Protein 3QLI (pdb70)

Solvent-accessible surface area: 31806 Å² total; per-residue (Å²): 222,90,29,186,36,46,31,98,134,43,67,39,68,39,109,111,8,1,59,101,8,62,66,48,11,42,0,0,0,0,3,19,3,0,0,0,34,18,0,0,125,10,0,1,51,20,2,89,138,38,76,4,15,80,0,55,0,4,0,0,36,10,4,134,32,0,16,64,19,0,3,79,22,108,11,11,99,78,1,64,3,17,0,0,22,16,28,63,38,0,40,64,14,32,121,127,0,70,153,71,79,32,96,66,9,8,24,6,0,1,2,11,1,33,26,0,5,71,1,0,23,104,55,19,10,5,36,8,0,0,0,1,0,0,41,37,41,109,130,0,89,2,4,0,1,2,1,0,0,0,0,3,83,0,3,103,48,11,157,145,2,8,0,1,4,3,148,75,2,5,67,5,82,18,68,40,2,47,1,39,0,68,93,2,54,18,0,0,82,36,77,57,84,17,42,77,24,102,116,175,96,52,66,118,42,42,80,43,0,2,96,35,0,1,122,26,4,51,70,5,0,2,0,8,0,23,54,30,13,11,12,57,57,0,1,25,34,0,100,120,55,73,37,0,3,0,4,0,23,11,0,0,25,5,0,0,42,0,19,104,136,48,8,11,44,4,75,130,9,87,48,14,159,25,76,1,0,0,0,7,2,13,0,39,76,123,4,4,112,66,1,68,73,28,114,36,2,41,1,37,17,0,77,35,0,0,42,25,59,30,1,16,66,1,51,46,3,0,0,6,15,63,9,40,52,0,4,0,22,0,5,0,14,26,9,98,17,165,27,75,11,26,33,19,0,23,5,26,25,7,1,0,31,0,0,4,62,2,147,50,6,77,0,0,0,1,0,19,0,13,25,60,202,33,97,80,16,62,0,27,53,94,4,104,10,28,24,7,0,32,34,12,11,0,7,36,0,0,0,29,82,17,40,17,45,0,10,5,20,0,6,28,33,1,0,88,123,0,4,94,7,0,53,74,111,32,55,119,121,6,36,87,18,0,100,154,52,73,17,43,178,60,33,170,48,45,30,101,138,46,68,38,80,42,136,99,9,0,56,97,10,58,72,44,14,41,0,0,0,0,3,15,2,0,0,0,34,17,0,0,132,8,0,1,67,23,1,88,170,34,65,2,16,69,0,58,0,4,0,0,25,11,3,135,30,0,14,66,19,0,2,87,23,115,10,12,97,81,0,64,0,15,0,0,22,14,29,64,36,0,38,63,14,32,123,112,0,79,149,70,75,33,94,58,4,7,24,7,0,1,2,12,1,32,28,0,2,71,1,0,22,112,54,20,27,11,62,8,0,0,0,1,0,1,40,40,42,110,132,0,90,2,6,0,1,2,1,0,0,0,0,4,87,0,4,95,53,11,174,102,2,7,0,0,4,2,151,68,2,5,71,7,72,17,69,47,1,47,1,24,0,68,63,2,60,15,0,0,81,39,82,53,84,16,41,80,63,91,117,157,93,64,68,117,39,26,106,40,0,14,113,30,0,12,112,25,9,35,101,5,0,3,0,4,0,8,86,43,32,6,0,38,61,0,0,22,52,0,96,112,56,100,39,1,3,0,4,0,15,4,0,12,32,12,0,2,45,0,17,107,135,43,5,14,46,3,81,128,9,86,44,32,160,21,94,2,0,1,0,3,1,11,0,38,86,113,7,6,133,57,2,69,73,30,92,36,2,47,0,47,17,0,75,36,0,0,46,22,58,30,2,19,64,0,42,45,3,0,0,0,3,25,9,41,47,0,2,0,6,0,4,0,14,28,10,112,21,153,28,74,12,25,30,19,0,23,4,26,27,7,0,1,39,0,0,4,61,1,152,47,5,72,0,0,0,0,1,19,0,16,23,59,213,34,100,75,17,64,1,28,52,85,7,81,5,43,22,6,0,32,34,12,9,0,7,29,0,0,0,33,82,16,32,4,48,0,9,6,36,0,5,28,43,0,0,86,112,0,3,94,6,0,54,72,107,30,53,118,121,6,34,108,19,0,106,170,48,70,19,46

Sequence (880 aa):
MDIRALYDEKLTTPEEAVSSIASGSHLSMGMFAAEPPALLKALADRATRGDIGDLRVYYFETAKIAGDTILRYELNNRIKPYSMFVTAVERALIRRGIEDGGRKVVNYVPSNFHQAPRLLAEEIGIDTFMHTVSPMDCHGYFSLGVGNDYSSRIARSARRFIVEVNRYMPRVQGEAAAIHISEVDAIVENHVPLIEMPVRSAIPEYTSISHIIADLVPDGACLQMGVGALPNLVCGVLKDRNDLGIHTEVLNPGLVDLIRRGVVTNQRKTLDRGRSVFTFAMGQQEMYEYLNDHPAIFSRPVDYVNDPHIIAQNDNVVSINATLQIDLTGACNSEHMLGHQYSASGGQLDFVRGAYASKGGRSIIATPSTAAKGTVSRIIPRIDGPVTTPRIDTHYIVTEFGAVNLKGLSSTERALRIIELAHPDFRDELTQAAKKMHLIMDIRALYDEKLTTPEEAVSSIASGSHLSMGMFAAEPPALLKALADRATRGDIGDLRVYYFETAKIAGDTILRYELNNRIKPYSMFVTAVERALIRRGIEDGGRKVVNYVPSNFHQAPRLLAEEIGIDTFMHTVSPMDCHGYFSLGVGNDYSSRIARSARRFIVEVNRYMPRVQGEAAAIHISEVDAIVENHVPLIEMPVRSAIPEYTSISHIIADLVPDGACLQMGVGALPNLVCGVLKDRNDLGIHTEVLNPGLVDLIRRGVVTNQRKTLDRGRSVFTFAMGQQEMYEYLNDHPAIFSRPVDYVNDPHIIAQNDNVVSINATLQIDLTGACNSEHMLGHQYSASGGQLDFVRGAYASKGGRSIIATPSTAAKGTVSRIIPRIDGPVTTPRIDTHYIVTEFGAVNLKGLSSTERALRIIELAHPDFRDELTQAAKKMHLI

Nearest PDB structures (foldseek):
  3qli-assembly1_B  TM=9.980E-01  e=1.823E-86  Yersinia pestis
  4n8k-assembly2_B  TM=9.982E-01  e=6.948E-86  Yersinia pestis
  4n8h-assembly2_B  TM=9.985E-01  e=3.278E-84  Yersinia pestis
  4n8j-assembly4_D  TM=9.943E-01  e=1.318E-83  Yersinia pestis
  4n8i-assembly1_A  TM=9.835E-01  e=4.512E-82  Yersinia pestis

InterPro domains:
  IPR003702 Acetyl-CoA hydrolase/transferase, N-terminal [PF02550] (6-195)
  IPR026888 Acetyl-CoA hydrolase/transferase, C-terminal domain [PF13336] (283-434)
  IPR037171 NagB/RpiA transferase-like [SSF100950] (4-232)
  IPR037171 NagB/RpiA transferase-like [SSF100950] (209-438)
  IPR038460 Acetyl-CoA hydrolase/transferase, C-termi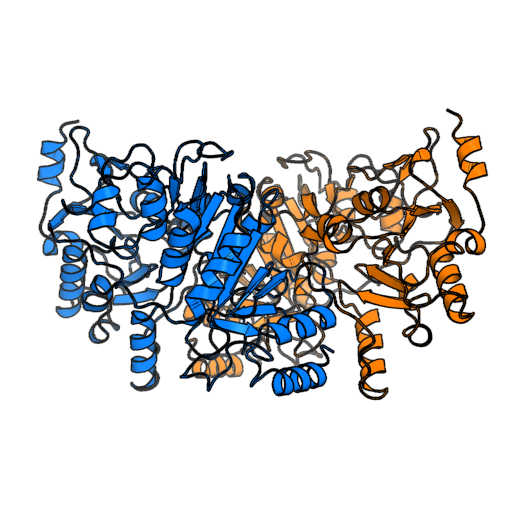nal domain superfamily [G3DSA:3.40.1080.20] (301-440)
  IPR046433 Acetyl-CoA hydrolase/transferase [PTHR21432] (9-435)

Foldseek 3Di:
DPQVVLQVVFEDALLVLCLPDAALFEEEEFAALFRDLRNQQNVQVCLVVVNHANYEYEYEHDYVSNLVGLVPLVSLRGYAYQYQFCDPSNVVSQVVQCVVVHHGRHNHDYAALLCVLCCDLPVNRHQEYETEWEDQDPVQKTFSAQAAASNLNCLQRHNAYEYEYENLRARAAADSRIDGSVSHRHYYYDYDHGDADDADDDDPFLQLQLVQLLVLAAALEEEEEDEYPNLLVNLVVLLPHAQYAYQYAEDEPSNVVCVVSRRHQQCQFPPLRRAHEYRGYHHDSVSSVVNHPDPRYYYYYSNQSLALVNLQRTANYEYEEEFQAAELLGFTARDPDALDHSLLNYSLLSSLSSQVNHHNGFYEYEDAQADDVRPGGRYYHDGRDDGNGDSQRHAWYAYSQHIDGSPPDQLLRSNVVSLSRHDPVCSVVSVVSCVVVVSD/DDLVVLQVVFEDFLQVLCLPDAAQAEEEEFAALFRFQRNQQNVQVCLVVVNHANYEYEYEHDDVSNLVGCVPLVSLRGYAYQYAFQDPSNVVSQVVCCVVVHHDRHNYDYDALLCVLCCDLPVVNHAEYETEWEDQDPVQKTFSAQADASRLRCLQSHNAYEYEYENLRAHAAADSRIDGSVSHNHYYYDYDHGDADDQDDDDPFLVLQLVQVVVLQDAQAEEEFADDDNSLVSLVVQLPGANHHYQYAEDEPSNVVCVVSRRHQQCQFPPLRRAHEYRGYHHHSVSSVVNHPDPRYYYYYSNQSLALVNLQRTANYEYEAEFQAAELLRFTARDPDAQDHSCLSDSLLSCLSNQVNHHNGFYEYEDAQADDVRPGGRYYHDGRDDGNGDSQRHAWYAYSQHIDGSPPPALLRSNVVSLSRHDPVCSVVSVVSCVVVVSD

Secondary structure (DSSP, 8-state):
--HHHHHHHHB--HHHHTTTPPTT-EEEE-SGGGS-HHHHHHHHHHHHTT---SEEEEESS--HHHHHTTT-GGGTTTEEEEESS--HHHHHHHHHHHHTTT----------GGGHHHIIIIII--SEEEEEEPPP-TTSEEE-TTB-BTHHHHHHHSSEEEEEE-TTS----BTT-EEEGGG-SEEEE---PPP-PPP-PPPTHHHHHHHHHHHT--TT-EEEE-SSHHHHHHHHHGGG--SBEEB-SEE-HHHHHHHHHT-B--TT-SSSTTSEEESEE---HHHHHHHTT-TTEEE-BHHHHT-HHHHTTSTTEEEEEE-SEEETTS-EE---STT---GGGSSHHHHHHHHHHSTT-EEEEE--SEETTTTEESEES--SSS-SB-TTT--EEEETTEEEE-TT--HHHHHHHHHTTS-HHHHHHHHHHHHHTT--/--HHHHHHHHB--HHHHHTTPPTT-EEEE-SGGGS-HHHHHHHHHHHHHT---SEEEEESS--HHHHTTTT-GGGTTTEEEEESS--HHHHHHHHHHHHTTT----------GGGHHHIIIIII--SEEEEEEPPP-TTSEEE-TTB-BTHHHHHHHSSEEEEEE-TTS----BTT-EEEGGG-SEEEE---PPP-PPP----THHHHHHHHHHTT--TT-EEEE-SSHHHHHHGGGGTT--SBEEB-SEE-HHHHHHHHTT-B--TT-SSSTTSEEESEE---HHHHHHHTT-TTEEE-BHHHHT-HHHHTTSTTEEEEEE-SEEETTS-EE--SSTT---GGGSSHHHHHHHHHHSTT-EEEEE--SEETTTTEESEESS-SSS-SB-TTT--EEEETTEEEE-TT--HHHHHHHHHTTS-HHHHHHHHHHHHHTT--

B-factor: mean 23.3, std 9.05, range [9.79, 76.66]

Structure (mmCIF, N/CA/C/O backbone):
data_3QLI
#
_entry.id   3QLI
#
_cell.length_a   118.586
_cell.length_b   108.307
_cell.length_c   84.970
_cell.angle_alpha   90.000
_cell.angle_beta   120.100
_cell.angle_gamma   90.000
#
_symmetry.space_group_name_H-M   'C 1 2 1'
#
loop_
_entity.id
_entity.type
_entity.pdbx_description
1 polymer 'Coenzyme A transferase'
2 non-polymer 'ACETATE ION'
3 water water
#
loop_
_atom_site.group_PDB
_atom_site.id
_atom_site.type_symbol
_atom_site.label_atom_id
_atom_site.label_alt_id
_atom_site.label_comp_id
_atom_site.label_asym_id
_atom_site.label_entity_id
_atom_site.label_seq_id
_atom_site.pdbx_PDB_ins_code
_atom_site.Cartn_x
_atom_site.Cartn_y
_atom_site.Cartn_z
_atom_site.occupancy
_atom_site.B_iso_or_equiv
_atom_site.auth_seq_id
_atom_site.auth_comp_id
_atom_site.auth_asym_id
_atom_site.auth_atom_id
_atom_site.pdbx_PDB_model_num
ATOM 1 N N . MET A 1 16 ? 27.944 -74.039 66.522 1.00 45.24 1 MET A N 1
ATOM 2 C CA . MET A 1 16 ? 28.430 -74.957 67.550 1.00 45.86 1 MET A CA 1
ATOM 3 C C . MET A 1 16 ? 27.411 -75.170 68.674 1.00 40.07 1 MET A C 1
ATOM 4 O O . MET A 1 16 ? 27.306 -76.266 69.230 1.00 39.38 1 MET A O 1
ATOM 9 N N . ASP A 1 17 ? 26.666 -74.123 69.018 1.00 39.46 2 ASP A N 1
ATOM 10 C CA . ASP A 1 17 ? 25.594 -74.271 70.000 1.00 37.77 2 ASP A CA 1
ATOM 11 C C . ASP A 1 17 ? 24.321 -74.700 69.270 1.00 34.86 2 ASP A C 1
ATOM 12 O O . ASP A 1 17 ? 23.523 -73.858 68.847 1.00 33.34 2 ASP A O 1
ATOM 17 N N . ILE A 1 18 ? 24.144 -76.010 69.120 1.00 30.20 3 ILE A N 1
ATOM 18 C CA . ILE A 1 18 ? 23.080 -76.551 68.274 1.00 28.94 3 ILE A CA 1
ATOM 19 C C . ILE A 1 18 ? 21.707 -76.468 68.922 1.00 28.55 3 ILE A C 1
ATOM 20 O O . ILE A 1 18 ? 20.701 -76.331 68.240 1.00 28.01 3 ILE A O 1
ATOM 25 N N . ARG A 1 19 ? 21.650 -76.566 70.240 1.00 29.42 4 ARG A N 1
ATOM 26 C CA . ARG A 1 19 ? 20.360 -76.441 70.899 1.00 34.39 4 ARG A CA 1
ATOM 27 C C . ARG A 1 19 ? 19.866 -74.998 70.841 1.00 32.01 4 ARG A C 1
ATOM 28 O O . ARG A 1 19 ? 18.671 -74.750 70.722 1.00 33.03 4 ARG A O 1
ATOM 36 N N . ALA A 1 20 ? 20.798 -74.052 70.877 1.00 33.33 5 ALA A N 1
ATOM 37 C CA . ALA A 1 20 ? 20.452 -72.651 70.703 1.00 35.80 5 ALA A CA 1
ATOM 38 C C . ALA A 1 20 ? 19.965 -72.410 69.277 1.00 34.66 5 ALA A C 1
ATOM 39 O O . ALA A 1 20 ? 19.008 -71.665 69.057 1.00 32.66 5 ALA A O 1
ATOM 41 N N . LEU A 1 21 ? 20.621 -73.040 68.308 1.00 29.37 6 LEU A N 1
ATOM 42 C CA . LEU A 1 21 ? 20.211 -72.884 66.917 1.00 30.14 6 LEU A CA 1
ATOM 43 C C . LEU A 1 21 ? 18.840 -73.517 66.713 1.00 25.34 6 LEU A C 1
ATOM 44 O O . LEU A 1 21 ? 17.994 -72.957 66.023 1.00 26.37 6 LEU A O 1
ATOM 49 N N . TYR A 1 22 ? 18.625 -74.682 67.320 1.00 21.59 7 TYR A N 1
ATOM 50 C CA . TYR A 1 22 ? 17.359 -75.393 67.173 1.00 24.80 7 TYR A CA 1
ATOM 51 C C . TYR A 1 22 ? 16.210 -74.535 67.691 1.00 28.44 7 TYR A C 1
ATOM 52 O O . TYR A 1 22 ? 15.149 -74.438 67.067 1.00 24.12 7 TYR A O 1
ATOM 61 N N . ASP A 1 23 ? 16.433 -73.908 68.841 1.00 29.15 8 ASP A N 1
ATOM 62 C CA . ASP A 1 23 ? 15.401 -73.105 69.474 1.00 33.02 8 ASP A CA 1
ATOM 63 C C . ASP A 1 23 ? 15.101 -71.852 68.659 1.00 28.61 8 ASP A C 1
ATOM 64 O O . ASP A 1 23 ? 13.951 -71.428 68.579 1.00 35.35 8 ASP A O 1
ATOM 69 N N . GLU A 1 24 ? 16.127 -71.267 68.051 1.00 27.66 9 GLU A N 1
ATOM 70 C CA . GLU A 1 24 ? 15.922 -70.113 67.178 1.00 29.41 9 GLU A CA 1
ATOM 71 C C . GLU A 1 24 ? 15.123 -70.481 65.923 1.00 29.47 9 GLU A C 1
ATOM 72 O O . GLU A 1 24 ? 14.263 -69.722 65.486 1.00 26.23 9 GLU A O 1
ATOM 78 N N . LYS A 1 25 ? 15.404 -71.653 65.355 1.00 24.41 10 LYS A N 1
ATOM 79 C CA . LYS A 1 25 ? 14.779 -72.079 64.097 1.00 21.76 10 LYS A CA 1
ATOM 80 C C . LYS A 1 25 ? 13.419 -72.751 64.255 1.00 21.55 10 LYS A C 1
ATOM 81 O O . LYS A 1 25 ? 12.634 -72.804 63.302 1.00 21.06 10 LYS A O 1
ATOM 87 N N . LEU A 1 26 ? 13.150 -73.285 65.443 1.00 17.82 11 LEU A N 1
ATOM 88 C CA . LEU A 1 26 ? 11.922 -74.014 65.694 1.00 19.49 11 LEU A CA 1
ATOM 89 C C . LEU A 1 26 ? 10.736 -73.054 65.653 1.00 21.85 11 LEU A C 1
ATOM 90 O O . LEU A 1 26 ? 10.780 -71.986 66.269 1.00 23.57 11 LEU A O 1
ATOM 95 N N . THR A 1 27 ? 9.680 -73.436 64.939 1.00 21.18 12 THR A N 1
ATOM 96 C CA . THR A 1 27 ? 8.504 -72.579 64.813 1.00 21.20 12 THR A CA 1
ATOM 97 C C . THR A 1 27 ? 7.230 -73.387 64.551 1.00 21.26 12 THR A C 1
ATOM 98 O O . THR A 1 27 ? 7.237 -74.618 64.640 1.00 20.90 12 THR A O 1
ATOM 102 N N . THR A 1 28 ? 6.124 -72.709 64.252 1.00 18.69 13 THR A N 1
ATOM 103 C CA . THR A 1 28 ? 4.901 -73.433 63.921 1.00 18.88 13 THR A CA 1
ATOM 104 C C . THR A 1 28 ? 4.833 -73.636 62.418 1.00 16.43 13 THR A C 1
ATOM 105 O O . THR A 1 28 ? 5.417 -72.862 61.662 1.00 18.48 13 THR A O 1
ATOM 109 N N . PRO A 1 29 ? 4.115 -74.671 61.980 1.00 19.42 14 PRO A N 1
ATOM 110 C CA . PRO A 1 29 ? 3.919 -74.855 60.537 1.00 19.04 14 PRO A CA 1
ATOM 111 C C . PRO A 1 29 ? 3.372 -73.594 59.864 1.00 19.33 14 PRO A C 1
ATOM 112 O O . PRO A 1 29 ? 3.864 -73.208 58.807 1.00 16.99 14 PRO A O 1
ATOM 116 N N . GLU A 1 30 ? 2.386 -72.942 60.473 1.00 18.57 15 GLU A N 1
ATOM 117 C CA . GLU A 1 30 ? 1.855 -71.710 59.888 1.00 19.09 15 GLU A CA 1
ATOM 118 C C . GLU A 1 30 ? 2.944 -70.644 59.689 1.00 18.94 15 GLU A C 1
ATOM 119 O O . GLU A 1 30 ? 3.045 -70.033 58.619 1.00 19.43 15 GLU A O 1
ATOM 125 N N . GLU A 1 31 ? 3.759 -70.414 60.711 1.00 16.88 16 GLU A N 1
ATOM 126 C CA . GLU A 1 31 ? 4.815 -69.413 60.592 1.00 19.60 16 GLU A CA 1
ATOM 127 C C . GLU A 1 31 ? 5.900 -69.864 59.613 1.00 20.18 16 GLU A C 1
ATOM 128 O O . GLU A 1 31 ? 6.421 -69.059 58.850 1.00 19.79 16 GLU A O 1
ATOM 134 N N . ALA A 1 32 ? 6.228 -71.152 59.628 1.00 19.86 17 ALA A N 1
ATOM 135 C CA . ALA A 1 32 ? 7.262 -71.672 58.728 1.00 19.76 17 ALA A CA 1
ATOM 136 C C . ALA A 1 32 ? 6.980 -71.397 57.250 1.00 18.14 17 ALA A C 1
ATOM 137 O O . ALA A 1 32 ? 7.895 -71.060 56.498 1.00 20.37 17 ALA A O 1
ATOM 139 N N . VAL A 1 33 ? 5.730 -71.568 56.821 1.00 17.18 18 VAL A N 1
ATOM 140 C CA . VAL A 1 33 ? 5.412 -71.441 55.395 1.00 15.63 18 VAL A CA 1
ATOM 141 C C . VAL A 1 33 ? 4.952 -70.025 55.031 1.00 20.23 18 VAL A C 1
ATOM 142 O O . VAL A 1 33 ? 4.605 -69.740 53.874 1.00 17.17 18 VAL A O 1
ATOM 146 N N . SER A 1 34 ? 4.986 -69.127 56.010 1.00 18.69 19 SER A N 1
ATOM 147 C CA . SER A 1 34 ? 4.390 -67.804 55.825 1.00 18.90 19 SER A CA 1
ATOM 148 C C . SER A 1 34 ? 5.205 -66.889 54.918 1.00 22.54 19 SER A C 1
ATOM 149 O O . SER A 1 34 ? 4.671 -65.927 54.363 1.00 23.49 19 SER A O 1
ATOM 152 N N . SER A 1 35 ? 6.496 -67.169 54.761 1.00 18.34 20 SER A N 1
ATOM 153 C CA . SER A 1 35 ? 7.339 -66.256 53.989 1.00 18.01 20 SER A CA 1
ATOM 154 C C . SER A 1 35 ? 7.649 -66.741 52.584 1.00 18.59 20 SER A C 1
ATOM 155 O O . SER A 1 35 ? 8.385 -66.082 51.862 1.00 19.11 20 SER A O 1
ATOM 158 N N . ILE A 1 36 ? 7.081 -67.880 52.195 1.00 16.32 21 ILE A N 1
ATOM 159 C CA . ILE A 1 36 ? 7.214 -68.381 50.837 1.00 17.03 21 ILE A CA 1
ATOM 160 C C . ILE A 1 36 ? 6.585 -67.364 49.886 1.00 20.20 21 ILE A C 1
ATOM 161 O O . ILE A 1 36 ? 5.434 -66.972 50.072 1.00 19.43 21 ILE A O 1
ATOM 166 N N . ALA A 1 37 ? 7.342 -66.923 48.885 1.00 14.97 22 ALA A N 1
ATOM 167 C CA . ALA A 1 37 ? 6.836 -65.921 47.938 1.00 17.70 22 ALA A CA 1
ATOM 168 C C . ALA A 1 37 ? 5.830 -66.497 46.946 1.00 20.39 22 ALA A C 1
ATOM 169 O O . ALA A 1 37 ? 5.920 -67.672 46.562 1.00 17.13 22 ALA A O 1
ATOM 171 N N . SER A 1 38 ? 4.864 -65.675 46.533 1.00 14.06 23 SER A N 1
ATOM 172 C CA . SER A 1 38 ? 4.026 -66.036 45.413 1.00 13.89 23 SER A CA 1
ATOM 173 C C . SER A 1 38 ? 4.915 -66.041 44.177 1.00 15.52 23 SER A C 1
ATOM 174 O O . SER A 1 38 ? 5.984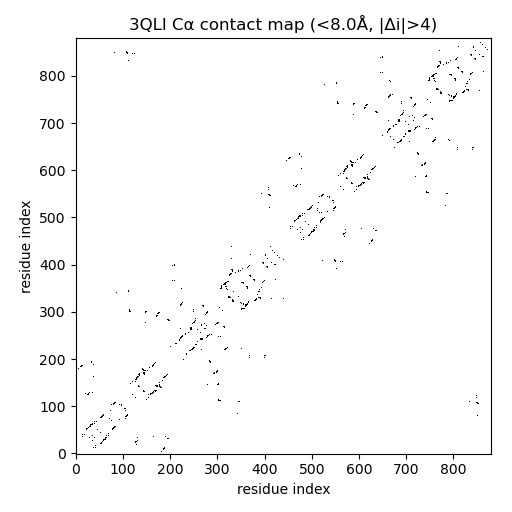 -65.433 44.176 1.00 16.55 23 SER A O 1
ATOM 177 N N . GLY A 1 39 ? 4.488 -66.714 43.120 1.00 14.25 24 GLY A N 1
ATOM 178 C CA . GLY A 1 39 ? 5.286 -66.752 41.904 1.00 16.30 24 GLY A CA 1
ATOM 179 C C . GLY A 1 39 ? 6.657 -67.397 42.087 1.00 20.94 24 GLY A C 1
ATOM 180 O O . GLY A 1 39 ? 7.580 -67.112 41.318 1.00 21.39 24 GLY A O 1
ATOM 181 N N . SER A 1 40 ? 6.802 -68.245 43.105 1.00 15.60 25 SER A N 1
ATOM 182 C CA . SER A 1 40 ? 8.079 -68.927 43.347 1.00 16.78 25 SER A CA 1
ATOM 183 C C . SER A 1 40 ? 7.979 -70.432 43.069 1.00 16.97 25 SER A C 1
ATOM 184 O O . SER A 1 40 ? 6.910 -70.933 42.698 1.00 16.35 25 SER A O 1
ATOM 187 N N . HIS A 1 41 ? 9.100 -71.135 43.231 1.00 12.55 26 HIS A N 1
ATOM 188 C CA . HIS A 1 41 ? 9.166 -72.572 42.950 1.00 14.43 26 HIS A CA 1
ATOM 189 C C . HIS A 1 41 ? 9.410 -73.335 44.252 1.00 14.16 26 HIS A C 1
ATOM 190 O O . HIS A 1 41 ? 10.395 -73.082 44.955 1.00 14.95 26 HIS A O 1
ATOM 197 N N . LEU A 1 42 ? 8.521 -74.269 44.564 1.00 12.29 27 LEU A N 1
ATOM 198 C CA . LEU A 1 42 ? 8.690 -75.113 45.735 1.00 12.98 27 LEU A CA 1
ATOM 199 C C . LEU A 1 42 ? 8.842 -76.567 45.318 1.00 12.96 27 LEU A C 1
ATOM 200 O O . LEU A 1 42 ? 8.246 -77.005 44.337 1.00 13.77 27 LEU A O 1
ATOM 205 N N . SER A 1 43 ? 9.641 -77.322 46.068 1.00 14.86 28 SER A N 1
ATOM 206 C CA . SER A 1 43 ? 9.706 -78.765 45.864 1.00 11.28 28 SER A CA 1
ATOM 207 C C . SER A 1 43 ? 9.670 -79.431 47.234 1.00 13.43 28 SER A C 1
ATOM 208 O O . SER A 1 43 ? 9.785 -78.762 48.263 1.00 12.15 28 SER A O 1
ATOM 211 N N . MET A 1 44 ? 9.487 -80.740 47.247 1.00 13.96 29 MET A N 1
ATOM 212 C CA . MET A 1 44 ? 9.378 -81.475 48.494 1.00 13.76 29 MET A CA 1
ATOM 213 C C . MET A 1 44 ? 9.911 -82.882 48.275 1.00 14.02 29 MET A C 1
ATOM 214 O O . MET A 1 44 ? 10.155 -83.286 47.143 1.00 13.86 29 MET A O 1
ATOM 219 N N . GLY A 1 45 ? 10.080 -83.618 49.369 1.00 12.86 30 GLY A N 1
ATOM 220 C CA . GLY A 1 45 ? 10.546 -84.983 49.297 1.00 12.24 30 GLY A CA 1
ATOM 221 C C . GLY A 1 45 ? 9.542 -85.897 48.628 1.00 14.52 30 GLY A C 1
ATOM 222 O O . GLY A 1 45 ? 8.395 -85.517 48.371 1.00 14.86 30 GLY A O 1
ATOM 223 N N . MET A 1 46 ? 9.959 -87.129 48.359 1.00 12.10 31 MET A N 1
ATOM 224 C CA . MET A 1 46 ? 9.101 -88.112 47.699 1.00 13.55 31 MET A CA 1
ATOM 225 C C . MET A 1 46 ? 8.312 -89.011 48.649 1.00 16.86 31 MET A C 1
ATOM 226 O O . MET A 1 46 ? 8.850 -89.490 49.643 1.00 15.42 31 MET A O 1
ATOM 231 N N . PHE A 1 47 ? 7.036 -89.234 48.343 1.00 15.49 32 PHE A N 1
ATOM 232 C CA . PHE A 1 47 ? 6.215 -90.153 49.134 1.00 17.83 32 PHE A CA 1
ATOM 233 C C . PHE A 1 47 ? 6.111 -89.828 50.623 1.00 15.15 32 PHE A C 1
ATOM 234 O O . PHE A 1 47 ? 5.610 -88.780 51.016 1.00 14.02 32 PHE A O 1
ATOM 242 N N . ALA A 1 48 ? 6.593 -90.763 51.436 1.00 17.53 33 ALA A N 1
ATOM 243 C CA . ALA A 1 48 ? 6.556 -90.660 52.890 1.00 14.04 33 ALA A CA 1
ATOM 244 C C . ALA A 1 48 ? 7.323 -89.423 53.334 1.00 16.29 33 ALA A C 1
ATOM 245 O O . ALA A 1 48 ? 7.101 -88.901 54.424 1.00 16.03 33 ALA A O 1
ATOM 247 N N . ALA A 1 49 ? 8.245 -88.984 52.486 1.00 15.20 34 ALA A N 1
ATOM 248 C CA . ALA A 1 49 ? 9.046 -87.786 52.717 1.00 15.18 34 ALA A CA 1
ATOM 249 C C . ALA A 1 49 ? 8.212 -86.493 52.741 1.00 13.55 34 ALA A C 1
ATOM 250 O O . ALA A 1 49 ? 8.615 -85.512 53.361 1.00 15.57 34 ALA A O 1
ATOM 252 N N . GLU A 1 50 ? 7.070 -86.477 52.052 1.00 14.07 35 GLU A N 1
ATOM 253 C CA . GLU A 1 50 ? 6.236 -85.274 52.020 1.00 13.95 35 GLU A CA 1
ATOM 254 C C . GLU A 1 50 ? 5.874 -84.929 53.462 1.00 15.24 35 GLU A C 1
ATOM 255 O O . GLU A 1 50 ? 5.496 -85.806 54.235 1.00 17.36 35 GLU A O 1
ATOM 261 N N . PRO A 1 51 ? 5.992 -83.654 53.828 1.00 15.04 36 PRO A N 1
ATOM 262 C CA . PRO A 1 51 ? 5.765 -83.251 55.225 1.00 15.46 36 PRO A CA 1
ATOM 263 C C . PRO A 1 51 ? 4.321 -82.795 55.519 1.00 16.83 36 PRO A C 1
ATOM 264 O O . PRO A 1 51 ? 3.927 -81.716 55.093 1.00 14.59 36 PRO A O 1
ATOM 268 N N . PRO A 1 52 ? 3.543 -83.617 56.245 1.00 15.47 37 PRO A N 1
ATOM 269 C CA . PRO A 1 52 ? 2.104 -83.348 56.392 1.00 17.55 37 PRO A CA 1
ATOM 270 C C . PRO A 1 52 ? 1.753 -82.048 57.099 1.00 16.36 37 PRO A C 1
ATOM 271 O O . PRO A 1 52 ? 0.793 -81.407 56.688 1.00 17.13 37 PRO A O 1
ATOM 275 N N . ALA A 1 53 ? 2.489 -81.658 58.128 1.00 15.00 38 ALA A N 1
ATOM 276 C CA . ALA A 1 53 ? 2.124 -80.437 58.844 1.00 17.80 38 ALA A CA 1
ATOM 277 C C . ALA A 1 53 ? 2.441 -79.189 58.018 1.00 17.95 38 ALA A C 1
ATOM 278 O O . ALA A 1 53 ? 1.658 -78.227 57.980 1.00 16.00 38 ALA A O 1
ATOM 280 N N . LEU A 1 54 ? 3.587 -79.213 57.345 1.00 15.85 39 LEU A N 1
ATOM 281 C CA . LEU A 1 54 ? 3.993 -78.103 56.481 1.00 15.63 39 LEU A CA 1
ATOM 282 C C . LEU A 1 54 ? 3.051 -77.999 55.289 1.00 13.80 39 LEU A C 1
ATOM 283 O O . LEU A 1 54 ? 2.657 -76.903 54.903 1.00 16.77 39 LEU A O 1
ATOM 288 N N . LEU A 1 55 ? 2.686 -79.131 54.706 1.00 13.98 40 LEU A N 1
ATOM 289 C CA . LEU A 1 55 ? 1.798 -79.109 53.545 1.00 15.38 40 LEU A CA 1
ATOM 290 C C . LEU A 1 55 ? 0.371 -78.687 53.918 1.00 19.17 40 LEU A C 1
ATOM 291 O O . LEU A 1 55 ? -0.301 -77.999 53.145 1.00 16.20 40 LEU A O 1
ATOM 296 N N . LYS A 1 56 ? -0.089 -79.090 55.099 1.00 19.09 41 LYS A N 1
ATOM 297 C CA . LYS A 1 56 ? -1.394 -78.609 55.555 1.00 19.02 41 LYS A CA 1
ATOM 298 C C . LYS A 1 56 ? -1.365 -77.093 55.731 1.00 18.62 41 LYS A C 1
ATOM 299 O O . LYS A 1 56 ? -2.293 -76.387 55.307 1.00 20.35 41 LYS A O 1
ATOM 305 N N . ALA A 1 57 ? -0.301 -76.584 56.349 1.00 14.71 42 ALA A N 1
ATOM 306 C CA . ALA A 1 57 ? -0.189 -75.147 56.592 1.00 17.69 42 ALA A CA 1
ATOM 307 C C . ALA A 1 57 ? -0.093 -74.348 55.276 1.00 19.29 42 ALA A C 1
ATOM 308 O O . ALA A 1 57 ? -0.656 -73.258 55.139 1.00 15.87 42 ALA A O 1
ATOM 310 N N . LEU A 1 58 ? 0.620 -74.894 54.301 1.00 16.96 43 LEU A N 1
ATOM 311 C CA . LEU A 1 58 ? 0.708 -74.239 53.006 1.00 15.39 43 LEU A CA 1
ATOM 312 C C . LEU A 1 58 ? -0.659 -74.227 52.314 1.00 17.64 43 LEU A C 1
ATOM 313 O O . LEU A 1 58 ? -1.065 -73.210 51.756 1.00 17.43 43 LEU A O 1
ATOM 318 N N . ALA A 1 59 ? -1.365 -75.356 52.342 1.00 17.11 44 ALA A N 1
ATOM 319 C CA . ALA A 1 59 ? -2.695 -75.438 51.735 1.00 17.15 44 ALA A CA 1
ATOM 320 C C . ALA A 1 59 ? -3.647 -74.433 52.393 1.00 19.45 44 ALA A C 1
ATOM 321 O O . ALA A 1 59 ? -4.423 -73.748 51.714 1.00 19.36 44 ALA A O 1
ATOM 323 N N . ASP A 1 60 ? -3.599 -74.357 53.718 1.00 20.87 45 ASP A N 1
ATOM 324 C CA . ASP A 1 60 ? -4.404 -73.378 54.445 1.00 21.71 45 ASP A CA 1
ATOM 325 C C . ASP A 1 60 ? -4.097 -71.950 53.988 1.00 22.73 45 ASP A C 1
ATOM 326 O O . ASP A 1 60 ? -4.999 -71.100 53.873 1.00 21.19 45 ASP A O 1
ATOM 331 N N . ARG A 1 61 ? -2.825 -71.684 53.702 1.00 19.41 46 ARG A N 1
ATOM 332 C CA . ARG A 1 61 ? -2.420 -70.369 53.239 1.00 20.68 46 ARG A CA 1
ATOM 333 C C . ARG A 1 61 ? -3.083 -70.028 51.895 1.00 22.31 46 ARG A C 1
ATOM 334 O O . ARG A 1 61 ? -3.527 -68.896 51.671 1.00 23.19 46 ARG A O 1
ATOM 342 N N . ALA A 1 62 ? -3.156 -71.016 51.010 1.00 18.53 47 ALA A N 1
ATOM 343 C CA . ALA A 1 62 ? -3.845 -70.863 49.739 1.00 18.30 47 ALA A CA 1
ATOM 344 C C . ALA A 1 62 ? -5.346 -70.688 49.971 1.00 21.53 47 ALA A C 1
ATOM 345 O O . ALA A 1 62 ? -5.993 -69.849 49.344 1.00 22.48 47 ALA A O 1
ATOM 347 N N . THR A 1 63 ? -5.903 -71.483 50.874 1.00 19.71 48 THR A N 1
ATOM 348 C CA . THR A 1 63 ? -7.331 -71.385 51.181 1.00 22.72 48 THR A CA 1
ATOM 349 C C . THR A 1 63 ? -7.728 -69.974 51.618 1.00 22.43 48 THR A C 1
ATOM 350 O O . THR A 1 63 ? -8.783 -69.461 51.228 1.00 23.88 48 THR A O 1
ATOM 354 N N . ARG A 1 64 ? -6.868 -69.345 52.411 1.00 23.58 49 ARG A N 1
ATOM 355 C CA . ARG A 1 64 ? -7.100 -67.991 52.900 1.00 22.44 49 ARG A CA 1
ATOM 356 C C . ARG A 1 64 ? -6.793 -66.926 51.854 1.00 25.22 49 ARG A C 1
ATOM 357 O O . ARG A 1 64 ? -6.964 -65.741 52.113 1.00 21.99 49 ARG A O 1
ATOM 365 N N . GLY A 1 65 ? -6.306 -67.347 50.688 1.00 21.56 50 GLY A N 1
ATOM 366 C CA . GLY A 1 65 ? -5.987 -66.430 49.608 1.00 19.42 50 GLY A CA 1
ATOM 367 C C . GLY A 1 65 ? -4.722 -65.621 49.844 1.00 24.34 50 GLY A C 1
ATOM 368 O O . GLY A 1 65 ? -4.582 -64.522 49.318 1.00 22.54 50 GLY A O 1
ATOM 369 N N . ASP A 1 66 ? -3.792 -66.178 50.616 1.00 20.29 51 ASP A N 1
ATOM 370 C CA . ASP A 1 66 ? -2.603 -65.455 51.066 1.00 19.56 51 ASP A CA 1
ATOM 371 C C . ASP A 1 66 ? -1.346 -65.846 50.271 1.00 21.17 51 ASP A C 1
ATOM 372 O O . ASP A 1 66 ? -0.239 -65.403 50.583 1.00 20.76 51 ASP A O 1
ATOM 377 N N . ILE A 1 67 ? -1.518 -66.686 49.255 1.00 20.31 52 ILE A N 1
ATOM 378 C CA . ILE A 1 67 ? -0.422 -67.016 48.345 1.00 20.33 52 ILE A CA 1
ATOM 379 C C . ILE A 1 67 ? -0.992 -67.403 46.998 1.00 22.27 52 ILE A C 1
ATOM 380 O O . ILE A 1 67 ? -2.127 -67.872 46.911 1.00 22.43 52 ILE A O 1
ATOM 385 N N . GLY A 1 68 ? -0.205 -67.192 45.947 1.00 20.06 53 GLY A N 1
ATOM 386 C CA . GLY A 1 68 ? -0.632 -67.538 44.610 1.00 19.95 53 GLY A CA 1
ATOM 387 C C . GLY A 1 68 ? 0.528 -67.814 43.682 1.00 18.45 53 GLY A C 1
ATOM 388 O O . GLY A 1 68 ? 1.687 -67.577 44.031 1.00 17.00 53 GLY A O 1
ATOM 389 N N . ASP A 1 69 ? 0.194 -68.309 42.494 1.00 15.68 54 ASP A N 1
ATOM 390 C CA . ASP A 1 69 ? 1.161 -68.637 41.460 1.00 17.51 54 ASP A CA 1
ATOM 391 C C . ASP A 1 69 ? 2.342 -69.412 42.018 1.00 16.06 54 ASP A C 1
ATOM 392 O O . ASP A 1 69 ? 3.488 -69.155 41.659 1.00 17.78 54 ASP A O 1
ATOM 397 N N . LEU A 1 70 ? 2.058 -70.364 42.897 1.00 17.81 55 LEU A N 1
ATOM 398 C CA . LEU A 1 70 ? 3.116 -71.190 43.474 1.00 14.74 55 LEU A CA 1
ATOM 399 C C . LEU A 1 70 ? 3.233 -72.493 42.697 1.00 17.57 55 LEU A C 1
ATOM 400 O O . LEU A 1 70 ? 2.310 -73.308 42.679 1.00 15.36 55 LEU A O 1
ATOM 405 N N . ARG A 1 71 ? 4.368 -72.684 42.044 1.00 14.09 56 ARG A N 1
ATOM 406 C CA . ARG A 1 71 ? 4.585 -73.912 41.295 1.00 15.47 56 ARG A CA 1
ATOM 407 C C . ARG A 1 71 ? 5.214 -74.921 42.238 1.00 16.18 56 ARG A C 1
ATOM 408 O O . ARG A 1 71 ? 6.171 -74.597 42.940 1.00 16.65 56 ARG A O 1
ATOM 416 N N . VAL A 1 72 ? 4.681 -76.140 42.265 1.00 13.83 57 VAL A N 1
ATOM 417 C CA . VAL A 1 72 ? 5.285 -77.194 43.068 1.00 13.10 57 VAL A CA 1
ATOM 418 C C . VAL A 1 72 ? 5.786 -78.287 42.142 1.00 14.55 57 VAL A C 1
ATOM 419 O O . VAL A 1 72 ? 4.994 -78.928 41.421 1.00 14.52 57 VAL A O 1
ATOM 423 N N . TYR A 1 73 ? 7.108 -78.479 42.152 1.00 13.97 58 TYR A N 1
ATOM 424 C CA . TYR A 1 73 ? 7.783 -79.472 41.325 1.00 12.95 58 TYR A CA 1
ATOM 425 C C . TYR A 1 73 ? 8.109 -80.693 42.199 1.00 17.16 58 TYR A C 1
ATOM 426 O O . TYR A 1 73 ? 8.764 -80.560 43.231 1.00 14.58 58 TYR A O 1
ATOM 435 N N . TYR A 1 74 ? 7.679 -81.886 41.792 1.00 13.91 59 TYR A N 1
ATOM 436 C CA . TYR A 1 74 ? 7.785 -83.031 42.695 1.00 14.27 59 TYR A CA 1
ATOM 437 C C . TYR A 1 74 ? 7.604 -84.367 41.976 1.00 16.41 59 TYR A C 1
ATOM 438 O O . TYR A 1 74 ? 7.080 -84.401 40.858 1.00 15.59 59 TYR A O 1
ATOM 447 N N . PHE A 1 75 ? 7.991 -85.445 42.660 1.00 16.76 60 PHE A N 1
ATOM 448 C CA . PHE A 1 75 ? 7.894 -86.823 42.177 1.00 17.68 60 PHE A CA 1
ATOM 449 C C . PHE A 1 75 ? 7.246 -87.712 43.244 1.00 18.30 60 PHE A C 1
ATOM 450 O O . PHE A 1 75 ? 7.305 -87.400 44.431 1.00 20.10 60 PHE A O 1
ATOM 458 N N . GLU A 1 76 ? 6.657 -88.831 42.825 1.00 17.28 61 GLU A N 1
ATOM 459 C CA . GLU A 1 76 ? 6.074 -89.799 43.764 1.00 18.94 61 GLU A CA 1
ATOM 460 C C . GLU A 1 76 ? 5.068 -89.289 44.803 1.00 18.55 61 GLU A C 1
ATOM 461 O O . GLU A 1 76 ? 5.330 -89.334 46.002 1.00 15.52 61 GLU A O 1
ATOM 467 N N . THR A 1 77 ? 3.932 -88.790 44.330 1.00 19.05 62 THR A N 1
ATOM 468 C CA . THR A 1 77 ? 2.886 -88.249 45.195 1.00 18.76 62 THR A CA 1
ATOM 469 C C . THR A 1 77 ? 2.276 -89.251 46.180 1.00 17.35 62 THR A C 1
ATOM 470 O O . THR A 1 77 ? 2.142 -90.436 45.888 1.00 17.86 62 THR A O 1
ATOM 474 N N . ALA A 1 78 ? 1.910 -88.742 47.353 1.00 17.55 63 ALA A N 1
ATOM 475 C CA . ALA A 1 78 ? 1.298 -89.529 48.417 1.00 18.64 63 ALA A CA 1
ATOM 476 C C . ALA A 1 78 ? 0.016 -88.834 48.871 1.00 17.31 63 ALA A C 1
ATOM 477 O O . ALA A 1 78 ? -0.166 -87.644 48.622 1.00 17.79 63 ALA A O 1
ATOM 479 N N . LYS A 1 79 ? -0.813 -89.554 49.611 1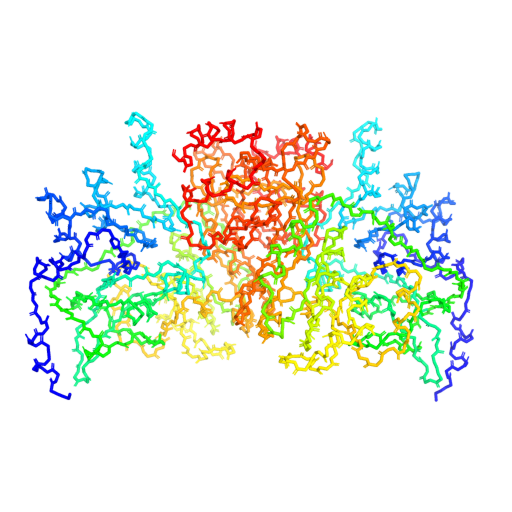.00 19.02 64 LYS A N 1
ATOM 480 C CA . LYS A 1 79 ? -2.096 -89.035 50.053 1.00 21.07 64 LYS A CA 1
ATOM 481 C C . LYS A 1 79 ? -1.905 -87.743 50.828 1.00 20.87 64 LYS A C 1
ATOM 482 O O . LYS A 1 79 ? -2.773 -86.872 50.803 1.00 23.08 64 LYS A O 1
ATOM 488 N N . ILE A 1 80 ? -0.777 -87.606 51.511 1.00 18.26 65 ILE A N 1
ATOM 489 C CA . ILE A 1 80 ? -0.548 -86.392 52.270 1.00 20.42 65 ILE A CA 1
ATOM 490 C C . ILE A 1 80 ? -0.591 -85.191 51.327 1.00 18.46 65 ILE A C 1
ATOM 491 O O . ILE A 1 80 ? -1.240 -84.193 51.627 1.00 20.81 65 ILE A O 1
ATOM 496 N N . ALA A 1 81 ? 0.084 -85.291 50.185 1.00 16.37 66 ALA A N 1
ATOM 497 C CA . ALA A 1 81 ? 0.070 -84.213 49.197 1.00 17.72 66 ALA A CA 1
ATOM 498 C C . ALA A 1 81 ? -1.292 -84.013 48.522 1.00 16.98 66 ALA A C 1
ATOM 499 O O . ALA A 1 81 ? -1.747 -82.887 48.337 1.00 18.38 66 ALA A O 1
ATOM 501 N N . GLY A 1 82 ? -1.938 -85.118 48.160 1.00 17.00 67 GLY A N 1
ATOM 502 C CA . GLY A 1 82 ? -3.224 -85.066 47.487 1.00 19.24 67 GLY A CA 1
ATOM 503 C C . GLY A 1 82 ? -4.306 -84.442 48.339 1.00 21.77 67 GLY A C 1
ATOM 504 O O . GLY A 1 82 ? -5.134 -83.673 47.860 1.00 21.74 67 GLY A O 1
ATOM 505 N N . ASP A 1 83 ? -4.294 -84.805 49.613 1.00 19.88 68 ASP A N 1
ATOM 506 C CA . ASP A 1 83 ? -5.244 -84.305 50.599 1.00 23.14 68 ASP A CA 1
ATOM 507 C C . ASP A 1 83 ? -5.131 -82.810 50.898 1.00 22.63 68 ASP A C 1
ATOM 508 O O . ASP A 1 83 ? -6.127 -82.164 51.212 1.00 22.32 68 ASP A O 1
ATOM 513 N N . THR A 1 84 ? -3.917 -82.271 50.837 1.00 18.44 69 THR A N 1
ATOM 514 C CA . THR A 1 84 ? -3.704 -80.866 51.174 1.00 16.46 69 THR A CA 1
ATOM 515 C C . THR A 1 84 ? -3.450 -79.885 50.021 1.00 19.39 69 THR A C 1
ATOM 516 O O . THR A 1 84 ? -4.387 -79.313 49.470 1.00 17.91 69 THR A O 1
ATOM 520 N N . ILE A 1 85 ? -2.184 -79.697 49.665 1.00 17.80 70 ILE A N 1
ATOM 521 C CA . ILE A 1 85 ? -1.791 -78.747 48.619 1.00 16.66 70 ILE A CA 1
ATOM 522 C C . ILE A 1 85 ? -2.332 -79.042 47.223 1.00 17.24 70 ILE A C 1
ATOM 523 O O . ILE A 1 85 ? -2.624 -78.126 46.458 1.00 17.51 70 ILE A O 1
ATOM 528 N N . LEU A 1 86 ? -2.440 -80.320 46.889 1.00 13.77 71 LEU A N 1
ATOM 529 C CA . LEU A 1 86 ? -2.908 -80.736 45.572 1.00 16.32 71 LEU A CA 1
ATOM 530 C C . LEU A 1 86 ? -4.433 -80.775 45.413 1.00 18.62 71 LEU A C 1
ATOM 531 O O . LEU A 1 86 ? -4.928 -81.143 44.351 1.00 17.12 71 LEU A O 1
ATOM 536 N N . ARG A 1 87 ? -5.177 -80.427 46.461 1.00 16.15 72 ARG A N 1
ATOM 537 C CA . ARG A 1 87 ? -6.638 -80.462 46.369 1.00 20.22 72 ARG A CA 1
ATOM 538 C C . ARG A 1 87 ? -7.096 -79.623 45.185 1.00 22.16 72 ARG A C 1
ATOM 539 O O . ARG A 1 87 ? -6.632 -78.503 45.000 1.00 17.44 72 ARG A O 1
ATOM 547 N N . TYR A 1 88 ? -8.009 -80.175 44.392 1.00 20.07 73 TYR A N 1
ATOM 548 C CA . TYR A 1 88 ? -8.478 -79.534 43.162 1.00 21.62 73 TYR A CA 1
ATOM 549 C C . TYR A 1 88 ? -8.852 -78.071 43.381 1.00 21.16 73 TYR A C 1
ATOM 550 O O . TYR A 1 88 ? -8.536 -77.206 42.561 1.00 20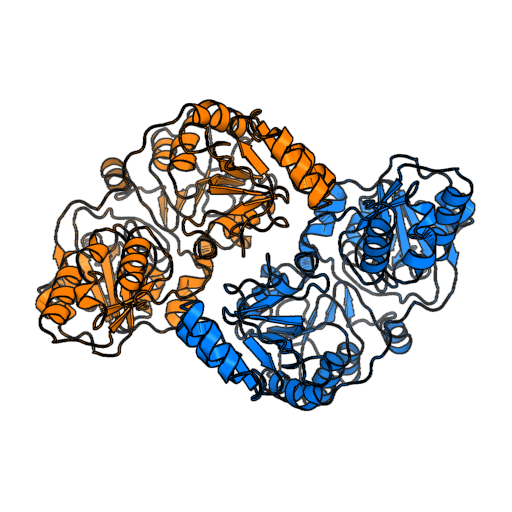.13 73 TYR A O 1
ATOM 559 N N . GLU A 1 89 ? -9.494 -77.790 44.509 1.00 21.98 74 GLU A N 1
ATOM 560 C CA . GLU A 1 89 ? -10.020 -76.446 44.761 1.00 19.97 74 GLU A CA 1
ATOM 561 C C . GLU A 1 89 ? -8.921 -75.409 44.909 1.00 25.04 74 GLU A C 1
ATOM 562 O O . GLU A 1 89 ? -9.177 -74.209 44.818 1.00 20.30 74 GLU A O 1
ATOM 568 N N . LEU A 1 90 ? -7.693 -75.861 45.143 1.00 20.77 75 LEU A N 1
ATOM 569 C CA . LEU A 1 90 ? -6.565 -74.948 45.311 1.00 20.55 75 LEU A CA 1
ATOM 570 C C . LEU A 1 90 ? -5.718 -74.838 44.047 1.00 21.09 75 LEU A C 1
ATOM 571 O O . LEU A 1 90 ? -4.705 -74.140 44.027 1.00 20.49 75 LEU A O 1
ATOM 576 N N . ASN A 1 91 ? -6.138 -75.534 42.997 1.00 19.07 76 ASN A N 1
ATOM 577 C CA . ASN A 1 91 ? -5.410 -75.551 41.733 1.00 22.87 76 ASN A CA 1
ATOM 578 C C . ASN A 1 91 ? -5.122 -74.182 41.118 1.00 24.51 76 ASN A C 1
ATOM 579 O O . ASN A 1 91 ? -4.190 -74.038 40.330 1.00 28.19 76 ASN A O 1
ATOM 584 N N . ASN A 1 92 ? -5.921 -73.183 41.471 1.00 26.49 77 ASN A N 1
ATOM 585 C CA . ASN A 1 92 ? -5.740 -71.839 40.929 1.00 24.97 77 ASN A CA 1
ATOM 586 C C . ASN A 1 92 ? -4.664 -71.036 41.653 1.00 26.34 77 ASN A C 1
ATOM 587 O O . ASN A 1 92 ? -4.313 -69.935 41.234 1.00 26.65 77 ASN A O 1
ATOM 592 N N . ARG A 1 93 ? -4.144 -71.593 42.740 1.00 21.46 78 ARG A N 1
ATOM 593 C CA . ARG A 1 93 ? -3.134 -70.913 43.543 1.00 17.74 78 ARG A CA 1
ATOM 594 C C . ARG A 1 93 ? -1.863 -71.728 43.713 1.00 18.11 78 ARG A C 1
ATOM 595 O O . ARG A 1 93 ? -0.769 -71.177 43.724 1.00 17.43 78 ARG A O 1
ATOM 603 N N . ILE A 1 94 ? -2.016 -73.038 43.886 1.00 15.88 79 ILE A N 1
ATOM 604 C CA . ILE A 1 94 ? -0.865 -73.935 43.976 1.00 17.85 79 ILE A CA 1
ATOM 605 C C . ILE A 1 94 ? -0.879 -74.802 42.733 1.00 18.31 79 ILE A C 1
ATOM 606 O O . ILE A 1 94 ? -1.773 -75.616 42.563 1.00 18.97 79 ILE A O 1
ATOM 611 N N . LYS A 1 95 ? 0.105 -74.613 41.858 1.00 13.67 80 LYS A N 1
ATOM 612 C CA . LYS A 1 95 ? 0.099 -75.265 40.552 1.00 16.16 80 LYS A CA 1
ATOM 613 C C . LYS A 1 95 ? 0.949 -76.539 40.562 1.00 18.60 80 LYS A C 1
ATOM 614 O O . LYS A 1 95 ? 2.152 -76.477 40.805 1.00 18.98 80 LYS A O 1
ATOM 620 N N . PRO A 1 96 ? 0.326 -77.698 40.303 1.00 19.23 81 PRO A N 1
ATOM 621 C CA . PRO A 1 96 ? 1.104 -78.941 40.270 1.00 17.87 81 PRO A CA 1
ATOM 622 C C . PRO A 1 96 ? 1.939 -79.012 39.008 1.00 17.95 81 PRO A C 1
ATOM 623 O O . PRO A 1 96 ? 1.397 -79.071 37.900 1.00 17.44 81 PRO A O 1
ATOM 627 N N . TYR A 1 97 ? 3.256 -78.965 39.184 1.00 16.68 82 TYR A N 1
ATOM 628 C CA . TYR A 1 97 ? 4.198 -79.195 38.096 1.00 14.57 82 TYR A CA 1
ATOM 629 C C . TYR A 1 97 ? 4.756 -80.577 38.362 1.00 16.43 82 TYR A C 1
ATOM 630 O O . TYR A 1 97 ? 5.891 -80.745 38.789 1.00 15.70 82 TYR A O 1
ATOM 639 N N . SER A 1 98 ? 3.897 -81.563 38.140 1.00 16.02 83 SER A N 1
ATOM 640 C CA . SER A 1 98 ? 4.164 -82.938 38.521 1.00 15.90 83 SER A CA 1
ATOM 641 C C . SER A 1 98 ? 5.186 -83.520 37.573 1.00 15.99 83 SER A C 1
ATOM 642 O O . SER A 1 98 ? 5.094 -83.345 36.358 1.00 14.42 83 SER A O 1
ATOM 645 N N . MET A 1 99 ? 6.153 -84.232 38.128 1.00 18.00 84 MET A N 1
ATOM 646 C CA . MET A 1 99 ? 7.189 -84.845 37.311 1.00 16.89 84 MET A CA 1
ATOM 647 C C . MET A 1 99 ? 6.996 -86.356 37.156 1.00 17.27 84 MET A C 1
ATOM 648 O O . MET A 1 99 ? 7.671 -86.990 36.348 1.00 16.85 84 MET A O 1
ATOM 653 N N . PHE A 1 100 ? 6.070 -86.911 37.942 1.00 18.93 85 PHE A N 1
ATOM 654 C CA . PHE A 1 100 ? 5.502 -88.248 37.733 1.00 17.96 85 PHE A CA 1
ATOM 655 C C . PHE A 1 100 ? 3.999 -88.037 37.735 1.00 20.65 85 PHE A C 1
ATOM 656 O O . PHE A 1 100 ? 3.494 -87.237 38.526 1.00 22.55 85 PHE A O 1
ATOM 664 N N . VAL A 1 101 ? 3.270 -88.749 36.883 1.00 18.50 86 VAL A N 1
ATOM 665 C CA . VAL A 1 101 ? 1.809 -88.700 36.944 1.00 20.50 86 VAL A CA 1
ATOM 666 C C . VAL A 1 101 ? 1.295 -89.978 37.620 1.00 19.63 86 VAL A C 1
ATOM 667 O O . VAL A 1 101 ? 1.370 -91.062 37.043 1.00 19.15 86 VAL A O 1
ATOM 671 N N . THR A 1 102 ? 0.827 -89.850 38.861 1.00 16.80 87 THR A N 1
ATOM 672 C CA . THR A 1 102 ? 0.337 -90.994 39.624 1.00 22.24 87 THR A CA 1
ATOM 673 C C . THR A 1 102 ? -1.186 -90.960 39.762 1.00 22.85 87 THR A C 1
ATOM 674 O O . THR A 1 102 ? -1.852 -90.117 39.170 1.00 21.22 87 THR A O 1
ATOM 678 N N . ALA A 1 103 ? -1.730 -91.877 40.556 1.00 20.01 88 ALA A N 1
ATOM 679 C CA . ALA A 1 103 ? -3.176 -91.938 40.778 1.00 22.94 88 ALA A CA 1
ATOM 680 C C . ALA A 1 103 ? -3.749 -90.571 41.163 1.00 20.86 88 ALA A C 1
ATOM 681 O O . ALA A 1 103 ? -4.811 -90.166 40.671 1.00 20.56 88 ALA A O 1
ATOM 683 N N . VAL A 1 104 ? -3.049 -89.854 42.035 1.00 20.23 89 VAL A N 1
ATOM 684 C CA . VAL A 1 104 ? -3.514 -88.531 42.468 1.00 19.14 89 VAL A CA 1
ATOM 685 C C . VAL A 1 104 ? -3.669 -87.551 41.293 1.00 19.05 89 VAL A C 1
ATOM 686 O O . VAL A 1 104 ? -4.683 -86.861 41.182 1.00 18.19 89 VAL A O 1
ATOM 690 N N . GLU A 1 105 ? -2.667 -87.487 40.421 1.00 16.81 90 GLU A N 1
ATOM 691 C CA . GLU A 1 105 ? -2.719 -86.591 39.267 1.00 17.14 90 GLU A CA 1
ATOM 692 C C . GLU A 1 105 ? -3.712 -87.076 38.203 1.00 20.51 90 GLU A C 1
ATOM 693 O O . GLU A 1 105 ? -4.360 -86.273 37.539 1.00 19.18 90 GLU A O 1
ATOM 699 N N . ARG A 1 106 ? -3.799 -88.388 38.013 1.00 18.85 91 ARG A N 1
ATOM 700 C CA . ARG A 1 106 ? -4.808 -88.926 37.104 1.00 22.07 91 ARG A CA 1
ATOM 701 C C . ARG A 1 106 ? -6.210 -88.446 37.500 1.00 20.16 91 ARG A C 1
ATOM 702 O O . ARG A 1 106 ? -6.983 -88.005 36.645 1.00 23.73 91 ARG A O 1
ATOM 710 N N . ALA A 1 107 ? -6.531 -88.515 38.790 1.00 18.31 92 ALA A N 1
ATOM 711 C CA . ALA A 1 107 ? -7.824 -88.021 39.283 1.00 21.55 92 ALA A CA 1
ATOM 712 C C . ALA A 1 107 ? -8.027 -86.522 39.002 1.00 24.08 92 ALA A C 1
ATOM 713 O O . ALA A 1 107 ? -9.093 -86.090 38.560 1.00 24.77 92 ALA A O 1
ATOM 715 N N . LEU A 1 108 ? -7.000 -85.722 39.257 1.00 20.94 93 LEU A N 1
ATOM 716 C CA . LEU A 1 108 ? -7.076 -84.295 38.969 1.00 19.99 93 LEU A CA 1
ATOM 717 C C . LEU A 1 108 ? -7.263 -84.042 37.479 1.00 23.84 93 LEU A C 1
ATOM 718 O O . LEU A 1 108 ? -8.076 -83.197 37.084 1.00 25.34 93 LEU A O 1
ATOM 723 N N . ILE A 1 109 ? -6.492 -84.745 36.650 1.00 22.14 94 ILE A N 1
ATOM 724 C CA . ILE A 1 109 ? -6.513 -84.478 35.209 1.00 24.55 94 ILE A CA 1
ATOM 725 C C . ILE A 1 109 ? -7.896 -84.756 34.644 1.00 27.97 94 ILE A C 1
ATOM 726 O O . ILE A 1 109 ? -8.443 -83.966 33.865 1.00 26.07 94 ILE A O 1
ATOM 731 N N . ARG A 1 110 ? -8.458 -85.888 35.052 1.00 26.34 95 ARG A N 1
ATOM 732 C CA . ARG A 1 110 ? -9.762 -86.309 34.560 1.00 30.87 95 ARG A CA 1
ATOM 733 C C . ARG A 1 110 ? -10.852 -85.354 35.031 1.00 33.29 95 ARG A C 1
ATOM 734 O O . ARG A 1 110 ? -11.731 -84.973 34.254 1.00 33.67 95 ARG A O 1
ATOM 742 N N . ARG A 1 111 ? -10.773 -84.939 36.289 1.00 28.08 96 ARG A N 1
ATOM 743 C CA . ARG A 1 111 ? -11.746 -84.007 36.832 1.00 29.10 96 ARG A CA 1
ATOM 744 C C . ARG A 1 111 ? -11.673 -82.687 36.071 1.00 31.61 96 ARG A C 1
ATOM 745 O O . ARG A 1 111 ? -12.697 -82.073 35.776 1.00 32.18 96 ARG A O 1
ATOM 753 N N . GLY A 1 112 ? -10.456 -82.258 35.752 1.00 26.88 97 GLY A N 1
ATOM 754 C CA . GLY A 1 112 ? -10.255 -81.017 35.029 1.00 27.47 97 GLY A CA 1
ATOM 755 C C . GLY A 1 112 ? -10.865 -81.031 33.642 1.00 35.29 97 GLY A C 1
ATOM 756 O O . GLY A 1 112 ? -11.471 -80.049 33.215 1.00 34.19 97 GLY A O 1
ATOM 757 N N . ILE A 1 113 ? -10.712 -82.145 32.934 1.00 30.58 98 ILE A N 1
ATOM 758 C CA . ILE A 1 113 ? -11.275 -82.267 31.595 1.00 35.89 98 ILE A CA 1
ATOM 759 C C . ILE A 1 113 ? -12.794 -82.179 31.682 1.00 40.21 98 ILE A C 1
ATOM 760 O O . ILE A 1 113 ? -13.442 -81.549 30.850 1.00 43.59 98 ILE A O 1
ATOM 765 N N . GLU A 1 114 ? -13.349 -82.817 32.706 1.00 39.40 99 GLU A N 1
ATOM 766 C CA . GLU A 1 114 ? -14.786 -82.810 32.937 1.00 41.47 99 GLU A CA 1
ATOM 767 C C . GLU A 1 114 ? -15.261 -81.390 33.216 1.00 44.30 99 GLU A C 1
ATOM 768 O O . GLU A 1 114 ? -16.332 -80.982 32.770 1.00 45.41 99 GLU A O 1
ATOM 774 N N . ASP A 1 115 ? -14.452 -80.647 33.963 1.00 39.90 100 ASP A N 1
ATOM 775 C CA . ASP A 1 115 ? -14.770 -79.270 34.321 1.00 38.28 100 ASP A CA 1
ATOM 776 C C . ASP A 1 115 ? -14.355 -78.295 33.220 1.00 38.93 100 ASP A C 1
ATOM 777 O O . ASP A 1 115 ? -13.400 -77.537 33.373 1.00 36.81 100 ASP A O 1
ATOM 782 N N . GLY A 1 116 ? -15.093 -78.315 32.115 1.00 40.19 101 GLY A N 1
ATOM 783 C CA . GLY A 1 116 ? -14.827 -77.443 30.984 1.00 39.27 101 GLY A CA 1
ATOM 784 C C . GLY A 1 116 ? -13.501 -77.651 30.273 1.00 40.08 101 GLY A C 1
ATOM 785 O O . GLY A 1 116 ? -12.948 -76.712 29.704 1.00 36.03 101 GLY A O 1
ATOM 786 N N . GLY A 1 117 ? -12.997 -78.881 30.297 1.00 38.85 102 GLY A N 1
ATOM 787 C CA . GLY A 1 117 ? -11.746 -79.221 29.639 1.00 39.00 102 GLY A CA 1
ATOM 788 C C . GLY A 1 117 ? -10.528 -78.452 30.118 1.00 38.34 102 GLY A C 1
ATOM 789 O O . GLY A 1 117 ? -9.636 -78.131 29.335 1.00 39.43 102 GLY A O 1
ATOM 790 N N . ARG A 1 118 ? -10.499 -78.157 31.411 1.00 34.81 103 ARG A N 1
ATOM 791 C CA . ARG A 1 118 ? -9.398 -77.430 32.035 1.00 37.08 103 ARG A CA 1
ATOM 792 C C . ARG A 1 118 ? -8.114 -78.244 32.220 1.00 33.34 103 ARG A C 1
ATOM 793 O O . ARG A 1 118 ? -8.165 -79.430 32.538 1.00 29.93 103 ARG A O 1
ATOM 801 N N . LYS A 1 119 ? -6.969 -77.588 32.044 1.00 32.31 104 LYS A N 1
ATOM 802 C CA . LYS A 1 119 ? -5.670 -78.198 32.288 1.00 31.69 104 LYS A CA 1
ATOM 803 C C . LYS A 1 119 ? -5.347 -77.826 33.725 1.00 26.15 104 LYS A C 1
ATOM 804 O O . LYS A 1 119 ? -5.303 -76.646 34.066 1.00 26.98 104 LYS A O 1
ATOM 810 N N . VAL A 1 120 ? -5.144 -78.825 34.575 1.00 21.95 105 VAL A N 1
ATOM 811 C CA . VAL A 1 120 ? -4.960 -78.563 36.000 1.00 22.73 105 VAL A CA 1
ATOM 812 C C . VAL A 1 120 ? -3.681 -79.203 36.551 1.00 22.09 105 VAL A C 1
ATOM 813 O O . VAL A 1 120 ? -3.263 -78.902 37.668 1.00 23.11 105 VAL A O 1
ATOM 817 N N . VAL A 1 121 ? -3.074 -80.079 35.759 1.00 18.83 106 VAL A N 1
ATOM 818 C CA . VAL A 1 121 ? -1.761 -80.629 36.064 1.00 21.41 106 VAL A CA 1
ATOM 819 C C . VAL A 1 121 ? -0.814 -80.261 34.933 1.00 20.69 106 VAL A C 1
ATOM 820 O O . VAL A 1 121 ? -1.142 -80.421 33.759 1.00 24.72 106 VAL A O 1
ATOM 824 N N . ASN A 1 122 ? 0.355 -79.739 35.283 1.00 17.34 107 ASN A N 1
ATOM 825 C CA . ASN A 1 122 ? 1.324 -79.369 34.268 1.00 18.34 107 ASN A CA 1
ATOM 826 C C . ASN A 1 122 ? 2.537 -80.278 34.310 1.00 19.65 107 ASN A C 1
ATOM 827 O O . ASN A 1 122 ? 3.535 -79.980 34.965 1.00 18.52 107 ASN A O 1
ATOM 832 N N . TYR A 1 123 ? 2.434 -81.401 33.618 1.00 17.56 108 TYR A N 1
ATOM 833 C CA . TYR A 1 123 ? 3.527 -82.360 33.552 1.00 18.08 108 TYR A CA 1
ATOM 834 C C . TYR A 1 123 ? 4.817 -81.714 33.050 1.00 16.22 108 TYR A C 1
ATOM 835 O O . TYR A 1 123 ? 4.815 -81.014 32.041 1.00 17.50 108 TYR A O 1
ATOM 844 N N . VAL A 1 124 ? 5.915 -81.968 33.762 1.00 16.25 109 VAL A N 1
ATOM 845 C CA . VAL A 1 124 ? 7.241 -81.497 33.366 1.00 13.55 109 VAL A CA 1
ATOM 846 C C . VAL A 1 124 ? 8.042 -82.714 32.921 1.00 18.24 109 VAL A C 1
ATOM 847 O O . VAL A 1 124 ? 8.437 -83.535 33.749 1.00 16.81 109 VAL A O 1
ATOM 851 N N . PRO A 1 125 ? 8.260 -82.861 31.606 1.00 17.53 110 PRO A N 1
ATOM 852 C CA . PRO A 1 125 ? 8.962 -84.076 31.171 1.00 17.13 110 PRO A CA 1
ATOM 853 C C . PRO A 1 125 ? 10.409 -84.079 31.661 1.00 18.33 110 PRO A C 1
ATOM 854 O O . PRO A 1 125 ? 11.080 -83.042 31.617 1.00 17.64 110 PRO A O 1
ATOM 858 N N . SER A 1 126 ? 10.889 -85.230 32.123 1.00 18.95 111 SER A N 1
ATOM 859 C CA . SER A 1 126 ? 12.265 -85.321 32.581 1.00 16.71 111 SER A CA 1
ATOM 860 C C . SER A 1 126 ? 12.670 -86.770 32.726 1.00 19.00 111 SER A C 1
ATOM 861 O O . SER A 1 126 ? 11.823 -87.662 32.651 1.00 19.96 111 SER A O 1
ATOM 864 N N . ASN A 1 127 ? 13.966 -86.992 32.937 1.00 15.49 112 ASN A N 1
ATOM 865 C CA . ASN A 1 127 ? 14.452 -88.249 33.494 1.00 14.96 112 ASN A CA 1
ATOM 866 C C . ASN A 1 127 ? 14.638 -88.133 35.011 1.00 14.48 112 ASN A C 1
ATOM 867 O O . ASN A 1 127 ? 15.293 -87.204 35.503 1.00 12.82 112 ASN A O 1
ATOM 872 N N . PHE A 1 128 ? 14.075 -89.079 35.750 1.00 13.00 113 PHE A N 1
ATOM 873 C CA . PHE A 1 128 ? 14.225 -89.067 37.202 1.00 13.82 113 PHE A CA 1
ATOM 874 C C . PHE A 1 128 ? 15.717 -89.007 37.563 1.00 13.97 113 PHE A C 1
ATOM 875 O O . PHE A 1 128 ? 16.098 -88.325 38.508 1.00 14.73 113 PHE A O 1
ATOM 883 N N . HIS A 1 129 ? 16.566 -89.691 36.794 1.00 13.71 114 HIS A N 1
ATOM 884 C CA . HIS A 1 129 ? 18.001 -89.723 37.107 1.00 15.50 114 HIS A CA 1
ATOM 885 C C . HIS A 1 129 ? 18.677 -88.361 37.001 1.00 16.96 114 HIS A C 1
ATOM 886 O O . HIS A 1 129 ? 19.770 -88.165 37.549 1.00 18.75 114 HIS A O 1
ATOM 893 N N . GLN A 1 130 ? 18.031 -87.429 36.303 1.00 15.29 115 GLN A N 1
ATOM 894 C CA . GLN A 1 130 ? 18.570 -86.068 36.135 1.00 15.23 115 GLN A CA 1
ATOM 895 C C . GLN A 1 130 ? 17.871 -85.046 37.033 1.00 16.03 115 GLN A C 1
ATOM 896 O O . GLN A 1 130 ? 18.141 -83.850 36.943 1.00 13.51 115 GLN A O 1
ATOM 902 N N . ALA A 1 131 ? 16.994 -85.521 37.911 1.00 14.26 116 ALA A N 1
ATOM 903 C CA . ALA A 1 131 ? 16.203 -84.626 38.767 1.00 12.68 116 ALA A CA 1
ATOM 904 C C . ALA A 1 131 ? 17.024 -83.666 39.626 1.00 13.76 116 ALA A C 1
ATOM 905 O O . ALA A 1 131 ? 16.649 -82.506 39.767 1.00 14.59 116 ALA A O 1
ATOM 907 N N . PRO A 1 132 ? 18.141 -84.136 40.208 1.00 11.14 117 PRO A N 1
ATOM 908 C CA . PRO A 1 132 ? 18.886 -83.204 41.061 1.00 13.11 117 PRO A CA 1
ATOM 909 C C . PRO A 1 132 ? 19.347 -81.989 40.265 1.00 16.11 117 PRO A C 1
ATOM 910 O O . PRO A 1 132 ? 19.136 -80.846 40.681 1.00 14.49 117 PRO A O 1
ATOM 914 N N . ARG A 1 133 ? 19.929 -82.230 39.097 1.00 13.91 118 ARG A N 1
ATOM 915 C CA . ARG A 1 133 ? 20.425 -81.128 38.288 1.00 14.79 118 ARG A CA 1
ATOM 916 C C . ARG A 1 133 ? 19.295 -80.307 37.687 1.00 15.48 118 ARG A C 1
ATOM 917 O O . ARG A 1 133 ? 19.373 -79.084 37.603 1.00 19.68 118 ARG A O 1
ATOM 925 N N . LEU A 1 134 ? 18.238 -80.971 37.254 1.00 12.78 119 LEU A N 1
ATOM 926 C CA . LEU A 1 134 ? 17.154 -80.245 36.606 1.00 16.27 119 LEU A CA 1
ATOM 927 C C . LEU A 1 134 ? 16.444 -79.331 37.599 1.00 16.07 119 LEU A C 1
ATOM 928 O O . LEU A 1 134 ? 16.183 -78.163 37.296 1.00 14.19 119 LEU A O 1
ATOM 933 N N . LEU A 1 135 ? 16.139 -79.846 38.788 1.00 12.97 120 LEU A N 1
ATOM 934 C CA . LEU A 1 135 ? 15.469 -79.013 39.784 1.00 16.46 120 LEU A CA 1
ATOM 935 C C . LEU A 1 135 ? 16.353 -77.850 40.249 1.00 13.98 120 LEU A C 1
ATOM 936 O O . LEU A 1 135 ? 15.900 -76.709 40.389 1.00 15.38 120 LEU A O 1
ATOM 941 N N . ALA A 1 136 ? 17.624 -78.143 40.478 1.00 13.74 121 ALA A N 1
ATOM 942 C CA . ALA A 1 136 ? 18.521 -77.162 41.072 1.00 15.38 121 ALA A CA 1
ATOM 943 C C . ALA A 1 136 ? 18.931 -76.109 40.056 1.00 17.73 121 ALA A C 1
ATOM 944 O O . ALA A 1 136 ? 19.160 -74.946 40.407 1.00 19.02 121 ALA A O 1
ATOM 946 N N . GLU A 1 137 ? 19.024 -76.514 38.794 1.00 15.94 122 GLU A N 1
ATOM 947 C CA . GLU A 1 137 ? 19.685 -75.674 37.797 1.00 19.63 122 GLU A CA 1
ATOM 948 C C . GLU A 1 137 ? 18.747 -75.119 36.724 1.00 21.97 122 GLU A C 1
ATOM 949 O O . GLU A 1 137 ? 18.586 -73.919 36.632 1.00 22.38 122 GLU A O 1
ATOM 955 N N . GLU A 1 138 ? 18.124 -75.972 35.916 1.00 18.91 123 GLU A N 1
ATOM 956 C CA . GLU A 1 138 ? 17.240 -75.440 34.881 1.00 19.81 123 GLU A CA 1
ATOM 957 C C . GLU A 1 138 ? 15.996 -74.805 35.475 1.00 21.13 123 GLU A C 1
ATOM 958 O O . GLU A 1 138 ? 15.569 -73.737 35.046 1.00 21.64 123 GLU A O 1
ATOM 964 N N . ILE A 1 139 ? 15.417 -75.462 36.470 1.00 14.22 124 ILE A N 1
ATOM 965 C CA . ILE A 1 139 ? 14.172 -74.978 37.056 1.00 14.42 124 ILE A CA 1
ATOM 966 C C . ILE A 1 139 ? 14.433 -73.986 38.177 1.00 16.61 124 ILE A C 1
ATOM 967 O O . ILE A 1 139 ? 13.942 -72.849 38.146 1.00 15.55 124 ILE A O 1
ATOM 972 N N . GLY A 1 140 ? 15.201 -74.417 39.171 1.00 14.35 125 GLY A N 1
ATOM 973 C CA . GLY A 1 140 ? 15.536 -73.558 40.290 1.00 14.79 125 GLY A CA 1
ATOM 974 C C . GLY A 1 140 ? 14.471 -73.688 41.361 1.00 14.96 125 GLY A C 1
ATOM 975 O O . GLY A 1 140 ? 13.284 -73.561 41.083 1.00 14.60 125 GLY A O 1
ATOM 976 N N . ILE A 1 141 ? 14.895 -73.954 42.591 1.00 16.18 126 ILE A N 1
ATOM 977 C CA . ILE A 1 141 ? 13.950 -74.156 43.684 1.00 14.65 126 ILE A CA 1
ATOM 978 C C . ILE A 1 141 ? 14.164 -73.107 44.765 1.00 15.32 126 ILE A C 1
ATOM 979 O O . ILE A 1 141 ? 15.264 -72.949 45.292 1.00 13.07 126 ILE A O 1
ATOM 984 N N . ASP A 1 142 ? 13.112 -72.366 45.079 1.00 12.78 127 ASP A N 1
ATOM 985 C CA . ASP A 1 142 ? 13.212 -71.330 46.103 1.00 13.44 127 ASP A CA 1
ATOM 986 C C . ASP A 1 142 ? 13.032 -71.894 47.517 1.00 13.81 127 ASP A C 1
ATOM 987 O O . ASP A 1 142 ? 13.722 -71.486 48.452 1.00 14.28 127 ASP A O 1
ATOM 992 N N . THR A 1 143 ? 12.112 -72.838 47.662 1.00 12.91 128 THR A N 1
ATOM 993 C CA . THR A 1 143 ? 11.847 -73.462 48.962 1.00 12.60 128 THR A CA 1
ATOM 994 C C . THR A 1 143 ? 11.756 -74.965 48.802 1.00 11.59 128 THR A C 1
ATOM 995 O O . THR A 1 143 ? 11.078 -75.461 47.892 1.00 12.94 128 THR A O 1
ATOM 999 N N . PHE A 1 144 ? 12.458 -75.685 49.676 1.00 11.52 129 PHE A N 1
ATOM 1000 C CA . PHE A 1 144 ? 12.365 -77.136 49.728 1.00 11.95 129 PHE A CA 1
ATOM 1001 C C . PHE A 1 144 ? 11.900 -77.575 51.122 1.00 13.30 129 PHE A C 1
ATOM 1002 O O . PHE A 1 144 ? 12.387 -77.050 52.127 1.00 13.73 129 PHE A O 1
ATOM 1010 N N . MET A 1 145 ? 10.942 -78.506 51.172 1.00 10.13 130 MET A N 1
ATOM 1011 C CA . MET A 1 145 ? 10.408 -79.011 52.443 1.00 13.20 130 MET A CA 1
ATOM 1012 C C . MET A 1 145 ? 10.492 -80.538 52.463 1.00 13.09 130 MET A C 1
ATOM 1013 O O . MET A 1 145 ? 10.149 -81.194 51.478 1.00 12.07 130 MET A O 1
ATOM 1018 N N . HIS A 1 146 ? 10.934 -81.103 53.584 1.00 10.80 131 HIS A N 1
ATOM 1019 C CA . HIS A 1 146 ? 11.170 -82.552 53.681 1.00 12.78 131 HIS A CA 1
ATOM 1020 C C . HIS A 1 146 ? 11.034 -82.953 55.161 1.00 12.11 131 HIS A C 1
ATOM 1021 O O . HIS A 1 146 ? 11.497 -82.224 56.050 1.00 12.58 131 HIS A O 1
ATOM 1028 N N . THR A 1 147 ? 10.388 -84.086 55.421 1.00 12.13 132 THR A N 1
ATOM 1029 C CA . THR A 1 147 ? 10.353 -84.682 56.770 1.00 13.39 132 THR A CA 1
ATOM 1030 C C . THR A 1 147 ? 11.719 -85.302 57.102 1.00 13.99 132 THR A C 1
ATOM 1031 O O . THR A 1 147 ? 12.342 -85.942 56.244 1.00 14.91 132 THR A O 1
ATOM 1035 N N . VAL A 1 148 ? 12.197 -85.089 58.325 1.00 11.73 133 VAL A N 1
ATOM 1036 C CA . VAL A 1 148 ? 13.522 -85.576 58.715 1.00 11.14 133 VAL A CA 1
ATOM 1037 C C . VAL A 1 148 ? 13.443 -86.258 60.061 1.00 14.06 133 VAL A C 1
ATOM 1038 O O . VAL A 1 148 ? 12.488 -86.069 60.801 1.00 14.70 133 VAL A O 1
ATOM 1042 N N . SER A 1 149 ? 14.449 -87.068 60.370 1.00 14.20 134 SER A N 1
ATOM 1043 C CA . SER A 1 149 ? 14.538 -87.674 61.684 1.00 13.19 134 SER A CA 1
ATOM 1044 C C . SER A 1 149 ? 14.966 -86.590 62.662 1.00 16.41 134 SER A C 1
ATOM 1045 O O . SER A 1 149 ? 15.403 -85.511 62.249 1.00 16.47 134 SER A O 1
ATOM 1048 N N . PRO A 1 150 ? 14.829 -86.861 63.967 1.00 17.39 135 PRO A N 1
ATOM 1049 C CA . PRO A 1 150 ? 15.224 -85.878 64.980 1.00 17.89 135 PRO A CA 1
ATOM 1050 C C . PRO A 1 150 ? 16.710 -85.533 64.890 1.00 18.62 135 PRO A C 1
ATOM 1051 O O . PRO A 1 150 ? 17.520 -86.376 64.498 1.00 18.61 135 PRO A O 1
ATOM 1055 N N . MET A 1 151 ? 17.056 -84.305 65.253 1.00 16.96 136 MET A N 1
ATOM 1056 C CA . MET A 1 151 ? 18.441 -83.863 65.260 1.00 18.86 136 MET A CA 1
ATOM 1057 C C . MET A 1 151 ? 19.249 -84.725 66.228 1.00 21.31 136 MET A C 1
ATOM 1058 O O . MET A 1 151 ? 18.788 -85.003 67.329 1.00 21.85 136 MET A O 1
ATOM 1063 N N . ASP A 1 152 ? 20.443 -85.152 65.822 1.00 17.21 137 ASP A N 1
ATOM 1064 C CA . ASP A 1 152 ? 21.293 -85.943 66.709 1.00 22.12 137 ASP A CA 1
ATOM 1065 C C . ASP A 1 152 ? 22.206 -85.034 67.526 1.00 20.39 137 ASP A C 1
ATOM 1066 O O . ASP A 1 152 ? 22.162 -83.819 67.386 1.00 20.48 137 ASP A O 1
ATOM 1071 N N . CYS A 1 153 ? 23.038 -85.616 68.387 1.00 23.41 138 CYS A N 1
ATOM 1072 C CA . CYS A 1 153 ? 23.855 -84.794 69.284 1.00 23.63 138 CYS A CA 1
ATOM 1073 C C . CYS A 1 153 ? 24.959 -84.019 68.565 1.00 22.15 138 CYS A C 1
ATOM 1074 O O . CYS A 1 153 ? 25.651 -83.202 69.179 1.00 24.03 138 CYS A O 1
ATOM 1077 N N . HIS A 1 154 ? 25.133 -84.267 67.272 1.00 20.35 139 HIS A N 1
ATOM 1078 C CA . HIS A 1 154 ? 26.125 -83.521 66.488 1.00 18.09 139 HIS A CA 1
ATOM 1079 C C . HIS A 1 154 ? 25.475 -82.431 65.636 1.00 20.95 139 HIS A C 1
ATOM 1080 O O . HIS A 1 154 ? 26.160 -81.745 64.895 1.00 18.41 139 HIS A O 1
ATOM 1087 N N . GLY A 1 155 ? 24.155 -82.283 65.738 1.00 17.95 140 GLY A N 1
ATOM 1088 C CA . GLY A 1 155 ? 23.448 -81.254 64.983 1.00 17.01 140 GLY A CA 1
ATOM 1089 C C . GLY A 1 155 ? 22.895 -81.676 63.628 1.00 17.12 140 GLY A C 1
ATOM 1090 O O . GLY A 1 155 ? 22.447 -80.831 62.856 1.00 17.68 140 GLY A O 1
ATOM 1091 N N . TYR A 1 156 ? 22.904 -82.975 63.338 1.00 15.88 141 TYR A N 1
ATOM 1092 C CA . TYR A 1 156 ? 22.440 -83.473 62.039 1.00 16.21 141 TYR A CA 1
ATOM 1093 C C . TYR A 1 156 ? 21.045 -84.067 62.087 1.00 16.74 141 TYR A C 1
ATOM 1094 O O . TYR A 1 156 ? 20.694 -84.780 63.031 1.00 16.57 141 TYR A O 1
ATOM 1103 N N . PHE A 1 157 ? 20.269 -83.772 61.047 1.00 14.21 142 PHE A N 1
ATOM 1104 C CA . PHE A 1 157 ? 19.006 -84.451 60.775 1.00 16.54 142 PHE A CA 1
ATOM 1105 C C . PHE A 1 157 ? 19.247 -85.432 59.639 1.00 20.16 142 PHE A C 1
ATOM 1106 O O . PHE A 1 157 ? 20.128 -85.215 58.811 1.00 22.97 142 PHE A O 1
ATOM 1114 N N . SER A 1 158 ? 18.451 -86.488 59.559 1.00 15.32 143 SER A N 1
ATOM 1115 C CA . SER A 1 158 ? 18.545 -87.381 58.414 1.00 15.13 143 SER A CA 1
ATOM 1116 C C . SER A 1 158 ? 17.329 -87.251 57.502 1.00 13.84 143 SER A C 1
ATOM 1117 O O . SER A 1 158 ? 16.197 -87.152 57.979 1.00 14.07 143 SER A O 1
ATOM 1120 N N . LEU A 1 159 ? 17.564 -87.295 56.188 1.00 13.17 144 LEU A N 1
ATOM 1121 C CA . LEU A 1 159 ? 16.479 -87.413 55.209 1.00 13.84 144 LEU A CA 1
ATOM 1122 C C . LEU A 1 159 ? 15.751 -88.776 55.256 1.00 14.40 144 LEU A C 1
ATOM 1123 O O . LEU A 1 159 ? 14.711 -88.965 54.608 1.00 15.79 144 LEU A O 1
ATOM 1128 N N . GLY A 1 160 ? 16.296 -89.732 55.997 1.00 14.61 145 GLY A N 1
ATOM 1129 C CA . GLY A 1 160 ? 15.572 -90.969 56.247 1.00 13.83 145 GLY A CA 1
ATOM 1130 C C . GLY A 1 160 ? 15.226 -91.770 55.003 1.00 14.26 145 GLY A C 1
ATOM 1131 O O . GLY A 1 160 ? 16.118 -92.281 54.322 1.00 14.97 145 GLY A O 1
ATOM 1132 N N . VAL A 1 161 ? 13.933 -91.904 54.732 1.00 11.86 146 VAL A N 1
ATOM 1133 C CA . VAL A 1 161 ? 13.431 -92.671 53.594 1.00 13.32 146 VAL A CA 1
ATOM 1134 C C . VAL A 1 161 ? 13.821 -92.087 52.242 1.00 14.78 146 VAL A C 1
ATOM 1135 O O . VAL A 1 161 ? 13.839 -92.790 51.235 1.00 14.79 146 VAL A O 1
ATOM 1139 N N . GLY A 1 162 ? 14.095 -90.791 52.214 1.00 14.17 147 GLY A N 1
ATOM 1140 C CA . GLY A 1 162 ? 14.437 -90.147 50.965 1.00 14.88 147 GLY A CA 1
ATOM 1141 C C . GLY A 1 162 ? 15.830 -89.584 50.774 1.00 13.71 147 GLY A C 1
ATOM 1142 O O . GLY A 1 162 ? 16.384 -88.924 51.647 1.00 13.66 147 GLY A O 1
ATOM 1143 N N . ASN A 1 163 ? 16.397 -89.874 49.610 1.00 11.22 148 ASN A N 1
ATOM 1144 C CA . ASN A 1 163 ? 17.676 -89.335 49.189 1.00 12.76 148 ASN A CA 1
ATOM 1145 C C . ASN A 1 163 ? 17.317 -88.736 47.842 1.00 13.85 148 ASN A C 1
ATOM 1146 O O . ASN A 1 163 ? 17.082 -87.534 47.734 1.00 12.02 148 ASN A O 1
ATOM 1151 N N . ASP A 1 164 ? 17.277 -89.574 46.811 1.00 11.55 149 ASP A N 1
ATOM 1152 C CA . ASP A 1 164 ? 16.814 -89.137 45.501 1.00 11.29 149 ASP A CA 1
ATOM 1153 C C . ASP A 1 164 ? 17.448 -87.814 45.099 1.00 12.95 149 ASP A C 1
ATOM 1154 O O . ASP A 1 164 ? 18.667 -87.664 45.103 1.00 12.66 149 ASP A O 1
ATOM 1159 N N . TYR A 1 165 ? 16.588 -86.868 44.733 1.00 10.13 150 TYR A N 1
ATOM 1160 C CA . TYR A 1 165 ? 17.003 -85.519 44.379 1.00 10.34 150 TYR A CA 1
ATOM 1161 C C . TYR A 1 165 ? 16.944 -84.635 45.622 1.00 13.27 150 TYR A C 1
ATOM 1162 O O . TYR A 1 165 ? 17.408 -83.498 45.611 1.00 11.76 150 TYR A O 1
ATOM 1171 N N . SER A 1 166 ? 16.372 -85.175 46.694 1.00 11.22 151 SER A N 1
ATOM 1172 C CA . SER A 1 166 ? 16.201 -84.433 47.939 1.00 12.25 151 SER A CA 1
ATOM 1173 C C . SER A 1 166 ? 17.513 -83.995 48.580 1.00 13.54 151 SER A C 1
ATOM 1174 O O . SER A 1 166 ? 17.621 -82.879 49.078 1.00 12.49 151 SER A O 1
ATOM 1177 N N . SER A 1 167 ? 18.509 -84.870 48.570 1.00 12.51 152 SER A N 1
ATOM 1178 C CA . SER A 1 167 ? 19.802 -84.526 49.172 1.00 12.58 152 SER A CA 1
ATOM 1179 C C . SER A 1 167 ? 20.509 -83.367 48.462 1.00 14.52 152 SER A C 1
ATOM 1180 O O . SER A 1 167 ? 21.268 -82.615 49.082 1.00 14.49 152 SER A O 1
ATOM 1183 N N . ARG A 1 168 ? 20.270 -83.222 47.164 1.00 11.57 153 ARG A N 1
ATOM 1184 C CA . ARG A 1 168 ? 20.786 -82.063 46.429 1.00 13.40 153 ARG A CA 1
ATOM 1185 C C . ARG A 1 168 ? 19.950 -80.797 46.669 1.00 13.84 153 ARG A C 1
ATOM 1186 O O . ARG A 1 168 ? 20.488 -79.714 46.938 1.00 12.92 153 ARG A O 1
ATOM 1194 N N . ILE A 1 169 ? 18.634 -80.928 46.560 1.00 12.87 154 ILE A N 1
ATOM 1195 C CA . ILE A 1 169 ? 17.782 -79.743 46.580 1.00 13.04 154 ILE A CA 1
ATOM 1196 C C . ILE A 1 169 ? 17.697 -79.155 47.987 1.00 14.36 154 ILE A C 1
ATOM 1197 O O . ILE A 1 169 ? 17.491 -77.953 48.134 1.00 15.21 154 ILE A O 1
ATOM 1202 N N . ALA A 1 170 ? 17.866 -79.994 49.012 1.00 13.07 155 ALA A N 1
ATOM 1203 C CA . ALA A 1 170 ? 17.911 -79.505 50.400 1.00 14.57 155 ALA A CA 1
ATOM 1204 C C . ALA A 1 170 ? 19.033 -78.492 50.562 1.00 16.15 155 ALA A C 1
ATOM 1205 O O . ALA A 1 170 ? 18.935 -77.546 51.354 1.00 16.71 155 ALA A O 1
ATOM 1207 N N . ARG A 1 171 ? 20.096 -78.696 49.794 1.00 13.38 156 ARG A N 1
ATOM 1208 C CA . ARG A 1 171 ? 21.266 -77.830 49.829 1.00 14.42 156 ARG A CA 1
ATOM 1209 C C . ARG A 1 171 ? 21.190 -76.718 48.785 1.00 17.44 156 ARG A C 1
ATOM 1210 O O . ARG A 1 171 ? 21.597 -75.588 49.052 1.00 20.85 156 ARG A O 1
ATOM 1218 N N . SER A 1 172 ? 20.645 -77.013 47.611 1.00 16.02 157 SER A N 1
ATOM 1219 C CA . SER A 1 172 ? 20.577 -75.991 46.563 1.00 16.30 157 SER A CA 1
ATOM 1220 C C . SER A 1 172 ? 19.385 -75.030 46.692 1.00 17.77 157 SER A C 1
ATOM 1221 O O . SER A 1 172 ? 19.467 -73.906 46.234 1.00 18.04 157 SER A O 1
ATOM 1224 N N . ALA A 1 173 ? 18.285 -75.460 47.302 1.00 15.18 158 ALA A N 1
ATOM 1225 C CA . ALA A 1 173 ? 17.132 -74.557 47.450 1.00 16.36 158 ALA A CA 1
ATOM 1226 C C . ALA A 1 173 ? 17.542 -73.334 48.254 1.00 17.35 158 ALA A C 1
ATOM 1227 O O . ALA A 1 173 ? 18.407 -73.411 49.132 1.00 14.72 158 ALA A O 1
ATOM 1229 N N . ARG A 1 174 ? 16.930 -72.193 47.965 1.00 13.16 159 ARG A N 1
ATOM 1230 C CA . ARG A 1 174 ? 17.310 -70.977 48.666 1.00 13.33 159 ARG A CA 1
ATOM 1231 C C . ARG A 1 174 ? 16.876 -70.968 50.136 1.00 16.00 159 ARG A C 1
ATOM 1232 O O . ARG A 1 174 ? 17.495 -70.293 50.971 1.00 15.26 159 ARG A O 1
ATOM 1240 N N . ARG A 1 175 ? 15.827 -71.734 50.445 1.00 14.83 160 ARG A N 1
ATOM 1241 C CA . ARG A 1 175 ? 15.426 -72.025 51.831 1.00 17.25 160 ARG A CA 1
ATOM 1242 C C . ARG A 1 175 ? 15.078 -73.520 51.987 1.00 16.12 160 ARG A C 1
ATOM 1243 O O . ARG A 1 175 ? 14.461 -74.125 51.109 1.00 14.43 160 ARG A O 1
ATOM 1251 N N . PHE A 1 176 ? 15.474 -74.097 53.116 1.00 13.90 161 PHE A N 1
ATOM 1252 C CA . PHE A 1 176 ? 15.194 -75.495 53.417 1.00 14.73 161 PHE A CA 1
ATOM 1253 C C . PHE A 1 176 ? 14.446 -75.567 54.743 1.00 14.43 161 PHE A C 1
ATOM 1254 O O . PHE A 1 176 ? 14.958 -75.119 55.774 1.00 15.62 161 PHE A O 1
ATOM 1262 N N . ILE A 1 177 ? 13.232 -76.106 54.707 1.00 12.02 162 ILE A N 1
ATOM 1263 C CA . ILE A 1 177 ? 12.376 -76.186 55.890 1.00 12.78 162 ILE A CA 1
ATOM 1264 C C . ILE A 1 177 ? 12.158 -77.651 56.226 1.00 14.41 162 ILE A C 1
ATOM 1265 O O . ILE A 1 177 ? 11.712 -78.418 55.367 1.00 15.14 162 ILE A O 1
ATOM 1270 N N . VAL A 1 178 ? 12.466 -78.056 57.460 1.00 13.75 163 VAL A N 1
ATOM 1271 C CA . VAL A 1 178 ? 12.294 -79.465 57.823 1.00 12.88 163 VAL A CA 1
ATOM 1272 C C . VAL A 1 178 ? 11.130 -79.693 58.781 1.00 15.44 163 VAL A C 1
ATOM 1273 O O . VAL A 1 178 ? 10.777 -78.829 59.585 1.00 15.70 163 VAL A O 1
ATOM 1277 N N . GLU A 1 179 ? 10.542 -80.875 58.674 1.00 13.87 164 GLU A N 1
ATOM 1278 C CA . GLU A 1 179 ? 9.530 -81.326 59.607 1.00 14.57 164 GLU A CA 1
ATOM 1279 C C . GLU A 1 179 ? 10.093 -82.546 60.326 1.00 15.75 164 GLU A C 1
ATOM 1280 O O . GLU A 1 179 ? 10.213 -83.631 59.746 1.00 13.95 164 GLU A O 1
ATOM 1286 N N . VAL A 1 180 ? 10.474 -82.340 61.582 1.00 14.31 165 VAL A N 1
ATOM 1287 C CA . VAL A 1 180 ? 11.041 -83.381 62.418 1.00 14.78 165 VAL A CA 1
ATOM 1288 C C . VAL A 1 180 ? 9.947 -84.372 62.809 1.00 19.72 165 VAL A C 1
ATOM 1289 O O . VAL A 1 180 ? 8.846 -83.983 63.222 1.00 18.76 165 VAL A O 1
ATOM 1293 N N . ASN A 1 181 ? 10.250 -85.653 62.667 1.00 15.05 166 ASN A N 1
ATOM 1294 C CA . ASN A 1 181 ? 9.288 -86.707 62.969 1.00 16.55 166 ASN A CA 1
ATOM 1295 C C . ASN A 1 181 ? 10.035 -87.894 63.539 1.00 20.45 166 ASN A C 1
ATOM 1296 O O . ASN A 1 181 ? 10.867 -88.483 62.853 1.00 16.84 166 ASN A O 1
ATOM 1301 N N . ARG A 1 182 ? 9.754 -88.257 64.789 1.00 21.98 167 ARG A N 1
ATOM 1302 C CA . ARG A 1 182 ? 10.498 -89.352 65.415 1.00 20.42 167 ARG A CA 1
ATOM 1303 C C . ARG A 1 182 ? 10.210 -90.680 64.721 1.00 22.80 167 ARG A C 1
ATOM 1304 O O . ARG A 1 182 ? 10.947 -91.654 64.894 1.00 21.34 167 ARG A O 1
ATOM 1312 N N . TYR A 1 183 ? 9.148 -90.721 63.919 1.00 20.72 168 TYR A N 1
ATOM 1313 C CA . TYR A 1 183 ? 8.858 -91.927 63.135 1.00 17.36 168 TYR A CA 1
ATOM 1314 C C . TYR A 1 183 ? 9.726 -92.046 61.879 1.00 16.45 168 TYR A C 1
ATOM 1315 O O . TYR A 1 183 ? 9.748 -93.095 61.236 1.00 14.28 168 TYR A O 1
ATOM 1324 N N . MET A 1 184 ? 10.438 -90.980 61.525 1.00 16.89 169 MET A N 1
ATOM 1325 C CA . MET A 1 184 ? 11.332 -91.034 60.363 1.00 16.29 169 MET A CA 1
ATOM 1326 C C . MET A 1 184 ? 12.657 -91.673 60.778 1.00 15.02 169 MET A C 1
ATOM 1327 O O . MET A 1 184 ? 13.334 -91.171 61.663 1.00 15.55 169 MET A O 1
ATOM 1332 N N . PRO A 1 185 ? 13.027 -92.795 60.151 1.00 16.00 170 PRO A N 1
ATOM 1333 C CA . PRO A 1 185 ? 14.287 -93.439 60.546 1.00 17.89 170 PRO A CA 1
ATOM 1334 C C . PRO A 1 185 ? 15.525 -92.584 60.252 1.00 18.97 170 PRO A C 1
ATOM 1335 O O . PRO A 1 185 ? 15.546 -91.813 59.284 1.00 15.55 170 PRO A O 1
ATOM 1339 N N . ARG A 1 186 ? 16.540 -92.731 61.099 1.00 17.29 171 ARG A N 1
ATOM 1340 C CA . ARG A 1 186 ? 17.836 -92.107 60.888 1.00 19.46 171 ARG A CA 1
ATOM 1341 C C . ARG A 1 186 ? 18.641 -93.006 59.966 1.00 17.47 171 ARG A C 1
ATOM 1342 O O . ARG A 1 186 ? 19.204 -94.018 60.394 1.00 20.38 171 ARG A O 1
ATOM 1350 N N . VAL A 1 187 ? 18.681 -92.640 58.693 1.00 17.16 172 VAL A N 1
ATOM 1351 C CA . VAL A 1 187 ? 19.298 -93.480 57.673 1.00 17.39 172 VAL A CA 1
ATOM 1352 C C . VAL A 1 187 ? 20.670 -92.958 57.282 1.00 17.08 172 VAL A C 1
ATOM 1353 O O . VAL A 1 187 ? 20.840 -91.758 57.105 1.00 17.94 172 VAL A O 1
ATOM 1357 N N . GLN A 1 188 ? 21.649 -93.854 57.166 1.00 15.19 173 GLN A N 1
ATOM 1358 C CA . GLN A 1 188 ? 22.981 -93.463 56.713 1.00 18.56 173 GLN A CA 1
ATOM 1359 C C . GLN A 1 188 ? 23.011 -93.419 55.193 1.00 15.69 173 GLN A C 1
ATOM 1360 O O . GLN A 1 188 ? 22.382 -94.246 54.518 1.00 14.74 173 GLN A O 1
ATOM 1366 N N . GLY A 1 189 ? 23.751 -92.468 54.648 1.00 16.49 174 GLY A N 1
ATOM 1367 C CA . GLY A 1 189 ? 23.855 -92.379 53.205 1.00 17.42 174 GLY A CA 1
ATOM 1368 C C . GLY A 1 189 ? 24.660 -91.194 52.737 1.00 18.41 174 GLY A C 1
ATOM 1369 O O . GLY A 1 189 ? 25.080 -90.355 53.536 1.00 15.55 174 GLY A O 1
ATOM 1370 N N . GLU A 1 190 ? 24.868 -91.122 51.429 1.00 14.94 175 GLU A N 1
ATOM 1371 C CA . GLU A 1 190 ? 25.623 -90.021 50.857 1.00 16.91 175 GLU A CA 1
ATOM 1372 C C . GLU A 1 190 ? 24.761 -88.777 50.871 1.00 18.64 175 GLU A C 1
ATOM 1373 O O . GLU A 1 190 ? 23.711 -88.744 50.210 1.00 14.62 175 GLU A O 1
ATOM 1379 N N . ALA A 1 191 ? 25.205 -87.775 51.636 1.00 16.29 176 ALA A N 1
ATOM 1380 C CA . ALA A 1 191 ? 24.486 -86.513 51.788 1.00 16.04 176 ALA A CA 1
ATOM 1381 C C . ALA A 1 191 ? 23.104 -86.724 52.410 1.00 15.68 176 ALA A C 1
ATOM 1382 O O . ALA A 1 191 ? 22.212 -85.870 52.285 1.00 16.39 176 ALA A O 1
ATOM 1384 N N . ALA A 1 192 ? 22.924 -87.852 53.089 1.00 12.97 177 ALA A N 1
ATOM 1385 C CA . ALA A 1 192 ? 21.640 -88.143 53.736 1.00 14.27 177 ALA A CA 1
ATOM 1386 C C . ALA A 1 192 ? 21.474 -87.332 55.014 1.00 15.53 177 ALA A C 1
ATOM 1387 O O . ALA A 1 192 ? 20.359 -87.058 55.434 1.00 15.29 177 ALA A O 1
ATOM 1389 N N . ALA A 1 193 ? 22.592 -86.967 55.630 1.00 16.35 178 ALA A N 1
ATOM 1390 C CA . ALA A 1 193 ? 22.574 -86.186 56.863 1.00 17.96 178 ALA A CA 1
ATOM 1391 C C . ALA A 1 193 ? 22.758 -84.696 56.574 1.00 19.17 178 ALA A C 1
ATOM 1392 O O . ALA A 1 193 ? 23.647 -84.309 55.814 1.00 19.43 178 ALA A O 1
ATOM 1394 N N . ILE A 1 194 ? 21.919 -83.855 57.165 1.00 17.15 179 ILE A N 1
ATOM 1395 C CA . ILE A 1 194 ? 22.041 -82.415 56.941 1.00 17.59 179 ILE A CA 1
ATOM 1396 C C . ILE A 1 194 ? 22.222 -81.699 58.262 1.00 17.11 179 ILE A C 1
ATOM 1397 O O . ILE A 1 194 ? 21.419 -81.887 59.176 1.00 16.87 179 ILE A O 1
ATOM 1402 N N . HIS A 1 195 ? 23.247 -80.864 58.360 1.00 14.21 180 HIS A N 1
ATOM 1403 C CA . HIS A 1 195 ? 23.520 -80.153 59.599 1.00 16.65 180 HIS A CA 1
ATOM 1404 C C . HIS A 1 195 ? 22.524 -79.015 59.844 1.00 17.93 180 HIS A C 1
ATOM 1405 O O . HIS A 1 195 ? 22.056 -78.379 58.906 1.00 16.97 180 HIS A O 1
ATOM 1412 N N . ILE A 1 196 ? 22.222 -78.743 61.113 1.00 16.70 181 ILE A N 1
ATOM 1413 C CA . ILE A 1 196 ? 21.269 -77.683 61.452 1.00 16.78 181 ILE A CA 1
ATOM 1414 C C . ILE A 1 196 ? 21.679 -76.318 60.869 1.00 20.23 181 ILE A C 1
ATOM 1415 O O . ILE A 1 196 ? 20.826 -75.477 60.565 1.00 19.34 181 ILE A O 1
ATOM 1420 N N . SER A 1 197 ? 22.978 -76.106 60.678 1.00 17.86 182 SER A N 1
ATOM 1421 C CA . SER A 1 197 ? 23.446 -74.851 60.110 1.00 22.37 182 SER A CA 1
ATOM 1422 C C . SER A 1 197 ? 22.976 -74.668 58.666 1.00 22.65 182 SER A C 1
ATOM 1423 O O . SER A 1 197 ? 23.053 -73.569 58.124 1.00 27.32 182 SER A O 1
ATOM 1426 N N . GLU A 1 198 ? 22.479 -75.741 58.057 1.00 17.43 183 GLU A N 1
ATOM 1427 C CA . GLU A 1 198 ? 22.005 -75.730 56.676 1.00 22.17 183 GLU A CA 1
ATOM 1428 C C . GLU A 1 198 ? 20.482 -75.712 56.584 1.00 20.18 183 GLU A C 1
ATOM 1429 O O . GLU A 1 198 ? 19.928 -75.788 55.497 1.00 19.05 183 GLU A O 1
ATOM 1435 N N . VAL A 1 199 ? 19.822 -75.635 57.734 1.00 17.07 184 VAL A N 1
ATOM 1436 C CA . VAL A 1 199 ? 18.375 -75.695 57.823 1.00 15.50 184 VAL A CA 1
ATOM 1437 C C . VAL A 1 199 ? 17.865 -74.292 58.166 1.00 19.35 184 VAL A C 1
ATOM 1438 O O . VAL A 1 199 ? 18.429 -73.610 59.021 1.00 18.05 184 VAL A O 1
ATOM 1442 N N . ASP A 1 200 ? 16.819 -73.838 57.485 1.00 16.31 185 ASP A N 1
ATOM 1443 C CA . ASP A 1 200 ? 16.365 -72.474 57.707 1.00 16.80 185 ASP A CA 1
ATOM 1444 C C . ASP A 1 200 ? 15.265 -72.393 58.745 1.00 17.64 185 ASP A C 1
ATOM 1445 O O . ASP A 1 200 ? 15.152 -71.396 59.468 1.00 20.40 185 ASP A O 1
ATOM 1450 N N . ALA A 1 201 ? 14.451 -73.435 58.823 1.00 14.91 186 ALA A N 1
ATOM 1451 C CA . ALA A 1 201 ? 13.375 -73.462 59.806 1.00 19.23 186 ALA A CA 1
ATOM 1452 C C . ALA A 1 201 ? 12.968 -74.886 60.114 1.00 17.44 186 ALA A C 1
ATOM 1453 O O . ALA A 1 201 ? 13.106 -75.780 59.268 1.00 16.26 186 ALA A O 1
ATOM 1455 N N . ILE A 1 202 ? 12.450 -75.083 61.324 1.00 16.17 187 ILE A N 1
ATOM 1456 C CA . ILE A 1 202 ? 12.099 -76.404 61.832 1.00 17.13 187 ILE A CA 1
ATOM 1457 C C . ILE A 1 202 ? 10.696 -76.424 62.430 1.00 18.67 187 ILE A C 1
ATOM 1458 O O . ILE A 1 202 ? 10.335 -75.533 63.206 1.00 21.46 187 ILE A O 1
ATOM 1463 N N . VAL A 1 203 ? 9.905 -77.427 62.066 1.00 16.72 188 VAL A N 1
ATOM 1464 C CA . VAL A 1 203 ? 8.675 -77.718 62.803 1.00 18.95 188 VAL A CA 1
ATOM 1465 C C . VAL A 1 203 ? 8.752 -79.167 63.250 1.00 20.31 188 VAL A C 1
ATOM 1466 O O . VAL A 1 203 ? 9.574 -79.931 62.732 1.00 17.91 188 VAL A O 1
ATOM 1470 N N . GLU A 1 204 ? 7.913 -79.539 64.216 1.00 20.65 189 GLU A N 1
ATOM 1471 C CA . GLU A 1 204 ? 7.903 -80.901 64.757 1.00 15.92 189 GLU A CA 1
ATOM 1472 C C . GLU A 1 204 ? 6.505 -81.476 64.647 1.00 22.66 189 GLU A C 1
ATOM 1473 O O . GLU A 1 204 ? 5.522 -80.836 65.045 1.00 19.37 189 GLU A O 1
ATOM 1479 N N . ASN A 1 205 ? 6.421 -82.682 64.103 1.00 18.64 190 ASN A N 1
ATOM 1480 C CA . ASN A 1 205 ? 5.151 -83.369 63.911 1.00 18.89 190 ASN A CA 1
ATOM 1481 C C . ASN A 1 205 ? 5.386 -84.868 63.899 1.00 21.62 190 ASN A C 1
ATOM 1482 O O . ASN A 1 205 ? 5.772 -85.436 62.868 1.00 20.71 190 ASN A O 1
ATOM 1487 N N . HIS A 1 206 ? 5.149 -85.507 65.042 1.00 20.74 191 HIS A N 1
ATOM 1488 C CA . HIS A 1 206 ? 5.407 -86.944 65.198 1.00 21.37 191 HIS A CA 1
ATOM 1489 C C . HIS A 1 206 ? 4.181 -87.767 64.868 1.00 23.82 191 HIS A C 1
ATOM 1490 O O . HIS A 1 206 ? 3.243 -87.834 65.663 1.00 23.84 191 HIS A O 1
ATOM 1497 N N . VAL A 1 207 ? 4.188 -88.389 63.689 1.00 21.32 192 VAL A N 1
ATOM 1498 C CA . VAL A 1 207 ? 3.077 -89.213 63.231 1.00 22.92 192 VAL A CA 1
ATOM 1499 C C . VAL A 1 207 ? 3.646 -90.339 62.389 1.00 22.13 192 VAL A C 1
ATOM 1500 O O . VAL A 1 207 ? 4.691 -90.182 61.765 1.00 19.26 192 VAL A O 1
ATOM 1504 N N . PRO A 1 208 ? 2.979 -91.491 62.382 1.00 23.82 193 PRO A N 1
ATOM 1505 C CA . PRO A 1 208 ? 3.558 -92.592 61.608 1.00 21.30 193 PRO A CA 1
ATOM 1506 C C . PRO A 1 208 ? 3.707 -92.213 60.135 1.00 21.77 193 PRO A C 1
ATOM 1507 O O . PRO A 1 208 ? 2.920 -91.425 59.610 1.00 19.95 193 PRO A O 1
ATOM 1511 N N . LEU A 1 209 ? 4.713 -92.769 59.472 1.00 20.83 194 LEU A N 1
ATOM 1512 C CA . LEU A 1 209 ? 4.906 -92.493 58.052 1.00 20.44 194 LEU A CA 1
ATOM 1513 C C . LEU A 1 209 ? 3.795 -93.135 57.227 1.00 21.58 194 LEU A C 1
ATOM 1514 O O . LEU A 1 209 ? 3.271 -94.178 57.599 1.00 21.73 194 LEU A O 1
ATOM 1519 N N . ILE A 1 210 ? 3.441 -92.528 56.100 1.00 19.57 195 ILE A N 1
ATOM 1520 C CA . ILE A 1 210 ? 2.444 -93.132 55.223 1.00 22.96 195 ILE A CA 1
ATOM 1521 C C . ILE A 1 210 ? 2.975 -94.432 54.632 1.00 24.62 195 ILE A C 1
ATOM 1522 O O . ILE A 1 210 ? 4.168 -94.565 54.332 1.00 20.19 195 ILE A O 1
ATOM 1527 N N . GLU A 1 211 ? 2.079 -95.393 54.463 1.00 23.18 196 GLU A N 1
ATOM 1528 C CA . GLU A 1 211 ? 2.488 -96.720 54.045 1.00 24.32 196 GLU A CA 1
ATOM 1529 C C . GLU A 1 211 ? 2.069 -96.985 52.624 1.00 24.95 196 GLU A C 1
ATOM 1530 O O . GLU A 1 211 ? 1.054 -96.477 52.157 1.00 25.76 196 GLU A O 1
ATOM 1536 N N . MET A 1 212 ? 2.869 -97.777 51.931 1.00 22.43 197 MET A N 1
ATOM 1537 C CA . MET A 1 212 ? 2.435 -98.347 50.683 1.00 27.05 197 MET A CA 1
ATOM 1538 C C . MET A 1 212 ? 1.453 -99.441 51.076 1.00 30.26 197 MET A C 1
ATOM 1539 O O . MET A 1 212 ? 1.782 -100.298 51.899 1.00 35.91 197 MET A O 1
ATOM 1544 N N . PRO A 1 213 ? 0.233 -99.404 50.522 1.00 31.27 198 PRO A N 1
ATOM 1545 C CA . PRO A 1 213 ? -0.749 -100.450 50.834 1.00 35.70 198 PRO A CA 1
ATOM 1546 C C . PRO A 1 213 ? -0.249 -101.823 50.397 1.00 38.32 198 PRO A C 1
ATOM 1547 O O . PRO A 1 213 ? 0.335 -101.942 49.320 1.00 34.40 198 PRO A O 1
ATOM 1551 N N . VAL A 1 214 ? -0.455 -102.832 51.240 1.00 36.27 199 VAL A N 1
ATOM 1552 C CA . VAL A 1 214 ? -0.143 -104.210 50.895 1.00 39.12 199 VAL A CA 1
ATOM 1553 C C . VAL A 1 214 ? -1.266 -104.747 50.011 1.00 46.51 199 VAL A C 1
ATOM 1554 O O . VAL A 1 214 ? -2.433 -104.743 50.412 1.00 48.76 199 VAL A O 1
ATOM 1558 N N . ARG A 1 215 ? -0.920 -105.189 48.805 1.00 46.35 200 ARG A N 1
ATOM 1559 C CA . ARG A 1 215 ? -1.922 -105.698 47.870 1.00 51.23 200 ARG A CA 1
ATOM 1560 C C . ARG A 1 215 ? -1.870 -107.220 47.754 1.00 45.26 200 ARG A C 1
ATOM 1561 O O . ARG A 1 215 ? -0.802 -107.826 47.864 1.00 41.24 200 ARG A O 1
ATOM 1569 N N . SER A 1 216 ? -3.033 -107.828 47.546 1.00 43.72 201 SER A N 1
ATOM 1570 C CA . SER A 1 216 ? -3.128 -109.276 47.419 1.00 47.89 201 SER A CA 1
ATOM 1571 C C . SER A 1 216 ? -2.468 -109.732 46.123 1.00 39.54 201 SER A C 1
ATOM 1572 O O . SER A 1 216 ? -2.509 -109.024 45.116 1.00 40.04 201 SER A O 1
ATOM 1575 N N . ALA A 1 217 ? -1.848 -110.907 46.153 1.00 37.17 202 ALA A N 1
ATOM 1576 C CA . ALA A 1 217 ? -1.236 -111.463 44.952 1.00 35.39 202 ALA A CA 1
ATOM 1577 C C . ALA A 1 217 ? -2.297 -112.069 44.042 1.00 36.38 202 ALA A C 1
ATOM 1578 O O . ALA A 1 217 ? -3.327 -112.549 44.513 1.00 38.44 202 ALA A O 1
ATOM 1580 N N . ILE A 1 218 ? -2.055 -112.032 42.736 1.00 33.12 203 ILE A N 1
ATOM 1581 C CA . ILE A 1 218 ? -2.914 -112.748 41.803 1.00 28.80 203 ILE A CA 1
ATOM 1582 C C . ILE A 1 218 ? -2.299 -114.108 41.500 1.00 27.65 203 ILE A C 1
ATOM 1583 O O . ILE A 1 218 ? -1.110 -114.332 41.748 1.00 28.65 203 ILE A O 1
ATOM 1588 N N . PRO A 1 219 ? -3.107 -115.039 40.986 1.00 28.98 204 PRO A N 1
ATOM 1589 C CA . PRO A 1 219 ? -2.549 -116.372 40.747 1.00 27.59 204 PRO A CA 1
ATOM 1590 C C . PRO A 1 219 ? -1.314 -116.347 39.830 1.00 21.95 204 PRO A C 1
ATOM 1591 O O . PRO A 1 219 ? -0.354 -117.077 40.089 1.00 24.49 204 PRO A O 1
ATOM 1595 N N . GLU A 1 220 ? -1.342 -115.535 38.776 1.00 22.28 205 GLU A N 1
ATOM 1596 C CA . GLU A 1 220 ? -0.250 -115.525 37.789 1.00 21.96 205 GLU A CA 1
ATOM 1597 C C . GLU A 1 220 ? 1.117 -115.259 38.405 1.00 21.40 205 GLU A C 1
ATOM 1598 O O . GLU A 1 220 ? 2.136 -115.636 37.835 1.00 21.38 205 GLU A O 1
ATOM 1604 N N . TYR A 1 221 ? 1.137 -114.607 39.562 1.00 22.08 206 TYR A N 1
ATOM 1605 C CA . TYR A 1 221 ? 2.393 -114.227 40.205 1.00 21.37 206 TYR A CA 1
ATOM 1606 C C . TYR A 1 221 ? 3.170 -115.432 40.695 1.00 20.58 206 TYR A C 1
ATOM 1607 O O . TYR A 1 221 ? 4.381 -115.361 40.864 1.00 20.50 206 TYR A O 1
ATOM 1616 N N . THR A 1 222 ? 2.478 -116.533 40.961 1.00 22.11 207 THR A N 1
ATOM 1617 C CA . THR A 1 222 ? 3.179 -117.724 41.416 1.00 22.98 207 THR A CA 1
ATOM 1618 C C . THR A 1 222 ? 4.130 -118.194 40.330 1.00 19.62 207 THR A C 1
ATOM 1619 O O . THR A 1 222 ? 5.320 -118.367 40.578 1.00 19.42 207 THR A O 1
ATOM 1623 N N . SER A 1 223 ? 3.610 -118.386 39.122 1.00 18.69 208 SER A N 1
ATOM 1624 C CA . SER A 1 223 ? 4.453 -118.849 38.022 1.00 16.99 208 SER A CA 1
ATOM 1625 C C . SER A 1 223 ? 5.496 -117.795 37.672 1.00 17.06 208 SER A C 1
ATOM 1626 O O . SER A 1 223 ? 6.657 -118.103 37.441 1.00 16.54 208 SER A O 1
ATOM 1629 N N . ILE A 1 224 ? 5.061 -116.543 37.605 1.00 17.92 209 ILE A N 1
ATOM 1630 C CA . ILE A 1 224 ? 5.982 -115.460 37.290 1.00 15.87 209 ILE A CA 1
ATOM 1631 C C . ILE A 1 224 ? 7.137 -115.368 38.294 1.00 16.89 209 ILE A C 1
ATOM 1632 O O . ILE A 1 224 ? 8.288 -115.223 37.902 1.00 16.15 209 ILE A O 1
ATOM 1637 N N . SER A 1 225 ? 6.846 -115.451 39.590 1.00 16.80 210 SER A N 1
ATOM 1638 C CA . SER A 1 225 ? 7.918 -115.318 40.571 1.00 17.19 210 SER A CA 1
ATOM 1639 C C . SER A 1 225 ? 8.939 -116.445 40.438 1.00 16.78 210 SER A C 1
ATOM 1640 O O . SER A 1 225 ? 10.121 -116.242 40.692 1.00 17.26 210 SER A O 1
ATOM 1643 N N . HIS A 1 226 ? 8.498 -117.636 40.034 1.00 19.40 211 HIS A N 1
ATOM 1644 C CA . HIS A 1 226 ? 9.444 -118.737 39.839 1.00 17.97 211 HIS A CA 1
ATOM 1645 C C . HIS A 1 226 ? 10.276 -118.623 38.566 1.00 16.97 211 HIS A C 1
ATOM 1646 O O . HIS A 1 226 ? 11.459 -118.961 38.566 1.00 18.71 211 HIS A O 1
ATOM 1653 N N . ILE A 1 227 ? 9.678 -118.131 37.488 1.00 14.64 212 ILE A N 1
ATOM 1654 C CA . ILE A 1 227 ? 10.448 -117.950 36.260 1.00 15.25 212 ILE A CA 1
ATOM 1655 C C . ILE A 1 227 ? 11.520 -116.876 36.500 1.00 16.49 212 ILE A C 1
ATOM 1656 O O . ILE A 1 227 ? 12.679 -117.018 36.116 1.00 18.03 212 ILE A O 1
ATOM 1661 N N . ILE A 1 228 ? 11.120 -115.796 37.144 1.00 16.37 213 ILE A N 1
ATOM 1662 C CA . ILE A 1 228 ? 12.064 -114.725 37.465 1.00 18.31 213 ILE A CA 1
ATOM 1663 C C . ILE A 1 228 ? 13.163 -115.246 38.373 1.00 17.53 213 ILE A C 1
ATOM 1664 O O . ILE A 1 228 ? 14.350 -115.042 38.110 1.00 17.79 213 ILE A O 1
ATOM 1669 N N . ALA A 1 229 ? 12.777 -115.945 39.438 1.00 19.20 214 ALA A N 1
ATOM 1670 C CA . ALA A 1 229 ? 13.776 -116.451 40.379 1.00 20.23 214 ALA A CA 1
ATOM 1671 C C . ALA A 1 229 ? 14.787 -117.375 39.695 1.00 20.07 214 ALA A C 1
ATOM 1672 O O . ALA A 1 229 ? 15.956 -117.402 40.067 1.00 19.16 214 ALA A O 1
ATOM 1674 N N . ASP A 1 230 ? 14.341 -118.136 38.703 1.00 18.26 215 ASP A N 1
ATOM 1675 C CA . ASP A 1 230 ? 15.255 -119.011 37.976 1.00 19.62 215 ASP A CA 1
ATOM 1676 C C . ASP A 1 230 ? 16.332 -118.218 37.231 1.00 22.00 215 ASP A C 1
ATOM 1677 O O . ASP A 1 230 ? 17.396 -118.749 36.918 1.00 18.55 215 ASP A O 1
ATOM 1682 N N . LEU A 1 231 ? 16.046 -116.949 36.946 1.00 22.18 216 LEU A N 1
ATOM 1683 C CA . LEU A 1 231 ? 16.971 -116.085 36.214 1.00 21.96 216 LEU A CA 1
ATOM 1684 C C . LEU A 1 231 ? 17.895 -115.295 37.144 1.00 22.53 216 LEU A C 1
ATOM 1685 O O . LEU A 1 231 ? 18.720 -114.508 36.682 1.00 23.15 216 LEU A O 1
ATOM 1690 N N . VAL A 1 232 ? 17.742 -115.497 38.450 1.00 20.71 217 VAL A N 1
ATOM 1691 C CA . VAL A 1 232 ? 18.608 -114.864 39.442 1.00 19.31 217 VAL A CA 1
ATOM 1692 C C . VAL A 1 232 ? 19.645 -115.853 39.970 1.00 25.23 217 VAL A C 1
ATOM 1693 O O . VAL A 1 232 ? 19.294 -116.832 40.635 1.00 24.45 217 VAL A O 1
ATOM 1697 N N . PRO A 1 233 ? 20.931 -115.605 39.683 1.00 26.86 218 PRO A N 1
ATOM 1698 C CA . PRO A 1 233 ? 21.993 -116.485 40.202 1.00 30.66 218 PRO A CA 1
ATOM 1699 C C . PRO A 1 233 ? 22.415 -116.111 41.623 1.00 31.78 218 PRO A C 1
ATOM 1700 O O . PRO A 1 233 ? 22.139 -114.990 42.039 1.00 27.34 218 PRO A O 1
ATOM 1704 N N . ASP A 1 234 ? 23.063 -117.012 42.367 1.00 30.05 219 ASP A N 1
ATOM 1705 C CA . ASP A 1 234 ? 23.713 -116.564 43.600 1.00 32.80 219 ASP A CA 1
ATOM 1706 C C . ASP A 1 234 ? 24.634 -115.385 43.230 1.00 24.41 219 ASP A C 1
ATOM 1707 O O . ASP A 1 234 ? 25.171 -115.325 42.124 1.00 24.44 219 ASP A O 1
ATOM 1712 N N . GLY A 1 235 ? 24.800 -114.444 44.151 1.00 21.88 220 GLY A N 1
ATOM 1713 C CA . GLY A 1 235 ? 25.680 -113.319 43.918 1.00 21.09 220 GLY A CA 1
ATOM 1714 C C . GLY A 1 235 ? 25.032 -112.235 43.071 1.00 19.27 220 GLY A C 1
ATOM 1715 O O . GLY A 1 235 ? 25.661 -111.220 42.793 1.00 17.28 220 GLY A O 1
ATOM 1716 N N . ALA A 1 236 ? 23.782 -112.445 42.656 1.00 17.62 221 ALA A N 1
ATOM 1717 C CA . ALA A 1 236 ? 23.057 -111.422 41.885 1.00 16.57 221 ALA A CA 1
ATOM 1718 C C . ALA A 1 236 ? 22.942 -110.102 42.655 1.00 15.87 221 ALA A C 1
ATOM 1719 O O . ALA A 1 236 ? 22.806 -110.088 43.876 1.00 15.63 221 ALA A O 1
ATOM 1721 N N . CYS A 1 237 ? 22.994 -108.989 41.931 1.00 14.32 222 CYS A N 1
ATOM 1722 C CA . CYS A 1 237 ? 22.851 -107.680 42.544 1.00 14.27 222 CYS A CA 1
ATOM 1723 C C . CYS A 1 237 ? 21.499 -107.107 42.110 1.00 14.42 222 CYS A C 1
ATOM 1724 O O . CYS A 1 237 ? 21.327 -106.702 40.960 1.00 13.38 222 CYS A O 1
ATOM 1727 N N . LEU A 1 238 ? 20.559 -107.058 43.047 1.00 13.19 223 LEU A N 1
ATOM 1728 C CA . LEU A 1 238 ? 19.145 -106.849 42.742 1.00 12.76 223 LEU A CA 1
ATOM 1729 C C . LEU A 1 238 ? 18.696 -105.392 42.683 1.00 11.66 223 LEU A C 1
ATOM 1730 O O . LEU A 1 238 ? 19.088 -104.566 43.515 1.00 12.79 223 LEU A O 1
ATOM 1735 N N . GLN A 1 239 ? 17.860 -105.099 41.693 1.00 12.65 224 GLN A N 1
ATOM 1736 C CA . GLN A 1 239 ? 16.975 -103.929 41.746 1.00 11.77 224 GLN A CA 1
ATOM 1737 C C . GLN A 1 239 ? 15.559 -104.441 41.538 1.00 15.20 224 GLN A C 1
ATOM 1738 O O . GLN A 1 239 ? 15.337 -105.292 40.676 1.00 14.40 224 GLN A O 1
ATOM 1744 N N . MET A 1 240 ? 14.605 -103.960 42.335 1.00 14.01 225 MET A N 1
ATOM 1745 C CA . MET A 1 240 ? 13.210 -104.235 42.011 1.00 17.78 225 MET A CA 1
ATOM 1746 C C . MET A 1 240 ? 12.251 -103.162 42.507 1.00 20.98 225 MET A C 1
ATOM 1747 O O . MET A 1 240 ? 12.615 -102.340 43.336 1.00 20.00 225 MET A O 1
ATOM 1752 N N . GLY A 1 241 ? 11.028 -103.188 41.983 1.00 27.06 226 GLY A N 1
ATOM 1753 C CA . GLY A 1 241 ? 9.995 -102.241 42.371 1.00 25.82 226 GLY A CA 1
ATOM 1754 C C . GLY A 1 241 ? 9.230 -102.687 43.607 1.00 31.28 226 GLY A C 1
ATOM 1755 O O . GLY A 1 241 ? 9.696 -103.526 44.385 1.00 31.79 226 GLY A O 1
ATOM 1756 N N . VAL A 1 242 ? 8.040 -102.125 43.784 1.00 28.38 227 VAL A N 1
ATOM 1757 C CA . VAL A 1 242 ? 7.192 -102.443 44.926 1.00 31.58 227 VAL A CA 1
ATOM 1758 C C . VAL A 1 242 ? 5.990 -103.265 44.452 1.00 32.21 227 VAL A C 1
ATOM 1759 O O . VAL A 1 242 ? 5.672 -103.274 43.264 1.00 27.24 227 VAL A O 1
ATOM 1763 N N . GLY A 1 243 ? 5.344 -103.971 45.378 1.00 34.99 228 GLY A N 1
ATOM 1764 C CA . GLY A 1 243 ? 4.142 -104.725 45.057 1.00 32.70 228 GLY A CA 1
ATOM 1765 C C . GLY A 1 243 ? 4.174 -106.177 45.494 1.00 31.18 228 GLY A C 1
ATOM 1766 O O . GLY A 1 243 ? 5.166 -106.654 46.056 1.00 29.49 228 GLY A O 1
ATOM 1767 N N . ALA A 1 244 ? 3.079 -106.887 45.233 1.00 28.91 229 ALA A N 1
ATOM 1768 C CA . ALA A 1 244 ? 2.973 -108.298 45.610 1.00 29.97 229 ALA A CA 1
ATOM 1769 C C . ALA A 1 244 ? 3.975 -109.157 44.844 1.00 27.08 229 ALA A C 1
ATOM 1770 O O . ALA A 1 244 ? 4.550 -110.093 45.405 1.00 29.23 229 ALA A O 1
ATOM 1772 N N . LEU A 1 245 ? 4.191 -108.843 43.568 1.00 24.14 230 LEU A N 1
ATOM 1773 C CA . LEU A 1 245 ? 5.085 -109.665 42.743 1.00 25.44 230 LEU A CA 1
ATOM 1774 C C . LEU A 1 245 ? 6.529 -109.652 43.266 1.00 25.36 230 LEU A C 1
ATOM 1775 O O . LEU A 1 245 ? 7.083 -110.698 43.600 1.00 23.76 230 LEU A O 1
ATOM 1780 N N . PRO A 1 246 ? 7.144 -108.463 43.356 1.00 29.82 231 PRO A N 1
ATOM 1781 C CA . PRO A 1 246 ? 8.476 -108.404 43.978 1.00 25.70 231 PRO A CA 1
ATOM 1782 C C . PRO A 1 246 ? 8.536 -109.065 45.363 1.00 26.67 231 PRO A C 1
ATOM 1783 O O . PRO A 1 246 ? 9.503 -109.763 45.657 1.00 25.63 231 PRO A O 1
ATOM 1787 N N . ASN A 1 247 ? 7.528 -108.858 46.205 1.00 25.25 232 ASN A N 1
ATOM 1788 C CA . ASN A 1 247 ? 7.501 -109.549 47.490 1.00 27.42 232 ASN A CA 1
ATOM 1789 C C . ASN A 1 247 ? 7.568 -111.068 47.315 1.00 27.70 232 ASN A C 1
ATOM 1790 O O . ASN A 1 247 ? 8.250 -111.764 48.071 1.00 25.17 232 ASN A O 1
ATOM 1795 N N . LEU A 1 248 ? 6.859 -111.576 46.313 1.00 25.13 233 LEU A N 1
ATOM 1796 C CA . LEU A 1 248 ? 6.825 -113.015 46.053 1.00 24.30 233 LEU A CA 1
ATOM 1797 C C . LEU A 1 248 ? 8.153 -113.499 45.503 1.00 24.11 233 LEU A C 1
ATOM 1798 O O . LEU A 1 248 ? 8.620 -114.591 45.838 1.00 23.27 233 LEU A O 1
ATOM 1803 N N . VAL A 1 249 ? 8.750 -112.699 44.623 1.00 22.60 234 VAL A N 1
ATOM 1804 C CA . VAL A 1 249 ? 10.065 -113.032 44.095 1.00 19.52 234 VAL A CA 1
ATOM 1805 C C . VAL A 1 249 ? 11.062 -113.140 45.247 1.00 22.14 234 VAL A C 1
ATOM 1806 O O . VAL A 1 249 ? 11.769 -114.138 45.383 1.00 22.93 234 VAL A O 1
ATOM 1810 N N . CYS A 1 250 ? 11.103 -112.112 46.092 1.00 22.14 235 CYS A N 1
ATOM 1811 C CA . CYS A 1 250 ? 11.971 -112.142 47.267 1.00 22.31 235 CYS A CA 1
ATOM 1812 C C . CYS A 1 250 ? 11.707 -113.359 48.144 1.00 22.66 235 CYS A C 1
ATOM 1813 O O . CYS A 1 250 ? 12.635 -113.924 48.726 1.00 24.71 235 CYS A O 1
ATOM 1816 N N . GLY A 1 251 ? 10.440 -113.748 48.249 1.00 23.27 236 GLY A N 1
ATOM 1817 C CA . GLY A 1 251 ? 10.084 -114.977 48.940 1.00 28.35 236 GLY A CA 1
ATOM 1818 C C . GLY A 1 251 ? 10.782 -116.187 48.339 1.00 26.35 236 GLY A C 1
ATOM 1819 O O . GLY A 1 251 ? 11.314 -117.033 49.062 1.00 26.50 236 GLY A O 1
ATOM 1820 N N . VAL A 1 252 ? 10.775 -116.289 47.012 1.00 24.41 237 VAL A N 1
ATOM 1821 C CA . VAL A 1 252 ? 11.436 -117.418 46.364 1.00 24.24 237 VAL A CA 1
ATOM 1822 C C . VAL A 1 252 ? 12.942 -117.340 46.573 1.00 23.56 237 VAL A C 1
ATOM 1823 O O . VAL A 1 252 ? 13.614 -118.359 46.689 1.00 26.52 237 VAL A O 1
ATOM 1827 N N . LEU A 1 253 ? 13.471 -116.123 46.648 1.00 24.49 238 LEU A N 1
ATOM 1828 C CA . LEU A 1 253 ? 14.919 -115.943 46.758 1.00 23.21 238 LEU A CA 1
ATOM 1829 C C . LEU A 1 253 ? 15.477 -116.172 48.161 1.00 22.97 238 LEU A C 1
ATOM 1830 O O . LEU A 1 253 ? 16.681 -116.024 48.375 1.00 20.14 238 LEU A O 1
ATOM 1835 N N . LYS A 1 254 ? 14.620 -116.537 49.111 1.00 20.42 239 LYS A N 1
ATOM 1836 C CA . LYS A 1 254 ? 15.089 -116.728 50.478 1.00 27.21 239 LYS A CA 1
ATOM 1837 C C . LYS A 1 254 ? 16.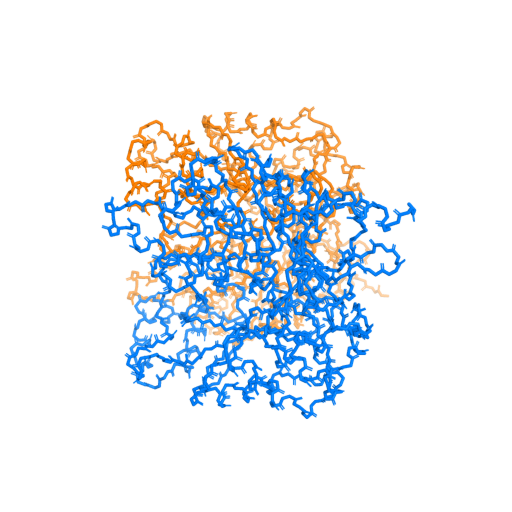156 -117.826 50.590 1.00 29.22 239 LYS A C 1
ATOM 1838 O O . LYS A 1 254 ? 16.871 -117.907 51.591 1.00 28.72 239 LYS A O 1
ATOM 1844 N N . ASP A 1 255 ? 16.277 -118.649 49.551 1.00 28.95 240 ASP A N 1
ATOM 1845 C CA . ASP A 1 255 ? 17.237 -119.752 49.549 1.00 32.14 240 ASP A CA 1
ATOM 1846 C C . ASP A 1 255 ? 18.601 -119.369 48.966 1.00 35.66 240 ASP A C 1
ATOM 1847 O O . ASP A 1 255 ? 19.536 -120.173 48.995 1.00 36.64 240 ASP A O 1
ATOM 1852 N N . ARG A 1 256 ? 18.721 -118.148 48.448 1.00 26.07 241 ARG A N 1
ATOM 1853 C CA . ARG A 1 256 ? 19.963 -117.709 47.820 1.00 29.92 241 ARG A CA 1
ATOM 1854 C C . ARG A 1 256 ? 20.995 -117.255 48.852 1.00 25.51 241 ARG A C 1
ATOM 1855 O O . ARG A 1 256 ? 20.681 -117.062 50.024 1.00 27.36 241 ARG A O 1
ATOM 1863 N N . ASN A 1 257 ? 22.234 -117.085 48.407 1.00 22.99 242 ASN A N 1
ATOM 1864 C CA . ASN A 1 257 ? 23.259 -116.532 49.274 1.00 26.46 242 ASN A CA 1
ATOM 1865 C C . ASN A 1 257 ? 24.087 -115.447 48.581 1.00 22.70 242 ASN A C 1
ATOM 1866 O O . ASN A 1 257 ? 24.207 -115.422 47.358 1.00 23.55 242 ASN A O 1
ATOM 1871 N N . ASP A 1 258 ? 24.645 -114.556 49.391 1.00 20.35 243 ASP A N 1
ATOM 1872 C CA . ASP A 1 258 ? 25.522 -113.491 48.922 1.00 22.69 243 ASP A CA 1
ATOM 1873 C C . ASP A 1 258 ? 24.912 -112.593 47.848 1.00 16.32 243 ASP A C 1
ATOM 1874 O O . ASP A 1 258 ? 25.618 -112.076 46.986 1.00 17.43 243 ASP A O 1
ATOM 1879 N N . LEU A 1 259 ? 23.602 -112.397 47.905 1.00 17.16 244 LEU A N 1
ATOM 1880 C CA . LEU A 1 259 ? 22.987 -111.405 47.021 1.00 15.71 244 LEU A CA 1
ATOM 1881 C C . LEU A 1 259 ? 23.413 -109.995 47.422 1.00 19.83 244 LEU A C 1
ATOM 1882 O O . LEU A 1 259 ? 23.821 -109.743 48.569 1.00 15.35 244 LEU A O 1
ATOM 1887 N N . GLY A 1 260 ? 23.328 -109.076 46.463 1.00 15.33 245 GLY A N 1
ATOM 1888 C CA . GLY A 1 260 ? 23.571 -107.673 46.737 1.00 14.53 245 GLY A CA 1
ATOM 1889 C C . GLY A 1 260 ? 22.335 -106.866 46.389 1.00 13.68 245 GLY A C 1
ATOM 1890 O O . GLY A 1 260 ? 21.420 -107.372 45.721 1.00 12.17 245 GLY A O 1
ATOM 1891 N N . ILE A 1 261 ? 22.303 -105.612 46.836 1.00 13.66 246 ILE A N 1
ATOM 1892 C CA . ILE A 1 261 ? 21.208 -104.713 46.490 1.00 13.43 246 ILE A CA 1
ATOM 1893 C C . ILE A 1 261 ? 21.750 -103.393 45.957 1.00 12.87 246 ILE A C 1
ATOM 1894 O O . ILE A 1 261 ? 22.586 -102.754 46.594 1.00 13.81 246 ILE A O 1
ATOM 1899 N N . HIS A 1 262 ? 21.290 -103.015 44.770 1.00 12.50 247 HIS A N 1
ATOM 1900 C CA . HIS A 1 262 ? 21.480 -101.664 44.243 1.00 11.79 247 HIS A CA 1
ATOM 1901 C C . HIS A 1 262 ? 20.213 -101.350 43.473 1.00 11.56 247 HIS A C 1
ATOM 1902 O O . HIS A 1 262 ? 20.052 -101.745 42.303 1.00 11.56 247 HIS A O 1
ATOM 1909 N N . THR A 1 263 ? 19.302 -100.656 44.143 1.00 13.32 248 THR A N 1
ATOM 1910 C CA . THR A 1 263 ? 17.939 -100.545 43.672 1.00 11.60 248 THR A CA 1
ATOM 1911 C C . THR A 1 263 ? 17.539 -99.077 43.698 1.00 13.77 248 THR A C 1
ATOM 1912 O O . THR A 1 263 ? 18.131 -98.284 44.434 1.00 12.29 248 THR A O 1
ATOM 1916 N N . GLU A 1 264 ? 16.564 -98.699 42.877 1.00 12.10 249 GLU A N 1
ATOM 1917 C CA . GLU A 1 264 ? 16.039 -97.338 42.968 1.00 12.55 249 GLU A CA 1
ATOM 1918 C C . GLU A 1 264 ? 15.185 -97.220 44.223 1.00 12.25 249 GLU A C 1
ATOM 1919 O O . GLU A 1 264 ? 15.500 -96.445 45.124 1.00 14.01 249 GLU A O 1
ATOM 1925 N N . VAL A 1 265 ? 14.107 -97.995 44.286 1.00 10.30 250 VAL A N 1
ATOM 1926 C CA . VAL A 1 265 ? 13.271 -98.014 45.483 1.00 16.28 250 VAL A CA 1
ATOM 1927 C C . VAL A 1 265 ? 13.582 -99.229 46.370 1.00 13.76 250 VAL A C 1
ATOM 1928 O O . VAL A 1 265 ? 13.681 -100.370 45.890 1.00 15.86 250 VAL A O 1
ATOM 1932 N N . LEU A 1 266 ? 13.735 -98.976 47.665 1.00 13.90 251 LEU A N 1
ATOM 1933 C CA . LEU A 1 266 ? 13.888 -100.059 48.639 1.00 14.97 251 LEU A CA 1
ATOM 1934 C C . LEU A 1 266 ? 12.499 -100.444 49.148 1.00 17.84 251 LEU A C 1
ATOM 1935 O O . LEU A 1 266 ? 11.741 -99.581 49.610 1.00 14.76 251 LEU A O 1
ATOM 1940 N N . ASN A 1 267 ? 12.168 -101.729 49.028 1.00 15.58 252 ASN A N 1
ATOM 1941 C CA . ASN A 1 267 ? 10.832 -102.240 49.352 1.00 17.74 252 ASN A CA 1
ATOM 1942 C C . ASN A 1 267 ? 10.887 -103.302 50.454 1.00 17.76 252 ASN A C 1
ATOM 1943 O O . ASN A 1 267 ? 11.964 -103.808 50.786 1.00 16.65 252 ASN A O 1
ATOM 1948 N N . PRO A 1 268 ? 9.730 -103.638 51.035 1.00 17.82 253 PRO A N 1
ATOM 1949 C CA . PRO A 1 268 ? 9.719 -104.625 52.125 1.00 17.14 253 PRO A CA 1
ATOM 1950 C C . PRO A 1 268 ? 10.309 -105.995 51.747 1.00 19.71 253 PRO A C 1
ATOM 1951 O O . PRO A 1 268 ? 10.937 -106.638 52.589 1.00 20.68 253 PRO A O 1
ATOM 1955 N N . GLY A 1 269 ? 10.119 -106.431 50.510 1.00 19.00 254 GLY A N 1
ATOM 1956 C CA . GLY A 1 269 ? 10.687 -107.697 50.068 1.00 18.84 254 GLY A CA 1
ATOM 1957 C C . GLY A 1 269 ? 12.204 -107.720 50.132 1.00 20.03 254 GLY A C 1
ATOM 1958 O O . GLY A 1 269 ? 12.802 -108.682 50.624 1.00 19.65 254 GLY A O 1
ATOM 1959 N N . LEU A 1 270 ? 12.839 -106.659 49.630 1.00 16.92 255 LEU A N 1
ATOM 1960 C CA . LEU A 1 270 ? 14.290 -106.580 49.655 1.00 17.27 255 LEU A CA 1
ATOM 1961 C C . LEU A 1 270 ? 14.796 -106.516 51.086 1.00 16.81 255 LEU A C 1
ATOM 1962 O O . LEU A 1 270 ? 15.824 -107.104 51.421 1.00 17.83 255 LEU A O 1
ATOM 1967 N N . VAL A 1 271 ? 14.077 -105.796 51.936 1.00 17.18 256 VAL A N 1
ATOM 1968 C CA . VAL A 1 271 ? 14.520 -105.637 53.309 1.00 15.99 256 VAL A CA 1
ATOM 1969 C C . VAL A 1 271 ? 14.410 -106.977 54.027 1.00 18.38 256 VAL A C 1
ATOM 1970 O O . VAL A 1 271 ? 15.217 -107.294 54.909 1.00 20.81 256 VAL A O 1
ATOM 1974 N N . ASP A 1 272 ? 13.427 -107.783 53.632 1.00 16.99 257 ASP A N 1
ATOM 1975 C CA . ASP A 1 272 ? 13.297 -109.130 54.216 1.00 21.43 257 ASP A CA 1
ATOM 1976 C C . ASP A 1 272 ? 14.547 -109.973 53.924 1.00 22.12 257 ASP A C 1
ATOM 1977 O O . ASP A 1 272 ? 15.055 -110.691 54.800 1.00 20.41 257 ASP A O 1
ATOM 1982 N N . LEU A 1 273 ? 15.061 -109.871 52.696 1.00 19.18 258 LEU A N 1
ATOM 1983 C CA . LEU A 1 273 ? 16.261 -110.611 52.325 1.00 17.51 258 LEU A CA 1
ATOM 1984 C C . LEU A 1 273 ? 17.483 -110.122 53.105 1.00 19.72 258 LEU A C 1
ATOM 1985 O O . LEU A 1 273 ? 18.368 -110.911 53.445 1.00 19.07 258 LEU A O 1
ATOM 1990 N N . ILE A 1 274 ? 17.532 -108.826 53.399 1.00 18.52 259 ILE A N 1
ATOM 1991 C CA . ILE A 1 274 ? 18.594 -108.306 54.262 1.00 17.31 259 ILE A CA 1
ATOM 1992 C C . ILE A 1 274 ? 18.478 -108.934 55.653 1.00 20.79 259 ILE A C 1
ATOM 1993 O O . ILE A 1 274 ? 19.441 -109.488 56.186 1.00 20.78 259 ILE A O 1
ATOM 1998 N N . ARG A 1 275 ? 17.281 -108.860 56.223 1.00 19.59 260 ARG A N 1
ATOM 1999 C CA . ARG A 1 275 ? 17.008 -109.427 57.547 1.00 24.36 260 ARG A CA 1
ATOM 2000 C C . ARG A 1 275 ? 17.358 -110.921 57.637 1.00 27.82 260 ARG A C 1
ATOM 2001 O O . ARG A 1 275 ? 17.865 -111.397 58.661 1.00 27.48 260 ARG A O 1
ATOM 2009 N N . ARG A 1 276 ? 17.100 -111.661 56.562 1.00 23.22 261 ARG A N 1
ATOM 2010 C CA . ARG A 1 276 ? 17.392 -113.091 56.538 1.00 23.20 261 ARG A CA 1
ATOM 2011 C C . ARG A 1 276 ? 18.870 -113.434 56.361 1.00 26.51 261 ARG A C 1
ATOM 2012 O O . ARG A 1 276 ? 19.244 -114.590 56.507 1.00 25.61 261 ARG A O 1
ATOM 2020 N N . GLY A 1 277 ? 19.701 -112.448 56.027 1.00 22.93 262 GLY A N 1
ATOM 2021 C CA . GLY A 1 277 ? 21.116 -112.695 55.773 1.00 20.41 262 GLY A CA 1
ATOM 2022 C C . GLY A 1 277 ? 21.389 -113.179 54.356 1.00 23.88 262 GLY A C 1
ATOM 2023 O O . GLY A 1 277 ? 22.518 -113.558 54.013 1.00 20.42 262 GLY A O 1
ATOM 2024 N N . VAL A 1 278 ? 20.344 -113.168 53.532 1.00 19.24 263 VAL A N 1
ATOM 2025 C CA . VAL A 1 278 ? 20.445 -113.543 52.127 1.00 18.88 263 VAL A CA 1
ATOM 2026 C C . VAL A 1 278 ? 21.252 -112.513 51.348 1.00 18.77 263 VAL A C 1
ATOM 2027 O O . VAL A 1 278 ? 22.102 -112.852 50.518 1.00 19.75 263 VAL A O 1
ATOM 2031 N N . VAL A 1 279 ? 20.961 -111.245 51.607 1.00 17.38 264 VAL A N 1
ATOM 2032 C CA . VAL A 1 279 ? 21.694 -110.144 50.993 1.00 16.40 264 VAL A CA 1
ATOM 2033 C C . VAL A 1 279 ? 22.909 -109.840 51.863 1.00 18.37 264 VAL A C 1
ATOM 2034 O O . VAL A 1 279 ? 22.762 -109.480 53.033 1.00 22.03 264 VAL A O 1
ATOM 2038 N N . THR A 1 280 ? 24.102 -109.991 51.298 1.00 16.33 265 THR A N 1
ATOM 2039 C CA . THR A 1 280 ? 25.327 -109.665 52.016 1.00 19.99 265 THR A CA 1
ATOM 2040 C C . THR A 1 280 ? 26.118 -108.546 51.327 1.00 19.65 265 THR A C 1
ATOM 2041 O O . THR A 1 280 ? 26.968 -107.913 51.949 1.00 18.04 265 THR A O 1
ATOM 2045 N N . ASN A 1 281 ? 25.860 -108.331 50.039 1.00 16.77 266 ASN A N 1
ATOM 2046 C CA . ASN A 1 281 ? 26.568 -107.307 49.271 1.00 14.59 266 ASN A CA 1
ATOM 2047 C C . ASN A 1 281 ? 28.075 -107.532 49.127 1.00 18.43 266 ASN A C 1
ATOM 2048 O O . ASN A 1 281 ? 28.814 -106.630 48.716 1.00 18.35 266 ASN A O 1
ATOM 2053 N N . GLN A 1 282 ? 28.529 -108.737 49.450 1.00 18.40 267 GLN A N 1
ATOM 2054 C CA . GLN A 1 282 ? 29.946 -109.056 49.378 1.00 17.74 267 GLN A CA 1
ATOM 2055 C C . GLN A 1 282 ? 30.456 -109.290 47.954 1.00 23.14 267 GLN A C 1
ATOM 2056 O O . GLN A 1 282 ? 31.663 -109.280 47.736 1.00 25.33 267 GLN A O 1
ATOM 2062 N N . ARG A 1 283 ? 29.553 -109.487 46.990 1.00 18.81 268 ARG A N 1
ATOM 2063 C CA . ARG A 1 283 ? 29.978 -109.699 45.600 1.00 18.04 268 ARG A CA 1
ATOM 2064 C C . ARG A 1 283 ? 29.900 -108.435 44.740 1.00 20.94 268 ARG A C 1
ATOM 2065 O O . ARG A 1 283 ? 30.281 -108.453 43.569 1.00 21.63 268 ARG A O 1
ATOM 2073 N N . LYS A 1 284 ? 29.406 -107.342 45.311 1.00 16.61 269 LYS A N 1
ATOM 2074 C CA . LYS A 1 284 ? 29.367 -106.074 44.584 1.00 16.33 269 LYS A CA 1
ATOM 2075 C C . LYS A 1 284 ? 30.754 -105.489 44.365 1.00 21.26 269 LYS A C 1
ATOM 2076 O O . LYS A 1 284 ? 31.684 -105.707 45.153 1.00 20.54 269 LYS A O 1
ATOM 2082 N N . THR A 1 285 ? 30.879 -104.730 43.284 1.00 18.12 270 THR A N 1
ATOM 2083 C CA . THR A 1 285 ? 32.088 -103.972 43.008 1.00 19.53 270 THR A CA 1
ATOM 2084 C C . THR A 1 285 ? 32.023 -102.599 43.690 1.00 19.75 270 THR A C 1
ATOM 2085 O O . THR A 1 285 ? 33.002 -102.134 44.273 1.00 21.10 270 THR A O 1
ATOM 2089 N N . LEU A 1 286 ? 30.868 -101.950 43.620 1.00 17.52 271 LEU A N 1
ATOM 2090 C CA . LEU A 1 286 ? 30.702 -100.664 44.285 1.00 15.89 271 LEU A CA 1
ATOM 2091 C C . LEU A 1 286 ? 29.910 -100.856 45.565 1.00 17.80 271 LEU A C 1
ATOM 2092 O O . LEU A 1 286 ? 29.071 -101.757 45.649 1.00 16.15 271 LEU A O 1
ATOM 2097 N N . ASP A 1 287 ? 30.152 -99.998 46.553 1.00 18.19 272 ASP A N 1
ATOM 2098 C CA . ASP A 1 287 ? 29.389 -100.046 47.796 1.00 19.05 272 ASP A CA 1
ATOM 2099 C C . ASP A 1 287 ? 29.405 -101.440 48.406 1.00 17.52 272 ASP A C 1
ATOM 2100 O O . ASP A 1 287 ? 28.394 -101.935 48.913 1.00 17.56 272 ASP A O 1
ATOM 2105 N N . ARG A 1 288 ? 30.554 -102.096 48.343 1.00 19.44 273 ARG A N 1
ATOM 2106 C CA . ARG A 1 288 ? 30.606 -103.458 48.843 1.00 15.41 273 ARG A CA 1
ATOM 2107 C C . ARG A 1 288 ? 30.200 -103.486 50.309 1.00 19.26 273 ARG A C 1
ATOM 2108 O O . ARG A 1 288 ? 30.609 -102.632 51.109 1.00 20.16 273 ARG A O 1
ATOM 2116 N N . GLY A 1 289 ? 29.365 -104.451 50.662 1.00 15.56 274 GLY A N 1
ATOM 2117 C CA . GLY A 1 289 ? 28.935 -104.598 52.040 1.00 18.79 274 GLY A CA 1
ATOM 2118 C C . GLY A 1 289 ? 27.686 -103.808 52.413 1.00 20.94 274 GLY A C 1
ATOM 2119 O O . GLY A 1 289 ? 27.177 -103.947 53.521 1.00 20.52 274 GLY A O 1
ATOM 2120 N N . ARG A 1 290 ? 27.181 -102.975 51.509 1.00 16.77 275 ARG A N 1
ATOM 2121 C CA . ARG A 1 290 ? 26.022 -102.148 51.863 1.00 17.27 275 ARG A CA 1
ATOM 2122 C C . ARG A 1 290 ? 24.943 -102.164 50.784 1.00 17.07 275 ARG A C 1
ATOM 2123 O O . ARG A 1 290 ? 25.247 -102.195 49.594 1.00 15.79 275 ARG A O 1
ATOM 2131 N N . SER A 1 291 ? 23.683 -102.184 51.215 1.00 13.69 276 SER A N 1
ATOM 2132 C CA . SER A 1 291 ? 22.556 -102.161 50.293 1.00 15.12 276 SER A CA 1
ATOM 2133 C C . SER A 1 291 ? 22.278 -100.709 49.915 1.00 14.67 276 SER A C 1
ATOM 2134 O O . SER A 1 291 ? 22.042 -99.868 50.786 1.00 14.96 276 SER A O 1
ATOM 2137 N N . VAL A 1 292 ? 22.327 -100.419 48.619 1.00 13.46 277 VAL A N 1
ATOM 2138 C CA . VAL A 1 292 ? 22.163 -99.045 48.121 1.00 13.06 277 VAL A CA 1
ATOM 2139 C C . VAL A 1 292 ? 20.773 -98.843 47.533 1.00 11.87 277 VAL A C 1
ATOM 2140 O O . VAL A 1 292 ? 20.265 -99.723 46.813 1.00 11.38 277 VAL A O 1
ATOM 2144 N N . PHE A 1 293 ? 20.156 -97.696 47.854 1.00 11.57 278 PHE A N 1
ATOM 2145 C CA . PHE A 1 293 ? 18.837 -97.330 47.335 1.00 13.22 278 PHE A CA 1
ATOM 2146 C C . PHE A 1 293 ? 18.745 -95.803 47.272 1.00 11.26 278 PHE A C 1
ATOM 2147 O O . PHE A 1 293 ? 19.554 -95.110 47.889 1.00 12.79 278 PHE A O 1
ATOM 2155 N N . THR A 1 294 ? 17.778 -95.274 46.527 1.00 10.80 279 THR A N 1
ATOM 2156 C CA . THR A 1 294 ? 17.635 -93.818 46.453 1.00 10.84 279 THR A CA 1
ATOM 2157 C C . THR A 1 294 ? 16.386 -93.271 47.163 1.00 13.97 279 THR A C 1
ATOM 2158 O O . THR A 1 294 ? 16.400 -92.142 47.642 1.00 14.14 279 THR A O 1
ATOM 2162 N N . PHE A 1 295 ? 15.323 -94.065 47.242 1.00 12.10 280 PHE A N 1
ATOM 2163 C CA . PHE A 1 295 ? 14.232 -93.768 48.177 1.00 12.22 280 PHE A CA 1
ATOM 2164 C C . PHE A 1 295 ? 13.520 -95.069 48.583 1.00 13.23 280 PHE A C 1
ATOM 2165 O O . PHE A 1 295 ? 13.654 -96.103 47.908 1.00 12.49 280 PHE A O 1
ATOM 2173 N N . ALA A 1 296 ? 12.801 -95.026 49.704 1.00 13.21 281 ALA A N 1
ATOM 2174 C CA . ALA A 1 296 ? 12.187 -96.231 50.263 1.00 13.33 281 ALA A CA 1
ATOM 2175 C C . ALA A 1 296 ? 10.684 -96.065 50.428 1.00 14.78 281 ALA A C 1
ATOM 2176 O O . ALA A 1 296 ? 10.216 -95.002 50.818 1.00 15.29 281 ALA A O 1
ATOM 2178 N N . MET A 1 297 ? 9.940 -97.136 50.158 1.00 13.59 282 MET A N 1
ATOM 2179 C CA . MET A 1 297 ? 8.489 -97.159 50.366 1.00 16.96 282 MET A CA 1
ATOM 2180 C C . MET A 1 297 ? 8.146 -98.502 50.970 1.00 16.52 282 MET A C 1
ATOM 2181 O O . MET A 1 297 ? 8.736 -99.496 50.601 1.00 17.13 282 MET A O 1
ATOM 2186 N N . GLY A 1 298 ? 7.206 -98.541 51.905 1.00 17.86 283 GLY A N 1
ATOM 2187 C CA . GLY A 1 298 ? 6.856 -99.811 52.523 1.00 19.31 283 GLY A CA 1
ATOM 2188 C C . GLY A 1 298 ? 5.872 -99.623 53.659 1.00 23.00 283 GLY A C 1
ATOM 2189 O O . GLY A 1 298 ? 4.995 -98.757 53.580 1.00 21.82 283 GLY A O 1
ATOM 2190 N N . GLN A 1 299 ? 6.021 -100.427 54.711 1.00 21.43 284 GLN A N 1
ATOM 2191 C CA . GLN A 1 299 ? 5.163 -100.322 55.889 1.00 24.77 284 GLN A CA 1
ATOM 2192 C C . GLN A 1 299 ? 5.984 -100.060 57.151 1.00 23.88 284 GLN A C 1
ATOM 2193 O O . GLN A 1 299 ? 7.216 -100.070 57.111 1.00 22.18 284 GLN A O 1
ATOM 2199 N N . GLN A 1 300 ? 5.304 -99.787 58.264 1.00 22.65 285 GLN A N 1
ATOM 2200 C CA . GLN A 1 300 ? 5.994 -99.349 59.473 1.00 23.31 285 GLN A CA 1
ATOM 2201 C C . GLN A 1 300 ? 7.137 -100.271 59.867 1.00 22.80 285 GLN A C 1
ATOM 2202 O O . GLN A 1 300 ? 8.196 -99.812 60.301 1.00 21.89 285 GLN A O 1
ATOM 2208 N N . GLU A 1 301 ? 6.911 -101.574 59.740 1.00 21.68 286 GLU A N 1
ATOM 2209 C CA . GLU A 1 301 ? 7.930 -102.540 60.124 1.00 23.84 286 GLU A CA 1
ATOM 2210 C C . GLU A 1 301 ? 9.215 -102.327 59.328 1.00 23.54 286 GLU A C 1
ATOM 2211 O O . GLU A 1 301 ? 10.312 -102.424 59.872 1.00 25.33 286 GLU A O 1
ATOM 2217 N N . MET A 1 302 ? 9.083 -102.048 58.036 1.00 22.95 287 MET A N 1
ATOM 2218 C CA . MET A 1 302 ? 10.264 -101.812 57.215 1.00 20.96 287 MET A CA 1
ATOM 2219 C C . MET A 1 302 ? 10.918 -100.478 57.574 1.00 19.64 287 MET A C 1
ATOM 2220 O O . MET A 1 302 ? 12.142 -100.382 57.658 1.00 18.16 287 MET A O 1
ATOM 2225 N N . TYR A 1 303 ? 10.107 -99.440 57.769 1.00 18.32 288 TYR A N 1
ATOM 2226 C CA . TYR A 1 303 ? 10.659 -98.134 58.126 1.00 20.61 288 TYR A CA 1
ATOM 2227 C C . TYR A 1 303 ? 11.476 -98.186 59.430 1.00 22.64 288 TYR A C 1
ATOM 2228 O O . TYR A 1 303 ? 12.567 -97.599 59.520 1.00 21.75 288 TYR A O 1
ATOM 2237 N N . GLU A 1 304 ? 10.941 -98.864 60.445 1.00 21.95 289 GLU A N 1
ATOM 2238 C CA . GLU A 1 304 ? 11.629 -98.985 61.730 1.00 23.76 289 GLU A CA 1
ATOM 2239 C C . GLU A 1 304 ? 12.965 -99.696 61.569 1.00 20.93 289 GLU A C 1
ATOM 2240 O O . GLU A 1 304 ? 13.968 -99.327 62.193 1.00 22.08 289 GLU A O 1
ATOM 2246 N N . TYR A 1 305 ? 12.970 -100.714 60.720 1.00 20.67 290 TYR A N 1
ATOM 2247 C CA . TYR A 1 305 ? 14.167 -101.508 60.480 1.00 21.06 290 TYR A CA 1
ATOM 2248 C C . TYR A 1 305 ? 15.328 -100.700 59.875 1.00 20.94 290 TYR A C 1
ATOM 2249 O O . TYR A 1 305 ? 16.493 -101.016 60.107 1.00 19.40 290 TYR A O 1
ATOM 2258 N N . LEU A 1 306 ? 15.019 -99.654 59.115 1.00 17.28 291 LEU A N 1
ATOM 2259 C CA . LEU A 1 306 ? 16.070 -98.865 58.465 1.00 17.48 291 LEU A CA 1
ATOM 2260 C C . LEU A 1 306 ? 16.835 -98.022 59.455 1.00 17.61 291 LEU A C 1
ATOM 2261 O O . LEU A 1 306 ? 17.944 -97.590 59.175 1.00 16.95 291 LEU A O 1
ATOM 2266 N N . ASN A 1 307 ? 16.239 -97.779 60.614 1.00 18.41 292 ASN A N 1
ATOM 2267 C CA . ASN A 1 307 ? 16.830 -96.862 61.576 1.00 21.45 292 ASN A CA 1
ATOM 2268 C C . ASN A 1 307 ? 18.229 -97.292 62.019 1.00 23.97 292 ASN A C 1
ATOM 2269 O O . ASN A 1 307 ? 18.395 -98.347 62.614 1.00 22.84 292 ASN A O 1
ATOM 2274 N N . ASP A 1 308 ? 19.234 -96.478 61.707 1.00 20.80 293 ASP A N 1
ATOM 2275 C CA . ASP A 1 308 ? 20.597 -96.711 62.186 1.00 24.99 293 ASP A CA 1
ATOM 2276 C C . ASP A 1 308 ? 21.182 -98.033 61.728 1.00 26.60 293 ASP A C 1
ATOM 2277 O O . ASP A 1 308 ? 22.004 -98.620 62.429 1.00 20.81 293 ASP A O 1
ATOM 2282 N N . HIS A 1 309 ? 20.747 -98.510 60.567 1.00 22.46 294 HIS A N 1
ATOM 2283 C CA . HIS A 1 309 ? 21.254 -99.762 60.028 1.00 20.28 294 HIS A CA 1
ATOM 2284 C C . HIS A 1 309 ? 22.574 -99.505 59.333 1.00 20.72 294 HIS A C 1
ATOM 2285 O O . HIS A 1 309 ? 22.615 -98.721 58.380 1.00 20.80 294 HIS A O 1
ATOM 2292 N N . PRO A 1 310 ? 23.657 -100.172 59.780 1.00 18.47 295 PRO A N 1
ATOM 2293 C CA . PRO A 1 310 ? 24.998 -99.885 59.251 1.00 21.48 295 PRO A CA 1
ATOM 2294 C C . PRO A 1 310 ? 25.270 -100.524 57.895 1.00 20.68 295 PRO A C 1
ATOM 2295 O O . PRO A 1 310 ? 26.319 -100.252 57.297 1.00 20.24 295 PRO A O 1
ATOM 2299 N N . ALA A 1 311 ? 24.357 -101.370 57.425 1.00 16.91 296 ALA A N 1
ATOM 2300 C CA . ALA A 1 311 ? 24.538 -102.037 56.136 1.00 17.97 296 ALA A CA 1
ATOM 2301 C C . ALA A 1 311 ? 23.533 -101.589 55.080 1.00 18.01 296 ALA A C 1
ATOM 2302 O O . ALA A 1 311 ? 23.389 -102.232 54.043 1.00 18.10 296 ALA A O 1
ATOM 2304 N N . ILE A 1 312 ? 22.830 -100.493 55.349 1.00 16.90 297 ILE A N 1
ATOM 2305 C CA . ILE A 1 312 ? 21.932 -99.905 54.359 1.00 17.75 297 ILE A CA 1
ATOM 2306 C C . ILE A 1 312 ? 22.424 -98.481 54.137 1.00 22.40 297 ILE A C 1
ATOM 2307 O O . ILE A 1 312 ? 22.714 -97.760 55.098 1.00 23.21 297 ILE A O 1
ATOM 2312 N N . PHE A 1 313 ? 22.558 -98.079 52.876 1.00 16.40 298 PHE A N 1
ATOM 2313 C CA . PHE A 1 313 ? 23.205 -96.801 52.582 1.00 14.39 298 PHE A CA 1
ATOM 2314 C C . PHE A 1 313 ? 22.509 -96.107 51.425 1.00 16.33 298 PHE A C 1
ATOM 2315 O O . PHE A 1 313 ? 22.661 -96.524 50.285 1.00 14.35 298 PHE A O 1
ATOM 2323 N N . SER A 1 314 ? 21.745 -95.051 51.704 1.00 15.37 299 SER A N 1
ATOM 2324 C CA . SER A 1 314 ? 21.073 -94.348 50.619 1.00 14.82 299 SER A CA 1
ATOM 2325 C C . SER A 1 314 ? 22.066 -93.502 49.824 1.00 13.05 299 SER A C 1
ATOM 2326 O O . SER A 1 314 ? 23.046 -92.971 50.366 1.00 13.10 299 SER A O 1
ATOM 2329 N N . ARG A 1 315 ? 21.813 -93.389 48.526 1.00 13.89 300 ARG A N 1
ATOM 2330 C CA . ARG A 1 315 ? 22.614 -92.511 47.680 1.00 14.26 300 ARG A CA 1
ATOM 2331 C C . ARG A 1 315 ? 21.717 -91.739 46.714 1.00 13.16 300 ARG A C 1
ATOM 2332 O O . ARG A 1 315 ? 20.586 -92.151 46.442 1.00 11.15 300 ARG A O 1
ATOM 2340 N N . PRO A 1 316 ? 22.200 -90.595 46.214 1.00 13.16 301 PRO A N 1
ATOM 2341 C CA . PRO A 1 316 ? 21.361 -89.750 45.351 1.00 13.12 301 PRO A CA 1
ATOM 2342 C C . PRO A 1 316 ? 21.029 -90.407 44.023 1.00 14.95 301 PRO A C 1
ATOM 2343 O O . PRO A 1 316 ? 21.770 -91.276 43.564 1.00 12.26 301 PRO A O 1
ATOM 2347 N N . VAL A 1 317 ? 19.939 -89.968 43.400 1.00 10.41 302 VAL A N 1
ATOM 2348 C CA . VAL A 1 317 ? 19.417 -90.673 42.230 1.00 11.17 302 VAL A CA 1
ATOM 2349 C C . VAL A 1 317 ? 20.343 -90.566 41.019 1.00 12.88 302 VAL A C 1
ATOM 2350 O O . VAL A 1 317 ? 20.379 -91.466 40.185 1.00 13.95 302 VAL A O 1
ATOM 2354 N N . ASP A 1 318 ? 21.129 -89.494 40.938 1.00 11.11 303 ASP A N 1
ATOM 2355 C CA . ASP A 1 318 ? 22.034 -89.354 39.799 1.00 15.05 303 ASP A CA 1
ATOM 2356 C C . ASP A 1 318 ? 23.221 -90.318 39.898 1.00 14.56 303 ASP A C 1
ATOM 2357 O O . ASP A 1 318 ? 23.953 -90.507 38.930 1.00 16.07 303 ASP A O 1
ATOM 2362 N N . TYR A 1 319 ? 23.398 -90.936 41.064 1.00 12.05 304 TYR A N 1
ATOM 2363 C CA . TYR A 1 319 ? 24.345 -92.057 41.204 1.00 13.12 304 TYR A CA 1
ATOM 2364 C C . TYR A 1 319 ? 23.626 -93.380 40.987 1.00 14.16 304 TYR A C 1
ATOM 2365 O O . TYR A 1 319 ? 24.003 -94.199 40.137 1.00 14.09 304 TYR A O 1
ATOM 2374 N N . VAL A 1 320 ? 22.580 -93.593 41.772 1.00 12.48 305 VAL A N 1
ATOM 2375 C CA . VAL A 1 320 ? 21.928 -94.892 41.804 1.00 11.49 305 VAL A CA 1
ATOM 2376 C C . VAL A 1 320 ? 21.384 -95.290 40.441 1.00 15.55 305 VAL A C 1
ATOM 2377 O O . VAL A 1 320 ? 21.507 -96.456 40.034 1.00 13.11 305 VAL A O 1
ATOM 2381 N N . ASN A 1 321 ? 20.773 -94.332 39.747 1.00 13.54 306 ASN A N 1
ATOM 2382 C CA . ASN A 1 321 ? 20.133 -94.610 38.463 1.00 14.30 306 ASN A CA 1
ATOM 2383 C C . ASN A 1 321 ? 21.023 -94.293 37.256 1.00 15.81 306 ASN A C 1
ATOM 2384 O O . ASN A 1 321 ? 20.534 -94.247 36.136 1.00 15.44 306 ASN A O 1
ATOM 2389 N N . ASP A 1 322 ? 22.317 -94.073 37.474 1.00 14.74 307 ASP A N 1
ATOM 2390 C CA . ASP A 1 322 ? 23.246 -93.906 36.353 1.00 15.78 307 ASP A CA 1
ATOM 2391 C C . ASP A 1 322 ? 23.552 -95.293 35.782 1.00 16.46 307 ASP A C 1
ATOM 2392 O O . ASP A 1 322 ? 24.112 -96.142 36.475 1.00 14.63 307 ASP A O 1
ATOM 2397 N N . PRO A 1 323 ? 23.183 -95.541 34.518 1.00 17.71 308 PRO A N 1
ATOM 2398 C CA . PRO A 1 323 ? 23.433 -96.893 33.999 1.00 16.01 308 PRO A CA 1
ATOM 2399 C C . PRO A 1 323 ? 24.904 -97.290 34.073 1.00 17.45 308 PRO A C 1
ATOM 2400 O O . PRO A 1 323 ? 25.197 -98.477 34.238 1.00 15.38 308 PRO A O 1
ATOM 2404 N N . HIS A 1 324 ? 25.814 -96.323 33.957 1.00 15.68 309 HIS A N 1
ATOM 2405 C CA . HIS A 1 324 ? 27.242 -96.634 34.036 1.00 17.54 309 HIS A CA 1
ATOM 2406 C C . HIS A 1 324 ? 27.611 -97.154 35.412 1.00 19.15 309 HIS A C 1
ATOM 2407 O O . HIS A 1 324 ? 28.424 -98.074 35.543 1.00 19.87 309 HIS A O 1
ATOM 2414 N N . ILE A 1 325 ? 27.000 -96.570 36.441 1.00 16.61 310 ILE A N 1
ATOM 2415 C CA . ILE A 1 325 ? 27.206 -97.023 37.816 1.00 13.17 310 ILE A CA 1
ATOM 2416 C C . ILE A 1 325 ? 26.565 -98.397 38.052 1.00 14.17 310 ILE A C 1
ATOM 2417 O O . ILE A 1 325 ? 27.190 -99.311 38.599 1.00 14.48 310 ILE A O 1
ATOM 2422 N N . ILE A 1 326 ? 25.313 -98.547 37.637 1.00 13.89 311 ILE A N 1
ATOM 2423 C CA . ILE A 1 326 ? 24.609 -99.824 37.802 1.00 12.71 311 ILE A CA 1
ATOM 2424 C C . ILE A 1 326 ? 25.438 -100.979 37.221 1.00 15.90 311 ILE A C 1
ATOM 2425 O O . ILE A 1 326 ? 25.562 -102.055 37.832 1.00 14.49 311 ILE A O 1
ATOM 2430 N N . ALA A 1 327 ? 26.014 -100.733 36.046 1.00 14.37 312 ALA A N 1
ATOM 2431 C CA . ALA A 1 327 ? 26.705 -101.764 35.274 1.00 17.63 312 ALA A CA 1
ATOM 2432 C C . ALA A 1 327 ? 28.034 -102.197 35.887 1.00 18.28 312 ALA A C 1
ATOM 2433 O O . ALA A 1 327 ? 28.592 -103.217 35.483 1.00 17.33 312 ALA A O 1
ATOM 2435 N N . GLN A 1 328 ? 28.553 -101.427 36.837 1.00 17.16 313 GLN A N 1
ATOM 2436 C CA . GLN A 1 328 ? 29.846 -101.776 37.444 1.00 17.38 313 GLN A CA 1
ATOM 2437 C C . GLN A 1 328 ? 29.745 -102.955 38.402 1.00 17.73 313 GLN A C 1
ATOM 2438 O O . GLN A 1 328 ? 30.741 -103.617 38.692 1.00 17.90 313 GLN A O 1
ATOM 2444 N N . ASN A 1 329 ? 28.545 -103.218 38.899 1.00 17.52 314 ASN A N 1
ATOM 2445 C CA . ASN A 1 329 ? 28.327 -104.427 39.680 1.00 14.54 314 ASN A CA 1
ATOM 2446 C C . ASN A 1 329 ? 28.025 -105.585 38.737 1.00 15.57 314 ASN A C 1
ATOM 2447 O O . ASN A 1 329 ? 27.269 -105.424 37.784 1.00 14.75 314 ASN A O 1
ATOM 2452 N N . ASP A 1 330 ? 28.649 -106.740 38.986 1.00 15.69 315 ASP A N 1
ATOM 2453 C CA . ASP A 1 330 ? 28.435 -107.922 38.166 1.00 17.04 315 ASP A CA 1
ATOM 2454 C C . ASP A 1 330 ? 27.103 -108.569 38.506 1.00 17.21 315 ASP A C 1
ATOM 2455 O O . ASP A 1 330 ? 26.617 -108.445 39.640 1.00 17.93 315 ASP A O 1
ATOM 2460 N N . ASN A 1 331 ? 26.520 -109.265 37.529 1.00 14.92 316 ASN A N 1
ATOM 2461 C CA . ASN A 1 331 ? 25.336 -110.075 37.768 1.00 15.05 316 ASN A CA 1
ATOM 2462 C C . ASN A 1 331 ? 24.164 -109.255 38.282 1.00 15.29 316 ASN A C 1
ATOM 2463 O O . ASN A 1 331 ? 23.384 -109.726 39.098 1.00 13.03 316 ASN A O 1
ATOM 2468 N N . VAL A 1 332 ? 24.040 -108.024 37.802 1.00 13.76 317 VAL A N 1
ATOM 2469 C CA . VAL A 1 332 ? 22.855 -107.241 38.112 1.00 13.57 317 VAL A CA 1
ATOM 2470 C C . VAL A 1 332 ? 21.624 -107.975 37.603 1.00 14.20 317 VAL A C 1
ATOM 2471 O O . VAL A 1 332 ? 21.622 -108.520 36.491 1.00 15.86 317 VAL A O 1
ATOM 2475 N N . VAL A 1 333 ? 20.585 -108.031 38.431 1.00 11.71 318 VAL A N 1
ATOM 2476 C CA . VAL A 1 333 ? 19.284 -108.455 37.937 1.00 12.93 318 VAL A CA 1
ATOM 2477 C C . VAL A 1 333 ? 18.290 -107.354 38.245 1.00 14.77 318 VAL A C 1
ATOM 2478 O O . VAL A 1 333 ? 18.064 -107.030 39.407 1.00 13.76 318 VAL A O 1
ATOM 2482 N N . SER A 1 334 ? 17.742 -106.760 37.186 1.00 13.41 319 SER A N 1
ATOM 2483 C CA . SER A 1 334 ? 16.723 -105.725 37.297 1.00 12.13 319 SER A CA 1
ATOM 2484 C C . SER A 1 334 ? 15.363 -106.353 37.044 1.00 13.18 319 SER A C 1
ATOM 2485 O O . SER A 1 334 ? 15.150 -106.972 36.002 1.00 14.97 319 SER A O 1
ATOM 2488 N N . ILE A 1 335 ? 14.451 -106.205 38.001 1.00 12.31 320 ILE A N 1
ATOM 2489 C CA . ILE A 1 335 ? 13.112 -106.761 37.869 1.00 13.38 320 ILE A CA 1
ATOM 2490 C C . ILE A 1 335 ? 12.083 -105.647 37.939 1.00 15.11 320 ILE A C 1
ATOM 2491 O O . ILE A 1 335 ? 11.864 -105.053 38.995 1.00 14.72 320 ILE A O 1
ATOM 2496 N N . ASN A 1 336 ? 11.480 -105.350 36.795 1.00 14.76 321 ASN A N 1
ATOM 2497 C CA . ASN A 1 336 ? 10.485 -104.291 36.672 1.00 16.71 321 ASN A CA 1
ATOM 2498 C C . ASN A 1 336 ? 9.176 -104.844 36.131 1.00 18.16 321 ASN A C 1
ATOM 2499 O O . ASN A 1 336 ? 9.166 -105.855 35.450 1.00 17.94 321 ASN A O 1
ATOM 2504 N N . ALA A 1 337 ? 8.076 -104.163 36.421 1.00 18.33 322 ALA A N 1
ATOM 2505 C CA . ALA A 1 337 ? 6.774 -104.602 35.947 1.00 17.01 322 ALA A CA 1
ATOM 2506 C C . ALA A 1 337 ? 6.331 -103.698 34.806 1.00 19.96 322 ALA A C 1
ATOM 2507 O O . ALA A 1 337 ? 6.851 -102.604 34.650 1.00 19.36 322 ALA A O 1
ATOM 2509 N N . THR A 1 338 ? 5.381 -104.153 33.999 1.00 16.78 323 THR A N 1
ATOM 2510 C CA . THR A 1 338 ? 4.818 -103.282 32.979 1.00 17.10 323 THR A CA 1
ATOM 2511 C C . THR A 1 338 ? 3.317 -103.530 32.856 1.00 17.61 323 THR A C 1
ATOM 2512 O O . THR A 1 338 ? 2.790 -104.458 33.467 1.00 16.92 323 THR A O 1
ATOM 2516 N N . LEU A 1 339 ? 2.621 -102.694 32.091 1.00 16.71 324 LEU A N 1
ATOM 2517 C CA . LEU A 1 339 ? 1.183 -102.888 31.885 1.00 17.61 324 LEU A CA 1
ATOM 2518 C C . LEU A 1 339 ? 0.909 -103.626 30.575 1.00 16.77 324 LEU A C 1
ATOM 2519 O O . LEU A 1 339 ? -0.005 -104.442 30.485 1.00 16.89 324 LEU A O 1
ATOM 2524 N N . GLN A 1 340 ? 1.705 -103.327 29.558 1.00 16.32 325 GLN A N 1
ATOM 2525 C CA . GLN A 1 340 ? 1.525 -103.948 28.248 1.00 17.49 325 GLN A CA 1
ATOM 2526 C C . GLN A 1 340 ? 2.860 -104.227 27.586 1.00 16.02 325 GLN A C 1
ATOM 2527 O O . GLN A 1 340 ? 3.837 -103.502 27.801 1.00 17.07 325 GLN A O 1
ATOM 2533 N N . ILE A 1 341 ? 2.889 -105.268 26.758 1.00 14.98 326 ILE A N 1
ATOM 2534 C CA . ILE A 1 341 ? 4.031 -105.546 25.905 1.00 14.42 326 ILE A CA 1
ATOM 2535 C C . ILE A 1 341 ? 3.502 -105.738 24.492 1.00 17.30 326 ILE A C 1
ATOM 2536 O O . ILE A 1 341 ? 2.528 -106.465 24.289 1.00 15.84 326 ILE A O 1
ATOM 2541 N N . ASP A 1 342 ? 4.112 -105.093 23.505 1.00 15.37 327 ASP A N 1
ATOM 2542 C CA . ASP A 1 342 ? 3.605 -105.293 22.152 1.00 17.17 327 ASP A CA 1
ATOM 2543 C C . ASP A 1 342 ? 4.468 -106.263 21.352 1.00 18.43 327 ASP A C 1
ATOM 2544 O O . ASP A 1 342 ? 5.485 -106.747 21.849 1.00 16.81 327 ASP A O 1
ATOM 2549 N N . LEU A 1 343 ? 4.035 -106.584 20.136 1.00 19.29 328 LEU A N 1
ATOM 2550 C CA . LEU A 1 343 ? 4.707 -107.605 19.345 1.00 17.44 328 LEU A CA 1
ATOM 2551 C C . LEU A 1 343 ? 6.081 -107.198 18.818 1.00 18.81 328 LEU A C 1
ATOM 2552 O O . LEU A 1 343 ? 6.791 -108.025 18.247 1.00 17.69 328 LEU A O 1
ATOM 2557 N N . THR A 1 344 ? 6.456 -105.933 19.014 1.00 17.78 329 THR A N 1
ATOM 2558 C CA . THR A 1 344 ? 7.794 -105.472 18.660 1.00 18.93 329 THR A CA 1
ATOM 2559 C C . THR A 1 344 ? 8.745 -105.633 19.841 1.00 21.16 329 THR A C 1
ATOM 2560 O O . THR A 1 344 ? 9.962 -105.539 19.673 1.00 21.14 329 THR A O 1
ATOM 2564 N N . GLY A 1 345 ? 8.188 -105.878 21.029 1.00 17.35 330 GLY A N 1
ATOM 2565 C CA . GLY A 1 345 ? 8.997 -106.016 22.229 1.00 16.45 330 GLY A CA 1
ATOM 2566 C C . GLY A 1 345 ? 9.087 -104.737 23.055 1.00 19.71 330 GLY A C 1
ATOM 2567 O O . GLY A 1 345 ? 9.773 -104.701 24.071 1.00 19.41 330 GLY A O 1
ATOM 2568 N N . ALA A 1 346 ? 8.400 -103.682 22.621 1.00 16.07 331 ALA A N 1
ATOM 2569 C CA . ALA A 1 346 ? 8.313 -102.459 23.414 1.00 17.04 331 ALA A CA 1
ATOM 2570 C C . ALA A 1 346 ? 7.350 -102.675 24.583 1.00 16.26 331 ALA A C 1
ATOM 2571 O O . ALA A 1 346 ? 6.397 -103.451 24.468 1.00 15.64 331 ALA A O 1
ATOM 2573 N N . CYS A 1 347 ? 7.584 -101.979 25.695 1.00 15.71 332 CYS A N 1
ATOM 2574 C CA . CYS A 1 347 ? 6.737 -102.105 26.888 1.00 15.18 332 CYS A CA 1
ATOM 2575 C C . CYS A 1 347 ? 6.136 -100.764 27.287 1.00 17.38 332 CYS A C 1
ATOM 2576 O O . CYS A 1 347 ? 6.752 -99.708 27.085 1.00 17.33 332 CYS A O 1
ATOM 2579 N N . ASN A 1 348 ? 4.941 -100.819 27.868 1.00 16.21 333 ASN A N 1
ATOM 2580 C CA . ASN A 1 348 ? 4.236 -99.614 28.305 1.00 16.59 333 ASN A CA 1
ATOM 2581 C C . ASN A 1 348 ? 3.758 -99.737 29.742 1.00 16.98 333 ASN A C 1
ATOM 2582 O O . ASN A 1 348 ? 3.053 -100.687 30.086 1.00 17.49 333 ASN A O 1
ATOM 2587 N N . SER A 1 349 ? 4.134 -98.771 30.576 1.00 16.62 334 SER A N 1
ATOM 2588 C CA . SER A 1 349 ? 3.721 -98.763 31.973 1.00 19.41 334 SER A CA 1
ATOM 2589 C C . SER A 1 349 ? 2.723 -97.641 32.263 1.00 20.38 334 SER A C 1
ATOM 2590 O O . SER A 1 349 ? 2.293 -97.470 33.396 1.00 19.27 334 SER A O 1
ATOM 2593 N N . GLU A 1 350 ? 2.358 -96.873 31.243 1.00 20.55 335 GLU A N 1
ATOM 2594 C CA . GLU A 1 350 ? 1.481 -95.728 31.460 1.00 21.41 335 GLU A CA 1
ATOM 2595 C C . GLU A 1 350 ? 0.015 -96.144 31.538 1.00 23.39 335 GLU A C 1
ATOM 2596 O O . GLU A 1 350 ? -0.496 -96.764 30.615 1.00 21.52 335 GLU A O 1
ATOM 2602 N N . HIS A 1 351 ? -0.658 -95.793 32.635 1.00 19.75 336 HIS A N 1
ATOM 2603 C CA . HIS A 1 351 ? -2.076 -96.129 32.806 1.00 24.23 336 HIS A CA 1
ATOM 2604 C C . HIS A 1 351 ? -2.990 -95.325 31.883 1.00 28.50 336 HIS A C 1
ATOM 2605 O O . HIS A 1 351 ? -4.023 -95.822 31.449 1.00 28.55 336 HIS A O 1
ATOM 2612 N N . MET A 1 352 ? -2.631 -94.074 31.601 1.00 24.27 337 MET A N 1
ATOM 2613 C CA . MET A 1 352 ? -3.507 -93.210 30.803 1.00 26.79 337 MET A CA 1
ATOM 2614 C C . MET A 1 352 ? -3.379 -93.470 29.309 1.00 33.86 337 MET A C 1
ATOM 2615 O O . MET A 1 352 ? -2.315 -93.254 28.719 1.00 31.56 337 MET A O 1
ATOM 2620 N N . LEU A 1 353 ? -4.479 -93.925 28.709 1.00 34.24 338 LEU A N 1
ATOM 2621 C CA . LEU A 1 353 ? -4.526 -94.283 27.292 1.00 39.95 338 LEU A CA 1
ATOM 2622 C C . LEU A 1 353 ? -4.047 -93.165 26.371 1.00 38.09 338 LEU A C 1
ATOM 2623 O O . LEU A 1 353 ? -4.522 -92.033 26.456 1.00 37.94 338 LEU A O 1
ATOM 2628 N N . GLY A 1 354 ? -3.108 -93.498 25.487 1.00 39.86 339 GLY A N 1
ATOM 2629 C CA . GLY A 1 354 ? -2.618 -92.559 24.492 1.00 38.49 339 GLY A CA 1
ATOM 2630 C C . GLY A 1 354 ? -1.494 -91.669 24.990 1.00 42.05 339 GLY A C 1
ATOM 2631 O O . GLY A 1 354 ? -0.781 -91.050 24.192 1.00 45.50 339 GLY A O 1
ATOM 2632 N N . HIS A 1 355 ? -1.326 -91.609 26.309 1.00 34.03 340 HIS A N 1
ATOM 2633 C CA . HIS A 1 355 ? -0.305 -90.752 26.909 1.00 31.96 340 HIS A CA 1
ATOM 2634 C C . HIS A 1 355 ? 0.916 -91.538 27.340 1.00 32.11 340 HIS A C 1
ATOM 2635 O O . HIS A 1 355 ? 0.913 -92.776 27.347 1.00 25.83 340 HIS A O 1
ATOM 2642 N N . GLN A 1 356 ? 1.964 -90.814 27.714 1.00 23.24 341 GLN A N 1
ATOM 2643 C CA . GLN A 1 356 ? 3.171 -91.460 28.205 1.00 22.70 341 GLN A CA 1
ATOM 2644 C C . GLN A 1 356 ? 3.837 -90.537 29.219 1.00 28.03 341 GLN A C 1
ATOM 2645 O O . GLN A 1 356 ? 4.589 -89.633 28.851 1.00 29.65 341 GLN A O 1
ATOM 2651 N N . TYR A 1 357 ? 3.510 -90.741 30.493 1.00 21.53 342 TYR A N 1
ATOM 2652 C CA . TYR A 1 357 ? 4.140 -89.994 31.573 1.00 19.75 342 TYR A CA 1
ATOM 2653 C C . TYR A 1 357 ? 5.080 -90.899 32.362 1.00 21.97 342 TYR A C 1
ATOM 2654 O O . TYR A 1 357 ? 5.915 -90.413 33.118 1.00 21.92 342 TYR A O 1
ATOM 2663 N N . SER A 1 358 ? 4.943 -92.214 32.197 1.00 18.64 343 SER A N 1
ATOM 2664 C CA . SER A 1 358 ? 5.727 -93.145 33.013 1.00 21.08 343 SER A CA 1
ATOM 2665 C C . SER A 1 358 ? 7.188 -93.243 32.563 1.00 19.04 343 SER A C 1
ATOM 2666 O O . SER A 1 358 ? 8.033 -93.752 33.295 1.00 20.09 343 SER A O 1
ATOM 2669 N N . ALA A 1 359 ? 7.493 -92.725 31.377 1.00 16.65 344 ALA A N 1
ATOM 2670 C CA . ALA A 1 359 ? 8.866 -92.769 30.871 1.00 20.12 344 ALA A CA 1
ATOM 2671 C C . ALA A 1 359 ? 9.829 -91.921 31.724 1.00 20.13 344 ALA A C 1
ATOM 2672 O O . ALA A 1 359 ? 11.056 -92.033 31.615 1.00 17.74 344 ALA A O 1
ATOM 2674 N N . SER A 1 360 ? 9.261 -91.078 32.578 1.00 19.20 345 SER A N 1
ATOM 2675 C CA . SER A 1 360 ? 10.052 -90.283 33.516 1.00 18.47 345 SER A CA 1
ATOM 2676 C C . SER A 1 360 ? 10.667 -91.134 34.618 1.00 21.35 345 SER A C 1
ATOM 2677 O O . SER A 1 360 ? 11.639 -90.725 35.248 1.00 22.28 345 SER A O 1
ATOM 2680 N N . GLY A 1 361 ? 10.091 -92.310 34.869 1.00 17.61 346 GLY A N 1
ATOM 2681 C CA . GLY A 1 361 ? 10.572 -93.168 35.941 1.00 19.27 346 GLY A CA 1
ATOM 2682 C C . GLY A 1 361 ? 11.898 -93.835 35.602 1.00 18.57 346 GLY A C 1
ATOM 2683 O O . GLY A 1 361 ? 12.362 -93.762 34.469 1.00 18.38 346 GLY A O 1
ATOM 2684 N N . GLY A 1 362 ? 12.505 -94.494 36.581 1.00 18.39 347 GLY A N 1
ATOM 2685 C CA . GLY A 1 362 ? 13.820 -95.082 36.399 1.00 18.53 347 GLY A CA 1
ATOM 2686 C C . GLY A 1 362 ? 13.855 -96.453 35.750 1.00 20.78 347 GLY A C 1
ATOM 2687 O O . GLY A 1 362 ? 14.926 -97.058 35.641 1.00 19.80 347 GLY A O 1
ATOM 2688 N N . GLN A 1 363 ? 12.708 -96.965 35.315 1.00 18.48 348 GLN A N 1
ATOM 2689 C CA . GLN A 1 363 ? 12.696 -98.305 34.721 1.00 21.69 348 GLN A CA 1
ATOM 2690 C C . GLN A 1 363 ? 13.786 -98.456 33.666 1.00 19.25 348 GLN A C 1
ATOM 2691 O O . GLN A 1 363 ? 14.606 -99.372 33.742 1.00 15.00 348 GLN A O 1
ATOM 2697 N N . LEU A 1 364 ? 13.819 -97.545 32.694 1.00 14.67 349 LEU A N 1
ATOM 2698 C CA . LEU A 1 364 ? 14.751 -97.700 31.587 1.00 13.51 349 LEU A CA 1
ATOM 2699 C C . LEU A 1 364 ? 16.212 -97.591 32.030 1.00 12.27 349 LEU A C 1
ATOM 2700 O O . LEU A 1 364 ? 17.084 -98.210 31.431 1.00 13.00 349 LEU A O 1
ATOM 2705 N N . ASP A 1 365 ? 16.491 -96.787 33.055 1.00 13.72 350 ASP A N 1
ATOM 2706 C CA . ASP A 1 365 ? 17.849 -96.706 33.596 1.00 13.89 350 ASP A CA 1
ATOM 2707 C C . ASP A 1 365 ? 18.361 -98.098 33.963 1.00 14.78 350 ASP A C 1
ATOM 2708 O O . ASP A 1 365 ? 19.505 -98.443 33.697 1.00 12.20 350 ASP A O 1
ATOM 2713 N N . PHE A 1 366 ? 17.499 -98.884 34.597 1.00 13.63 351 PHE A N 1
ATOM 2714 C CA . PHE A 1 366 ? 17.901 -100.204 35.065 1.00 12.97 351 PHE A CA 1
ATOM 2715 C C . PHE A 1 366 ? 17.840 -101.259 33.957 1.00 14.53 351 PHE A C 1
ATOM 2716 O O . PHE A 1 366 ? 18.609 -102.216 33.968 1.00 13.07 351 PHE A O 1
ATOM 2724 N N . VAL A 1 367 ? 16.935 -101.082 33.000 1.00 14.41 352 VAL A N 1
ATOM 2725 C CA . VAL A 1 367 ? 16.935 -101.935 31.807 1.00 11.48 352 VAL A CA 1
ATOM 2726 C C . VAL A 1 367 ? 18.300 -101.815 31.115 1.00 13.88 352 VAL A C 1
ATOM 2727 O O . VAL A 1 367 ? 18.932 -102.818 30.759 1.00 14.14 352 VAL A O 1
ATOM 2731 N N . ARG A 1 368 ? 18.760 -100.580 30.938 1.00 12.27 353 ARG A N 1
ATOM 2732 C CA . ARG A 1 368 ? 20.057 -100.319 30.311 1.00 13.46 353 ARG A CA 1
ATOM 2733 C C . ARG A 1 368 ? 21.225 -100.780 31.175 1.00 13.36 353 ARG A C 1
ATOM 2734 O O . ARG A 1 368 ? 22.166 -101.405 30.692 1.00 14.38 353 ARG A O 1
ATOM 2742 N N . GLY A 1 369 ? 21.189 -100.432 32.455 1.00 14.11 354 GLY A N 1
ATOM 2743 C CA . GLY A 1 369 ? 22.279 -100.755 33.355 1.00 13.80 354 GLY A CA 1
ATOM 2744 C C . GLY A 1 369 ? 22.445 -102.251 33.569 1.00 15.44 354 GLY A C 1
ATOM 2745 O O . GLY A 1 369 ? 23.570 -102.758 33.574 1.00 14.89 354 GLY A O 1
ATOM 2746 N N . ALA A 1 370 ? 21.332 -102.967 33.736 1.00 12.21 355 ALA A N 1
ATOM 2747 C CA . ALA A 1 370 ? 21.404 -104.411 33.961 1.00 13.43 355 ALA A CA 1
ATOM 2748 C C . ALA A 1 370 ? 22.000 -105.122 32.743 1.00 15.68 355 ALA A C 1
ATOM 2749 O O . ALA A 1 370 ? 22.819 -106.018 32.889 1.00 13.94 355 ALA A O 1
ATOM 2751 N N . TYR A 1 371 ? 21.610 -104.710 31.541 1.00 15.70 356 TYR A N 1
ATOM 2752 C CA . TYR A 1 371 ? 22.159 -105.342 30.338 1.00 16.17 356 TYR A CA 1
ATOM 2753 C C . TYR A 1 371 ? 23.667 -105.100 30.227 1.00 18.13 356 TYR A C 1
ATOM 2754 O O . TYR A 1 371 ? 24.417 -105.990 29.824 1.00 17.06 356 TYR A O 1
ATOM 2763 N N . ALA A 1 372 ? 24.110 -103.897 30.590 1.00 14.74 357 ALA A N 1
ATOM 2764 C CA . ALA A 1 372 ? 25.532 -103.543 30.515 1.00 18.09 357 ALA A CA 1
ATOM 2765 C C . ALA A 1 372 ? 26.392 -104.282 31.552 1.00 17.59 357 ALA A C 1
ATOM 2766 O O . ALA A 1 372 ? 27.598 -104.465 31.364 1.00 17.99 357 ALA A O 1
ATOM 2768 N N . SER A 1 373 ? 25.771 -104.674 32.663 1.00 14.27 358 SER A N 1
ATOM 2769 C CA . SER A 1 373 ? 26.459 -105.394 33.725 1.00 13.07 358 SER A CA 1
ATOM 2770 C C . SER A 1 373 ? 27.004 -106.720 33.203 1.00 15.82 358 SER A C 1
ATOM 2771 O O . SER A 1 373 ? 26.327 -107.423 32.451 1.00 15.73 358 SER A O 1
ATOM 2774 N N . LYS A 1 374 ? 28.213 -107.076 33.615 1.00 14.76 359 LYS A N 1
ATOM 2775 C CA . LYS A 1 374 ? 28.748 -108.405 33.288 1.00 17.56 359 LYS A CA 1
ATOM 2776 C C . LYS A 1 374 ? 27.919 -109.523 33.935 1.00 18.48 359 LYS A C 1
ATOM 2777 O O . LYS A 1 374 ? 27.864 -109.644 35.156 1.00 18.34 359 LYS A O 1
ATOM 2783 N N . GLY A 1 375 ? 27.275 -110.337 33.105 1.00 22.00 360 GLY A N 1
ATOM 2784 C CA . GLY A 1 375 ? 26.375 -111.375 33.586 1.00 19.38 360 GLY A CA 1
ATOM 2785 C C . GLY A 1 375 ? 24.996 -110.823 33.956 1.00 19.84 360 GLY A C 1
ATOM 2786 O O . GLY A 1 375 ? 24.175 -111.531 34.532 1.00 17.10 360 GLY A O 1
ATOM 2787 N N . GLY A 1 376 ? 24.743 -109.559 33.625 1.00 17.83 361 GLY A N 1
ATOM 2788 C CA . GLY A 1 376 ? 23.509 -108.886 34.018 1.00 16.09 361 GLY A CA 1
ATOM 2789 C C . GLY A 1 376 ? 22.295 -109.281 33.191 1.00 17.80 361 GLY A C 1
ATOM 2790 O O . GLY A 1 376 ? 22.423 -109.675 32.020 1.00 15.11 361 GLY A O 1
ATOM 2791 N N . ARG A 1 377 ? 21.113 -109.180 33.801 1.00 13.97 362 ARG A N 1
ATOM 2792 C CA . ARG A 1 377 ? 19.855 -109.416 33.098 1.00 15.33 362 ARG A CA 1
ATOM 2793 C C . ARG A 1 377 ? 18.814 -108.380 33.500 1.00 14.96 362 ARG A C 1
ATOM 2794 O O . ARG A 1 377 ? 18.613 -108.125 34.693 1.00 14.03 362 ARG A O 1
ATOM 2802 N N . SER A 1 378 ? 18.149 -107.798 32.506 1.00 11.66 363 SER A N 1
ATOM 2803 C CA . SER A 1 378 ? 16.979 -106.959 32.767 1.00 12.57 363 SER A CA 1
ATOM 2804 C C . SER A 1 378 ? 15.711 -107.758 32.457 1.00 12.27 363 SER A C 1
ATOM 2805 O O . SER A 1 378 ? 15.584 -108.340 31.381 1.00 14.97 363 SER A O 1
ATOM 2808 N N . ILE A 1 379 ? 14.792 -107.797 33.415 1.00 12.36 364 ILE A N 1
ATOM 2809 C CA . ILE A 1 379 ? 13.542 -108.528 33.275 1.00 11.78 364 ILE A CA 1
ATOM 2810 C C . ILE A 1 379 ? 12.378 -107.546 33.383 1.00 12.31 364 ILE A C 1
ATOM 2811 O O . ILE A 1 379 ? 12.330 -106.712 34.297 1.00 13.87 364 ILE A O 1
ATOM 2816 N N . ILE A 1 380 ? 11.451 -107.630 32.442 1.00 11.86 365 ILE A N 1
ATOM 2817 C CA . ILE A 1 380 ? 10.216 -106.859 32.541 1.00 11.87 365 ILE A CA 1
ATOM 2818 C C . ILE A 1 380 ? 9.093 -107.888 32.494 1.00 14.47 365 ILE A C 1
ATOM 2819 O O . ILE A 1 380 ? 9.036 -108.706 31.584 1.00 13.60 365 ILE A O 1
ATOM 2824 N N . ALA A 1 381 ? 8.225 -107.866 33.498 1.00 12.03 366 ALA A N 1
ATOM 2825 C CA . ALA A 1 381 ? 7.251 -108.940 33.667 1.00 14.68 366 ALA A CA 1
ATOM 2826 C C . ALA A 1 381 ? 5.838 -108.395 33.726 1.00 15.84 366 ALA A C 1
ATOM 2827 O O . ALA A 1 381 ? 5.609 -107.296 34.241 1.00 16.09 366 ALA A O 1
ATOM 2829 N N . THR A 1 382 ? 4.885 -109.170 33.215 1.00 15.62 367 THR A N 1
ATOM 2830 C CA . THR A 1 382 ? 3.472 -108.840 33.393 1.00 14.73 367 THR A CA 1
ATOM 2831 C C . THR A 1 382 ? 2.645 -110.114 33.283 1.00 16.07 367 THR A C 1
ATOM 2832 O O . THR A 1 382 ? 3.019 -111.028 32.546 1.00 15.45 367 THR A O 1
ATOM 2836 N N . PRO A 1 383 ? 1.523 -110.183 34.023 1.00 16.87 368 PRO A N 1
ATOM 2837 C CA . PRO A 1 383 ? 0.531 -111.229 33.726 1.00 16.54 368 PRO A CA 1
ATOM 2838 C C . PRO A 1 383 ? 0.107 -111.048 32.269 1.00 17.79 368 PRO A C 1
ATOM 2839 O O . PRO A 1 383 ? 0.130 -109.905 31.783 1.00 18.30 368 PRO A O 1
ATOM 2843 N N . SER A 1 384 ? -0.299 -112.118 31.590 1.00 15.33 369 SER A N 1
ATOM 2844 C CA . SER A 1 384 ? -0.592 -112.030 30.167 1.00 16.57 369 SER A CA 1
ATOM 2845 C C . SER A 1 384 ? -1.935 -111.376 29.866 1.00 16.77 369 SER A C 1
ATOM 2846 O O . SER A 1 384 ? -2.158 -110.919 28.748 1.00 17.53 369 SER A O 1
ATOM 2849 N N . THR A 1 385 ? -2.830 -111.334 30.851 1.00 16.87 370 THR A N 1
ATOM 2850 C CA . THR A 1 385 ? -4.159 -110.772 30.629 1.00 18.75 370 THR A CA 1
ATOM 2851 C C . THR A 1 385 ? -4.607 -109.863 31.766 1.00 22.15 370 THR A C 1
ATOM 2852 O O . THR A 1 385 ? -3.957 -109.778 32.809 1.00 19.88 370 THR A O 1
ATOM 2856 N N . ALA A 1 386 ? -5.725 -109.182 31.539 1.00 21.77 371 ALA A N 1
ATOM 2857 C CA . ALA A 1 386 ? -6.346 -108.336 32.551 1.00 26.89 371 ALA A CA 1
ATOM 2858 C C . ALA A 1 386 ? -7.851 -108.571 32.504 1.00 27.28 371 ALA A C 1
ATOM 2859 O O . ALA A 1 386 ? -8.353 -109.203 31.569 1.00 22.17 371 ALA A O 1
ATOM 2861 N N . ALA A 1 387 ? -8.569 -108.078 33.509 1.00 25.66 372 ALA A N 1
ATOM 2862 C CA . ALA A 1 387 ? -10.031 -108.090 33.446 1.00 28.15 372 ALA A CA 1
ATOM 2863 C C . ALA A 1 387 ? -10.593 -109.506 33.326 1.00 27.86 372 ALA A C 1
ATOM 2864 O O . ALA A 1 387 ? -11.308 -109.822 32.372 1.00 30.94 372 ALA A O 1
ATOM 2866 N N . LYS A 1 388 ? -10.256 -110.361 34.285 1.00 31.16 373 LYS A N 1
ATOM 2867 C CA . LYS A 1 388 ? -10.782 -111.720 34.316 1.00 33.87 373 LYS A CA 1
ATOM 2868 C C . LYS A 1 388 ? -10.453 -112.447 33.020 1.00 33.80 373 LYS A C 1
ATOM 2869 O O . LYS A 1 388 ? -11.256 -113.247 32.527 1.00 31.22 373 LYS A O 1
ATOM 2875 N N . GLY A 1 389 ? -9.283 -112.152 32.458 1.00 29.73 374 GLY A N 1
ATOM 2876 C CA . GLY A 1 389 ? -8.822 -112.847 31.274 1.00 25.94 374 GLY A CA 1
ATOM 2877 C C . GLY A 1 389 ? -9.494 -112.401 29.994 1.00 28.70 374 GLY A C 1
ATOM 2878 O O . GLY A 1 389 ? -9.302 -113.018 28.945 1.00 28.74 374 GLY A O 1
ATOM 2879 N N . THR A 1 390 ? -10.271 -111.325 30.059 1.00 24.35 375 THR A N 1
ATOM 2880 C CA . THR A 1 390 ? -10.966 -110.844 28.870 1.00 24.50 375 THR A CA 1
ATOM 2881 C C . THR A 1 390 ? -10.136 -109.874 28.025 1.00 24.73 375 THR A C 1
ATOM 2882 O O . THR A 1 390 ? -10.471 -109.613 26.875 1.00 24.91 375 THR A O 1
ATOM 2886 N N . VAL A 1 391 ? -9.060 -109.342 28.589 1.00 23.33 376 VAL A N 1
ATOM 2887 C CA . VAL A 1 391 ? -8.219 -108.393 27.857 1.00 22.94 376 VAL A CA 1
ATOM 2888 C C . VAL A 1 391 ? -6.750 -108.824 27.866 1.00 20.06 376 VAL A C 1
ATOM 2889 O O . VAL A 1 391 ? -6.202 -109.158 28.912 1.00 21.48 376 VAL A O 1
ATOM 2893 N N . SER A 1 392 ? -6.120 -108.811 26.696 1.00 19.50 377 SER A N 1
ATOM 2894 C CA . SER A 1 392 ? -4.734 -109.231 26.586 1.00 20.88 377 SER A CA 1
ATOM 2895 C C . SER A 1 392 ? -3.791 -108.090 26.943 1.00 20.81 377 SER A C 1
ATOM 2896 O O . SER A 1 392 ? -3.988 -106.955 26.503 1.00 20.45 377 SER A O 1
ATOM 2899 N N . ARG A 1 393 ? -2.757 -108.386 27.724 1.00 17.06 378 ARG A N 1
ATOM 2900 C CA . ARG A 1 393 ? -1.730 -107.377 28.003 1.00 17.21 378 ARG A CA 1
ATOM 2901 C C . ARG A 1 393 ? -0.580 -107.507 27.022 1.00 17.07 378 ARG A C 1
ATOM 2902 O O . ARG A 1 393 ? 0.329 -106.668 26.998 1.00 17.43 378 ARG A O 1
ATOM 2910 N N . ILE A 1 394 ? -0.626 -108.558 26.204 1.00 15.47 379 ILE A N 1
ATOM 2911 C CA . ILE A 1 394 ? 0.280 -108.691 25.069 1.00 14.50 379 ILE A CA 1
ATOM 2912 C C . ILE A 1 394 ? -0.495 -108.207 23.850 1.00 20.09 379 ILE A C 1
ATOM 2913 O O . ILE A 1 394 ? -1.518 -108.786 23.493 1.00 18.08 379 ILE A O 1
ATOM 2918 N N . ILE A 1 395 ? -0.028 -107.134 23.219 1.00 17.54 380 ILE A N 1
ATOM 2919 C CA . ILE A 1 395 ? -0.846 -106.457 22.215 1.00 17.42 380 ILE A CA 1
ATOM 2920 C C . ILE A 1 395 ? -0.087 -106.255 20.910 1.00 17.35 380 ILE A C 1
ATOM 2921 O O . ILE A 1 395 ? 1.151 -106.337 20.877 1.00 18.32 380 ILE A O 1
ATOM 2926 N N . PRO A 1 396 ? -0.823 -105.996 19.820 1.00 20.35 381 PRO A N 1
ATOM 2927 C CA . PRO A 1 396 ? -0.122 -105.798 18.544 1.00 21.70 381 PRO A CA 1
ATOM 2928 C C . PRO A 1 396 ? 0.863 -104.631 18.622 1.00 20.63 381 PRO A C 1
ATOM 2929 O O . PRO A 1 396 ? 2.016 -104.791 18.228 1.00 18.87 381 PRO A O 1
ATOM 2933 N N . ARG A 1 397 ? 0.405 -103.489 19.132 1.00 21.94 382 ARG A N 1
ATOM 2934 C CA . ARG A 1 397 ? 1.173 -102.249 19.053 1.00 21.51 382 ARG A CA 1
ATOM 2935 C C . ARG A 1 397 ? 0.728 -101.240 20.108 1.00 22.36 382 ARG A C 1
ATOM 2936 O O . ARG A 1 397 ? -0.447 -100.889 20.193 1.00 24.97 382 ARG A O 1
ATOM 2944 N N . ILE A 1 398 ? 1.672 -100.759 20.905 1.00 21.45 383 ILE A N 1
ATOM 2945 C CA . ILE A 1 398 ? 1.365 -99.764 21.931 1.00 18.48 383 ILE A CA 1
ATOM 2946 C C . ILE A 1 398 ? 0.875 -98.469 21.267 1.00 26.91 383 ILE A C 1
ATOM 2947 O O . ILE A 1 398 ? 1.393 -98.066 20.226 1.00 25.67 383 ILE A O 1
ATOM 2952 N N . ASP A 1 399 ? -0.142 -97.844 21.858 1.00 25.93 384 ASP A N 1
ATOM 2953 C CA . ASP A 1 399 ? -0.715 -96.610 21.319 1.00 31.62 384 ASP A CA 1
ATOM 2954 C C . ASP A 1 399 ? 0.150 -95.393 21.666 1.00 33.26 384 ASP A C 1
ATOM 2955 O O . ASP A 1 399 ? -0.013 -94.797 22.735 1.00 37.34 384 ASP A O 1
ATOM 2960 N N . GLY A 1 400 ? 1.070 -95.031 20.770 1.00 34.28 385 GLY A N 1
ATOM 2961 C CA . GLY A 1 400 ? 1.917 -93.863 20.987 1.00 33.46 385 GLY A CA 1
ATOM 2962 C C . GLY A 1 400 ? 3.268 -94.178 21.603 1.00 32.80 385 GLY A C 1
ATOM 2963 O O . GLY A 1 400 ? 3.685 -95.334 21.600 1.00 28.03 385 GLY A O 1
ATOM 2964 N N . PRO A 1 401 ? 3.961 -93.149 22.136 1.00 31.60 386 PRO A N 1
ATOM 2965 C CA . PRO A 1 401 ? 5.294 -93.298 22.741 1.00 26.21 386 PRO A CA 1
ATOM 2966 C C . PRO A 1 401 ? 5.306 -94.365 23.829 1.00 23.25 386 PRO A C 1
ATOM 2967 O O . PRO A 1 401 ? 4.302 -94.545 24.522 1.00 23.29 386 PRO A O 1
ATOM 2971 N N . VAL A 1 402 ? 6.432 -95.055 23.982 1.00 21.85 387 VAL A N 1
ATOM 2972 C CA . VAL A 1 402 ? 6.486 -96.210 24.880 1.00 17.02 387 VAL A CA 1
ATOM 2973 C C . VAL A 1 402 ? 7.257 -95.914 26.166 1.00 21.59 387 VAL A C 1
ATOM 2974 O O . VAL A 1 402 ? 7.829 -94.839 26.316 1.00 19.44 387 VAL A O 1
ATOM 2978 N N . THR A 1 403 ? 7.254 -96.857 27.106 1.00 16.49 388 THR A N 1
ATOM 2979 C CA . THR A 1 403 ? 8.053 -96.712 28.311 1.00 19.21 388 THR A CA 1
ATOM 2980 C C . THR A 1 403 ? 9.440 -97.294 28.094 1.00 20.79 388 THR A C 1
ATOM 2981 O O . THR A 1 403 ? 10.446 -96.620 28.319 1.00 20.96 388 THR A O 1
ATOM 2985 N N . THR A 1 404 ? 9.491 -98.552 27.662 1.00 18.01 389 THR A N 1
ATOM 2986 C CA . THR A 1 404 ? 10.752 -99.181 27.290 1.00 18.12 389 THR A CA 1
ATOM 2987 C C . THR A 1 404 ? 10.730 -99.477 25.797 1.00 20.58 389 THR A C 1
ATOM 2988 O O . THR A 1 404 ? 9.901 -100.258 25.329 1.00 18.26 389 THR A O 1
ATOM 2992 N N . PRO A 1 405 ? 11.648 -98.853 25.045 1.00 19.80 390 PRO A N 1
ATOM 2993 C CA . PRO A 1 405 ? 11.735 -99.006 23.588 1.00 17.64 390 PRO A CA 1
ATOM 2994 C C . PRO A 1 405 ? 12.097 -100.431 23.213 1.00 16.43 390 PRO A C 1
ATOM 2995 O O . PRO A 1 405 ? 12.795 -101.120 23.978 1.00 16.32 390 PRO A O 1
ATOM 2999 N N . ARG A 1 406 ? 11.659 -100.877 22.042 1.00 15.24 391 ARG A N 1
ATOM 3000 C CA . ARG A 1 406 ? 11.976 -102.235 21.625 1.00 17.67 391 ARG A CA 1
ATOM 3001 C C . ARG A 1 406 ? 13.483 -102.421 21.474 1.00 17.96 391 ARG A C 1
ATOM 3002 O O . ARG A 1 406 ? 13.974 -103.536 21.536 1.00 17.83 391 ARG A O 1
ATOM 3010 N N . ILE A 1 407 ? 14.230 -101.336 21.279 1.00 16.73 392 ILE A N 1
ATOM 3011 C CA . ILE A 1 407 ? 15.675 -101.503 21.118 1.00 15.51 392 ILE A CA 1
ATOM 3012 C C . ILE A 1 407 ? 16.374 -101.759 22.448 1.00 16.95 392 ILE A C 1
ATOM 3013 O O . ILE A 1 407 ? 17.541 -102.131 22.467 1.00 16.92 392 ILE A O 1
ATOM 3018 N N . ASP A 1 408 ? 15.681 -101.507 23.555 1.00 14.60 393 ASP A N 1
ATOM 3019 C CA . ASP A 1 408 ? 16.279 -101.689 24.876 1.00 14.14 393 ASP A CA 1
ATOM 3020 C C . ASP A 1 408 ? 15.809 -102.908 25.663 1.00 15.60 393 ASP A C 1
ATOM 3021 O O . ASP A 1 408 ? 16.479 -103.338 26.600 1.00 14.86 393 ASP A O 1
ATOM 3026 N N . THR A 1 409 ? 14.669 -103.473 25.289 1.00 15.64 394 THR A N 1
ATOM 3027 C CA . THR A 1 409 ? 14.145 -104.611 26.030 1.00 15.02 394 THR A CA 1
ATOM 3028 C C . THR A 1 409 ? 15.100 -105.795 25.975 1.00 13.40 394 THR A C 1
ATOM 3029 O O . THR A 1 409 ? 15.677 -106.098 24.936 1.00 15.79 394 THR A O 1
ATOM 3033 N N . HIS A 1 410 ? 15.263 -106.454 27.115 1.00 12.49 395 HIS A N 1
ATOM 3034 C CA . HIS A 1 410 ? 16.151 -107.598 27.215 1.00 14.05 395 HIS A CA 1
ATOM 3035 C C . HIS A 1 410 ? 15.341 -108.872 27.388 1.00 13.77 395 HIS A C 1
ATOM 3036 O O . HIS A 1 410 ? 15.150 -109.634 26.446 1.00 15.30 395 HIS A O 1
ATOM 3043 N N . TYR A 1 411 ? 14.849 -109.077 28.601 1.00 12.51 396 TYR A N 1
ATOM 3044 C CA . TYR A 1 411 ? 14.063 -110.253 28.924 1.00 13.79 396 TYR A CA 1
ATOM 3045 C C . TYR A 1 411 ? 12.649 -109.874 29.311 1.00 14.05 396 TYR A C 1
ATOM 3046 O O . TYR A 1 411 ? 12.452 -109.008 30.162 1.00 12.92 396 TYR A O 1
ATOM 3055 N N . ILE A 1 412 ? 11.660 -110.526 28.711 1.00 13.17 397 ILE A N 1
ATOM 3056 C CA . ILE A 1 412 ? 10.286 -110.300 29.143 1.00 12.76 397 ILE A CA 1
ATOM 3057 C C . ILE A 1 412 ? 9.760 -111.596 29.741 1.00 13.82 397 ILE A C 1
ATOM 3058 O O . ILE A 1 412 ? 10.214 -112.675 29.370 1.00 13.04 397 ILE A O 1
ATOM 3063 N N . VAL A 1 413 ? 8.819 -111.477 30.671 1.00 13.45 398 VAL A N 1
ATOM 3064 C CA . VAL A 1 413 ? 8.280 -112.640 31.377 1.00 13.93 398 VAL A CA 1
ATOM 3065 C C . VAL A 1 413 ? 6.787 -112.485 31.592 1.00 14.90 398 VAL A C 1
ATOM 3066 O O . VAL A 1 413 ? 6.324 -111.411 31.970 1.00 13.06 398 VAL A O 1
ATOM 3070 N N . THR A 1 414 ? 6.036 -113.559 31.329 1.00 15.41 399 THR A N 1
ATOM 3071 C CA . THR A 1 414 ? 4.639 -113.656 31.746 1.00 13.38 399 THR A CA 1
ATOM 3072 C C . THR A 1 414 ? 4.503 -114.997 32.476 1.00 13.70 399 THR A C 1
ATOM 3073 O O . THR A 1 414 ? 5.491 -115.704 32.662 1.00 14.31 399 THR A O 1
ATOM 3077 N N . GLU A 1 415 ? 3.290 -115.353 32.880 1.00 14.11 400 GLU A N 1
ATOM 3078 C CA . GLU A 1 415 ? 3.079 -116.640 33.540 1.00 14.87 400 GLU A CA 1
ATOM 3079 C C . GLU A 1 415 ? 3.380 -117.827 32.605 1.00 15.47 400 GLU A C 1
ATOM 3080 O O . GLU A 1 415 ? 3.521 -118.973 33.055 1.00 15.26 400 GLU A O 1
ATOM 3086 N N . PHE A 1 416 ? 3.528 -117.554 31.313 1.00 13.16 401 PHE A N 1
ATOM 3087 C CA . PHE A 1 416 ? 3.850 -118.625 30.345 1.00 15.84 401 PHE A CA 1
ATOM 3088 C C . PHE A 1 416 ? 5.330 -118.774 29.959 1.00 18.92 401 PHE A C 1
ATOM 3089 O O . PHE A 1 416 ? 5.684 -119.611 29.128 1.00 15.97 401 PHE A O 1
ATOM 3097 N N . GLY A 1 417 ? 6.208 -117.988 30.572 1.00 14.91 402 GLY A N 1
ATOM 3098 C CA . GLY A 1 417 ? 7.629 -118.214 30.360 1.00 13.87 402 GLY A CA 1
ATOM 3099 C C . GLY A 1 417 ? 8.392 -116.922 30.153 1.00 15.66 402 GLY A C 1
ATOM 3100 O O . GLY A 1 417 ? 7.906 -115.869 30.527 1.00 14.14 402 GLY A O 1
ATOM 3101 N N . ALA A 1 418 ? 9.566 -117.016 29.535 1.00 14.05 403 ALA A N 1
ATOM 3102 C CA . ALA A 1 418 ? 10.467 -115.878 29.394 1.00 14.15 403 ALA A CA 1
ATOM 3103 C C . ALA A 1 418 ? 11.071 -115.845 27.993 1.00 16.01 403 ALA A C 1
ATOM 3104 O O . ALA A 1 418 ? 11.286 -116.887 27.375 1.00 14.27 403 ALA A O 1
ATOM 3106 N N . VAL A 1 419 ? 11.360 -114.649 27.497 1.00 13.65 404 VAL A N 1
ATOM 3107 C CA . VAL A 1 419 ? 12.025 -114.528 26.201 1.00 14.78 404 VAL A CA 1
ATOM 3108 C C . VAL A 1 419 ? 13.093 -113.451 26.294 1.00 14.90 404 VAL A C 1
ATOM 3109 O O . VAL A 1 419 ? 12.829 -112.370 26.800 1.00 14.51 404 VAL A O 1
ATOM 3113 N N . ASN A 1 420 ? 14.284 -113.761 25.796 1.00 15.57 405 ASN A N 1
ATOM 3114 C CA . ASN A 1 420 ? 15.357 -112.784 25.634 1.00 16.12 405 ASN A CA 1
ATOM 3115 C C . ASN A 1 420 ? 15.286 -112.234 24.209 1.00 16.75 405 ASN A C 1
ATOM 3116 O O . ASN A 1 420 ? 15.502 -112.970 23.242 1.00 16.77 405 ASN A O 1
ATOM 3121 N N . LEU A 1 421 ? 14.945 -110.956 24.080 1.00 14.22 406 LEU A N 1
ATOM 3122 C CA . LEU A 1 421 ? 14.699 -110.347 22.770 1.00 15.74 406 LEU A CA 1
ATOM 3123 C C . LEU A 1 421 ? 15.959 -109.870 22.021 1.00 15.37 406 LEU A C 1
ATOM 3124 O O . LEU A 1 421 ? 15.897 -109.581 20.824 1.00 17.09 406 LEU A O 1
ATOM 3129 N N . LYS A 1 422 ? 17.087 -109.767 22.714 1.00 15.05 407 LYS A N 1
ATOM 3130 C CA . LYS A 1 422 ? 18.290 -109.178 22.112 1.00 16.58 407 LYS A CA 1
ATOM 3131 C C . LYS A 1 422 ? 18.829 -109.965 20.917 1.00 18.32 407 LYS A C 1
ATOM 3132 O O . LYS A 1 422 ? 19.068 -111.171 21.007 1.00 18.41 407 LYS A O 1
ATOM 3138 N N . GLY A 1 423 ? 19.015 -109.278 19.795 1.00 17.50 408 GLY A N 1
ATOM 3139 C CA . GLY A 1 423 ? 19.588 -109.896 18.608 1.00 17.25 408 GLY A CA 1
ATOM 3140 C C . GLY A 1 423 ? 18.583 -110.588 17.699 1.00 16.76 408 GLY A C 1
ATOM 3141 O O . GLY A 1 423 ? 18.946 -111.045 16.615 1.00 18.32 408 GLY A O 1
ATOM 3142 N N . LEU A 1 424 ? 17.329 -110.678 18.138 1.00 16.66 409 LEU A N 1
ATOM 3143 C CA . LEU A 1 424 ? 16.261 -111.287 17.335 1.00 19.18 409 LEU A CA 1
ATOM 3144 C C . LEU A 1 424 ? 15.707 -110.321 16.282 1.00 20.14 409 LEU A C 1
ATOM 3145 O O . LEU A 1 424 ? 15.570 -109.122 16.542 1.00 16.08 409 LEU A O 1
ATOM 3150 N N . SER A 1 425 ? 15.387 -110.837 15.096 1.00 16.11 410 SER A N 1
ATOM 3151 C CA . SER A 1 425 ? 14.709 -110.030 14.082 1.00 18.44 410 SER A CA 1
ATOM 3152 C C . SER A 1 425 ? 13.293 -109.708 14.538 1.00 20.10 410 SER A C 1
ATOM 3153 O O . SER A 1 425 ? 12.793 -110.292 15.507 1.00 15.78 410 SER A O 1
ATOM 3156 N N . SER A 1 426 ? 12.635 -108.804 13.821 1.00 16.54 411 SER A N 1
ATOM 3157 C CA . SER A 1 426 ? 11.245 -108.475 14.098 1.00 20.25 411 SER A CA 1
ATOM 3158 C C . SER A 1 426 ? 10.348 -109.715 14.035 1.00 19.98 411 SER A C 1
ATOM 3159 O O . SER A 1 426 ? 9.410 -109.855 14.818 1.00 18.31 411 SER A O 1
ATOM 3162 N N . THR A 1 427 ? 10.636 -110.596 13.087 1.00 20.18 412 THR A N 1
ATOM 3163 C CA . THR A 1 427 ? 9.865 -111.827 12.937 1.00 23.02 412 THR A CA 1
ATOM 3164 C C . THR A 1 427 ? 10.096 -112.769 14.111 1.00 19.72 412 THR A C 1
ATOM 3165 O O . THR A 1 427 ? 9.149 -113.321 14.664 1.00 19.58 412 THR A O 1
ATOM 3169 N N . GLU A 1 428 ? 11.356 -112.968 14.476 1.00 16.80 413 GLU A N 1
ATOM 3170 C CA . GLU A 1 428 ? 11.678 -113.853 15.589 1.00 19.94 413 GLU A CA 1
ATOM 3171 C C . GLU A 1 428 ? 11.070 -113.327 16.895 1.00 19.60 413 GLU A C 1
ATOM 3172 O O . GLU A 1 428 ? 10.579 -114.108 17.717 1.00 17.90 413 GLU A O 1
ATOM 3178 N N . ARG A 1 429 ? 11.121 -112.010 17.092 1.00 15.54 414 ARG A N 1
ATOM 3179 C CA . ARG A 1 429 ? 10.508 -111.396 18.267 1.00 15.70 414 ARG A CA 1
ATOM 3180 C C . ARG A 1 429 ? 9.004 -111.635 18.318 1.00 15.33 414 ARG A C 1
ATOM 3181 O O . ARG A 1 429 ? 8.477 -112.087 19.337 1.00 16.12 414 ARG A O 1
ATOM 3189 N N . ALA A 1 430 ? 8.309 -111.304 17.233 1.00 15.15 415 ALA A N 1
ATOM 3190 C CA . ALA A 1 430 ? 6.855 -111.451 17.216 1.00 16.77 415 ALA A CA 1
ATOM 3191 C C . ALA A 1 430 ? 6.453 -112.894 17.509 1.00 14.33 415 ALA A C 1
ATOM 3192 O O . ALA A 1 430 ? 5.573 -113.144 18.327 1.00 15.42 415 ALA A O 1
ATOM 3194 N N . LEU A 1 431 ? 7.118 -113.841 16.866 1.00 16.76 416 LEU A N 1
ATOM 3195 C CA . LEU A 1 431 ? 6.766 -115.252 17.050 1.00 17.89 416 LEU A CA 1
ATOM 3196 C C . LEU A 1 431 ? 6.992 -115.711 18.491 1.00 18.82 416 LEU A C 1
ATOM 3197 O O . LEU A 1 431 ? 6.167 -116.425 19.061 1.00 15.98 416 LEU A O 1
ATOM 3202 N N . ARG A 1 432 ? 8.104 -115.301 19.090 1.00 16.16 417 ARG A N 1
ATOM 3203 C CA . ARG A 1 432 ? 8.405 -115.735 20.454 1.00 15.12 417 ARG A CA 1
ATOM 3204 C C . ARG A 1 432 ? 7.546 -115.028 21.488 1.00 15.80 417 ARG A C 1
ATOM 3205 O O . ARG A 1 432 ? 7.149 -115.623 22.492 1.00 14.84 417 ARG A O 1
ATOM 3213 N N . ILE A 1 433 ? 7.230 -113.762 21.228 1.00 12.64 418 ILE A N 1
ATOM 3214 C CA . ILE A 1 433 ? 6.382 -113.004 22.124 1.00 13.52 418 ILE A CA 1
ATOM 3215 C C . ILE A 1 433 ? 4.947 -113.528 22.160 1.00 14.85 418 ILE A C 1
ATOM 3216 O O . ILE A 1 433 ? 4.326 -113.579 23.211 1.00 13.29 418 ILE A O 1
ATOM 3221 N N . ILE A 1 434 ? 4.419 -113.911 21.005 1.00 16.09 419 ILE A N 1
ATOM 3222 C CA . ILE A 1 434 ? 3.081 -114.489 20.956 1.00 16.82 419 ILE A CA 1
ATOM 3223 C C . ILE A 1 434 ? 2.965 -115.706 21.873 1.00 16.50 419 ILE A C 1
ATOM 3224 O O . ILE A 1 434 ? 1.919 -115.949 22.475 1.00 16.97 419 ILE A O 1
ATOM 3229 N N . GLU A 1 435 ? 4.042 -116.472 21.993 1.00 15.77 420 GLU A N 1
ATOM 3230 C CA . GLU A 1 435 ? 3.996 -117.664 22.837 1.00 15.18 420 GLU A CA 1
ATOM 3231 C C . GLU A 1 435 ? 3.948 -117.339 24.333 1.00 16.55 420 GLU A C 1
ATOM 3232 O O . GLU A 1 435 ? 3.701 -118.232 25.154 1.00 17.59 420 GLU A O 1
ATOM 3238 N N . LEU A 1 436 ? 4.159 -116.066 24.690 1.00 15.35 421 LEU A N 1
ATOM 3239 C CA . LEU A 1 436 ? 3.991 -115.640 26.089 1.00 13.81 421 LEU A CA 1
ATOM 3240 C C . LEU A 1 436 ? 2.592 -115.102 26.356 1.00 14.81 421 LEU A C 1
ATOM 3241 O O . LEU A 1 436 ? 2.236 -114.816 27.497 1.00 14.87 421 LEU A O 1
ATOM 3246 N N . ALA A 1 437 ? 1.811 -114.913 25.294 1.00 14.26 422 ALA A N 1
ATOM 3247 C CA . ALA A 1 437 ? 0.440 -114.426 25.448 1.00 15.12 422 ALA A CA 1
ATOM 3248 C C . ALA A 1 437 ? -0.456 -115.569 25.922 1.00 15.93 422 ALA A C 1
ATOM 3249 O O . ALA A 1 437 ? -0.100 -116.739 25.773 1.00 16.21 422 ALA A O 1
ATOM 3251 N N . HIS A 1 438 ? -1.607 -115.244 26.499 1.00 14.61 423 HIS A N 1
ATOM 3252 C CA . HIS A 1 438 ? -2.565 -116.287 26.866 1.00 17.90 423 HIS A CA 1
ATOM 3253 C C . HIS A 1 438 ? -3.014 -117.049 25.606 1.00 17.07 423 HIS A C 1
ATOM 3254 O O . HIS A 1 438 ? -3.217 -116.458 24.536 1.00 16.80 423 HIS A O 1
ATOM 3261 N N . PRO A 1 439 ? -3.161 -118.371 25.715 1.00 17.72 424 PRO A N 1
ATOM 3262 C CA . PRO A 1 439 ? -3.630 -119.123 24.539 1.00 18.58 424 PRO A CA 1
ATOM 3263 C C . PRO A 1 439 ? -4.860 -118.514 23.842 1.00 19.59 424 PRO A C 1
ATOM 3264 O O . PRO A 1 439 ? -4.930 -118.540 22.606 1.00 21.24 424 PRO A O 1
ATOM 3268 N N . ASP A 1 440 ? -5.792 -117.943 24.601 1.00 18.78 425 ASP A N 1
ATOM 3269 C CA . ASP A 1 440 ? -6.993 -117.363 23.990 1.00 22.60 425 ASP A CA 1
ATOM 3270 C C . ASP A 1 440 ? -6.702 -116.267 22.955 1.00 23.24 425 ASP A C 1
ATOM 3271 O O . ASP A 1 440 ? -7.545 -115.975 22.103 1.00 20.87 425 ASP A O 1
ATOM 3276 N N . PHE A 1 441 ? -5.520 -115.656 23.029 1.00 17.29 426 PHE A N 1
ATOM 3277 C CA . PHE A 1 441 ? -5.213 -114.510 22.173 1.00 16.53 426 PHE A CA 1
ATOM 3278 C C . PHE A 1 441 ? -4.129 -114.764 21.127 1.00 19.03 426 PHE A C 1
ATOM 3279 O O . PHE A 1 441 ? -3.834 -113.887 20.318 1.00 18.86 426 PHE A O 1
ATOM 3287 N N . ARG A 1 442 ? -3.539 -115.953 21.123 1.00 18.53 427 ARG A N 1
ATOM 3288 C CA . ARG A 1 442 ? -2.398 -116.184 20.246 1.00 16.81 427 ARG A CA 1
ATOM 3289 C C . ARG A 1 442 ? -2.734 -116.129 18.760 1.00 21.22 427 ARG A C 1
ATOM 3290 O O . ARG A 1 442 ? -1.944 -115.616 17.960 1.00 18.40 427 ARG A O 1
ATOM 3298 N N . ASP A 1 443 ? -3.896 -116.661 18.381 1.00 22.81 428 ASP A N 1
ATOM 3299 C CA . ASP A 1 443 ? -4.292 -116.648 16.969 1.00 20.27 428 ASP A CA 1
ATOM 3300 C C . ASP A 1 443 ? -4.513 -115.221 16.479 1.00 21.16 428 ASP A C 1
ATOM 3301 O O . ASP A 1 443 ? -4.091 -114.856 15.382 1.00 21.74 428 ASP A O 1
ATOM 3306 N N . GLU A 1 444 ? -5.177 -114.417 17.298 1.00 21.26 429 GLU A N 1
ATOM 3307 C CA . GLU A 1 444 ? -5.451 -113.035 16.940 1.00 23.70 429 GLU A CA 1
ATOM 3308 C C . GLU A 1 444 ? -4.148 -112.251 16.825 1.00 23.74 429 GLU A C 1
ATOM 3309 O O . GLU A 1 444 ? -3.975 -111.438 15.920 1.00 19.69 429 GLU A O 1
ATOM 3315 N N . LEU A 1 445 ? -3.228 -112.490 17.748 1.00 21.42 430 LEU A N 1
ATOM 3316 C CA . LEU A 1 445 ? -1.946 -111.785 17.716 1.00 18.84 430 LEU A CA 1
ATOM 3317 C C . LEU A 1 445 ? -1.124 -112.192 16.498 1.00 20.67 430 LEU A C 1
ATOM 3318 O O . LEU A 1 445 ? -0.426 -111.366 15.917 1.00 19.19 430 LEU A O 1
ATOM 3323 N N . THR A 1 446 ? -1.205 -113.462 16.107 1.00 17.76 431 THR A N 1
ATOM 3324 C CA . THR A 1 446 ? -0.490 -113.916 14.923 1.00 20.16 431 THR A CA 1
ATOM 3325 C C . THR A 1 446 ? -1.036 -113.215 13.678 1.00 23.94 431 THR A C 1
ATOM 3326 O O . THR A 1 446 ? -0.276 -112.802 12.792 1.00 22.57 431 THR A O 1
ATOM 3330 N N . GLN A 1 447 ? -2.357 -113.075 13.611 1.00 23.61 432 GLN A N 1
ATOM 3331 C CA . GLN A 1 447 ? -2.968 -112.392 12.477 1.00 25.57 432 GLN A CA 1
ATOM 3332 C C . GLN A 1 447 ? -2.522 -110.940 12.442 1.00 24.81 432 GLN A C 1
ATOM 3333 O O . GLN A 1 447 ? -2.163 -110.420 11.385 1.00 25.27 432 GLN A O 1
ATOM 3339 N N . ALA A 1 448 ? -2.528 -110.295 13.605 1.00 21.35 433 ALA A N 1
ATOM 3340 C CA . ALA A 1 448 ? -2.104 -108.899 13.702 1.00 22.89 433 ALA A CA 1
ATOM 3341 C C . ALA A 1 448 ? -0.659 -108.737 13.246 1.00 25.24 433 ALA A C 1
ATOM 3342 O O . ALA A 1 448 ? -0.327 -107.807 12.508 1.00 24.37 433 ALA A O 1
ATOM 3344 N N . ALA A 1 449 ? 0.198 -109.646 13.698 1.00 22.42 434 ALA A N 1
ATOM 3345 C CA . ALA A 1 449 ? 1.609 -109.638 13.326 1.00 24.27 434 ALA A CA 1
ATOM 3346 C C . ALA A 1 449 ? 1.792 -109.692 11.813 1.00 27.04 434 ALA A C 1
ATOM 3347 O O . ALA A 1 449 ? 2.676 -109.035 11.263 1.00 27.98 434 ALA A O 1
ATOM 3349 N N . LYS A 1 450 ? 0.957 -110.481 11.146 1.00 26.13 435 LYS A N 1
ATOM 3350 C CA . LYS A 1 450 ? 1.020 -110.615 9.694 1.00 26.62 435 LYS A CA 1
ATOM 3351 C C . LYS A 1 450 ? 0.608 -109.314 9.015 1.00 27.86 435 LYS A C 1
ATOM 3352 O O . LYS A 1 450 ? 1.232 -108.890 8.041 1.00 31.19 435 LYS A O 1
ATOM 3358 N N . LYS A 1 451 ? -0.444 -108.689 9.535 1.00 26.98 436 LYS A N 1
ATOM 3359 C CA . LYS A 1 451 ? -0.939 -107.419 9.005 1.00 30.63 436 LYS A CA 1
ATOM 3360 C C . LYS A 1 451 ? 0.070 -106.290 9.203 1.00 34.07 436 LYS A C 1
ATOM 3361 O O . LYS A 1 451 ? 0.201 -105.407 8.353 1.00 28.61 436 LYS A O 1
ATOM 3367 N N . MET A 1 452 ? 0.763 -106.315 10.337 1.00 28.15 437 MET A N 1
ATOM 3368 C CA . MET A 1 452 ? 1.816 -105.341 10.627 1.00 29.19 437 MET A CA 1
ATOM 3369 C C . MET A 1 452 ? 3.068 -105.669 9.827 1.00 29.52 437 MET A C 1
ATOM 3370 O O . MET A 1 452 ? 4.020 -104.891 9.793 1.00 32.54 437 MET A O 1
ATOM 3375 N N . HIS A 1 453 ? 3.060 -106.828 9.179 1.00 29.05 438 HIS A N 1
ATOM 3376 C CA . HIS A 1 453 ? 4.205 -107.276 8.401 1.00 30.62 438 HIS A CA 1
ATOM 3377 C C . HIS A 1 453 ? 5.419 -107.560 9.274 1.00 31.90 438 HIS A C 1
ATOM 3378 O O . HIS A 1 453 ? 6.559 -107.504 8.809 1.00 28.30 438 HIS A O 1
ATOM 3385 N N . LEU A 1 454 ? 5.174 -107.876 10.539 1.00 26.35 439 LEU A N 1
ATOM 3386 C CA . LEU A 1 454 ? 6.247 -108.362 11.395 1.00 26.37 439 LEU A CA 1
ATOM 3387 C C . LEU A 1 454 ? 6.661 -109.766 10.968 1.00 29.82 439 LEU A C 1
ATOM 3388 O O . LEU A 1 454 ? 7.839 -110.120 11.031 1.00 30.06 439 LEU A O 1
ATOM 3393 N N . ILE A 1 455 ? 5.695 -110.568 10.523 1.00 29.12 440 ILE A N 1
ATOM 3394 C CA . ILE A 1 455 ? 5.995 -111.936 10.119 1.00 32.74 440 ILE A CA 1
ATOM 3395 C C . ILE A 1 455 ? 5.541 -112.224 8.684 1.00 37.75 440 ILE A C 1
ATOM 3396 O O . ILE A 1 455 ? 5.023 -111.339 8.004 1.00 38.08 440 ILE A O 1
ATOM 3401 N N . MET B 1 16 ? 58.908 -114.940 11.545 1.00 66.07 1 MET B N 1
ATOM 3402 C CA . MET B 1 16 ? 57.581 -114.815 10.947 1.00 68.99 1 MET B CA 1
ATOM 3403 C C . MET B 1 16 ? 57.622 -114.082 9.607 1.00 66.87 1 MET B C 1
ATOM 3404 O O . MET B 1 16 ? 57.816 -112.864 9.564 1.00 65.95 1 MET B O 1
ATOM 3409 N N . ASP B 1 17 ? 57.434 -114.815 8.512 1.00 61.34 2 ASP B N 1
ATOM 3410 C CA . ASP B 1 17 ? 57.480 -114.189 7.194 1.00 58.37 2 ASP B CA 1
ATOM 3411 C C . ASP B 1 17 ? 56.106 -113.752 6.681 1.00 53.07 2 ASP B C 1
ATOM 3412 O O . ASP B 1 17 ? 55.282 -114.581 6.288 1.00 48.96 2 ASP B O 1
ATOM 3417 N N . ILE B 1 18 ? 55.883 -112.441 6.675 1.00 50.71 3 ILE B N 1
ATOM 3418 C CA . ILE B 1 18 ? 54.597 -111.870 6.292 1.00 45.20 3 ILE B CA 1
ATOM 3419 C C . ILE B 1 18 ? 54.332 -112.014 4.797 1.00 42.69 3 ILE B C 1
ATOM 3420 O O . ILE B 1 18 ? 53.215 -112.316 4.390 1.00 40.08 3 ILE B O 1
ATOM 3425 N N . ARG B 1 19 ? 55.361 -111.803 3.983 1.00 44.97 4 ARG B N 1
ATOM 3426 C CA . ARG B 1 19 ? 55.209 -111.906 2.534 1.00 46.33 4 ARG B CA 1
ATOM 3427 C C . ARG B 1 19 ? 54.723 -113.291 2.111 1.00 42.69 4 ARG B C 1
ATOM 3428 O O . ARG B 1 19 ? 53.926 -113.418 1.182 1.00 41.57 4 ARG B O 1
ATOM 3436 N N . ALA B 1 20 ? 55.200 -114.322 2.800 1.00 44.84 5 ALA B N 1
ATOM 3437 C CA . ALA B 1 20 ? 54.804 -115.690 2.490 1.00 44.23 5 ALA B CA 1
ATOM 3438 C C . ALA B 1 20 ? 53.375 -115.965 2.954 1.00 43.15 5 ALA B C 1
ATOM 3439 O O . ALA B 1 20 ? 52.591 -116.601 2.244 1.00 40.85 5 ALA B O 1
ATOM 3441 N N . LEU B 1 21 ? 53.045 -115.493 4.153 1.00 38.45 6 LEU B N 1
ATOM 3442 C CA . LEU B 1 21 ? 51.686 -115.623 4.673 1.00 39.33 6 LEU B CA 1
ATOM 3443 C C . LEU B 1 21 ? 50.693 -114.958 3.739 1.00 35.61 6 LEU B C 1
ATOM 3444 O O . LEU B 1 21 ? 49.611 -115.488 3.495 1.00 37.85 6 LEU B O 1
ATOM 3449 N N . TYR B 1 22 ? 51.064 -113.790 3.222 1.00 32.47 7 TYR B N 1
ATOM 3450 C CA . TYR B 1 22 ? 50.207 -113.060 2.301 1.00 32.80 7 TYR B CA 1
ATOM 3451 C C . TYR B 1 22 ? 49.924 -113.909 1.059 1.00 37.46 7 TYR B C 1
ATOM 3452 O O . TYR B 1 22 ? 48.770 -114.213 0.758 1.00 33.21 7 TYR B O 1
ATOM 3461 N N . ASP B 1 23 ? 50.978 -114.297 0.341 1.00 38.88 8 ASP B N 1
ATOM 3462 C CA . ASP B 1 23 ? 50.821 -115.111 -0.870 1.00 40.02 8 ASP B CA 1
ATOM 3463 C C . ASP B 1 23 ? 49.989 -116.359 -0.590 1.00 37.02 8 ASP B C 1
ATOM 3464 O O . ASP B 1 23 ? 49.242 -116.840 -1.438 1.00 39.14 8 ASP B O 1
ATOM 3469 N N . GLU B 1 24 ? 50.145 -116.887 0.610 1.00 33.83 9 GLU B N 1
ATOM 3470 C CA . GLU B 1 24 ? 49.431 -118.075 1.024 1.00 37.81 9 GLU B CA 1
ATOM 3471 C C . GLU B 1 24 ? 47.924 -117.816 1.075 1.00 40.62 9 GLU B C 1
ATOM 3472 O O . GLU B 1 24 ? 47.128 -118.673 0.694 1.00 35.25 9 GLU B O 1
ATOM 3478 N N . LYS B 1 25 ? 47.536 -116.629 1.541 1.00 34.14 10 LYS B N 1
ATOM 3479 C CA . LYS B 1 25 ? 46.122 -116.319 1.769 1.00 31.86 10 LYS B CA 1
ATOM 3480 C C . LYS B 1 25 ? 45.492 -115.585 0.594 1.00 30.26 10 LYS B C 1
ATOM 3481 O O . LYS B 1 25 ? 44.268 -115.540 0.476 1.00 27.90 10 LYS B O 1
ATOM 3487 N N . LEU B 1 26 ? 46.331 -114.996 -0.258 1.00 27.23 11 LEU B N 1
ATOM 3488 C CA . LEU B 1 26 ? 45.862 -114.264 -1.423 1.00 28.59 11 LEU B CA 1
ATOM 3489 C C . LEU B 1 26 ? 45.141 -115.213 -2.377 1.00 31.87 11 LEU B C 1
ATOM 3490 O O . LEU B 1 26 ? 45.634 -116.303 -2.653 1.00 31.67 11 LEU B O 1
ATOM 3495 N N . THR B 1 27 ? 43.986 -114.791 -2.882 1.00 28.15 12 THR B N 1
ATOM 3496 C CA . THR B 1 27 ? 43.163 -115.648 -3.735 1.00 29.02 12 THR B CA 1
ATOM 3497 C C . THR B 1 27 ? 42.185 -114.826 -4.579 1.00 29.72 12 THR B C 1
ATOM 3498 O O . THR B 1 27 ? 42.218 -113.597 -4.554 1.00 31.76 12 THR B O 1
ATOM 3502 N N . THR B 1 28 ? 41.328 -115.501 -5.345 1.00 27.81 13 THR B N 1
ATOM 3503 C CA . THR B 1 28 ? 40.323 -114.805 -6.147 1.00 25.08 13 THR B CA 1
ATOM 3504 C C . THR B 1 28 ? 39.069 -114.604 -5.310 1.00 22.17 13 THR B C 1
ATOM 3505 O O . THR B 1 28 ? 38.821 -115.354 -4.367 1.00 23.03 13 THR B O 1
ATOM 3509 N N . PRO B 1 29 ? 38.284 -113.574 -5.639 1.00 23.83 14 PRO B N 1
ATOM 3510 C CA . PRO B 1 29 ? 37.013 -113.369 -4.940 1.00 26.00 14 PRO B CA 1
ATOM 3511 C C . PRO B 1 29 ? 36.162 -114.632 -4.963 1.00 23.81 14 PRO B C 1
ATOM 3512 O O . PRO B 1 29 ? 35.548 -114.986 -3.965 1.00 26.08 14 PRO B O 1
ATOM 3516 N N . GLU B 1 30 ? 36.139 -115.308 -6.107 1.00 25.94 15 GLU B N 1
ATOM 3517 C CA . GLU B 1 30 ? 35.375 -116.540 -6.266 1.00 25.27 15 GLU B CA 1
ATOM 3518 C C . GLU B 1 30 ? 35.757 -117.612 -5.244 1.00 24.37 15 GLU B C 1
ATOM 3519 O O . GLU B 1 30 ? 34.893 -118.161 -4.565 1.00 25.04 15 GLU B O 1
ATOM 3525 N N . GLU B 1 31 ? 37.043 -117.925 -5.133 1.00 20.91 16 GLU B N 1
ATOM 3526 C CA . GLU B 1 31 ? 37.471 -118.973 -4.218 1.00 25.65 16 GLU B CA 1
ATOM 3527 C C . GLU B 1 31 ? 37.329 -118.512 -2.773 1.00 25.43 16 GLU B C 1
ATOM 3528 O O . GLU B 1 31 ? 37.059 -119.315 -1.883 1.00 27.73 16 GLU B O 1
ATOM 3534 N N . ALA B 1 32 ? 37.535 -117.218 -2.552 1.00 25.52 17 ALA B N 1
ATOM 3535 C CA . ALA B 1 32 ? 37.506 -116.658 -1.200 1.00 25.99 17 ALA B CA 1
ATOM 3536 C C . ALA B 1 32 ? 36.137 -116.861 -0.540 1.00 23.43 17 ALA B C 1
ATOM 3537 O O . ALA B 1 32 ? 36.050 -117.192 0.645 1.00 27.64 17 ALA B O 1
ATOM 3539 N N . VAL B 1 33 ? 35.070 -116.683 -1.314 1.00 24.34 18 VAL B N 1
ATOM 3540 C CA . VAL B 1 33 ? 33.716 -116.788 -0.775 1.00 21.90 18 VAL B CA 1
ATOM 3541 C C . VAL B 1 33 ? 33.102 -118.167 -0.972 1.00 27.00 18 VAL B C 1
ATOM 3542 O O . VAL B 1 33 ? 31.987 -118.418 -0.526 1.00 24.11 18 VAL B O 1
ATOM 3546 N N . SER B 1 34 ? 33.851 -119.067 -1.612 1.00 28.17 19 SER B N 1
ATOM 3547 C CA . SER B 1 34 ? 33.335 -120.381 -1.980 1.00 28.71 19 SER B CA 1
ATOM 3548 C C . SER B 1 34 ? 33.036 -121.277 -0.783 1.00 29.43 19 SER B C 1
ATOM 3549 O O . SER B 1 34 ? 32.295 -122.246 -0.905 1.00 33.34 19 SER B O 1
ATOM 3552 N N . SER B 1 35 ? 33.609 -120.961 0.370 1.00 27.06 20 SER B N 1
ATOM 3553 C CA . SER B 1 35 ? 33.479 -121.828 1.538 1.00 28.68 20 SER B CA 1
ATOM 3554 C C . SER B 1 35 ? 32.395 -121.389 2.524 1.00 27.18 20 SER B C 1
ATOM 3555 O O . SER B 1 35 ? 32.075 -122.109 3.472 1.00 28.58 20 SER B O 1
ATOM 3558 N N . ILE B 1 36 ? 31.835 -120.209 2.314 1.00 27.26 21 ILE B N 1
ATOM 3559 C CA . ILE B 1 36 ? 30.799 -119.724 3.218 1.00 26.80 21 ILE B CA 1
ATOM 3560 C C . ILE B 1 36 ? 29.609 -120.684 3.193 1.00 29.09 21 ILE B C 1
ATOM 3561 O O . ILE B 1 36 ? 29.087 -121.000 2.124 1.00 27.32 21 ILE B O 1
ATOM 3566 N N . ALA B 1 37 ? 29.190 -121.134 4.375 1.00 27.87 22 ALA B N 1
ATOM 3567 C CA . ALA B 1 37 ? 28.182 -122.190 4.515 1.00 24.93 22 ALA B CA 1
ATOM 3568 C C . ALA B 1 37 ? 26.754 -121.698 4.379 1.00 30.97 22 ALA B C 1
ATOM 3569 O O . ALA B 1 37 ? 26.404 -120.605 4.846 1.00 25.41 22 ALA B O 1
ATOM 3571 N N . SER B 1 38 ? 25.917 -122.513 3.745 1.00 25.37 23 SER B N 1
ATOM 3572 C CA . SER B 1 38 ? 24.488 -122.249 3.747 1.00 26.57 23 SER B CA 1
ATOM 3573 C C . SER B 1 38 ? 24.013 -122.318 5.190 1.00 21.13 23 SER B C 1
ATOM 3574 O O . SER B 1 38 ? 24.541 -123.088 5.989 1.00 24.29 23 SER B O 1
ATOM 3577 N N . GLY B 1 39 ? 23.022 -121.503 5.522 1.00 25.73 24 GLY B N 1
ATOM 3578 C CA . GLY B 1 39 ? 22.496 -121.469 6.873 1.00 30.60 24 GLY B CA 1
ATOM 3579 C C . GLY B 1 39 ? 23.386 -120.787 7.902 1.00 29.98 24 GLY B C 1
ATOM 3580 O O . GLY B 1 39 ? 23.136 -120.907 9.100 1.00 30.78 24 GLY B O 1
ATOM 3581 N N . SER B 1 40 ? 24.414 -120.063 7.457 1.00 25.01 25 SER B N 1
ATOM 3582 C CA . SER B 1 40 ? 25.329 -119.398 8.404 1.00 21.85 25 SER B CA 1
ATOM 3583 C C . SER B 1 40 ? 25.027 -117.910 8.527 1.00 18.01 25 SER B C 1
ATOM 3584 O O . SER B 1 40 ? 24.135 -117.384 7.852 1.00 18.21 25 SER B O 1
ATOM 3587 N N . HIS B 1 41 ? 25.791 -117.229 9.380 1.00 17.67 26 HIS B N 1
ATOM 3588 C CA . HIS B 1 41 ? 25.597 -115.794 9.609 1.00 16.78 26 HIS B CA 1
ATOM 3589 C C . HIS B 1 41 ? 26.837 -115.075 9.099 1.00 14.97 26 HIS B C 1
ATOM 3590 O O . HIS B 1 41 ? 27.953 -115.458 9.433 1.00 16.76 26 HIS B O 1
ATOM 3597 N N . LEU B 1 42 ? 26.630 -114.045 8.290 1.00 17.30 27 LEU B N 1
ATOM 3598 C CA . LEU B 1 42 ? 27.714 -113.230 7.756 1.00 18.01 27 LEU B CA 1
ATOM 3599 C C . LEU B 1 42 ? 27.474 -111.766 8.105 1.00 18.03 27 LEU B C 1
ATOM 3600 O O . LEU B 1 42 ? 26.323 -111.314 8.201 1.00 18.58 27 LEU B O 1
ATOM 3605 N N . SER B 1 43 ? 28.558 -111.019 8.294 1.00 17.65 28 SER B N 1
ATOM 3606 C CA . SER B 1 43 ? 28.455 -109.568 8.415 1.00 15.46 28 SER B CA 1
ATOM 3607 C C . SER B 1 43 ? 29.585 -108.932 7.613 1.00 16.60 28 SER B C 1
ATOM 3608 O O . SER B 1 43 ? 30.487 -109.627 7.146 1.00 15.80 28 SER B O 1
ATOM 3611 N N . MET B 1 44 ? 29.510 -107.618 7.439 1.00 15.49 29 MET B N 1
ATOM 3612 C CA . MET B 1 44 ? 30.474 -106.883 6.627 1.00 17.79 29 MET B CA 1
ATOM 3613 C C . MET B 1 44 ? 30.602 -105.475 7.181 1.00 16.56 29 MET B C 1
ATOM 3614 O O . MET B 1 44 ? 29.787 -105.050 8.002 1.00 15.87 29 MET B O 1
ATOM 3619 N N . GLY B 1 45 ? 31.611 -104.749 6.710 1.00 15.02 30 GLY B N 1
ATOM 3620 C CA . GLY B 1 45 ? 31.824 -103.384 7.145 1.00 16.81 30 GLY B CA 1
ATOM 3621 C C . GLY B 1 45 ? 30.707 -102.440 6.747 1.00 18.42 30 GLY B C 1
ATOM 3622 O O . GLY B 1 45 ? 29.859 -102.758 5.905 1.00 15.84 30 GLY B O 1
ATOM 3623 N N . MET B 1 46 ? 30.703 -101.253 7.341 1.00 13.83 31 MET B N 1
ATOM 3624 C CA . MET B 1 46 ? 29.682 -100.253 7.045 1.00 17.56 31 MET B CA 1
ATOM 3625 C C . MET B 1 46 ? 30.009 -99.355 5.854 1.00 17.67 31 MET B C 1
ATOM 3626 O O . MET B 1 46 ? 31.148 -98.930 5.684 1.00 15.46 31 MET B O 1
ATOM 3631 N N . PHE B 1 47 ? 29.003 -99.072 5.030 1.00 16.38 32 PHE B N 1
ATOM 3632 C CA . PHE B 1 47 ? 29.176 -98.144 3.914 1.00 16.90 32 PHE B CA 1
ATOM 3633 C C . PHE B 1 47 ? 30.284 -98.475 2.915 1.00 18.05 32 PHE B C 1
ATOM 3634 O O . PHE B 1 47 ? 30.269 -99.512 2.259 1.00 17.90 32 PHE B O 1
ATOM 3642 N N . ALA B 1 48 ? 31.235 -97.551 2.813 1.00 17.98 33 ALA B N 1
ATOM 3643 C CA . ALA B 1 48 ? 32.359 -97.642 1.888 1.00 17.19 33 ALA B CA 1
ATOM 3644 C C . ALA B 1 48 ? 33.185 -98.895 2.150 1.00 17.68 33 ALA B C 1
ATOM 3645 O O . ALA B 1 48 ? 33.834 -99.417 1.249 1.00 20.15 33 ALA B O 1
ATOM 3647 N N . ALA B 1 49 ? 33.173 -99.358 3.391 1.00 15.87 34 ALA B N 1
ATOM 3648 C CA . ALA B 1 49 ? 33.893 -100.565 3.777 1.00 15.76 34 ALA B CA 1
ATOM 3649 C C . ALA B 1 49 ? 33.359 -101.838 3.098 1.00 16.51 34 ALA B C 1
ATOM 3650 O O . ALA B 1 49 ? 34.074 -102.834 3.010 1.00 15.93 34 ALA B O 1
ATOM 3652 N N . GLU B 1 50 ? 32.100 -101.822 2.659 1.00 15.24 35 GLU B N 1
ATOM 3653 C CA . GLU B 1 50 ? 31.493 -103.011 2.041 1.00 18.22 35 GLU B CA 1
ATOM 3654 C C . GLU B 1 50 ? 32.372 -103.411 0.866 1.00 15.35 35 GLU B C 1
ATOM 3655 O O . GLU B 1 50 ? 32.587 -102.599 -0.022 1.00 17.51 35 GLU B O 1
ATOM 3661 N N . PRO B 1 51 ? 32.893 -104.655 0.861 1.00 20.61 36 PRO B N 1
ATOM 3662 C CA . PRO B 1 51 ? 33.885 -105.050 -0.158 1.00 18.49 36 PRO B CA 1
ATOM 3663 C C . PRO B 1 51 ? 33.249 -105.486 -1.482 1.00 19.18 36 PRO B C 1
ATOM 3664 O O . PRO B 1 51 ? 32.610 -106.530 -1.542 1.00 18.78 36 PRO B O 1
ATOM 3668 N N . PRO B 1 52 ? 33.414 -104.680 -2.536 1.00 21.40 37 PRO B N 1
ATOM 3669 C CA . PRO B 1 52 ? 32.642 -104.951 -3.756 1.00 21.27 37 PRO B CA 1
ATOM 3670 C C . PRO B 1 52 ? 33.007 -106.263 -4.456 1.00 22.82 37 PRO B C 1
ATOM 3671 O O . PRO B 1 52 ? 32.097 -106.995 -4.855 1.00 22.26 37 PRO B O 1
ATOM 3675 N N . ALA B 1 53 ? 34.294 -106.567 -4.598 1.00 20.39 38 ALA B N 1
ATOM 3676 C CA . ALA B 1 53 ? 34.688 -107.813 -5.264 1.00 22.58 38 ALA B CA 1
ATOM 3677 C C . ALA B 1 53 ? 34.146 -109.025 -4.517 1.00 24.25 38 ALA B C 1
ATOM 3678 O O . ALA B 1 53 ? 33.585 -109.952 -5.115 1.00 21.93 38 ALA B O 1
ATOM 3680 N N . LEU B 1 54 ? 34.328 -109.026 -3.202 1.00 18.71 39 LEU B N 1
ATOM 3681 C CA . LEU B 1 54 ? 33.824 -110.119 -2.385 1.00 18.86 39 LEU B CA 1
ATOM 3682 C C . LEU B 1 54 ? 32.297 -110.229 -2.436 1.00 18.80 39 LEU B C 1
ATOM 3683 O O . LEU B 1 54 ? 31.755 -111.337 -2.481 1.00 20.44 39 LEU B O 1
ATOM 3688 N N . LEU B 1 55 ? 31.598 -109.099 -2.429 1.00 16.92 40 LEU B N 1
ATOM 3689 C CA . LEU B 1 55 ? 30.132 -109.151 -2.436 1.00 18.16 40 LEU B CA 1
ATOM 3690 C C . LEU B 1 55 ? 29.586 -109.538 -3.808 1.00 21.86 40 LEU B C 1
ATOM 3691 O O . LEU B 1 55 ? 28.575 -110.227 -3.901 1.00 20.07 40 LEU B O 1
ATOM 3696 N N . LYS B 1 56 ? 30.249 -109.089 -4.870 1.00 23.00 41 LYS B N 1
ATOM 3697 C CA . LYS B 1 56 ? 29.872 -109.518 -6.220 1.00 23.36 41 LYS B CA 1
ATOM 3698 C C . LYS B 1 56 ? 30.004 -111.025 -6.349 1.00 21.69 41 LYS B C 1
ATOM 3699 O O . LYS B 1 56 ? 29.109 -111.700 -6.882 1.00 24.75 41 LYS B O 1
ATOM 3705 N N . ALA B 1 57 ? 31.116 -111.568 -5.857 1.00 18.80 42 ALA B N 1
ATOM 3706 C CA . ALA B 1 57 ? 31.343 -113.006 -5.965 1.00 19.90 42 ALA B CA 1
ATOM 3707 C C . ALA B 1 57 ? 30.340 -113.790 -5.110 1.00 25.79 42 ALA B C 1
ATOM 3708 O O . ALA B 1 57 ? 29.897 -114.888 -5.482 1.00 22.11 42 ALA B O 1
ATOM 3710 N N . LEU B 1 58 ? 29.983 -113.230 -3.957 1.00 21.62 43 LEU B N 1
ATOM 3711 C CA . LEU B 1 58 ? 28.980 -113.863 -3.097 1.00 24.40 43 LEU B CA 1
ATOM 3712 C C . LEU B 1 58 ? 27.601 -113.844 -3.769 1.00 21.43 43 LEU B C 1
ATOM 3713 O O . LEU B 1 58 ? 26.873 -114.839 -3.743 1.00 22.56 43 LEU B O 1
ATOM 3718 N N . ALA B 1 59 ? 27.252 -112.711 -4.367 1.00 19.97 44 ALA B N 1
ATOM 3719 C CA . ALA B 1 59 ? 26.002 -112.589 -5.105 1.00 23.05 44 ALA B CA 1
ATOM 3720 C C . ALA B 1 59 ? 25.955 -113.599 -6.253 1.00 27.32 44 ALA B C 1
ATOM 3721 O O . ALA B 1 59 ? 24.914 -114.204 -6.521 1.00 25.73 44 ALA B O 1
ATOM 3723 N N . ASP B 1 60 ? 27.085 -113.775 -6.928 1.00 26.13 45 ASP B N 1
ATOM 3724 C CA . ASP B 1 60 ? 27.169 -114.750 -8.010 1.00 27.07 45 ASP B CA 1
ATOM 3725 C C . ASP B 1 60 ? 26.843 -116.159 -7.512 1.00 28.05 45 ASP B C 1
ATOM 3726 O O . ASP B 1 60 ? 26.107 -116.908 -8.167 1.00 26.74 45 ASP B O 1
ATOM 3731 N N . ARG B 1 61 ? 27.388 -116.520 -6.354 1.00 26.27 46 ARG B N 1
ATOM 3732 C CA . ARG B 1 61 ? 27.113 -117.826 -5.771 1.00 27.90 46 ARG B CA 1
ATOM 3733 C C . ARG B 1 61 ? 25.617 -118.013 -5.594 1.0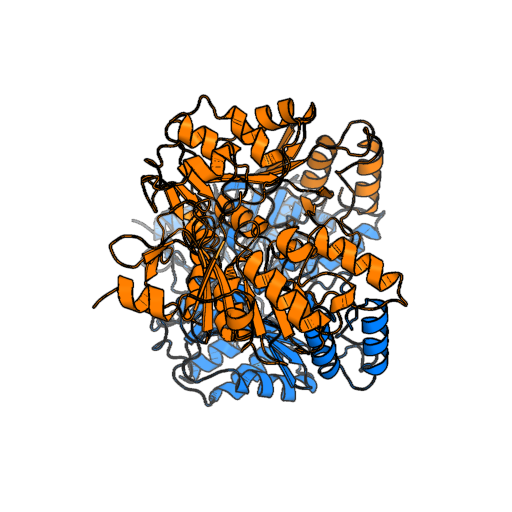0 32.24 46 ARG B C 1
ATOM 3734 O O . ARG B 1 61 ? 25.072 -119.063 -5.940 1.00 29.30 46 ARG B O 1
ATOM 3742 N N . ALA B 1 62 ? 24.959 -116.994 -5.046 1.00 25.54 47 ALA B N 1
ATOM 3743 C CA . ALA B 1 62 ? 23.518 -117.052 -4.817 1.00 28.02 47 ALA B CA 1
ATOM 3744 C C . ALA B 1 62 ? 22.767 -117.184 -6.143 1.00 31.01 47 ALA B C 1
ATOM 3745 O O . ALA B 1 62 ? 21.853 -118.003 -6.275 1.00 31.32 47 ALA B O 1
ATOM 3747 N N . THR B 1 63 ? 23.152 -116.363 -7.114 1.00 27.93 48 THR B N 1
ATOM 3748 C CA . THR B 1 63 ? 22.563 -116.412 -8.447 1.00 28.25 48 THR B CA 1
ATOM 3749 C C . THR B 1 63 ? 22.647 -117.830 -9.021 1.00 31.09 48 THR B C 1
ATOM 3750 O O . THR B 1 63 ? 21.671 -118.327 -9.587 1.00 34.00 48 THR B O 1
ATOM 3754 N N . ARG B 1 64 ? 23.806 -118.473 -8.869 1.00 29.23 49 ARG B N 1
ATOM 3755 C CA . ARG B 1 64 ? 24.005 -119.845 -9.350 1.00 34.48 49 ARG B CA 1
ATOM 3756 C C . ARG B 1 64 ? 23.178 -120.859 -8.563 1.00 35.08 49 ARG B C 1
ATOM 3757 O O . ARG B 1 64 ? 23.010 -122.001 -8.994 1.00 33.99 49 ARG B O 1
ATOM 3765 N N . GLY B 1 65 ? 22.678 -120.449 -7.403 1.00 29.71 50 GLY B N 1
ATOM 3766 C CA . GLY B 1 65 ? 21.955 -121.349 -6.526 1.00 32.96 50 GLY B CA 1
ATOM 3767 C C . GLY B 1 65 ? 22.886 -122.233 -5.722 1.00 32.45 50 GLY B C 1
ATOM 3768 O O . GLY B 1 65 ? 22.493 -123.308 -5.262 1.00 32.66 50 GLY B O 1
ATOM 3769 N N . ASP B 1 66 ? 24.125 -121.778 -5.550 1.00 30.39 51 ASP B N 1
ATOM 3770 C CA . ASP B 1 66 ? 25.146 -122.545 -4.833 1.00 27.85 51 ASP B CA 1
ATOM 3771 C C . ASP B 1 66 ? 25.235 -122.213 -3.333 1.00 28.80 51 ASP B C 1
ATOM 3772 O O . ASP B 1 66 ? 26.035 -122.798 -2.604 1.00 28.68 51 ASP B O 1
ATOM 3777 N N . ILE B 1 67 ? 24.428 -121.263 -2.877 1.00 29.63 52 ILE B N 1
ATOM 3778 C CA . ILE B 1 67 ? 24.329 -120.987 -1.442 1.00 29.29 52 ILE B CA 1
ATOM 3779 C C . ILE B 1 67 ? 22.899 -120.622 -1.117 1.00 21.43 52 ILE B C 1
ATOM 3780 O O . ILE B 1 67 ? 22.208 -120.033 -1.941 1.00 25.19 52 ILE B O 1
ATOM 3785 N N . GLY B 1 68 ? 22.447 -120.983 0.078 1.00 24.76 53 GLY B N 1
ATOM 3786 C CA . GLY B 1 68 ? 21.108 -120.618 0.504 1.00 25.75 53 GLY B CA 1
ATOM 3787 C C . GLY B 1 68 ? 21.011 -120.328 1.993 1.00 25.67 53 GLY B C 1
ATOM 3788 O O . GLY B 1 68 ? 21.915 -120.656 2.753 1.00 23.96 53 GLY B O 1
ATOM 3789 N N . ASP B 1 69 ? 19.903 -119.715 2.402 1.00 24.70 54 ASP B N 1
ATOM 3790 C CA . ASP B 1 69 ? 19.646 -119.427 3.814 1.00 28.29 54 ASP B CA 1
ATOM 3791 C C . ASP B 1 69 ? 20.831 -118.733 4.492 1.00 24.09 54 ASP B C 1
ATOM 3792 O O . ASP B 1 69 ? 21.190 -119.063 5.620 1.00 28.83 54 ASP B O 1
ATOM 3797 N N . LEU B 1 70 ? 21.450 -117.797 3.785 1.00 22.06 55 LEU B N 1
ATOM 3798 C CA . LEU B 1 70 ? 22.547 -117.016 4.347 1.00 22.12 55 LEU B CA 1
ATOM 3799 C C . LEU B 1 70 ? 21.995 -115.733 4.960 1.00 19.75 55 LEU B C 1
ATOM 3800 O O . LEU B 1 70 ? 21.432 -114.903 4.253 1.00 22.65 55 LEU B O 1
ATOM 3805 N N . ARG B 1 71 ? 22.133 -115.569 6.274 1.00 20.13 56 ARG B N 1
ATOM 3806 C CA . ARG B 1 71 ? 21.671 -114.333 6.905 1.00 19.73 56 ARG B CA 1
ATOM 3807 C C . ARG B 1 71 ? 22.813 -113.334 6.916 1.00 19.02 56 ARG B C 1
ATOM 3808 O O . ARG B 1 71 ? 23.913 -113.658 7.370 1.00 20.86 56 ARG B O 1
ATOM 3816 N N . VAL B 1 72 ? 22.552 -112.128 6.427 1.00 16.10 57 VAL B N 1
ATOM 3817 C CA . VAL B 1 72 ? 23.560 -111.084 6.472 1.00 16.29 57 VAL B CA 1
ATOM 3818 C C . VAL B 1 72 ? 23.106 -109.984 7.428 1.00 14.41 57 VAL B C 1
ATOM 3819 O O . VAL B 1 72 ? 22.075 -109.352 7.223 1.00 16.86 57 VAL B O 1
ATOM 3823 N N . TYR B 1 73 ? 23.897 -109.781 8.472 1.00 17.54 58 TYR B N 1
ATOM 3824 C CA . TYR B 1 73 ? 23.621 -108.786 9.493 1.00 15.65 58 TYR B CA 1
ATOM 3825 C C . TYR B 1 73 ? 24.592 -107.629 9.280 1.00 17.32 58 TYR B C 1
ATOM 3826 O O . TYR B 1 73 ? 25.809 -107.842 9.229 1.00 15.73 58 TYR B O 1
ATOM 3835 N N . TYR B 1 74 ? 24.075 -106.409 9.176 1.00 15.50 59 TYR B N 1
ATOM 3836 C CA . TYR B 1 74 ? 24.909 -105.269 8.790 1.00 16.74 59 TYR B CA 1
ATOM 3837 C C . TYR B 1 74 ? 24.234 -103.952 9.121 1.00 17.44 59 TYR B C 1
ATOM 3838 O O . TYR B 1 74 ? 23.016 -103.906 9.319 1.00 17.56 59 TYR B O 1
ATOM 3847 N N . PHE B 1 75 ? 25.026 -102.879 9.081 1.00 16.87 60 PHE B N 1
ATOM 3848 C CA . PHE B 1 75 ? 24.576 -101.508 9.318 1.00 17.78 60 PHE B CA 1
ATOM 3849 C C . PHE B 1 75 ? 25.051 -100.609 8.167 1.00 20.37 60 PHE B C 1
ATOM 3850 O O . PHE B 1 75 ? 26.058 -100.905 7.528 1.00 18.43 60 PHE B O 1
ATOM 3858 N N . GLU B 1 76 ? 24.349 -99.503 7.926 1.00 17.53 61 GLU B N 1
ATOM 3859 C CA . GLU B 1 76 ? 24.752 -98.527 6.899 1.00 20.06 61 GLU B CA 1
ATOM 3860 C C . GLU B 1 76 ? 25.005 -99.008 5.459 1.00 24.10 61 GLU B C 1
ATOM 3861 O O . GLU B 1 76 ? 26.134 -98.964 4.975 1.00 21.31 61 GLU B O 1
ATOM 3867 N N . THR B 1 77 ? 23.955 -99.476 4.795 1.00 21.77 62 THR B N 1
ATOM 3868 C CA . THR B 1 77 ? 24.046 -99.986 3.425 1.00 21.17 62 THR B CA 1
ATOM 3869 C C . THR B 1 77 ? 24.506 -98.974 2.369 1.00 18.29 62 THR B C 1
ATOM 3870 O O . THR B 1 77 ? 24.213 -97.783 2.451 1.00 19.68 62 THR B O 1
ATOM 3874 N N . ALA B 1 78 ? 25.234 -99.484 1.378 1.00 20.27 63 ALA B N 1
ATOM 3875 C CA . ALA B 1 78 ? 25.761 -98.699 0.262 1.00 22.31 63 ALA B CA 1
ATOM 3876 C C . ALA B 1 78 ? 25.400 -99.386 -1.058 1.00 21.12 63 ALA B C 1
ATOM 3877 O O . ALA B 1 78 ? 25.095 -100.577 -1.072 1.00 19.84 63 ALA B O 1
ATOM 3879 N N . LYS B 1 79 ? 25.413 -98.637 -2.159 1.00 23.62 64 LYS B N 1
ATOM 3880 C CA . LYS B 1 79 ? 25.061 -99.195 -3.464 1.00 25.13 64 LYS B CA 1
ATOM 3881 C C . LYS B 1 79 ? 25.882 -100.453 -3.758 1.00 22.90 64 LYS B C 1
ATOM 3882 O O . LYS B 1 79 ? 25.470 -101.319 -4.539 1.00 25.34 64 LYS B O 1
ATOM 3888 N N . ILE B 1 80 ? 27.041 -100.559 -3.117 1.00 21.56 65 ILE B N 1
ATOM 3889 C CA . ILE B 1 80 ? 27.909 -101.716 -3.295 1.00 20.16 65 ILE B CA 1
ATOM 3890 C C . ILE B 1 80 ? 27.127 -102.978 -2.957 1.00 23.32 65 ILE B C 1
ATOM 3891 O O . ILE B 1 80 ? 27.001 -103.879 -3.789 1.00 22.13 65 ILE B O 1
ATOM 3896 N N . ALA B 1 81 ? 26.581 -103.032 -1.743 1.00 19.58 66 ALA B N 1
ATOM 3897 C CA . ALA B 1 81 ? 25.747 -104.162 -1.338 1.00 19.61 66 ALA B CA 1
ATOM 3898 C C . ALA B 1 81 ? 24.386 -104.116 -2.029 1.00 20.27 66 ALA B C 1
ATOM 3899 O O . ALA B 1 81 ? 23.849 -105.150 -2.426 1.00 21.06 66 ALA B O 1
ATOM 3901 N N . GLY B 1 82 ? 23.823 -102.919 -2.156 1.00 20.62 67 GLY B N 1
ATOM 3902 C CA . GLY B 1 82 ? 22.512 -102.757 -2.759 1.00 23.55 67 GLY B CA 1
ATOM 3903 C C . GLY B 1 82 ? 22.432 -103.440 -4.114 1.00 28.21 67 GLY B C 1
ATOM 3904 O O . GLY B 1 82 ? 21.412 -104.059 -4.459 1.00 23.71 67 GLY B O 1
ATOM 3905 N N . ASP B 1 83 ? 23.496 -103.298 -4.897 1.00 24.69 68 ASP B N 1
ATOM 3906 C CA . ASP B 1 83 ? 23.552 -103.853 -6.244 1.00 27.47 68 ASP B CA 1
ATOM 3907 C C . ASP B 1 83 ? 24.060 -105.291 -6.356 1.00 27.18 68 ASP B C 1
ATOM 3908 O O . ASP B 1 83 ? 24.036 -105.866 -7.441 1.00 27.49 68 ASP B O 1
ATOM 3913 N N . THR B 1 84 ? 24.524 -105.873 -5.255 1.00 23.90 69 THR B N 1
ATOM 3914 C CA . THR B 1 84 ? 25.034 -107.240 -5.318 1.00 21.43 69 THR B CA 1
ATOM 3915 C C . THR B 1 84 ? 24.226 -108.264 -4.521 1.00 23.70 69 THR B C 1
ATOM 3916 O O . THR B 1 84 ? 23.258 -108.829 -5.021 1.00 25.95 69 THR B O 1
ATOM 3920 N N . ILE B 1 85 ? 24.630 -108.489 -3.277 1.00 20.01 70 ILE B N 1
ATOM 3921 C CA . ILE B 1 85 ? 23.972 -109.458 -2.404 1.00 21.02 70 ILE B CA 1
ATOM 3922 C C . ILE B 1 85 ? 22.519 -109.112 -2.089 1.00 21.49 70 ILE B C 1
ATOM 3923 O O . ILE B 1 85 ? 21.677 -109.997 -1.960 1.00 22.10 70 ILE B O 1
ATOM 3928 N N . LEU B 1 86 ? 22.244 -107.823 -1.943 1.00 18.52 71 LEU B N 1
ATOM 3929 C CA . LEU B 1 86 ? 20.912 -107.341 -1.594 1.00 18.71 71 LEU B CA 1
ATOM 3930 C C . LEU B 1 86 ? 19.903 -107.226 -2.745 1.00 25.08 71 LEU B C 1
ATOM 3931 O O . LEU B 1 86 ? 18.749 -106.875 -2.509 1.00 24.18 71 LEU B O 1
ATOM 3936 N N . ARG B 1 87 ? 20.322 -107.492 -3.980 1.00 23.60 72 ARG B N 1
ATOM 3937 C CA . ARG B 1 87 ? 19.390 -107.373 -5.100 1.00 24.16 72 ARG B CA 1
ATOM 3938 C C . ARG B 1 87 ? 18.134 -108.181 -4.779 1.00 22.38 72 ARG B C 1
ATOM 3939 O O . ARG B 1 87 ? 18.226 -109.288 -4.252 1.00 24.18 72 ARG B O 1
ATOM 3947 N N . TYR B 1 88 ? 16.966 -107.628 -5.100 1.00 29.24 73 TYR B N 1
ATOM 3948 C CA . TYR B 1 88 ? 15.693 -108.280 -4.781 1.00 31.94 73 TYR B CA 1
ATOM 3949 C C . TYR B 1 88 ? 15.644 -109.741 -5.223 1.00 29.34 73 TYR B C 1
ATOM 3950 O O . TYR B 1 88 ? 15.123 -110.593 -4.505 1.00 28.56 73 TYR B O 1
ATOM 3959 N N . GLU B 1 89 ? 16.200 -110.027 -6.398 1.00 31.22 74 GLU B N 1
ATOM 3960 C CA . GLU B 1 89 ? 16.139 -111.375 -6.978 1.00 34.71 74 GLU B CA 1
ATOM 3961 C C . GLU B 1 89 ? 16.797 -112.456 -6.113 1.00 32.09 74 GLU B C 1
ATOM 3962 O O . GLU B 1 89 ? 16.461 -113.637 -6.228 1.00 32.74 74 GLU B O 1
ATOM 3968 N N . LEU B 1 90 ? 17.728 -112.051 -5.249 1.00 25.64 75 LEU B N 1
ATOM 3969 C CA . LEU B 1 90 ? 18.458 -112.987 -4.392 1.00 24.18 75 LEU B CA 1
ATOM 3970 C C . LEU B 1 90 ? 17.881 -113.079 -2.988 1.00 23.92 75 LEU B C 1
ATOM 3971 O O . LEU B 1 90 ? 18.407 -113.794 -2.138 1.00 26.74 75 LEU B O 1
ATOM 3976 N N . ASN B 1 91 ? 16.796 -112.350 -2.749 1.00 29.02 76 ASN B N 1
ATOM 3977 C CA . ASN B 1 91 ? 16.217 -112.223 -1.412 1.00 27.36 76 ASN B CA 1
ATOM 3978 C C . ASN B 1 91 ? 15.858 -113.552 -0.742 1.00 30.90 76 ASN B C 1
ATOM 3979 O O . ASN B 1 91 ? 15.825 -113.652 0.486 1.00 31.14 76 ASN B O 1
ATOM 3984 N N . ASN B 1 92 ? 15.592 -114.573 -1.545 1.00 30.67 77 ASN B N 1
ATOM 3985 C CA . ASN B 1 92 ? 15.249 -115.878 -1.001 1.00 32.47 77 ASN B CA 1
ATOM 3986 C C . ASN B 1 92 ? 16.461 -116.689 -0.535 1.00 32.06 77 ASN B C 1
ATOM 3987 O O . ASN B 1 92 ? 16.321 -117.667 0.204 1.00 34.40 77 ASN B O 1
ATOM 3992 N N . ARG B 1 93 ? 17.649 -116.273 -0.963 1.00 28.82 78 ARG B N 1
ATOM 3993 C CA . ARG B 1 93 ? 18.870 -117.030 -0.709 1.00 27.42 78 ARG B CA 1
ATOM 3994 C C . ARG B 1 93 ? 19.836 -116.268 0.197 1.00 25.67 78 ARG B C 1
ATOM 3995 O O . ARG B 1 93 ? 20.534 -116.863 1.015 1.00 25.63 78 ARG B O 1
ATOM 4003 N N . ILE B 1 94 ? 19.896 -114.955 0.018 1.00 23.45 79 ILE B N 1
ATOM 4004 C CA . ILE B 1 94 ? 20.688 -114.102 0.894 1.00 20.71 79 ILE B CA 1
ATOM 4005 C C . ILE B 1 94 ? 19.695 -113.193 1.587 1.00 20.60 79 ILE B C 1
ATOM 4006 O O . ILE B 1 94 ? 19.131 -112.291 0.973 1.00 24.36 79 ILE B O 1
ATOM 4011 N N . LYS B 1 95 ? 19.456 -113.467 2.864 1.00 22.69 80 LYS B N 1
ATOM 4012 C CA . LYS B 1 95 ? 18.397 -112.792 3.606 1.00 23.63 80 LYS B CA 1
ATOM 4013 C C . LYS B 1 95 ? 18.933 -111.598 4.386 1.00 18.11 80 LYS B C 1
ATOM 4014 O O . LYS B 1 95 ? 19.779 -111.769 5.254 1.00 21.95 80 LYS B O 1
ATOM 4020 N N . PRO B 1 96 ? 18.462 -110.385 4.061 1.00 21.02 81 PRO B N 1
ATOM 4021 C CA . PRO B 1 96 ? 18.967 -109.198 4.758 1.00 18.46 81 PRO B CA 1
ATOM 4022 C C . PRO B 1 96 ? 18.426 -109.107 6.178 1.00 18.48 81 PRO B C 1
ATOM 4023 O O . PRO B 1 96 ? 17.215 -108.966 6.384 1.00 20.08 81 PRO B O 1
ATOM 4027 N N . TYR B 1 97 ? 19.334 -109.198 7.143 1.00 18.34 82 TYR B N 1
ATOM 4028 C CA . TYR B 1 97 ? 19.000 -108.952 8.539 1.00 17.35 82 TYR B CA 1
ATOM 4029 C C . TYR B 1 97 ? 19.540 -107.569 8.870 1.00 18.88 82 TYR B C 1
ATOM 4030 O O . TYR B 1 97 ? 20.540 -107.418 9.571 1.00 18.25 82 TYR B O 1
ATOM 4039 N N . SER B 1 98 ? 18.850 -106.572 8.329 1.00 17.09 83 SER B N 1
ATOM 4040 C CA . SER B 1 98 ? 19.329 -105.203 8.308 1.00 17.49 83 SER B CA 1
ATOM 4041 C C . SER B 1 98 ? 19.176 -104.573 9.664 1.00 16.26 83 SER B C 1
ATOM 4042 O O . SER B 1 98 ? 18.125 -104.686 10.300 1.00 17.57 83 SER B O 1
ATOM 4045 N N . MET B 1 99 ? 20.223 -103.898 10.111 1.00 17.50 84 MET B N 1
ATOM 4046 C CA . MET B 1 99 ? 20.186 -103.327 11.449 1.00 18.84 84 MET B CA 1
ATOM 4047 C C . MET B 1 99 ? 19.986 -101.806 11.450 1.00 18.56 84 MET B C 1
ATOM 4048 O O . MET B 1 99 ? 19.671 -101.222 12.486 1.00 16.13 84 MET B O 1
ATOM 4053 N N . PHE B 1 100 ? 20.147 -101.189 10.277 1.00 16.27 85 PHE B N 1
ATOM 4054 C CA . PHE B 1 100 ? 19.595 -99.861 9.987 1.00 18.39 85 PHE B CA 1
ATOM 4055 C C . PHE B 1 100 ? 18.711 -100.079 8.766 1.00 23.00 85 PHE B C 1
ATOM 4056 O O . PHE B 1 100 ? 19.026 -100.920 7.926 1.00 18.89 85 PHE B O 1
ATOM 4064 N N . VAL B 1 101 ? 17.629 -99.318 8.641 1.00 20.00 86 VAL B N 1
ATOM 4065 C CA . VAL B 1 101 ? 16.842 -99.333 7.412 1.00 19.91 86 VAL B CA 1
ATOM 4066 C C . VAL B 1 101 ? 17.136 -98.056 6.623 1.00 25.64 86 VAL B C 1
ATOM 4067 O O . VAL B 1 101 ? 16.747 -96.958 7.028 1.00 21.22 86 VAL B O 1
ATOM 4071 N N . THR B 1 102 ? 17.851 -98.202 5.512 1.00 22.56 87 THR B N 1
ATOM 4072 C CA . THR B 1 102 ? 18.228 -97.045 4.707 1.00 23.00 87 THR B CA 1
ATOM 4073 C C . THR B 1 102 ? 17.493 -97.067 3.365 1.00 23.17 87 THR B C 1
ATOM 4074 O O . THR B 1 102 ? 16.606 -97.889 3.154 1.00 22.08 87 THR B O 1
ATOM 4078 N N . ALA B 1 103 ? 17.850 -96.150 2.475 1.00 23.23 88 ALA B N 1
ATOM 4079 C CA . ALA B 1 103 ? 17.193 -96.050 1.178 1.00 27.65 88 ALA B CA 1
ATOM 4080 C C . ALA B 1 103 ? 17.164 -97.396 0.458 1.00 23.62 88 ALA B C 1
ATOM 4081 O O . ALA B 1 103 ? 16.152 -97.758 -0.142 1.00 26.48 88 ALA B O 1
ATOM 4083 N N . VAL B 1 104 ? 18.269 -98.138 0.519 1.00 20.19 89 VAL B N 1
ATOM 4084 C CA . VAL B 1 104 ? 18.324 -99.460 -0.102 1.00 22.46 89 VAL B CA 1
ATOM 4085 C C . VAL B 1 104 ? 17.247 -100.403 0.450 1.00 25.48 89 VAL B C 1
ATOM 4086 O O . VAL B 1 104 ? 16.547 -101.065 -0.316 1.00 22.41 89 VAL B O 1
ATOM 4090 N N . GLU B 1 105 ? 17.118 -100.464 1.775 1.00 21.34 90 GLU B N 1
ATOM 4091 C CA . GLU B 1 105 ? 16.111 -101.322 2.396 1.00 20.83 90 GLU B CA 1
ATOM 4092 C C . GLU B 1 105 ? 14.689 -100.799 2.181 1.00 24.91 90 GLU B C 1
ATOM 4093 O O . GLU B 1 105 ? 13.756 -101.579 2.023 1.00 25.57 90 GLU B O 1
ATOM 4099 N N . ARG B 1 106 ? 14.519 -99.480 2.175 1.00 24.57 91 ARG B N 1
ATOM 4100 C CA . ARG B 1 106 ? 13.193 -98.933 1.916 1.00 26.41 91 ARG B CA 1
ATOM 4101 C C . ARG B 1 106 ? 12.700 -99.385 0.538 1.00 27.95 91 ARG B C 1
ATOM 4102 O O . ARG B 1 106 ? 11.556 -99.812 0.398 1.00 30.37 91 ARG B O 1
ATOM 4110 N N . ALA B 1 107 ? 13.571 -99.314 -0.468 1.00 25.57 92 ALA B N 1
ATOM 4111 C CA . ALA B 1 107 ? 13.222 -99.769 -1.821 1.00 26.00 92 ALA B CA 1
ATOM 4112 C C . ALA B 1 107 ? 12.873 -101.254 -1.858 1.00 30.97 92 ALA B C 1
ATOM 4113 O O . ALA B 1 107 ? 11.933 -101.665 -2.537 1.00 33.80 92 ALA B O 1
ATOM 4115 N N . LEU B 1 108 ? 13.636 -102.066 -1.134 1.00 28.38 93 LEU B N 1
ATOM 4116 C CA . LEU B 1 108 ? 13.353 -103.491 -1.068 1.00 24.76 93 LEU B CA 1
ATOM 4117 C C . LEU B 1 108 ? 12.001 -103.758 -0.415 1.00 31.81 93 LEU B C 1
ATOM 4118 O O . LEU B 1 108 ? 11.233 -104.598 -0.883 1.00 29.40 93 LEU B O 1
ATOM 4123 N N . ILE B 1 109 ? 11.720 -103.045 0.673 1.00 25.90 94 ILE B N 1
ATOM 4124 C CA . ILE B 1 109 ? 10.507 -103.277 1.446 1.00 29.20 94 ILE B CA 1
ATOM 4125 C C . ILE B 1 109 ? 9.266 -102.946 0.620 1.00 32.61 94 ILE B C 1
ATOM 4126 O O . ILE B 1 109 ? 8.293 -103.699 0.611 1.00 31.52 94 ILE B O 1
ATOM 4131 N N . ARG B 1 110 ? 9.311 -101.813 -0.070 1.00 32.39 95 ARG B N 1
ATOM 4132 C CA . ARG B 1 110 ? 8.214 -101.400 -0.939 1.00 37.19 95 ARG B CA 1
ATOM 4133 C C . ARG B 1 110 ? 7.994 -102.389 -2.096 1.00 42.39 95 ARG B C 1
ATOM 4134 O O . ARG B 1 110 ? 6.855 -102.758 -2.405 1.00 41.30 95 ARG B O 1
ATOM 4142 N N . ARG B 1 111 ? 9.084 -102.845 -2.708 1.00 38.16 96 ARG B N 1
ATOM 4143 C CA . ARG B 1 111 ? 8.990 -103.854 -3.758 1.00 40.15 96 ARG B CA 1
ATOM 4144 C C . ARG B 1 111 ? 8.331 -105.129 -3.228 1.00 42.52 96 ARG B C 1
ATOM 4145 O O . ARG B 1 111 ? 7.497 -105.742 -3.902 1.00 44.66 96 ARG B O 1
ATOM 4153 N N . GLY B 1 112 ? 8.702 -105.525 -2.015 1.00 35.31 97 GLY B N 1
ATOM 4154 C CA . GLY B 1 112 ? 8.137 -106.715 -1.409 1.00 37.09 97 GLY B CA 1
ATOM 4155 C C . GLY B 1 112 ? 6.644 -106.566 -1.192 1.00 42.26 97 GLY B C 1
ATOM 4156 O O . GLY B 1 112 ? 5.871 -107.497 -1.440 1.00 39.92 97 GLY B O 1
ATOM 4157 N N . ILE B 1 113 ? 6.228 -105.389 -0.736 1.00 40.24 98 ILE B N 1
ATOM 4158 C CA . ILE B 1 113 ? 4.816 -105.140 -0.475 1.00 43.99 98 ILE B CA 1
ATOM 4159 C C . ILE B 1 113 ? 4.025 -105.284 -1.766 1.00 46.97 98 ILE B C 1
ATOM 4160 O O . ILE B 1 113 ? 2.937 -105.856 -1.778 1.00 48.24 98 ILE B O 1
ATOM 4165 N N . GLU B 1 114 ? 4.586 -104.769 -2.853 1.00 48.38 99 GLU B N 1
ATOM 4166 C CA . GLU B 1 114 ? 3.954 -104.861 -4.160 1.00 49.83 99 GLU B CA 1
ATOM 4167 C C . GLU B 1 114 ? 3.847 -106.325 -4.572 1.00 50.44 99 GLU B C 1
ATOM 4168 O O . GLU B 1 114 ? 2.851 -106.748 -5.156 1.00 51.01 99 GLU B O 1
ATOM 4174 N N . ASP B 1 115 ? 4.888 -107.091 -4.263 1.00 47.34 100 ASP B N 1
ATOM 4175 C CA . ASP B 1 115 ? 4.935 -108.505 -4.605 1.00 46.21 100 ASP B CA 1
ATOM 4176 C C . ASP B 1 115 ? 4.217 -109.360 -3.564 1.00 47.87 100 ASP B C 1
ATOM 4177 O O . ASP B 1 115 ? 4.844 -110.108 -2.817 1.00 50.35 100 ASP B O 1
ATOM 4182 N N . GLY B 1 116 ? 2.893 -109.248 -3.536 1.00 50.33 101 GLY B N 1
ATOM 4183 C CA . GLY B 1 116 ? 2.063 -110.004 -2.615 1.00 47.52 101 GLY B CA 1
ATOM 4184 C C . GLY B 1 116 ? 2.325 -109.803 -1.133 1.00 50.23 101 GLY B C 1
ATOM 4185 O O . GLY B 1 116 ? 2.211 -110.743 -0.349 1.00 52.73 101 GLY B O 1
ATOM 4186 N N . GLY B 1 117 ? 2.666 -108.579 -0.740 1.00 51.29 102 GLY B N 1
ATOM 4187 C CA . GLY B 1 117 ? 2.922 -108.279 0.658 1.00 46.31 102 GLY B CA 1
ATOM 4188 C C . GLY B 1 117 ? 3.996 -109.147 1.284 1.00 46.92 102 GLY B C 1
ATOM 4189 O O . GLY B 1 117 ? 3.865 -109.586 2.424 1.00 49.71 102 GLY B O 1
ATOM 4190 N N . ARG B 1 118 ? 5.060 -109.397 0.529 1.00 48.96 103 ARG B N 1
ATOM 4191 C CA . ARG B 1 118 ? 6.175 -110.221 0.990 1.00 46.21 103 ARG B CA 1
ATOM 4192 C C . ARG B 1 118 ? 7.101 -109.447 1.926 1.00 38.88 103 ARG B C 1
ATOM 4193 O O . ARG B 1 118 ? 7.496 -108.322 1.625 1.00 34.33 103 ARG B O 1
ATOM 4201 N N . LYS B 1 119 ? 7.454 -110.062 3.051 1.00 38.84 104 LYS B N 1
ATOM 4202 C CA . LYS B 1 119 ? 8.497 -109.527 3.914 1.00 35.18 104 LYS B CA 1
ATOM 4203 C C . LYS B 1 119 ? 9.849 -109.957 3.359 1.00 33.22 104 LYS B C 1
ATOM 4204 O O . LYS B 1 119 ? 10.124 -111.148 3.234 1.00 34.97 104 LYS B O 1
ATOM 4210 N N . VAL B 1 120 ? 10.693 -108.983 3.040 1.00 27.98 105 VAL B N 1
ATOM 4211 C CA . VAL B 1 120 ? 11.947 -109.252 2.344 1.00 27.87 105 VAL B CA 1
ATOM 4212 C C . VAL B 1 120 ? 13.146 -108.659 3.093 1.00 28.41 105 VAL B C 1
ATOM 4213 O O . VAL B 1 120 ? 14.299 -109.010 2.834 1.00 28.31 105 VAL B O 1
ATOM 4217 N N . VAL B 1 121 ? 12.863 -107.747 4.016 1.00 24.20 106 VAL B N 1
ATOM 4218 C CA . VAL B 1 121 ? 13.884 -107.216 4.910 1.00 24.26 106 VAL B CA 1
ATOM 4219 C C . VAL B 1 121 ? 13.546 -107.625 6.345 1.00 23.83 106 VAL B C 1
ATOM 4220 O O . VAL B 1 121 ? 12.450 -107.353 6.835 1.00 23.61 106 VAL B O 1
ATOM 4224 N N . ASN B 1 122 ? 14.485 -108.289 7.008 1.00 22.58 107 ASN B N 1
ATOM 4225 C CA . ASN B 1 122 ? 14.300 -108.699 8.398 1.00 20.28 107 ASN B CA 1
ATOM 4226 C C . ASN B 1 122 ? 15.000 -107.758 9.381 1.00 21.07 107 ASN B C 1
ATOM 4227 O O . ASN B 1 122 ? 16.087 -108.064 9.871 1.00 20.24 107 ASN B O 1
ATOM 4232 N N . TYR B 1 123 ? 14.373 -106.631 9.692 1.00 20.60 108 TYR B N 1
ATOM 4233 C CA . TYR B 1 123 ? 14.962 -105.669 10.629 1.00 17.41 108 TYR B CA 1
ATOM 4234 C C . TYR B 1 123 ? 15.269 -106.295 11.979 1.00 17.66 108 TYR B C 1
ATOM 4235 O O . TYR B 1 123 ? 14.439 -107.005 12.547 1.00 16.81 108 TYR B O 1
ATOM 4244 N N . VAL B 1 124 ? 16.466 -106.026 12.491 1.00 17.46 109 VAL B N 1
ATOM 4245 C CA . VAL B 1 124 ? 16.866 -106.487 13.813 1.00 16.89 109 VAL B CA 1
ATOM 4246 C C . VAL B 1 124 ? 17.011 -105.260 14.721 1.00 19.77 109 VAL B C 1
ATOM 4247 O O . VAL B 1 124 ? 17.969 -104.490 14.577 1.00 17.47 109 VAL B O 1
ATOM 4251 N N . PRO B 1 125 ? 16.046 -105.055 15.631 1.00 17.52 110 PRO B N 1
ATOM 4252 C CA . PRO B 1 125 ? 16.115 -103.909 16.544 1.00 16.66 110 PRO B CA 1
ATOM 4253 C C . PRO B 1 125 ? 17.335 -103.985 17.451 1.00 18.85 110 PRO B C 1
ATOM 4254 O O . PRO B 1 125 ? 17.643 -105.046 17.998 1.00 18.79 110 PRO B O 1
ATOM 4258 N N . SER B 1 126 ? 18.029 -102.865 17.616 1.00 16.98 111 SER B N 1
ATOM 4259 C CA . SER B 1 126 ? 19.204 -102.853 18.464 1.00 15.05 111 SER B CA 1
ATOM 4260 C C . SER B 1 126 ? 19.659 -101.431 18.701 1.00 17.57 111 SER B C 1
ATOM 4261 O O . SER B 1 126 ? 19.185 -100.511 18.059 1.00 17.82 111 SER B O 1
ATOM 4264 N N . ASN B 1 127 ? 20.599 -101.271 19.619 1.00 14.90 112 ASN B N 1
ATOM 4265 C CA . ASN B 1 127 ? 21.316 -100.020 19.743 1.00 16.68 112 ASN B CA 1
ATOM 4266 C C . ASN B 1 127 ? 22.643 -100.156 19.029 1.00 16.16 112 ASN B C 1
ATOM 4267 O O . ASN B 1 127 ? 23.398 -101.075 19.309 1.00 16.34 112 ASN B O 1
ATOM 4272 N N . PHE B 1 128 ? 22.924 -99.248 18.106 1.00 15.63 113 PHE B N 1
ATOM 4273 C CA . PHE B 1 128 ? 24.201 -99.280 17.401 1.00 15.86 113 PHE B CA 1
ATOM 4274 C C . PHE B 1 128 ? 25.348 -99.370 18.404 1.00 16.48 113 PHE B C 1
ATOM 4275 O O . PHE B 1 128 ? 26.329 -100.070 18.159 1.00 15.18 113 PHE B O 1
ATOM 4283 N N . HIS B 1 129 ? 25.221 -98.669 19.533 1.00 14.56 114 HIS B N 1
ATOM 4284 C CA . HIS B 1 129 ? 26.300 -98.630 20.521 1.00 15.94 114 HIS B CA 1
ATOM 4285 C C . HIS B 1 129 ? 26.588 -100.000 21.134 1.00 20.13 114 HIS B C 1
ATOM 4286 O O . HIS B 1 129 ? 27.625 -100.192 21.763 1.00 19.23 114 HIS B O 1
ATOM 4293 N N . GLN B 1 130 ? 25.670 -100.947 20.944 1.00 15.32 115 GLN B N 1
ATOM 4294 C CA . GLN B 1 130 ? 25.822 -102.296 21.488 1.00 16.75 115 GLN B CA 1
ATOM 4295 C C . GLN B 1 130 ? 26.148 -103.310 20.393 1.00 17.95 115 GLN B C 1
ATOM 4296 O O . GLN B 1 130 ? 26.253 -104.505 20.670 1.00 15.04 115 GLN B O 1
ATOM 4302 N N . ALA B 1 131 ? 26.311 -102.834 19.161 1.00 15.02 116 ALA B N 1
ATOM 4303 C CA . ALA B 1 131 ? 26.502 -103.734 18.006 1.00 14.61 116 ALA B CA 1
ATOM 4304 C C . ALA B 1 131 ? 27.626 -104.762 18.137 1.00 16.92 116 ALA B C 1
ATOM 4305 O O . ALA B 1 131 ? 27.458 -105.899 17.710 1.00 15.63 116 ALA B O 1
ATOM 4307 N N . PRO B 1 132 ? 28.785 -104.368 18.699 1.00 15.06 117 PRO B N 1
ATOM 4308 C CA . PRO B 1 132 ? 29.883 -105.336 18.799 1.00 14.10 117 PRO B CA 1
ATOM 4309 C C . PRO B 1 132 ? 29.472 -106.533 19.658 1.00 18.36 117 PRO B C 1
ATOM 4310 O O . PRO B 1 132 ? 29.598 -107.684 19.252 1.00 16.12 117 PRO B O 1
ATOM 4314 N N . ARG B 1 133 ? 28.930 -106.267 20.831 1.00 14.65 118 ARG B N 1
ATOM 4315 C CA . ARG B 1 133 ? 28.454 -107.370 21.657 1.00 19.14 118 ARG B CA 1
ATOM 4316 C C . ARG B 1 133 ? 27.287 -108.134 21.033 1.00 18.26 118 ARG B C 1
ATOM 4317 O O . ARG B 1 133 ? 27.268 -109.368 21.049 1.00 22.65 118 ARG B O 1
ATOM 4325 N N . LEU B 1 134 ? 26.310 -107.418 20.483 1.00 18.53 119 LEU B N 1
ATOM 4326 C CA . LEU B 1 134 ? 25.145 -108.076 19.890 1.00 16.57 119 LEU B CA 1
ATOM 4327 C C . LEU B 1 134 ? 25.546 -109.062 18.794 1.00 21.57 119 LEU B C 1
ATOM 4328 O O . LEU B 1 134 ? 25.112 -110.224 18.789 1.00 20.23 119 LEU B O 1
ATOM 4333 N N . LEU B 1 135 ? 26.377 -108.604 17.863 1.00 16.65 120 LEU B N 1
ATOM 4334 C CA . LEU B 1 135 ? 26.793 -109.459 16.754 1.00 16.18 120 LEU B CA 1
ATOM 4335 C C . LEU B 1 135 ? 27.690 -110.619 17.193 1.00 17.99 120 LEU B C 1
ATOM 4336 O O . LEU B 1 135 ? 27.530 -111.747 16.723 1.00 19.37 120 LEU B O 1
ATOM 4341 N N . ALA B 1 136 ? 28.637 -110.348 18.081 1.00 14.79 121 ALA B N 1
ATOM 4342 C CA . ALA B 1 136 ? 29.571 -111.385 18.526 1.00 17.87 121 ALA B CA 1
ATOM 4343 C C . ALA B 1 136 ? 28.930 -112.386 19.476 1.00 21.30 121 ALA B C 1
ATOM 4344 O O . ALA B 1 136 ? 29.201 -113.585 19.394 1.00 19.57 121 ALA B O 1
ATOM 4346 N N . GLU B 1 137 ? 28.088 -111.899 20.383 1.00 19.23 122 GLU B N 1
ATOM 4347 C CA . GLU B 1 137 ? 27.630 -112.722 21.500 1.00 24.57 122 GLU B CA 1
ATOM 4348 C C . GLU B 1 137 ? 26.179 -113.196 21.434 1.00 25.43 122 GLU B C 1
ATOM 4349 O O . GLU B 1 137 ? 25.896 -114.326 21.817 1.00 25.79 122 GLU B O 1
ATOM 4355 N N . GLU B 1 138 ? 25.264 -112.343 20.980 1.00 20.18 123 GLU B N 1
ATOM 4356 C CA . GLU B 1 138 ? 23.848 -112.711 20.931 1.00 19.98 123 GLU B CA 1
ATOM 4357 C C . GLU B 1 138 ? 23.523 -113.388 19.601 1.00 22.70 123 GLU B C 1
ATOM 4358 O O . GLU B 1 138 ? 22.859 -114.415 19.555 1.00 23.43 123 GLU B O 1
ATOM 4364 N N . ILE B 1 139 ? 23.996 -112.787 18.519 1.00 19.23 124 ILE B N 1
ATOM 4365 C CA . ILE B 1 139 ? 23.683 -113.251 17.178 1.00 17.05 124 ILE B CA 1
ATOM 4366 C C . ILE B 1 139 ? 24.663 -114.317 16.725 1.00 20.14 124 ILE B C 1
ATOM 4367 O O . ILE B 1 139 ? 24.253 -115.406 16.316 1.00 19.37 124 ILE B O 1
ATOM 4372 N N . GLY B 1 140 ? 25.956 -114.008 16.807 1.00 19.10 125 GLY B N 1
ATOM 4373 C CA . GLY B 1 140 ? 26.992 -114.920 16.352 1.00 20.76 125 GLY B CA 1
ATOM 4374 C C . GLY B 1 140 ? 27.227 -114.755 14.862 1.00 18.98 125 GLY B C 1
ATOM 4375 O O . GLY B 1 140 ? 26.313 -114.948 14.063 1.00 18.63 125 GLY B O 1
ATOM 4376 N N . ILE B 1 141 ? 28.447 -114.373 14.491 1.00 19.79 126 ILE B N 1
ATOM 4377 C CA . ILE B 1 141 ? 28.814 -114.180 13.092 1.00 17.60 126 ILE B CA 1
ATOM 4378 C C . ILE B 1 141 ? 29.912 -115.165 12.689 1.00 21.07 126 ILE B C 1
ATOM 4379 O O . ILE B 1 141 ? 30.974 -115.224 13.323 1.00 18.33 126 ILE B O 1
ATOM 4384 N N . ASP B 1 142 ? 29.658 -115.938 11.634 1.00 19.31 127 ASP B N 1
ATOM 4385 C CA . ASP B 1 142 ? 30.588 -116.990 11.222 1.00 18.90 127 ASP B CA 1
ATOM 4386 C C . ASP B 1 142 ? 31.625 -116.480 10.232 1.00 20.27 127 ASP B C 1
ATOM 4387 O O . ASP B 1 142 ? 32.793 -116.893 10.260 1.00 20.76 127 ASP B O 1
ATOM 4392 N N . THR B 1 143 ? 31.184 -115.592 9.354 1.00 17.89 128 THR B N 1
ATOM 4393 C CA . THR B 1 143 ? 32.062 -114.991 8.357 1.00 17.50 128 THR B CA 1
ATOM 4394 C C . THR B 1 143 ? 31.966 -113.474 8.388 1.00 19.96 128 THR B C 1
ATOM 4395 O O . THR B 1 143 ? 30.862 -112.920 8.400 1.00 17.24 128 THR B O 1
ATOM 4399 N N . PHE B 1 144 ? 33.124 -112.809 8.391 1.00 17.17 129 PHE B N 1
ATOM 4400 C CA . PHE B 1 144 ? 33.174 -111.357 8.294 1.00 16.65 129 PHE B CA 1
ATOM 4401 C C . PHE B 1 144 ? 34.023 -110.915 7.099 1.00 15.91 129 PHE B C 1
ATOM 4402 O O . PHE B 1 144 ? 35.092 -111.472 6.854 1.00 18.74 129 PHE B O 1
ATOM 4410 N N . MET B 1 145 ? 33.538 -109.905 6.377 1.00 14.58 130 MET B N 1
ATOM 4411 C CA . MET B 1 145 ? 34.226 -109.382 5.202 1.00 15.36 130 MET B CA 1
ATOM 4412 C C . MET B 1 145 ? 34.313 -107.854 5.228 1.00 16.62 130 MET B C 1
ATOM 4413 O O . MET B 1 145 ? 33.332 -107.165 5.528 1.00 16.80 130 MET B O 1
ATOM 4418 N N . HIS B 1 146 ? 35.478 -107.314 4.890 1.00 13.39 131 HIS B N 1
ATOM 4419 C CA . HIS B 1 146 ? 35.702 -105.879 5.064 1.00 16.95 131 HIS B CA 1
ATOM 4420 C C . HIS B 1 146 ? 36.817 -105.443 4.114 1.00 16.30 131 HIS B C 1
ATOM 4421 O O . HIS B 1 146 ? 37.807 -106.159 3.943 1.00 17.69 131 HIS B O 1
ATOM 4428 N N . THR B 1 147 ? 36.655 -104.282 3.493 1.00 16.82 132 THR B N 1
ATOM 4429 C CA . THR B 1 147 ? 37.733 -103.679 2.706 1.00 19.38 132 THR B CA 1
ATOM 4430 C C . THR B 1 147 ? 38.791 -103.119 3.660 1.00 21.23 132 THR B C 1
ATOM 4431 O O . THR B 1 147 ? 38.453 -102.546 4.706 1.00 18.62 132 THR B O 1
ATOM 4435 N N . VAL B 1 148 ? 40.065 -103.284 3.306 1.00 18.32 133 VAL B N 1
ATOM 4436 C CA . VAL B 1 148 ? 41.162 -102.805 4.147 1.00 18.42 133 VAL B CA 1
ATOM 4437 C C . VAL B 1 148 ? 42.233 -102.105 3.322 1.00 21.22 133 VAL B C 1
ATOM 4438 O O . VAL B 1 148 ? 42.337 -102.313 2.113 1.00 17.28 133 VAL B O 1
ATOM 4442 N N . SER B 1 149 ? 43.042 -101.281 3.978 1.00 17.11 134 SER B N 1
ATOM 4443 C CA . SER B 1 149 ? 44.192 -100.679 3.313 1.00 19.42 134 SER B CA 1
ATOM 4444 C C . SER B 1 149 ? 45.229 -101.777 3.042 1.00 21.39 134 SER B C 1
ATOM 4445 O O . SER B 1 149 ? 45.225 -102.801 3.702 1.00 20.28 134 SER B O 1
ATOM 4448 N N . PRO B 1 150 ? 46.141 -101.554 2.087 1.00 23.21 135 PRO B N 1
ATOM 4449 C CA . PRO B 1 150 ? 47.156 -102.587 1.823 1.00 23.68 135 PRO B CA 1
ATOM 4450 C C . PRO B 1 150 ? 48.007 -102.934 3.055 1.00 22.04 135 PRO B C 1
ATOM 4451 O O . PRO B 1 150 ? 48.206 -102.101 3.945 1.00 24.79 135 PRO B O 1
ATOM 4455 N N . MET B 1 151 ? 48.497 -104.166 3.102 1.00 21.28 136 MET B N 1
ATOM 4456 C CA . MET B 1 151 ? 49.318 -104.626 4.209 1.00 21.76 136 MET B CA 1
ATOM 4457 C C . MET B 1 151 ? 50.596 -103.811 4.292 1.00 28.65 136 MET B C 1
ATOM 4458 O O . MET B 1 151 ? 51.252 -103.566 3.280 1.00 26.40 136 MET B O 1
ATOM 4463 N N . ASP B 1 152 ? 50.959 -103.385 5.494 1.00 23.62 137 ASP B N 1
ATOM 4464 C CA . ASP B 1 152 ? 52.195 -102.621 5.638 1.00 25.75 137 ASP B CA 1
ATOM 4465 C C . ASP B 1 152 ? 53.384 -103.539 5.876 1.00 25.70 137 ASP B C 1
ATOM 4466 O O . ASP B 1 152 ? 53.242 -104.755 5.932 1.00 24.27 137 ASP B O 1
ATOM 4471 N N . CYS B 1 153 ? 54.564 -102.950 6.028 1.00 32.58 138 CYS B N 1
ATOM 4472 C CA . CYS B 1 153 ? 55.786 -103.732 6.126 1.00 29.09 138 CYS B CA 1
ATOM 4473 C C . CYS B 1 153 ? 55.934 -104.452 7.458 1.00 30.03 138 CYS B C 1
ATOM 4474 O O . CYS B 1 153 ? 56.899 -105.180 7.663 1.00 32.40 138 CYS B O 1
ATOM 4477 N N . HIS B 1 154 ? 54.977 -104.257 8.360 1.00 26.07 139 HIS B N 1
ATOM 4478 C CA . HIS B 1 154 ? 54.960 -105.009 9.612 1.00 24.13 139 HIS B CA 1
ATOM 4479 C C . HIS B 1 154 ? 53.874 -106.085 9.638 1.00 22.10 139 HIS B C 1
ATOM 4480 O O . HIS B 1 154 ? 53.684 -106.754 10.648 1.00 21.45 139 HIS B O 1
ATOM 4487 N N . GLY B 1 155 ? 53.160 -106.239 8.528 1.00 24.01 140 GLY B N 1
ATOM 4488 C CA . GLY B 1 155 ? 52.154 -107.281 8.413 1.00 23.75 140 GLY B CA 1
ATOM 4489 C C . GLY B 1 155 ? 50.742 -106.880 8.818 1.00 22.24 140 GLY B C 1
ATOM 4490 O O . GLY B 1 155 ? 49.887 -107.742 9.013 1.00 23.60 140 GLY B O 1
ATOM 4491 N N . TYR B 1 156 ? 50.485 -105.579 8.926 1.00 17.77 141 TYR B N 1
ATOM 4492 C CA . TYR B 1 156 ? 49.166 -105.109 9.347 1.00 20.01 141 TYR B CA 1
ATOM 4493 C C . TYR B 1 156 ? 48.379 -104.466 8.214 1.00 17.93 141 TYR B C 1
ATOM 4494 O O . TYR B 1 156 ? 48.931 -103.698 7.423 1.00 22.02 141 TYR B O 1
ATOM 4503 N N . PHE B 1 157 ? 47.085 -104.769 8.159 1.00 17.85 142 PHE B N 1
ATOM 4504 C CA . PHE B 1 157 ? 46.129 -104.029 7.338 1.00 19.80 142 PHE B CA 1
ATOM 4505 C C . PHE B 1 157 ? 45.431 -103.030 8.246 1.00 20.70 142 PHE B C 1
ATOM 4506 O O . PHE B 1 157 ? 45.472 -103.175 9.463 1.00 24.08 142 PHE B O 1
ATOM 4514 N N . SER B 1 158 ? 44.779 -102.028 7.663 1.00 17.23 143 SER B N 1
ATOM 4515 C CA . SER B 1 158 ? 43.936 -101.129 8.443 1.00 19.58 143 SER B CA 1
ATOM 4516 C C . SER B 1 158 ? 42.471 -101.232 8.010 1.00 18.48 143 SER B C 1
ATOM 4517 O O . SER B 1 158 ? 42.173 -101.337 6.818 1.00 18.66 143 SER B O 1
ATOM 4520 N N . LEU B 1 159 ? 41.558 -101.179 8.978 1.00 19.16 144 LEU B N 1
ATOM 4521 C CA . LEU B 1 159 ? 40.133 -101.095 8.666 1.00 16.34 144 LEU B CA 1
ATOM 4522 C C . LEU B 1 159 ? 39.740 -99.748 8.060 1.00 16.90 144 LEU B C 1
ATOM 4523 O O . LEU B 1 159 ? 38.595 -99.562 7.639 1.00 17.00 144 LEU B O 1
ATOM 4528 N N . GLY B 1 160 ? 40.673 -98.798 8.014 1.00 15.72 145 GLY B N 1
ATOM 4529 C CA . GLY B 1 160 ? 40.423 -97.565 7.283 1.00 16.38 145 GLY B CA 1
ATOM 4530 C C . GLY B 1 160 ? 39.239 -96.731 7.759 1.00 15.47 145 GLY B C 1
ATOM 4531 O O . GLY B 1 160 ? 39.246 -96.233 8.888 1.00 17.01 145 GLY B O 1
ATOM 4532 N N . VAL B 1 161 ? 38.229 -96.563 6.903 1.00 15.32 146 VAL B N 1
ATOM 4533 C CA . VAL B 1 161 ? 37.053 -95.772 7.252 1.00 15.01 146 VAL B CA 1
ATOM 4534 C C . VAL B 1 161 ? 36.143 -96.486 8.252 1.00 16.46 146 VAL B C 1
ATOM 4535 O O . VAL B 1 161 ? 35.137 -95.920 8.696 1.00 17.09 146 VAL B O 1
ATOM 4539 N N . GLY B 1 162 ? 36.492 -97.712 8.613 1.00 17.76 147 GLY B N 1
ATOM 4540 C CA . GLY B 1 162 ? 35.669 -98.448 9.545 1.00 14.99 147 GLY B CA 1
ATOM 4541 C C . GLY B 1 162 ? 36.300 -98.997 10.806 1.00 16.97 147 GLY B C 1
ATOM 4542 O O . GLY B 1 162 ? 37.367 -99.603 10.779 1.00 17.12 147 GLY B O 1
ATOM 4543 N N . ASN B 1 163 ? 35.622 -98.760 11.921 1.00 13.15 148 ASN B N 1
ATOM 4544 C CA . ASN B 1 163 ? 35.986 -99.317 13.210 1.00 14.55 148 ASN B CA 1
ATOM 4545 C C . ASN B 1 163 ? 34.665 -99.911 13.667 1.00 13.67 148 ASN B C 1
ATOM 4546 O O . ASN B 1 163 ? 34.421 -101.103 13.499 1.00 14.19 148 ASN B O 1
ATOM 4551 N N . ASP B 1 164 ? 33.810 -99.073 14.243 1.00 11.72 149 ASP B N 1
ATOM 4552 C CA . ASP B 1 164 ? 32.465 -99.493 14.605 1.00 13.65 149 ASP B CA 1
ATOM 4553 C C . ASP B 1 164 ? 32.485 -100.836 15.320 1.00 13.23 149 ASP B C 1
ATOM 4554 O O . ASP B 1 164 ? 33.200 -101.026 16.301 1.00 13.49 149 ASP B O 1
ATOM 4559 N N . TYR B 1 165 ? 31.671 -101.756 14.812 1.00 12.86 150 TYR B N 1
ATOM 4560 C CA . TYR B 1 165 ? 31.602 -103.116 15.322 1.00 13.83 150 TYR B CA 1
ATOM 4561 C C . TYR B 1 165 ? 32.566 -103.999 14.535 1.00 14.10 150 TYR B C 1
ATOM 4562 O O . TYR B 1 165 ? 32.795 -105.153 14.886 1.00 13.08 150 TYR B O 1
ATOM 4571 N N . SER B 1 166 ? 33.130 -103.441 13.468 1.00 14.25 151 SER B N 1
ATOM 4572 C CA . SER B 1 166 ? 34.035 -104.177 12.587 1.00 14.94 151 SER B CA 1
ATOM 4573 C C . SER B 1 166 ? 35.314 -104.678 13.252 1.00 16.99 151 SER B C 1
ATOM 4574 O O . SER B 1 166 ? 35.752 -105.794 12.985 1.00 14.22 151 SER B O 1
ATOM 4577 N N . SER B 1 167 ? 35.915 -103.867 14.113 1.00 14.31 152 SER B N 1
ATOM 4578 C CA . SER B 1 167 ? 37.145 -104.293 14.765 1.00 13.71 152 SER B CA 1
ATOM 4579 C C . SER B 1 167 ? 36.870 -105.539 15.597 1.00 17.37 152 SER B C 1
ATOM 4580 O O . SER B 1 167 ? 37.676 -106.466 15.627 1.00 16.66 152 SER B O 1
ATOM 4583 N N . ARG B 1 168 ? 35.738 -105.543 16.290 1.00 16.19 153 ARG B N 1
ATOM 4584 C CA . ARG B 1 168 ? 35.326 -106.691 17.095 1.00 16.63 153 ARG B CA 1
ATOM 4585 C C . ARG B 1 168 ? 34.921 -107.969 16.338 1.00 13.34 153 ARG B C 1
ATOM 4586 O O . ARG B 1 168 ? 35.285 -109.071 16.742 1.00 17.29 153 ARG B O 1
ATOM 4594 N N . ILE B 1 169 ? 34.165 -107.818 15.251 1.00 14.51 154 ILE B N 1
ATOM 4595 C CA . ILE B 1 169 ? 33.640 -108.974 14.513 1.00 16.35 154 ILE B CA 1
ATOM 4596 C C . ILE B 1 169 ? 34.704 -109.562 13.599 1.00 20.52 154 ILE B C 1
ATOM 4597 O O . ILE B 1 169 ? 34.692 -110.761 13.312 1.00 19.79 154 ILE B O 1
ATOM 4602 N N . ALA B 1 170 ? 35.643 -108.726 13.159 1.00 17.00 155 ALA B N 1
ATOM 4603 C CA . ALA B 1 170 ? 36.800 -109.241 12.429 1.00 17.95 155 ALA B CA 1
ATOM 4604 C C . ALA B 1 170 ? 37.543 -110.304 13.244 1.00 20.99 155 ALA B C 1
ATOM 4605 O O . ALA B 1 170 ? 38.132 -111.226 12.669 1.00 19.57 155 ALA B O 1
ATOM 4607 N N . ARG B 1 171 ? 37.497 -110.186 14.572 1.00 19.09 156 ARG B N 1
ATOM 4608 C CA . ARG B 1 171 ? 38.161 -111.140 15.474 1.00 20.88 156 ARG B CA 1
ATOM 4609 C C . ARG B 1 171 ? 37.268 -112.262 15.991 1.00 24.24 156 ARG B C 1
ATOM 4610 O O . ARG B 1 171 ? 37.739 -113.381 16.224 1.00 23.85 156 ARG B O 1
ATOM 4618 N N . SER B 1 172 ? 35.992 -111.967 16.208 1.00 19.06 157 SER B N 1
ATOM 4619 C CA . SER B 1 172 ? 35.084 -112.975 16.759 1.00 20.82 157 SER B CA 1
ATOM 4620 C C . SER B 1 172 ? 34.617 -113.981 15.692 1.00 23.46 157 SER B C 1
ATOM 4621 O O . SER B 1 172 ? 34.280 -115.126 16.001 1.00 22.55 157 SER B O 1
ATOM 4624 N N . ALA B 1 173 ? 34.591 -113.550 14.437 1.00 18.87 158 ALA B N 1
ATOM 4625 C CA . ALA B 1 173 ? 34.097 -114.404 13.355 1.00 22.24 158 ALA B CA 1
ATOM 4626 C C . ALA B 1 173 ? 35.054 -115.567 13.131 1.00 23.47 158 ALA B C 1
ATOM 4627 O O . ALA B 1 173 ? 36.268 -115.421 13.286 1.00 21.72 158 ALA B O 1
ATOM 4629 N N . ARG B 1 174 ? 34.515 -116.724 12.762 1.00 23.34 159 ARG B N 1
ATOM 4630 C CA . ARG B 1 174 ? 35.364 -117.880 12.504 1.00 24.91 159 ARG B CA 1
ATOM 4631 C C . ARG B 1 174 ? 36.288 -117.621 11.316 1.00 22.46 159 ARG B C 1
ATOM 4632 O O . ARG B 1 174 ? 37.441 -118.060 11.295 1.00 24.18 159 ARG B O 1
ATOM 4640 N N . ARG B 1 175 ? 35.777 -116.918 10.318 1.00 20.58 160 ARG B N 1
ATOM 4641 C CA . ARG B 1 175 ? 36.585 -116.567 9.157 1.00 20.98 160 ARG B CA 1
ATOM 4642 C C . ARG B 1 175 ? 36.513 -115.077 8.876 1.00 20.70 160 ARG B C 1
ATOM 4643 O O . ARG B 1 175 ? 35.428 -114.499 8.831 1.00 21.45 160 ARG B O 1
ATOM 4651 N N . PHE B 1 176 ? 37.677 -114.470 8.666 1.00 19.85 161 PHE B N 1
ATOM 4652 C CA . PHE B 1 176 ? 37.775 -113.060 8.314 1.00 16.73 161 PHE B CA 1
ATOM 4653 C C . PHE B 1 176 ? 38.413 -112.951 6.936 1.00 18.78 161 PHE B C 1
ATOM 4654 O O . PHE B 1 176 ? 39.536 -113.419 6.728 1.00 21.21 161 PHE B O 1
ATOM 4662 N N . ILE B 1 177 ? 37.688 -112.352 5.996 1.00 18.52 162 ILE B N 1
ATOM 4663 C CA . ILE B 1 177 ? 38.147 -112.234 4.621 1.00 18.34 162 ILE B CA 1
ATOM 4664 C C . ILE B 1 177 ? 38.275 -110.765 4.286 1.00 20.21 162 ILE B C 1
ATOM 4665 O O . ILE B 1 177 ? 37.313 -110.011 4.435 1.00 19.38 162 ILE B O 1
ATOM 4670 N N . VAL B 1 178 ? 39.454 -110.348 3.833 1.00 18.36 163 VAL B N 1
ATOM 4671 C CA . VAL B 1 178 ? 39.663 -108.930 3.544 1.00 17.03 163 VAL B CA 1
ATOM 4672 C C . VAL B 1 178 ? 39.802 -108.640 2.056 1.00 21.81 163 VAL B C 1
ATOM 4673 O O . VAL B 1 178 ? 40.275 -109.473 1.284 1.00 21.77 163 VAL B O 1
ATOM 4677 N N . GLU B 1 179 ? 39.342 -107.460 1.666 1.00 18.10 164 GLU B N 1
ATOM 4678 C CA . GLU B 1 179 ? 39.511 -106.967 0.310 1.00 21.01 164 GLU B CA 1
ATOM 4679 C C . GLU B 1 179 ? 40.473 -105.776 0.336 1.00 22.61 164 GLU B C 1
ATOM 4680 O O . GLU B 1 179 ? 40.102 -104.670 0.743 1.00 18.23 164 GLU B O 1
ATOM 4686 N N . VAL B 1 180 ? 41.714 -106.021 -0.082 1.00 19.03 165 VAL B N 1
ATOM 4687 C CA . VAL B 1 180 ? 42.739 -104.984 -0.125 1.00 20.65 165 VAL B CA 1
ATOM 4688 C C . VAL B 1 180 ? 42.428 -103.966 -1.213 1.00 21.31 165 VAL B C 1
ATOM 4689 O O . VAL B 1 180 ? 42.207 -104.329 -2.365 1.00 24.29 165 VAL B O 1
ATOM 4693 N N . ASN B 1 181 ? 42.398 -102.688 -0.841 1.00 19.82 166 ASN B N 1
ATOM 4694 C CA . ASN B 1 181 ? 42.140 -101.621 -1.789 1.00 22.22 166 ASN B CA 1
ATOM 4695 C C . ASN B 1 181 ? 43.085 -100.448 -1.516 1.00 26.51 166 ASN B C 1
ATOM 4696 O O . ASN B 1 181 ? 43.021 -99.841 -0.449 1.00 17.59 166 ASN B O 1
ATOM 4701 N N . ARG B 1 182 ? 43.967 -100.131 -2.467 1.00 25.94 167 ARG B N 1
ATOM 4702 C CA . ARG B 1 182 ? 44.891 -99.015 -2.263 1.00 24.29 167 ARG B CA 1
ATOM 4703 C C . ARG B 1 182 ? 44.163 -97.694 -1.994 1.00 24.90 167 ARG B C 1
ATOM 4704 O O . ARG B 1 182 ? 44.750 -96.760 -1.438 1.00 25.26 167 ARG B O 1
ATOM 4712 N N . TYR B 1 183 ? 42.891 -97.609 -2.378 1.00 22.98 168 TYR B N 1
ATOM 4713 C CA . TYR B 1 183 ? 42.098 -96.402 -2.109 1.00 20.87 168 TYR B CA 1
ATOM 4714 C C . TYR B 1 183 ? 41.579 -96.307 -0.675 1.00 21.33 168 TYR B C 1
ATOM 4715 O O . TYR B 1 183 ? 41.103 -95.256 -0.253 1.00 21.50 168 TYR B O 1
ATOM 4724 N N . MET B 1 184 ? 41.624 -97.400 0.067 1.00 20.22 169 MET B N 1
ATOM 4725 C CA . MET B 1 184 ? 41.224 -97.325 1.471 1.00 20.41 169 MET B CA 1
ATOM 4726 C C . MET B 1 184 ? 42.333 -96.675 2.292 1.00 20.70 169 MET B C 1
ATOM 4727 O O . MET B 1 184 ? 43.446 -97.194 2.355 1.00 20.63 169 MET B O 1
ATOM 4732 N N . PRO B 1 185 ? 42.035 -95.538 2.945 1.00 21.52 170 PRO B N 1
ATOM 4733 C CA . PRO B 1 185 ? 43.100 -94.900 3.724 1.00 19.59 170 PRO B CA 1
ATOM 4734 C C . PRO B 1 185 ? 43.609 -95.794 4.853 1.00 22.33 170 PRO B C 1
ATOM 4735 O O . PRO B 1 185 ? 42.853 -96.598 5.413 1.00 17.87 170 PRO B O 1
ATOM 4739 N N . ARG B 1 186 ? 44.891 -95.648 5.181 1.00 20.33 171 ARG B N 1
ATOM 4740 C CA . ARG B 1 186 ? 45.476 -96.320 6.328 1.00 20.08 171 ARG B CA 1
ATOM 4741 C C . ARG B 1 186 ? 45.189 -95.481 7.564 1.00 22.46 171 ARG B C 1
ATOM 4742 O O . ARG B 1 186 ? 45.794 -94.435 7.759 1.00 20.60 171 ARG B O 1
ATOM 4750 N N . VAL B 1 187 ? 44.247 -95.934 8.382 1.00 22.00 172 VAL B N 1
ATOM 4751 C CA . VAL B 1 187 ? 43.844 -95.187 9.567 1.00 18.72 172 VAL B CA 1
ATOM 4752 C C . VAL B 1 187 ? 44.280 -95.818 10.885 1.00 20.02 172 VAL B C 1
ATOM 4753 O O . VAL B 1 187 ? 44.179 -97.028 11.074 1.00 18.73 172 VAL B O 1
ATOM 4757 N N . GLN B 1 188 ? 44.759 -94.977 11.795 1.00 13.12 173 GLN B N 1
ATOM 4758 C CA . GLN B 1 188 ? 45.178 -95.426 13.113 1.00 20.11 173 GLN B CA 1
ATOM 4759 C C . GLN B 1 188 ? 43.964 -95.410 14.036 1.00 17.25 173 GLN B C 1
ATOM 4760 O O . GLN B 1 188 ? 43.090 -94.557 13.903 1.00 16.97 173 GLN B O 1
ATOM 4766 N N . GLY B 1 189 ? 43.911 -96.356 14.965 1.00 18.44 174 GLY B N 1
ATOM 4767 C CA . GLY B 1 189 ? 42.801 -96.434 15.895 1.00 19.61 174 GLY B CA 1
ATOM 4768 C C . GLY B 1 189 ? 42.865 -97.647 16.801 1.00 19.56 174 GLY B C 1
ATOM 4769 O O . GLY B 1 189 ? 43.740 -98.498 16.655 1.00 18.76 174 GLY B O 1
ATOM 4770 N N . GLU B 1 190 ? 41.932 -97.724 17.742 1.00 18.34 175 GLU B N 1
ATOM 4771 C CA . GLU B 1 190 ? 41.886 -98.841 18.664 1.00 17.92 175 GLU B CA 1
ATOM 4772 C C . GLU B 1 190 ? 41.433 -100.096 17.925 1.00 19.53 175 GLU B C 1
ATOM 4773 O O . GLU B 1 190 ? 40.301 -100.163 17.468 1.00 16.55 175 GLU B O 1
ATOM 4779 N N . ALA B 1 191 ? 42.329 -101.073 17.801 1.00 18.89 176 ALA B N 1
ATOM 4780 C CA . ALA B 1 191 ? 42.022 -102.329 17.119 1.00 18.77 176 ALA B CA 1
ATOM 4781 C C . ALA B 1 191 ? 41.748 -102.114 15.631 1.00 19.22 176 ALA B C 1
ATOM 4782 O O . ALA B 1 191 ? 41.182 -102.981 14.961 1.00 18.77 176 ALA B O 1
ATOM 4784 N N . ALA B 1 192 ? 42.159 -100.964 15.111 1.00 15.08 177 ALA B N 1
ATOM 4785 C CA . ALA B 1 192 ? 41.921 -100.634 13.705 1.00 17.49 177 ALA B CA 1
ATOM 4786 C C . ALA B 1 192 ? 42.903 -101.383 12.802 1.00 20.73 177 ALA B C 1
ATOM 4787 O O . ALA B 1 192 ? 42.629 -101.614 11.627 1.00 19.82 177 ALA B O 1
ATOM 4789 N N . ALA B 1 193 ? 44.040 -101.761 13.371 1.00 17.28 178 ALA B N 1
ATOM 4790 C CA . ALA B 1 193 ? 45.075 -102.486 12.640 1.00 21.91 178 ALA B CA 1
ATOM 4791 C C . ALA B 1 193 ? 44.875 -103.986 12.797 1.00 22.03 178 ALA B C 1
ATOM 4792 O O . ALA B 1 193 ? 44.685 -104.476 13.908 1.00 20.11 178 ALA B O 1
ATOM 4794 N N . ILE B 1 194 ? 44.947 -104.706 11.683 1.00 19.01 179 ILE B N 1
ATOM 4795 C CA . ILE B 1 194 ? 44.715 -106.141 11.676 1.00 18.80 179 ILE B CA 1
ATOM 4796 C C . ILE B 1 194 ? 45.971 -106.869 11.197 1.00 19.10 179 ILE B C 1
ATOM 4797 O O . ILE B 1 194 ? 46.436 -106.645 10.079 1.00 18.73 179 ILE B O 1
ATOM 4802 N N . HIS B 1 195 ? 46.522 -107.735 12.035 1.00 19.95 180 HIS B N 1
ATOM 4803 C CA . HIS B 1 195 ? 47.716 -108.472 11.641 1.00 22.25 180 HIS B CA 1
ATOM 4804 C C . HIS B 1 195 ? 47.373 -109.601 10.664 1.00 23.90 180 HIS B C 1
ATOM 4805 O O . HIS B 1 195 ? 46.339 -110.249 10.793 1.00 19.68 180 HIS B O 1
ATOM 4812 N N . ILE B 1 196 ? 48.256 -109.824 9.694 1.00 24.47 181 ILE B N 1
ATOM 4813 C CA . ILE B 1 196 ? 48.060 -110.837 8.654 1.00 23.54 181 ILE B CA 1
ATOM 4814 C C . ILE B 1 196 ? 47.676 -112.201 9.245 1.00 27.76 181 ILE B C 1
ATOM 4815 O O . ILE B 1 196 ? 46.966 -112.992 8.614 1.00 25.69 181 ILE B O 1
ATOM 4820 N N . SER B 1 197 ? 48.135 -112.463 10.466 1.00 27.43 182 SER B N 1
ATOM 4821 C CA . SER B 1 197 ? 47.851 -113.728 11.137 1.00 30.02 182 SER B CA 1
ATOM 4822 C C . SER B 1 197 ? 46.395 -113.831 11.596 1.00 28.87 182 SER B C 1
ATOM 4823 O O . SER B 1 197 ? 45.934 -114.912 11.956 1.00 28.31 182 SER B O 1
ATOM 4826 N N . GLU B 1 198 ? 45.672 -112.712 11.575 1.00 23.28 183 GLU B N 1
ATOM 4827 C CA . GLU B 1 198 ? 44.276 -112.697 12.002 1.00 25.72 183 GLU B CA 1
ATOM 4828 C C . GLU B 1 198 ? 43.348 -112.822 10.805 1.00 23.64 183 GLU B C 1
ATOM 4829 O O . GLU B 1 198 ? 42.131 -112.819 10.957 1.00 26.75 183 GLU B O 1
ATOM 4835 N N . VAL B 1 199 ? 43.929 -112.928 9.616 1.00 22.05 184 VAL B N 1
ATOM 4836 C CA . VAL B 1 199 ? 43.168 -112.910 8.373 1.00 24.20 184 VAL B CA 1
ATOM 4837 C C . VAL B 1 199 ? 43.157 -114.308 7.746 1.00 27.01 184 VAL B C 1
ATOM 4838 O O . VAL B 1 199 ? 44.179 -114.986 7.725 1.00 24.70 184 VAL B O 1
ATOM 4842 N N . ASP B 1 200 ? 42.004 -114.740 7.244 1.00 23.77 185 ASP B N 1
ATOM 4843 C CA . ASP B 1 200 ? 41.889 -116.086 6.679 1.00 23.90 185 ASP B CA 1
ATOM 4844 C C . ASP B 1 200 ? 42.083 -116.078 5.174 1.00 24.34 185 ASP B C 1
ATOM 4845 O O . ASP B 1 200 ? 42.657 -117.011 4.610 1.00 25.69 185 ASP B O 1
ATOM 4850 N N . ALA B 1 201 ? 41.614 -115.020 4.522 1.00 21.73 186 ALA B N 1
ATOM 4851 C CA . ALA B 1 201 ? 41.762 -114.904 3.081 1.00 22.89 186 ALA B CA 1
ATOM 4852 C C . ALA B 1 201 ? 41.805 -113.463 2.617 1.00 26.71 186 ALA B C 1
ATOM 4853 O O . ALA B 1 201 ? 41.245 -112.560 3.258 1.00 21.79 186 ALA B O 1
ATOM 4855 N N . ILE B 1 202 ? 42.460 -113.265 1.477 1.00 22.90 187 ILE B N 1
ATOM 4856 C CA . ILE B 1 202 ? 42.748 -111.939 0.960 1.00 23.40 187 ILE B CA 1
ATOM 4857 C C . ILE B 1 202 ? 42.456 -111.850 -0.529 1.00 22.04 187 ILE B C 1
ATOM 4858 O O . ILE B 1 202 ? 42.872 -112.707 -1.304 1.00 25.82 187 ILE B O 1
ATOM 4863 N N . VAL B 1 203 ? 41.755 -110.804 -0.935 1.00 22.14 188 VAL B N 1
ATOM 4864 C CA . VAL B 1 203 ? 41.651 -110.497 -2.348 1.00 22.98 188 VAL B CA 1
ATOM 4865 C C . VAL B 1 203 ? 42.050 -109.058 -2.553 1.00 23.76 188 VAL B C 1
ATOM 4866 O O . VAL B 1 203 ? 42.003 -108.257 -1.621 1.00 25.06 188 VAL B O 1
ATOM 4870 N N . GLU B 1 204 ? 42.461 -108.729 -3.771 1.00 24.21 189 GLU B N 1
ATOM 4871 C CA . GLU B 1 204 ? 42.877 -107.373 -4.086 1.00 21.90 189 GLU B CA 1
ATOM 4872 C C . GLU B 1 204 ? 41.934 -106.753 -5.101 1.00 26.03 189 GLU B C 1
ATOM 4873 O O . GLU B 1 204 ? 41.613 -107.369 -6.115 1.00 27.47 189 GLU B O 1
ATOM 4879 N N . ASN B 1 205 ? 41.467 -105.546 -4.812 1.00 21.35 190 ASN B N 1
ATOM 4880 C CA . ASN B 1 205 ? 40.582 -104.825 -5.721 1.00 26.00 190 ASN B CA 1
ATOM 4881 C C . ASN B 1 205 ? 40.687 -103.310 -5.530 1.00 26.07 190 ASN B C 1
ATOM 4882 O O . ASN B 1 205 ? 40.074 -102.733 -4.621 1.00 25.26 190 ASN B O 1
ATOM 4887 N N . HIS B 1 206 ? 41.467 -102.664 -6.396 1.00 25.99 191 HIS B N 1
ATOM 4888 C CA . HIS B 1 206 ? 41.749 -101.233 -6.280 1.00 27.58 191 HIS B CA 1
ATOM 4889 C C . HIS B 1 206 ? 40.772 -100.357 -7.065 1.00 32.04 191 HIS B C 1
ATOM 4890 O O . HIS B 1 206 ? 40.900 -100.196 -8.285 1.00 32.27 191 HIS B O 1
ATOM 4897 N N . VAL B 1 207 ? 39.796 -99.791 -6.357 1.00 23.99 192 VAL B N 1
ATOM 4898 C CA . VAL B 1 207 ? 38.771 -98.965 -6.983 1.00 25.93 192 VAL B CA 1
ATOM 4899 C C . VAL B 1 207 ? 38.381 -97.872 -6.008 1.00 25.43 192 VAL B C 1
ATOM 4900 O O . VAL B 1 207 ? 38.441 -98.078 -4.796 1.00 26.09 192 VAL B O 1
ATOM 4904 N N . PRO B 1 208 ? 37.981 -96.707 -6.532 1.00 21.32 193 PRO B N 1
ATOM 4905 C CA . PRO B 1 208 ? 37.596 -95.590 -5.669 1.00 25.00 193 PRO B CA 1
ATOM 4906 C C . PRO B 1 208 ? 36.546 -96.038 -4.651 1.00 27.19 193 PRO B C 1
ATOM 4907 O O . PRO B 1 208 ? 35.742 -96.934 -4.940 1.00 23.63 193 PRO B O 1
ATOM 4911 N N . LEU B 1 209 ? 36.575 -95.440 -3.463 1.00 22.40 194 LEU B N 1
ATOM 4912 C CA . LEU B 1 209 ? 35.569 -95.724 -2.445 1.00 21.90 194 LEU B CA 1
ATOM 4913 C C . LEU B 1 209 ? 34.266 -95.043 -2.827 1.00 22.62 194 LEU B C 1
ATOM 4914 O O . LEU B 1 209 ? 34.284 -93.992 -3.469 1.00 22.50 194 LEU B O 1
ATOM 4919 N N . ILE B 1 210 ? 33.137 -95.624 -2.423 1.00 22.54 195 ILE B N 1
ATOM 4920 C CA . ILE B 1 210 ? 31.846 -95.005 -2.699 1.00 24.14 195 ILE B CA 1
ATOM 4921 C C . ILE B 1 210 ? 31.707 -93.727 -1.889 1.00 24.59 195 ILE B C 1
ATOM 4922 O O . ILE B 1 210 ? 32.198 -93.635 -0.762 1.00 23.16 195 ILE B O 1
ATOM 4927 N N . GLU B 1 211 ? 31.045 -92.736 -2.470 1.00 23.56 196 GLU B N 1
ATOM 4928 C CA . GLU B 1 211 ? 30.956 -91.429 -1.852 1.00 26.42 196 GLU B CA 1
ATOM 4929 C C . GLU B 1 211 ? 29.553 -91.128 -1.350 1.00 27.24 196 GLU B C 1
ATOM 4930 O O . GLU B 1 211 ? 28.565 -91.622 -1.891 1.00 24.41 196 GLU B O 1
ATOM 4936 N N . MET B 1 212 ? 29.466 -90.308 -0.312 1.00 27.56 197 MET B N 1
ATOM 4937 C CA . MET B 1 212 ? 28.192 -89.696 0.025 1.00 33.22 197 MET B CA 1
ATOM 4938 C C . MET B 1 212 ? 27.877 -88.651 -1.039 1.00 31.21 197 MET B C 1
ATOM 4939 O O . MET B 1 212 ? 28.779 -87.990 -1.554 1.00 33.36 197 MET B O 1
ATOM 4944 N N . PRO B 1 213 ? 26.596 -88.504 -1.389 1.00 38.56 198 PRO B N 1
ATOM 4945 C CA . PRO B 1 213 ? 26.270 -87.449 -2.350 1.00 38.45 198 PRO B CA 1
ATOM 4946 C C . PRO B 1 213 ? 26.628 -86.091 -1.773 1.00 41.59 198 PRO B C 1
ATOM 4947 O O . PRO B 1 213 ? 26.460 -85.880 -0.570 1.00 41.06 198 PRO B O 1
ATOM 4951 N N . VAL B 1 214 ? 27.138 -85.191 -2.608 1.00 39.39 199 VAL B N 1
ATOM 4952 C CA . VAL B 1 214 ? 27.328 -83.812 -2.187 1.00 43.85 199 VAL B CA 1
ATOM 4953 C C . VAL B 1 214 ? 25.962 -83.135 -2.201 1.00 47.04 199 VAL B C 1
ATOM 4954 O O . VAL B 1 214 ? 25.159 -83.363 -3.108 1.00 47.03 199 VAL B O 1
ATOM 4958 N N . ARG B 1 215 ? 25.689 -82.321 -1.188 1.00 48.13 200 ARG B N 1
ATOM 4959 C CA . ARG B 1 215 ? 24.402 -81.639 -1.100 1.00 52.33 200 ARG B CA 1
ATOM 4960 C C . ARG B 1 215 ? 24.580 -80.126 -1.077 1.00 50.49 200 ARG B C 1
ATOM 4961 O O . ARG B 1 215 ? 25.598 -79.612 -0.606 1.00 48.08 200 ARG B O 1
ATOM 4969 N N . SER B 1 216 ? 23.589 -79.412 -1.595 1.00 51.72 201 SER B N 1
ATOM 4970 C CA . SER B 1 216 ? 23.639 -77.956 -1.593 1.00 56.20 201 SER B CA 1
ATOM 4971 C C . SER B 1 216 ? 22.953 -77.399 -0.350 1.00 53.37 201 SER B C 1
ATOM 4972 O O . SER B 1 216 ? 21.981 -77.974 0.149 1.00 49.32 201 SER B O 1
ATOM 4975 N N . ALA B 1 217 ? 23.471 -76.283 0.153 1.00 46.24 202 ALA B N 1
ATOM 4976 C CA . ALA B 1 217 ? 22.842 -75.599 1.271 1.00 45.24 202 ALA B CA 1
ATOM 4977 C C . ALA B 1 217 ? 21.484 -75.070 0.839 1.00 45.14 202 ALA B C 1
ATOM 4978 O O . ALA B 1 217 ? 21.291 -74.716 -0.326 1.00 43.91 202 ALA B O 1
ATOM 4980 N N . ILE B 1 218 ? 20.539 -75.038 1.774 1.00 39.35 203 ILE B N 1
ATOM 4981 C CA . ILE B 1 218 ? 19.287 -74.336 1.548 1.00 34.69 203 ILE B CA 1
ATOM 4982 C C . ILE B 1 218 ? 19.293 -73.063 2.376 1.00 38.34 203 ILE B C 1
ATOM 4983 O O . ILE B 1 218 ? 20.081 -72.931 3.321 1.00 34.33 203 ILE B O 1
ATOM 4988 N N . PRO B 1 219 ? 18.434 -72.105 2.014 1.00 36.38 204 PRO B N 1
ATOM 4989 C CA . PRO B 1 219 ? 18.504 -70.808 2.690 1.00 34.58 204 PRO B CA 1
ATOM 4990 C C . PRO B 1 219 ? 18.402 -70.943 4.213 1.00 31.76 204 PRO B C 1
ATOM 4991 O O . PRO B 1 219 ? 19.073 -70.209 4.938 1.00 30.78 204 PRO B O 1
ATOM 4995 N N . GLU B 1 220 ? 17.589 -71.882 4.686 1.00 32.76 205 GLU B N 1
ATOM 4996 C CA . GLU B 1 220 ? 17.378 -72.052 6.121 1.00 29.52 205 GLU B CA 1
ATOM 4997 C C . GLU B 1 220 ? 18.675 -72.305 6.891 1.00 29.05 205 GLU B C 1
ATOM 4998 O O . GLU B 1 220 ? 18.779 -71.945 8.063 1.00 32.75 205 GLU B O 1
ATOM 5004 N N . TYR B 1 221 ? 19.663 -72.914 6.238 1.00 31.62 206 TYR B N 1
ATOM 5005 C CA . TYR B 1 221 ? 20.921 -73.253 6.919 1.00 29.88 206 TYR B CA 1
ATOM 5006 C C . TYR B 1 221 ? 21.700 -72.044 7.414 1.00 34.67 206 TYR B C 1
ATOM 5007 O O . TYR B 1 221 ? 22.506 -72.170 8.340 1.00 31.13 206 TYR B O 1
ATOM 5016 N N . THR B 1 222 ? 21.483 -70.877 6.808 1.00 25.20 207 THR B N 1
ATOM 5017 C CA . THR B 1 222 ? 22.221 -69.703 7.243 1.00 26.95 207 THR B CA 1
ATOM 5018 C C . THR B 1 222 ? 21.761 -69.273 8.619 1.00 28.69 207 THR B C 1
ATOM 5019 O O . THR B 1 222 ? 22.573 -69.051 9.522 1.00 28.57 207 THR B O 1
ATOM 5023 N N . SER B 1 223 ? 20.450 -69.142 8.773 1.00 25.94 208 SER B N 1
ATOM 5024 C CA . SER B 1 223 ? 19.885 -68.816 10.068 1.00 29.73 208 SER B CA 1
ATOM 5025 C C . SER B 1 223 ? 20.204 -69.943 11.045 1.00 21.82 208 SER B C 1
ATOM 5026 O O . SER B 1 223 ? 20.664 -69.702 12.156 1.00 27.77 208 SER B O 1
ATOM 5029 N N . ILE B 1 224 ? 19.964 -71.175 10.623 1.00 27.65 209 ILE B N 1
ATOM 5030 C CA . ILE B 1 224 ? 20.202 -72.317 11.508 1.00 23.75 209 ILE B CA 1
ATOM 5031 C C . ILE B 1 224 ? 21.647 -72.339 11.997 1.00 22.41 209 ILE B C 1
ATOM 5032 O O . ILE B 1 224 ? 21.907 -72.483 13.187 1.00 24.78 209 ILE B O 1
ATOM 5037 N N . SER B 1 225 ? 22.588 -72.202 11.069 1.00 26.03 210 SER B N 1
ATOM 5038 C CA . SER B 1 225 ? 24.006 -72.226 11.412 1.00 23.71 210 SER B CA 1
ATOM 5039 C C . SER B 1 225 ? 24.395 -71.059 12.315 1.00 27.80 210 SER B C 1
ATOM 5040 O O . SER B 1 225 ? 25.232 -71.207 13.204 1.00 26.47 210 SER B O 1
ATOM 5043 N N . HIS B 1 226 ? 23.784 -69.902 12.087 1.00 27.31 211 HIS B N 1
ATOM 5044 C CA . HIS B 1 226 ? 24.064 -68.720 12.894 1.00 28.17 211 HIS B CA 1
ATOM 5045 C C . HIS B 1 226 ? 23.601 -68.937 14.329 1.00 27.30 211 HIS B C 1
ATOM 5046 O O . HIS B 1 226 ? 24.326 -68.647 15.279 1.00 26.44 211 HIS B O 1
ATOM 5053 N N . ILE B 1 227 ? 22.385 -69.451 14.478 1.00 30.47 212 ILE B N 1
ATOM 5054 C CA . ILE B 1 227 ? 21.826 -69.719 15.795 1.00 22.54 212 ILE B CA 1
ATOM 5055 C C . ILE B 1 227 ? 22.708 -70.708 16.547 1.00 23.66 212 ILE B C 1
ATOM 5056 O O . ILE B 1 227 ? 23.017 -70.516 17.722 1.00 25.04 212 ILE B O 1
ATOM 5061 N N . ILE B 1 228 ? 23.113 -71.766 15.855 1.00 23.57 213 ILE B N 1
ATOM 5062 C CA . ILE B 1 228 ? 23.956 -72.795 16.445 1.00 21.29 213 ILE B CA 1
ATOM 5063 C C . ILE B 1 228 ? 25.321 -72.258 16.859 1.00 24.72 213 ILE B C 1
ATOM 5064 O O . ILE B 1 228 ? 25.791 -72.524 17.962 1.00 22.92 213 ILE B O 1
ATOM 5069 N N . ALA B 1 229 ? 25.949 -71.466 15.995 1.00 25.78 214 ALA B N 1
ATOM 5070 C CA . ALA B 1 229 ? 27.251 -70.893 16.325 1.00 24.70 214 ALA B CA 1
ATOM 5071 C C . ALA B 1 229 ? 27.237 -70.184 17.682 1.00 25.90 214 ALA B C 1
ATOM 5072 O O . ALA B 1 229 ? 28.190 -70.280 18.455 1.00 25.42 214 ALA B O 1
ATOM 5074 N N . ASP B 1 230 ? 26.158 -69.461 17.967 1.00 23.70 215 ASP B N 1
ATOM 5075 C CA . ASP B 1 230 ? 26.060 -68.713 19.218 1.00 24.71 215 ASP B CA 1
ATOM 5076 C C . ASP B 1 230 ? 25.982 -69.661 20.404 1.00 24.81 215 ASP B C 1
ATOM 5077 O O . ASP B 1 230 ? 26.147 -69.243 21.551 1.00 24.91 215 ASP B O 1
ATOM 5082 N N . LEU B 1 231 ? 25.720 -70.933 20.117 1.00 23.29 216 LEU B N 1
ATOM 5083 C CA . LEU B 1 231 ? 25.574 -71.947 21.160 1.00 24.58 216 LEU B CA 1
ATOM 5084 C C . LEU B 1 231 ? 26.820 -72.816 21.347 1.00 25.88 216 LEU B C 1
ATOM 5085 O O . LEU B 1 231 ? 26.859 -73.662 22.239 1.00 26.58 216 LEU B O 1
ATOM 5090 N N . VAL B 1 232 ? 27.833 -72.611 20.514 1.00 25.09 217 VAL B N 1
ATOM 5091 C CA . VAL B 1 232 ? 29.065 -73.398 20.608 1.00 23.82 217 VAL B CA 1
ATOM 5092 C C . VAL B 1 232 ? 30.105 -72.664 21.468 1.00 27.33 217 VAL B C 1
ATOM 5093 O O . VAL B 1 232 ? 30.660 -71.651 21.058 1.00 26.83 217 VAL B O 1
ATOM 5097 N N . PRO B 1 233 ? 30.355 -73.165 22.684 1.00 26.02 218 PRO B N 1
ATOM 5098 C CA . PRO B 1 233 ? 31.287 -72.487 23.594 1.00 28.96 218 PRO B CA 1
ATOM 5099 C C . PRO B 1 233 ? 32.746 -72.658 23.179 1.00 32.24 218 PRO B C 1
ATOM 5100 O O . PRO B 1 233 ? 33.071 -73.469 22.297 1.00 28.47 218 PRO B O 1
ATOM 5104 N N . ASP B 1 234 ? 33.633 -71.896 23.812 1.00 32.44 219 ASP B N 1
ATOM 5105 C CA . ASP B 1 234 ? 35.052 -72.032 23.511 1.00 33.35 219 ASP B CA 1
ATOM 5106 C C . ASP B 1 234 ? 35.506 -73.446 23.837 1.00 27.92 219 ASP B C 1
ATOM 5107 O O . ASP B 1 234 ? 35.135 -73.997 24.885 1.00 25.44 219 ASP B O 1
ATOM 5112 N N . GLY B 1 235 ? 36.309 -74.033 22.950 1.00 27.84 220 GLY B N 1
ATOM 5113 C CA . GLY B 1 235 ? 36.880 -75.347 23.208 1.00 22.83 220 GLY B CA 1
ATOM 5114 C C . GLY B 1 235 ? 35.861 -76.475 23.138 1.00 19.82 220 GLY B C 1
ATOM 5115 O O . GLY B 1 235 ? 36.043 -77.535 23.758 1.00 19.25 220 GLY B O 1
ATOM 5116 N N . ALA B 1 236 ? 34.791 -76.253 22.383 1.00 17.98 221 ALA B N 1
ATOM 5117 C CA . ALA B 1 236 ? 33.740 -77.258 22.244 1.00 18.77 221 ALA B CA 1
ATOM 5118 C C . ALA B 1 236 ? 34.309 -78.559 21.702 1.00 16.98 221 ALA B C 1
ATOM 5119 O O . ALA B 1 236 ? 35.281 -78.553 20.951 1.00 16.03 221 ALA B O 1
ATOM 5121 N N . CYS B 1 237 ? 33.680 -79.670 22.080 1.00 16.00 222 CYS B N 1
ATOM 5122 C CA . CYS B 1 237 ? 34.070 -80.987 21.590 1.00 13.38 222 CYS B CA 1
ATOM 5123 C C . CYS B 1 237 ? 32.927 -81.501 20.719 1.00 16.09 222 CYS B C 1
ATOM 5124 O O . CYS B 1 237 ? 31.868 -81.864 21.229 1.00 15.99 222 CYS B O 1
ATOM 5127 N N . LEU B 1 238 ? 33.148 -81.545 19.411 1.00 13.56 223 LEU B N 1
ATOM 5128 C CA . LEU B 1 238 ? 32.059 -81.712 18.452 1.00 12.41 223 LEU B CA 1
ATOM 5129 C C . LEU B 1 238 ? 31.711 -83.150 18.121 1.00 13.55 223 LEU B C 1
ATOM 5130 O O . LEU B 1 238 ? 32.591 -83.995 18.007 1.00 15.59 223 LEU B O 1
ATOM 5135 N N . GLN B 1 239 ? 30.411 -83.394 17.973 1.00 12.08 224 GLN B N 1
ATOM 5136 C CA . GLN B 1 239 ? 29.882 -84.542 17.241 1.00 14.49 224 GLN B CA 1
ATOM 5137 C C . GLN B 1 239 ? 28.933 -83.953 16.215 1.00 17.11 224 GLN B C 1
ATOM 5138 O O . GLN B 1 239 ? 28.191 -83.023 16.529 1.00 16.78 224 GLN B O 1
ATOM 5144 N N . MET B 1 240 ? 28.968 -84.464 14.986 1.00 14.63 225 MET B N 1
ATOM 5145 C CA . MET B 1 240 ? 28.021 -84.039 13.964 1.00 17.79 225 MET B CA 1
ATOM 5146 C C . MET B 1 240 ? 27.272 -85.276 13.489 1.00 17.89 225 MET B C 1
ATOM 5147 O O . MET B 1 240 ? 27.891 -86.241 13.063 1.00 17.62 225 MET B O 1
ATOM 5152 N N . GLY B 1 241 ? 25.949 -85.246 13.581 1.00 19.52 226 GLY B N 1
ATOM 5153 C CA . GLY B 1 241 ? 25.123 -86.374 13.177 1.00 21.58 226 GLY B CA 1
ATOM 5154 C C . GLY B 1 241 ? 25.163 -86.593 11.676 1.00 22.78 226 GLY B C 1
ATOM 5155 O O . GLY B 1 241 ? 25.835 -85.857 10.947 1.00 20.14 226 GLY B O 1
ATOM 5156 N N . VAL B 1 242 ? 24.457 -87.620 11.207 1.00 26.16 227 VAL B N 1
ATOM 5157 C CA . VAL B 1 242 ? 24.418 -87.902 9.778 1.00 25.31 227 VAL B CA 1
ATOM 5158 C C . VAL B 1 242 ? 23.498 -86.913 9.090 1.00 28.04 227 VAL B C 1
ATOM 5159 O O . VAL B 1 242 ? 22.641 -86.294 9.729 1.00 27.62 227 VAL B O 1
ATOM 5163 N N . GLY B 1 243 ? 23.680 -86.762 7.785 1.00 32.33 228 GLY B N 1
ATOM 5164 C CA . GLY B 1 243 ? 22.820 -85.888 7.010 1.00 29.83 228 GLY B CA 1
ATOM 5165 C C . GLY B 1 243 ? 23.525 -84.641 6.525 1.00 31.71 228 GLY B C 1
ATOM 5166 O O . GLY B 1 243 ? 24.640 -84.325 6.959 1.00 28.73 228 GLY B O 1
ATOM 5167 N N . ALA B 1 244 ? 22.858 -83.928 5.619 1.00 31.87 229 ALA B N 1
ATOM 5168 C CA . ALA B 1 244 ? 23.407 -82.726 5.006 1.00 33.83 229 ALA B CA 1
ATOM 5169 C C . ALA B 1 244 ? 23.544 -81.587 6.006 1.00 33.61 229 ALA B C 1
ATOM 5170 O O . ALA B 1 244 ? 24.509 -80.821 5.948 1.00 30.25 229 ALA B O 1
ATOM 5172 N N . LEU B 1 245 ? 22.577 -81.471 6.918 1.00 26.01 230 LEU B N 1
ATOM 5173 C CA . LEU B 1 245 ? 22.532 -80.320 7.803 1.00 28.18 230 LEU B CA 1
ATOM 5174 C C . LEU B 1 245 ? 23.753 -80.245 8.729 1.00 24.53 230 LEU B C 1
ATOM 5175 O O . LEU B 1 245 ? 24.438 -79.227 8.758 1.00 27.32 230 LEU B O 1
ATOM 5180 N N . PRO B 1 246 ? 24.036 -81.322 9.481 1.00 24.07 231 PRO B N 1
ATOM 5181 C CA . PRO B 1 246 ? 25.200 -81.216 10.373 1.00 23.00 231 PRO B CA 1
ATOM 5182 C C . PRO B 1 246 ? 26.501 -81.085 9.594 1.00 26.74 231 PRO B C 1
ATOM 5183 O O . PRO B 1 246 ? 27.405 -80.389 10.042 1.00 28.91 231 PRO B O 1
ATOM 5187 N N . ASN B 1 247 ? 26.593 -81.728 8.436 1.00 24.75 232 ASN B N 1
ATOM 5188 C CA . ASN B 1 247 ? 27.788 -81.600 7.609 1.00 27.70 232 ASN B CA 1
ATOM 5189 C C . ASN B 1 247 ? 28.037 -80.141 7.188 1.00 26.91 232 ASN B C 1
ATOM 5190 O O . ASN B 1 247 ? 29.161 -79.641 7.265 1.00 27.77 232 ASN B O 1
ATOM 5195 N N . LEU B 1 248 ? 26.979 -79.459 6.768 1.00 26.22 233 LEU B N 1
ATOM 5196 C CA . LEU B 1 248 ? 27.088 -78.074 6.311 1.00 27.29 233 LEU B CA 1
ATOM 5197 C C . LEU B 1 248 ? 27.183 -77.047 7.439 1.00 30.56 233 LEU B C 1
ATOM 5198 O O . LEU B 1 248 ? 27.940 -76.089 7.333 1.00 28.46 233 LEU B O 1
ATOM 5203 N N . VAL B 1 249 ? 26.424 -77.249 8.509 1.00 24.52 234 VAL B N 1
ATOM 5204 C CA . VAL B 1 249 ? 26.453 -76.329 9.640 1.00 26.99 234 VAL B CA 1
ATOM 5205 C C . VAL B 1 249 ? 27.865 -76.232 10.204 1.00 27.59 234 VAL B C 1
ATOM 5206 O O . VAL B 1 249 ? 28.266 -75.206 10.749 1.00 24.92 234 VAL B O 1
ATOM 5210 N N . CYS B 1 250 ? 28.613 -77.319 10.057 1.00 30.06 235 CYS B N 1
ATOM 5211 C CA . CYS B 1 250 ? 29.987 -77.398 10.530 1.00 32.86 235 CYS B CA 1
ATOM 5212 C C . CYS B 1 250 ? 30.822 -76.194 10.102 1.00 26.70 235 CYS B C 1
ATOM 5213 O O . CYS B 1 250 ? 31.675 -75.721 10.848 1.00 28.02 235 CYS B O 1
ATOM 5216 N N . GLY B 1 251 ? 30.572 -75.711 8.890 1.00 31.54 236 GLY B N 1
ATOM 5217 C CA . GLY B 1 251 ? 31.328 -74.611 8.319 1.00 28.86 236 GLY B CA 1
ATOM 5218 C C . GLY B 1 251 ? 31.283 -73.257 9.003 1.00 31.24 236 GLY B C 1
ATOM 5219 O O . GLY B 1 251 ? 32.115 -72.398 8.715 1.00 31.54 236 GLY B O 1
ATOM 5220 N N . VAL B 1 252 ? 30.324 -73.046 9.898 1.00 28.52 237 VAL B N 1
ATOM 5221 C CA . VAL B 1 252 ? 30.217 -71.754 10.572 1.00 28.41 237 VAL B CA 1
ATOM 5222 C C . VAL B 1 252 ? 31.261 -71.662 11.688 1.00 22.58 237 VAL B C 1
ATOM 5223 O O . VAL B 1 252 ? 31.432 -70.623 12.316 1.00 24.03 237 VAL B O 1
ATOM 5227 N N . LEU B 1 253 ? 31.963 -72.764 11.922 1.00 25.09 238 LEU B N 1
ATOM 5228 C CA . LEU B 1 253 ? 32.951 -72.829 12.998 1.00 24.50 238 LEU B CA 1
ATOM 5229 C C . LEU B 1 253 ? 34.380 -72.632 12.495 1.00 21.17 238 LEU B C 1
ATOM 5230 O O . LEU B 1 253 ? 35.341 -72.828 13.234 1.00 19.57 238 LEU B O 1
ATOM 5235 N N . LYS B 1 254 ? 34.500 -72.241 11.232 1.00 22.12 239 LYS B N 1
ATOM 5236 C CA . LYS B 1 254 ? 35.786 -71.996 10.584 1.00 26.08 239 LYS B CA 1
ATOM 5237 C C . LYS B 1 254 ? 36.651 -71.004 11.334 1.00 25.67 239 LYS B C 1
ATOM 5238 O O . LYS B 1 254 ? 37.872 -70.992 11.177 1.00 28.69 239 LYS B O 1
ATOM 5244 N N . ASP B 1 255 ? 36.018 -70.150 12.126 1.00 23.66 240 ASP B N 1
ATOM 5245 C CA . ASP B 1 255 ? 36.739 -69.074 12.786 1.00 26.88 240 ASP B CA 1
ATOM 5246 C C . ASP B 1 255 ? 37.095 -69.407 14.235 1.00 30.03 240 ASP B C 1
ATOM 5247 O O . ASP B 1 255 ? 37.689 -68.583 14.938 1.00 23.41 240 ASP B O 1
ATOM 5252 N N . ARG B 1 256 ? 36.747 -70.613 14.678 1.00 22.99 241 ARG B N 1
ATOM 5253 C CA . ARG B 1 256 ? 37.023 -71.013 16.053 1.00 18.91 241 ARG B CA 1
ATOM 5254 C C . ARG B 1 256 ? 38.424 -71.570 16.230 1.00 22.39 241 ARG B C 1
ATOM 5255 O O . ARG B 1 256 ? 39.129 -71.863 15.259 1.00 22.46 241 ARG B O 1
ATOM 5263 N N . ASN B 1 257 ? 38.821 -71.723 17.487 1.00 20.85 242 ASN B N 1
ATOM 5264 C CA . ASN B 1 257 ? 40.086 -72.363 17.800 1.00 23.04 242 ASN B CA 1
ATOM 5265 C C . ASN B 1 257 ? 39.962 -73.390 18.913 1.00 20.55 242 ASN B C 1
ATOM 5266 O O . ASN B 1 257 ? 39.041 -73.338 19.734 1.00 20.23 242 ASN B O 1
ATOM 5271 N N . ASP B 1 258 ? 40.914 -74.310 18.925 1.00 18.87 243 ASP B N 1
ATOM 5272 C CA . ASP B 1 258 ? 41.023 -75.324 19.965 1.00 22.87 243 ASP B CA 1
ATOM 5273 C C . ASP B 1 258 ? 39.801 -76.211 20.155 1.00 21.01 243 ASP B C 1
ATOM 5274 O O . ASP B 1 258 ? 39.580 -76.732 21.254 1.00 20.41 243 ASP B O 1
ATOM 5279 N N . LEU B 1 259 ? 39.025 -76.400 19.091 1.00 16.58 244 LEU B N 1
ATOM 5280 C CA . LEU B 1 259 ? 37.899 -77.326 19.163 1.00 18.08 244 LEU B CA 1
ATOM 5281 C C . LEU B 1 259 ? 38.375 -78.775 19.253 1.00 17.84 244 LEU B C 1
ATOM 5282 O O . LEU B 1 259 ? 39.509 -79.091 18.901 1.00 18.66 244 LEU B O 1
ATOM 5287 N N . GLY B 1 260 ? 37.506 -79.654 19.737 1.00 16.23 245 GLY B N 1
ATOM 5288 C CA . GLY B 1 260 ? 37.808 -81.071 19.730 1.00 14.89 245 GLY B CA 1
ATOM 5289 C C . GLY B 1 260 ? 36.788 -81.816 18.884 1.00 13.34 245 GLY B C 1
ATOM 5290 O O . GLY B 1 260 ? 35.748 -81.265 18.514 1.00 13.83 245 GLY B O 1
ATOM 5291 N N . ILE B 1 261 ? 37.083 -83.072 18.580 1.00 14.24 246 ILE B N 1
ATOM 5292 C CA . ILE B 1 261 ? 36.130 -83.930 17.895 1.00 11.22 246 ILE B CA 1
ATOM 5293 C C . ILE B 1 261 ? 36.030 -85.266 18.617 1.00 13.26 246 ILE B C 1
ATOM 5294 O O . ILE B 1 261 ? 37.038 -85.936 18.868 1.00 12.80 246 ILE B O 1
ATOM 5299 N N . HIS B 1 262 ? 34.801 -85.635 18.959 1.00 13.15 247 HIS B N 1
ATOM 5300 C CA . HIS B 1 262 ? 34.496 -86.996 19.384 1.00 13.96 247 HIS B CA 1
ATOM 5301 C C . HIS B 1 262 ? 33.125 -87.267 18.791 1.00 12.29 247 HIS B C 1
ATOM 5302 O O . HIS B 1 262 ? 32.096 -86.830 19.331 1.00 13.10 247 HIS B O 1
ATOM 5309 N N . THR B 1 263 ? 33.127 -87.947 17.654 1.00 12.02 248 THR B N 1
ATOM 5310 C CA . THR B 1 263 ? 31.931 -88.061 16.836 1.00 12.59 248 THR B CA 1
ATOM 5311 C C . THR B 1 263 ? 31.667 -89.514 16.470 1.00 12.33 248 THR B C 1
ATOM 5312 O O . THR B 1 263 ? 32.569 -90.351 16.496 1.00 10.67 248 THR B O 1
ATOM 5316 N N . GLU B 1 264 ? 30.429 -89.821 16.108 1.00 12.43 249 GLU B N 1
ATOM 5317 C CA . GLU B 1 264 ? 30.114 -91.175 15.689 1.00 12.14 249 GLU B CA 1
ATOM 5318 C C . GLU B 1 264 ? 30.606 -91.311 14.257 1.00 12.83 249 GLU B C 1
ATOM 5319 O O . GLU B 1 264 ? 31.434 -92.164 13.947 1.00 13.46 249 GLU B O 1
ATOM 5325 N N . VAL B 1 265 ? 30.096 -90.444 13.390 1.00 13.22 250 VAL B N 1
ATOM 5326 C CA . VAL B 1 265 ? 30.485 -90.442 11.991 1.00 16.31 250 VAL B CA 1
ATOM 5327 C C . VAL B 1 265 ? 31.388 -89.257 11.672 1.00 13.46 250 VAL B C 1
ATOM 5328 O O . VAL B 1 265 ? 31.088 -88.124 12.040 1.00 16.09 250 VAL B O 1
ATOM 5332 N N . LEU B 1 266 ? 32.491 -89.527 10.984 1.00 15.13 251 LEU B N 1
ATOM 5333 C CA . LEU B 1 266 ? 33.400 -88.473 10.561 1.00 15.14 251 LEU B CA 1
ATOM 5334 C C . LEU B 1 266 ? 32.944 -88.068 9.168 1.00 16.06 251 LEU B C 1
ATOM 5335 O O . LEU B 1 266 ? 32.856 -88.906 8.272 1.00 15.49 251 LEU B O 1
ATOM 5340 N N . ASN B 1 267 ? 32.635 -86.790 8.989 1.00 15.05 252 ASN B N 1
ATOM 5341 C CA . ASN B 1 267 ? 32.134 -86.307 7.700 1.00 17.54 252 ASN B CA 1
ATOM 5342 C C . ASN B 1 267 ? 33.042 -85.227 7.101 1.00 17.55 252 ASN B C 1
ATOM 5343 O O . ASN B 1 267 ? 33.994 -84.796 7.742 1.00 15.28 252 ASN B O 1
ATOM 5348 N N . PRO B 1 268 ? 32.763 -84.799 5.860 1.00 18.82 253 PRO B N 1
ATOM 5349 C CA . PRO B 1 268 ? 33.644 -83.793 5.244 1.00 18.20 253 PRO B CA 1
ATOM 5350 C C . PRO B 1 268 ? 33.749 -82.481 6.027 1.00 18.58 253 PRO B C 1
ATOM 5351 O O . PRO B 1 268 ? 34.844 -81.924 6.083 1.00 16.40 253 PRO B O 1
ATOM 5355 N N . GLY B 1 269 ? 32.649 -82.006 6.607 1.00 17.15 254 GLY B N 1
ATOM 5356 C CA . GLY B 1 269 ? 32.648 -80.740 7.325 1.00 19.32 254 GLY B CA 1
ATOM 5357 C C . GLY B 1 269 ? 33.595 -80.744 8.510 1.00 18.37 254 GLY B C 1
ATOM 5358 O O . GLY B 1 269 ? 34.320 -79.773 8.749 1.00 17.61 254 GLY B O 1
ATOM 5359 N N . LEU B 1 270 ? 33.598 -81.850 9.249 1.00 18.65 255 LEU B N 1
ATOM 5360 C CA . LEU B 1 270 ? 34.495 -82.002 10.390 1.00 17.44 255 LEU B CA 1
ATOM 5361 C C . LEU B 1 270 ? 35.945 -82.092 9.939 1.00 16.13 255 LEU B C 1
ATOM 5362 O O . LEU B 1 270 ? 36.829 -81.548 10.579 1.00 19.03 255 LEU B O 1
ATOM 5367 N N . VAL B 1 271 ? 36.189 -82.807 8.850 1.00 15.87 256 VAL B N 1
ATOM 5368 C CA . VAL B 1 271 ? 37.550 -82.973 8.372 1.00 15.70 256 VAL B CA 1
ATOM 5369 C C . VAL B 1 271 ? 38.073 -81.641 7.842 1.00 16.33 256 VAL B C 1
ATOM 5370 O O . VAL B 1 271 ? 39.259 -81.336 7.976 1.00 19.45 256 VAL B O 1
ATOM 5374 N N . ASP B 1 272 ? 37.187 -80.831 7.269 1.00 17.48 257 ASP B N 1
ATOM 5375 C CA . ASP B 1 272 ? 37.560 -79.467 6.879 1.00 17.13 257 ASP B CA 1
ATOM 5376 C C . ASP B 1 272 ? 38.037 -78.644 8.076 1.00 21.18 257 ASP B C 1
ATOM 5377 O O . ASP B 1 272 ? 39.004 -77.885 7.973 1.00 19.02 257 ASP B O 1
ATOM 5382 N N . LEU B 1 273 ? 37.360 -78.778 9.216 1.00 18.01 258 LEU B N 1
ATOM 5383 C CA . LEU B 1 273 ? 37.776 -78.043 10.411 1.00 18.44 258 LEU B CA 1
ATOM 5384 C C . LEU B 1 273 ? 39.144 -78.526 10.909 1.00 19.36 258 LEU B C 1
ATOM 5385 O O . LEU B 1 273 ? 39.936 -77.739 11.439 1.00 20.15 258 LEU B O 1
ATOM 5390 N N . ILE B 1 274 ? 39.410 -79.818 10.746 1.00 15.50 259 ILE B N 1
ATOM 5391 C CA . ILE B 1 274 ? 40.726 -80.375 11.074 1.00 14.73 259 ILE B CA 1
ATOM 5392 C C . ILE B 1 274 ? 41.766 -79.782 10.130 1.00 18.24 259 ILE B C 1
ATOM 5393 O O . ILE B 1 274 ? 42.801 -79.271 10.553 1.00 17.57 259 ILE B O 1
ATOM 5398 N N . ARG B 1 275 ? 41.463 -79.831 8.841 1.00 19.79 260 ARG B N 1
ATOM 5399 C CA . ARG B 1 275 ? 42.371 -79.334 7.814 1.00 24.85 260 ARG B CA 1
ATOM 5400 C C . ARG B 1 275 ? 42.754 -77.873 8.061 1.00 26.04 260 ARG B C 1
ATOM 5401 O O . ARG B 1 275 ? 43.895 -77.464 7.821 1.00 26.77 260 ARG B O 1
ATOM 5409 N N . ARG B 1 276 ? 41.794 -77.094 8.547 1.00 22.04 261 ARG B N 1
ATOM 5410 C CA . ARG B 1 276 ? 41.964 -75.655 8.742 1.00 22.70 261 ARG B CA 1
ATOM 5411 C C . ARG B 1 276 ? 42.684 -75.304 10.040 1.00 23.38 261 ARG B C 1
ATOM 5412 O O . ARG B 1 276 ? 43.010 -74.137 10.276 1.00 22.85 261 ARG B O 1
ATOM 5420 N N . GLY B 1 277 ? 42.914 -76.305 10.886 1.00 19.24 262 GLY B N 1
ATOM 5421 C CA . GLY B 1 277 ? 43.607 -76.095 12.145 1.00 19.36 262 GLY B CA 1
ATOM 5422 C C . GLY B 1 277 ? 42.695 -75.608 13.251 1.00 21.57 262 GLY B C 1
ATOM 5423 O O . GLY B 1 277 ? 43.160 -75.198 14.316 1.00 20.34 262 GLY B O 1
ATOM 5424 N N . VAL B 1 278 ? 41.389 -75.643 12.999 1.00 16.57 263 VAL B N 1
ATOM 5425 C CA . VAL B 1 278 ? 40.403 -75.233 13.991 1.00 17.14 263 VAL B CA 1
ATOM 5426 C C . VAL B 1 278 ? 40.320 -76.250 15.129 1.00 20.83 263 VAL B C 1
ATOM 5427 O O . VAL B 1 278 ? 40.149 -75.893 16.304 1.00 17.74 263 VAL B O 1
ATOM 5431 N N . VAL B 1 279 ? 40.450 -77.521 14.761 1.00 19.07 264 VAL B N 1
ATOM 5432 C CA . VAL B 1 279 ? 40.390 -78.624 15.715 1.00 19.92 264 VAL B CA 1
ATOM 5433 C C . VAL B 1 279 ? 41.785 -78.998 16.185 1.00 17.69 264 VAL B C 1
ATOM 5434 O O . VAL B 1 279 ? 42.626 -79.439 15.399 1.00 23.90 264 VAL B O 1
ATOM 5438 N N . THR B 1 280 ? 42.033 -78.809 17.472 1.00 17.46 265 THR B N 1
ATOM 5439 C CA . THR B 1 280 ? 43.309 -79.197 18.060 1.00 20.41 265 THR B CA 1
ATOM 5440 C C . THR B 1 280 ? 43.151 -80.360 19.029 1.00 19.66 265 THR B C 1
ATOM 5441 O O . THR B 1 280 ? 44.115 -81.075 19.317 1.00 17.37 265 THR B O 1
ATOM 5445 N N . ASN B 1 281 ? 41.946 -80.528 19.563 1.00 17.34 266 ASN B N 1
ATOM 5446 C CA . ASN B 1 281 ? 41.720 -81.594 20.527 1.00 18.00 266 ASN B CA 1
ATOM 5447 C C . ASN B 1 281 ? 42.503 -81.411 21.830 1.00 20.51 266 ASN B C 1
ATOM 5448 O O . ASN B 1 281 ? 42.619 -82.329 22.637 1.00 17.15 266 ASN B O 1
ATOM 5453 N N . GLN B 1 282 ? 43.018 -80.205 22.050 1.00 21.31 267 GLN B N 1
ATOM 5454 C CA . GLN B 1 282 ? 43.817 -79.944 23.247 1.00 23.58 267 GLN B CA 1
ATOM 5455 C C . GLN B 1 282 ? 42.990 -79.716 24.515 1.00 22.74 267 GLN B C 1
ATOM 5456 O O . GLN B 1 282 ? 43.530 -79.749 25.614 1.00 26.52 267 GLN B O 1
ATOM 5462 N N . ARG B 1 283 ? 41.686 -79.495 24.377 1.00 19.02 268 ARG B N 1
ATOM 5463 C CA . ARG B 1 283 ? 40.857 -79.263 25.559 1.00 20.40 268 ARG B CA 1
ATOM 5464 C C . ARG B 1 283 ? 40.060 -80.497 25.976 1.00 19.90 268 ARG B C 1
ATOM 5465 O O . ARG B 1 283 ? 39.278 -80.434 26.929 1.00 19.65 268 ARG B O 1
ATOM 5473 N N . LYS B 1 284 ? 40.249 -81.606 25.263 1.00 17.38 269 LYS B N 1
ATOM 5474 C CA . LYS B 1 284 ? 39.599 -82.867 25.629 1.00 17.66 269 LYS B CA 1
ATOM 5475 C C . LYS B 1 284 ? 40.218 -83.555 26.850 1.00 19.54 269 LYS B C 1
ATOM 5476 O O . LYS B 1 284 ? 41.417 -83.449 27.103 1.00 21.87 269 LYS B O 1
ATOM 5482 N N . THR B 1 285 ? 39.382 -84.266 27.598 1.00 16.60 270 THR B N 1
ATOM 5483 C CA . THR B 1 285 ? 39.832 -85.063 28.729 1.00 20.33 270 THR B CA 1
ATOM 5484 C C . THR B 1 285 ? 40.313 -86.420 28.233 1.00 21.58 270 THR B C 1
ATOM 5485 O O . THR B 1 285 ? 41.345 -86.923 28.679 1.00 20.57 270 THR B O 1
ATOM 5489 N N . LEU B 1 286 ? 39.557 -86.999 27.298 1.00 17.77 271 LEU B N 1
ATOM 5490 C CA . LEU B 1 286 ? 39.879 -88.295 26.721 1.00 20.13 271 LEU B CA 1
ATOM 5491 C C . LEU B 1 286 ? 40.461 -88.119 25.328 1.00 19.43 271 LEU B C 1
ATOM 5492 O O . LEU B 1 286 ? 40.089 -87.196 24.610 1.00 19.25 271 LEU B O 1
ATOM 5497 N N . ASP B 1 287 ? 41.371 -89.005 24.950 1.00 16.17 272 ASP B N 1
ATOM 5498 C CA . ASP B 1 287 ? 41.960 -88.976 23.614 1.00 20.37 272 ASP B CA 1
ATOM 5499 C C . ASP B 1 287 ? 42.526 -87.609 23.277 1.00 19.50 272 ASP B C 1
ATOM 5500 O O . ASP B 1 287 ? 42.478 -87.169 22.133 1.00 19.47 272 ASP B O 1
ATOM 5505 N N . ARG B 1 288 ? 43.064 -86.931 24.280 1.00 19.85 273 ARG B N 1
ATOM 5506 C CA . ARG B 1 288 ? 43.598 -85.589 24.066 1.00 19.83 273 ARG B CA 1
ATOM 5507 C C . ARG B 1 288 ? 44.530 -85.541 22.849 1.00 16.25 273 ARG B C 1
ATOM 5508 O O . ARG B 1 288 ? 45.426 -86.373 22.711 1.00 20.61 273 ARG B O 1
ATOM 5516 N N . GLY B 1 289 ? 44.303 -84.578 21.960 1.00 18.48 274 GLY B N 1
ATOM 5517 C CA . GLY B 1 289 ? 45.157 -84.421 20.793 1.00 21.98 274 GLY B CA 1
ATOM 5518 C C . GLY B 1 289 ? 44.744 -85.184 19.541 1.00 18.78 274 GLY B C 1
ATOM 5519 O O . GLY B 1 289 ? 45.356 -85.027 18.486 1.00 19.36 274 GLY B O 1
ATOM 5520 N N . ARG B 1 290 ? 43.704 -86.002 19.637 1.00 16.12 275 ARG B N 1
ATOM 5521 C CA . ARG B 1 290 ? 43.296 -86.811 18.483 1.00 16.81 275 ARG B CA 1
ATOM 5522 C C . ARG B 1 290 ? 41.803 -86.700 18.254 1.00 14.86 275 ARG B C 1
ATOM 5523 O O . ARG B 1 290 ? 41.046 -86.689 19.218 1.00 15.28 275 ARG B O 1
ATOM 5531 N N . SER B 1 291 ? 41.386 -86.598 16.990 1.00 14.29 276 SER B N 1
ATOM 5532 C CA . SER B 1 291 ? 39.957 -86.555 16.660 1.00 13.63 276 SER B CA 1
ATOM 5533 C C . SER B 1 291 ? 39.428 -87.978 16.597 1.00 16.13 276 SER B C 1
ATOM 5534 O O . SER B 1 291 ? 39.960 -88.803 15.860 1.00 16.10 276 SER B O 1
ATOM 5537 N N . VAL B 1 292 ? 38.374 -88.257 17.357 1.00 12.61 277 VAL B N 1
ATOM 5538 C CA . VAL B 1 292 ? 37.877 -89.629 17.514 1.00 11.95 277 VAL B CA 1
ATOM 5539 C C . VAL B 1 292 ? 36.577 -89.815 16.737 1.00 12.43 277 VAL B C 1
ATOM 5540 O O . VAL B 1 292 ? 35.693 -88.950 16.763 1.00 12.93 277 VAL B O 1
ATOM 5544 N N . PHE B 1 293 ? 36.473 -90.947 16.048 1.00 12.70 278 PHE B N 1
ATOM 5545 C CA . PHE B 1 293 ? 35.276 -91.293 15.291 1.00 12.73 278 PHE B CA 1
ATOM 5546 C C . PHE B 1 293 ? 35.121 -92.816 15.284 1.00 12.70 278 PHE B C 1
ATOM 5547 O O . PHE B 1 293 ? 36.070 -93.560 15.624 1.00 13.58 278 PHE B O 1
ATOM 5555 N N . THR B 1 294 ? 33.936 -93.301 14.925 1.00 10.77 279 THR B N 1
ATOM 5556 C CA . THR B 1 294 ? 33.764 -94.751 14.804 1.00 13.20 279 THR B CA 1
ATOM 5557 C C . THR B 1 294 ? 33.616 -95.268 13.351 1.00 15.60 279 THR B C 1
ATOM 5558 O O . THR B 1 294 ? 33.975 -96.405 13.065 1.00 14.43 279 THR B O 1
ATOM 5562 N N . PHE B 1 295 ? 33.087 -94.445 12.448 1.00 12.66 280 PHE B N 1
ATOM 5563 C CA . PHE B 1 295 ? 33.224 -94.716 11.012 1.00 16.39 280 PHE B CA 1
ATOM 5564 C C . PHE B 1 295 ? 33.158 -93.413 10.214 1.00 16.91 280 PHE B C 1
ATOM 5565 O O . PHE B 1 295 ? 32.735 -92.379 10.733 1.00 17.07 280 PHE B O 1
ATOM 5573 N N . ALA B 1 296 ? 33.605 -93.454 8.963 1.00 15.77 281 ALA B N 1
ATOM 5574 C CA . ALA B 1 296 ? 33.672 -92.232 8.163 1.00 15.36 281 ALA B CA 1
ATOM 5575 C C . ALA B 1 296 ? 32.953 -92.401 6.828 1.00 15.83 281 ALA B C 1
ATOM 5576 O O . ALA B 1 296 ? 33.009 -93.467 6.225 1.00 17.26 281 ALA B O 1
ATOM 5578 N N . MET B 1 297 ? 32.271 -91.343 6.394 1.00 16.83 282 MET B N 1
ATOM 5579 C CA . MET B 1 297 ? 31.634 -91.269 5.081 1.00 16.52 282 MET B CA 1
ATOM 5580 C C . MET B 1 297 ? 31.885 -89.884 4.500 1.00 19.97 282 MET B C 1
ATOM 5581 O O . MET B 1 297 ? 31.766 -88.880 5.211 1.00 16.60 282 MET B O 1
ATOM 5586 N N . GLY B 1 298 ? 32.195 -89.813 3.209 1.00 18.14 283 GLY B N 1
ATOM 5587 C CA . GLY B 1 298 ? 32.425 -88.524 2.574 1.00 19.15 283 GLY B CA 1
ATOM 5588 C C . GLY B 1 298 ? 32.708 -88.678 1.090 1.00 20.92 283 GLY B C 1
ATOM 5589 O O . GLY B 1 298 ? 32.111 -89.513 0.416 1.00 21.24 283 GLY B O 1
ATOM 5590 N N . GLN B 1 299 ? 33.630 -87.877 0.578 1.00 21.41 284 GLN B N 1
ATOM 5591 C CA . GLN B 1 299 ? 34.025 -87.982 -0.818 1.00 21.72 284 GLN B CA 1
ATOM 5592 C C . GLN B 1 299 ? 35.507 -88.283 -0.895 1.00 22.28 284 GLN B C 1
ATOM 5593 O O . GLN B 1 299 ? 36.190 -88.377 0.129 1.00 18.87 284 GLN B O 1
ATOM 5599 N N . GLN B 1 300 ? 36.010 -88.426 -2.114 1.00 22.14 285 GLN B N 1
ATOM 5600 C CA . GLN B 1 300 ? 37.382 -88.872 -2.300 1.00 24.67 285 GLN B CA 1
ATOM 5601 C C . GLN B 1 300 ? 38.403 -87.990 -1.584 1.00 20.85 285 GLN B C 1
ATOM 5602 O O . GLN B 1 300 ? 39.397 -88.488 -1.044 1.00 24.22 285 GLN B O 1
ATOM 5608 N N . GLU B 1 301 ? 38.170 -86.685 -1.600 1.00 22.03 286 GLU B N 1
ATOM 5609 C CA . GLU B 1 301 ? 39.115 -85.746 -1.008 1.00 26.52 286 GLU B CA 1
ATOM 5610 C C . GLU B 1 301 ? 39.257 -86.016 0.487 1.00 27.09 286 GLU B C 1
ATOM 5611 O O . GLU B 1 301 ? 40.353 -85.973 1.048 1.00 22.66 286 GLU B O 1
ATOM 5617 N N . MET B 1 302 ? 38.136 -86.301 1.135 1.00 23.21 287 MET B N 1
ATOM 5618 C CA . MET B 1 302 ? 38.171 -86.594 2.555 1.00 22.04 287 MET B CA 1
ATOM 5619 C C . MET B 1 302 ? 38.870 -87.931 2.814 1.00 19.11 287 MET B C 1
ATOM 5620 O O . MET B 1 302 ? 39.710 -88.034 3.710 1.00 22.85 287 MET B O 1
ATOM 5625 N N . TYR B 1 303 ? 38.523 -88.959 2.043 1.00 19.27 288 TYR B N 1
ATOM 5626 C CA . TYR B 1 303 ? 39.106 -90.287 2.253 1.00 18.72 288 TYR B CA 1
ATOM 5627 C C . TYR B 1 303 ? 40.624 -90.222 2.089 1.00 24.51 288 TYR B C 1
ATOM 5628 O O . TYR B 1 303 ? 41.370 -90.853 2.843 1.00 23.38 288 TYR B O 1
ATOM 5637 N N . GLU B 1 304 ? 41.079 -89.463 1.094 1.00 22.25 289 GLU B N 1
ATOM 5638 C CA . GLU B 1 304 ? 42.511 -89.368 0.819 1.00 29.64 289 GLU B CA 1
ATOM 5639 C C . GLU B 1 304 ? 43.233 -88.695 1.985 1.00 24.65 289 GLU B C 1
ATOM 5640 O O . GLU B 1 304 ? 44.330 -89.093 2.379 1.00 22.00 289 GLU B O 1
ATOM 5646 N N . TYR B 1 305 ? 42.584 -87.680 2.536 1.00 21.65 290 TYR B N 1
ATOM 5647 C CA . TYR B 1 305 ? 43.144 -86.898 3.626 1.00 23.36 290 TYR B CA 1
ATOM 5648 C C . TYR B 1 305 ? 43.321 -87.731 4.899 1.00 22.64 290 TYR B C 1
ATOM 5649 O O . TYR B 1 305 ? 44.209 -87.463 5.700 1.00 18.84 290 TYR B O 1
ATOM 5658 N N . LEU B 1 306 ? 42.482 -88.748 5.091 1.00 16.62 291 LEU B N 1
ATOM 5659 C CA . LEU B 1 306 ? 42.579 -89.566 6.301 1.00 18.55 291 LEU B CA 1
ATOM 5660 C C . LEU B 1 306 ? 43.827 -90.452 6.314 1.00 19.93 291 LEU B C 1
ATOM 5661 O O . LEU B 1 306 ? 44.303 -90.855 7.375 1.00 20.17 291 LEU B O 1
ATOM 5666 N N . ASN B 1 307 ? 44.350 -90.762 5.137 1.00 18.53 292 ASN B N 1
ATOM 5667 C CA . ASN B 1 307 ? 45.479 -91.688 5.026 1.00 21.99 292 ASN B CA 1
ATOM 5668 C C . ASN B 1 307 ? 46.673 -91.290 5.898 1.00 21.66 292 ASN B C 1
ATOM 5669 O O . ASN B 1 307 ? 47.228 -90.219 5.722 1.00 23.31 292 ASN B O 1
ATOM 5674 N N . ASP B 1 308 ? 47.049 -92.150 6.841 1.00 17.18 293 ASP B N 1
ATOM 5675 C CA . ASP B 1 308 ? 48.215 -91.916 7.696 1.00 21.47 293 ASP B CA 1
ATOM 5676 C C . ASP B 1 308 ? 48.162 -90.617 8.493 1.00 22.00 293 ASP B C 1
ATOM 5677 O O . ASP B 1 308 ? 49.198 -90.056 8.849 1.00 21.26 293 ASP B O 1
ATOM 5682 N N . HIS B 1 309 ? 46.964 -90.130 8.772 1.00 17.24 294 HIS B N 1
ATOM 5683 C CA . HIS B 1 309 ? 46.828 -88.893 9.524 1.00 18.12 294 HIS B CA 1
ATOM 5684 C C . HIS B 1 309 ? 47.080 -89.146 11.004 1.00 19.62 294 HIS B C 1
ATOM 5685 O O . HIS B 1 309 ? 46.373 -89.939 11.636 1.00 18.28 294 HIS B O 1
ATOM 5692 N N . PRO B 1 310 ? 48.096 -88.482 11.569 1.00 17.56 295 PRO B N 1
ATOM 5693 C CA . PRO B 1 310 ? 48.486 -88.878 12.926 1.00 19.42 295 PRO B CA 1
ATOM 5694 C C . PRO B 1 310 ? 47.623 -88.267 14.016 1.00 20.38 295 PRO B C 1
ATOM 5695 O O . PRO B 1 310 ? 47.756 -88.659 15.175 1.00 19.36 295 PRO B O 1
ATOM 5699 N N . ALA B 1 311 ? 46.752 -87.325 13.666 1.00 18.07 296 ALA B N 1
ATOM 5700 C CA . ALA B 1 311 ? 45.893 -86.719 14.681 1.00 18.19 296 ALA B CA 1
ATOM 5701 C C . ALA B 1 311 ? 44.430 -87.164 14.569 1.00 19.34 296 ALA B C 1
ATOM 5702 O O . ALA B 1 311 ? 43.546 -86.528 15.116 1.00 17.50 296 ALA B O 1
ATOM 5704 N N . ILE B 1 312 ? 44.185 -88.264 13.864 1.00 17.94 297 ILE B N 1
ATOM 5705 C CA . ILE B 1 312 ? 42.845 -88.852 13.809 1.00 19.75 297 ILE B CA 1
ATOM 5706 C C . ILE B 1 312 ? 42.957 -90.265 14.358 1.00 23.56 297 ILE B C 1
ATOM 5707 O O . ILE B 1 312 ? 43.967 -90.935 14.145 1.00 26.91 297 ILE B O 1
ATOM 5712 N N . PHE B 1 313 ? 41.954 -90.711 15.104 1.00 19.09 298 PHE B N 1
ATOM 5713 C CA . PHE B 1 313 ? 42.063 -92.002 15.782 1.00 17.93 298 PHE B CA 1
ATOM 5714 C C . PHE B 1 313 ? 40.690 -92.667 15.856 1.00 18.11 298 PHE B C 1
ATOM 5715 O O . PHE B 1 313 ? 39.832 -92.205 16.602 1.00 15.57 298 PHE B O 1
ATOM 5723 N N . SER B 1 314 ? 40.472 -93.741 15.101 1.00 15.89 299 SER B N 1
ATOM 5724 C CA . SER B 1 314 ? 39.172 -94.412 15.172 1.00 15.22 299 SER B CA 1
ATOM 5725 C C . SER B 1 314 ? 39.072 -95.246 16.441 1.00 15.85 299 SER B C 1
ATOM 5726 O O . SER B 1 314 ? 40.081 -95.754 16.931 1.00 16.45 299 SER B O 1
ATOM 5729 N N . ARG B 1 315 ? 37.858 -95.380 16.977 1.00 13.31 300 ARG B N 1
ATOM 5730 C CA . ARG B 1 315 ? 37.617 -96.263 18.113 1.00 14.25 300 ARG B CA 1
ATOM 5731 C C . ARG B 1 315 ? 36.306 -97.029 17.898 1.00 13.91 300 ARG B C 1
ATOM 5732 O O . ARG B 1 315 ? 35.454 -96.599 17.127 1.00 12.81 300 ARG B O 1
ATOM 5740 N N . PRO B 1 316 ? 36.153 -98.170 18.568 1.00 13.56 301 PRO B N 1
ATOM 5741 C CA . PRO B 1 316 ? 34.936 -98.976 18.383 1.00 13.45 301 PRO B CA 1
ATOM 5742 C C . PRO B 1 316 ? 33.701 -98.263 18.911 1.00 15.07 301 PRO B C 1
ATOM 5743 O O . PRO B 1 316 ? 33.791 -97.429 19.825 1.00 14.07 301 PRO B O 1
ATOM 5747 N N . VAL B 1 317 ? 32.547 -98.602 18.348 1.00 12.68 302 VAL B N 1
ATOM 5748 C CA . VAL B 1 317 ? 31.309 -97.880 18.656 1.00 13.26 302 VAL B CA 1
ATOM 5749 C C . VAL B 1 317 ? 30.875 -98.013 20.112 1.00 13.35 302 VAL B C 1
ATOM 5750 O O . VAL B 1 317 ? 30.209 -97.124 20.636 1.00 12.64 302 VAL B O 1
ATOM 5754 N N . ASP B 1 318 ? 31.256 -99.109 20.772 1.00 11.90 303 ASP B N 1
ATOM 5755 C CA . ASP B 1 318 ? 30.863 -99.282 22.167 1.00 16.57 303 ASP B CA 1
ATOM 5756 C C . ASP B 1 318 ? 31.665 -98.355 23.094 1.00 16.62 303 ASP B C 1
ATOM 5757 O O . ASP B 1 318 ? 31.293 -98.146 24.247 1.00 17.34 303 ASP B O 1
ATOM 5762 N N . TYR B 1 319 ? 32.755 -97.792 22.577 1.00 14.56 304 TYR B N 1
ATOM 5763 C CA . TYR B 1 319 ? 33.461 -96.709 23.272 1.00 15.27 304 TYR B CA 1
ATOM 5764 C C . TYR B 1 319 ? 32.900 -95.368 22.843 1.00 15.61 304 TYR B C 1
ATOM 5765 O O . TYR B 1 319 ? 32.460 -94.567 23.674 1.00 14.04 304 TYR B O 1
ATOM 5774 N N . VAL B 1 320 ? 32.911 -95.125 21.535 1.00 12.98 305 VAL B N 1
ATOM 5775 C CA . VAL B 1 320 ? 32.560 -93.808 20.991 1.00 11.45 305 VAL B CA 1
ATOM 5776 C C . VAL B 1 320 ? 31.149 -93.350 21.374 1.00 12.62 305 VAL B C 1
ATOM 5777 O O . VAL B 1 320 ? 30.934 -92.176 21.733 1.00 15.81 305 VAL B O 1
ATOM 5781 N N . ASN B 1 321 ? 30.201 -94.279 21.324 1.00 12.50 306 ASN B N 1
ATOM 5782 C CA . ASN B 1 321 ? 28.793 -93.961 21.539 1.00 12.29 306 ASN B CA 1
ATOM 5783 C C . ASN B 1 321 ? 28.288 -94.260 22.948 1.00 16.24 306 ASN B C 1
ATOM 5784 O O . ASN B 1 321 ? 27.094 -94.257 23.188 1.00 15.12 306 ASN B O 1
ATOM 5789 N N . ASP B 1 322 ? 29.203 -94.509 23.878 1.00 14.78 307 ASP B N 1
ATOM 5790 C CA . ASP B 1 322 ? 28.838 -94.694 25.279 1.00 15.55 307 ASP B CA 1
ATOM 5791 C C . ASP B 1 322 ? 28.614 -93.307 25.880 1.00 14.95 307 ASP B C 1
ATOM 5792 O O . ASP B 1 322 ? 29.542 -92.506 25.928 1.00 16.32 307 ASP B O 1
ATOM 5797 N N . PRO B 1 323 ? 27.392 -93.007 26.340 1.00 16.82 308 PRO B N 1
ATOM 5798 C CA . PRO B 1 323 ? 27.181 -91.651 26.878 1.00 14.89 308 PRO B CA 1
ATOM 5799 C C . PRO B 1 323 ? 28.097 -91.309 28.056 1.00 16.79 308 PRO B C 1
ATOM 5800 O O . PRO B 1 323 ? 28.424 -90.128 28.255 1.00 17.42 308 PRO B O 1
ATOM 5804 N N . HIS B 1 324 ? 28.505 -92.309 28.833 1.00 16.60 309 HIS B N 1
ATOM 5805 C CA . HIS B 1 324 ? 29.425 -92.047 29.938 1.00 18.40 309 HIS B CA 1
ATOM 5806 C C . HIS B 1 324 ? 30.780 -91.567 29.420 1.00 20.37 309 HIS B C 1
ATOM 5807 O O . HIS B 1 324 ? 31.426 -90.701 30.027 1.00 18.80 309 HIS B O 1
ATOM 5814 N N . ILE B 1 325 ? 31.210 -92.143 28.304 1.00 16.65 310 ILE B N 1
ATOM 5815 C CA . ILE B 1 325 ? 32.462 -91.748 27.668 1.00 15.34 310 ILE B CA 1
ATOM 5816 C C . ILE B 1 325 ? 32.331 -90.366 27.022 1.00 14.84 310 ILE B C 1
ATOM 5817 O O . ILE B 1 325 ? 33.178 -89.491 27.223 1.00 14.94 310 ILE B O 1
ATOM 5822 N N . ILE B 1 326 ? 31.271 -90.168 26.244 1.00 14.19 311 ILE B N 1
ATOM 5823 C CA . ILE B 1 326 ? 31.040 -88.867 25.595 1.00 12.21 311 ILE B CA 1
ATOM 5824 C C . ILE B 1 326 ? 31.099 -87.732 26.629 1.00 16.36 311 ILE B C 1
ATOM 5825 O O . ILE B 1 326 ? 31.726 -86.697 26.401 1.00 14.57 311 ILE B O 1
ATOM 5830 N N . ALA B 1 327 ? 30.463 -87.962 27.777 1.00 14.86 312 ALA B N 1
ATOM 5831 C CA . ALA B 1 327 ? 30.294 -86.947 28.816 1.00 17.90 312 ALA B CA 1
ATOM 5832 C C . ALA B 1 327 ? 31.594 -86.554 29.525 1.00 18.70 312 ALA B C 1
ATOM 5833 O O . ALA B 1 327 ? 31.635 -85.524 30.216 1.00 18.23 312 ALA B O 1
ATOM 5835 N N . GLN B 1 328 ? 32.617 -87.394 29.392 1.00 16.27 313 GLN B N 1
ATOM 5836 C CA . GLN B 1 328 ? 33.897 -87.153 30.045 1.00 19.45 313 GLN B CA 1
ATOM 5837 C C . GLN B 1 328 ? 34.519 -85.863 29.540 1.00 20.45 313 GLN B C 1
ATOM 5838 O O . GLN B 1 328 ? 35.137 -85.120 30.304 1.00 20.77 313 GLN B O 1
ATOM 5844 N N . ASN B 1 329 ? 34.352 -85.596 28.250 1.00 16.78 314 ASN B N 1
ATOM 5845 C CA . ASN B 1 329 ? 34.900 -84.377 27.671 1.00 16.91 314 ASN B CA 1
ATOM 5846 C C . ASN B 1 329 ? 33.992 -83.200 27.986 1.00 16.92 314 ASN B C 1
ATOM 5847 O O . ASN B 1 329 ? 32.777 -83.314 27.869 1.00 17.04 314 ASN B O 1
ATOM 5852 N N . ASP B 1 330 ? 34.576 -82.076 28.408 1.00 16.58 315 ASP B N 1
ATOM 5853 C CA . ASP B 1 330 ? 33.785 -80.890 28.726 1.00 18.84 315 ASP B CA 1
ATOM 5854 C C . ASP B 1 330 ? 33.321 -80.197 27.453 1.00 15.86 315 ASP B C 1
ATOM 5855 O O . ASP B 1 330 ? 33.955 -80.330 26.404 1.00 18.43 315 ASP B O 1
ATOM 5860 N N . ASN B 1 331 ? 32.225 -79.445 27.557 1.00 15.19 316 ASN B N 1
ATOM 5861 C CA . ASN B 1 331 ? 31.753 -78.596 26.466 1.00 18.57 316 ASN B CA 1
ATOM 5862 C C . ASN B 1 331 ? 31.462 -79.369 25.177 1.00 18.22 316 ASN B C 1
ATOM 5863 O O . ASN B 1 331 ? 31.705 -78.897 24.066 1.00 15.55 316 ASN B O 1
ATOM 5868 N N . VAL B 1 332 ? 30.929 -80.571 25.330 1.00 18.46 317 VAL B N 1
ATOM 5869 C CA . VAL B 1 332 ? 30.504 -81.322 24.163 1.00 15.07 317 VAL B CA 1
ATOM 5870 C C . VAL B 1 332 ? 29.384 -80.551 23.481 1.00 17.89 317 VAL B C 1
ATOM 5871 O O . VAL B 1 332 ? 28.486 -80.013 24.140 1.00 16.28 317 VAL B O 1
ATOM 5875 N N . VAL B 1 333 ? 29.451 -80.483 22.157 1.00 14.16 318 VAL B N 1
ATOM 5876 C CA . VAL B 1 333 ? 28.332 -79.984 21.375 1.00 13.87 318 VAL B CA 1
ATOM 5877 C C . VAL B 1 333 ? 27.960 -81.061 20.365 1.00 13.86 318 VAL B C 1
ATOM 5878 O O . VAL B 1 333 ? 28.794 -81.479 19.562 1.00 15.57 318 VAL B O 1
ATOM 5882 N N . SER B 1 334 ? 26.730 -81.563 20.481 1.00 13.87 319 SER B N 1
ATOM 5883 C CA . SER B 1 334 ? 26.190 -82.547 19.547 1.00 14.00 319 SER B CA 1
ATOM 5884 C C . SER B 1 334 ? 25.206 -81.832 18.635 1.00 14.77 319 SER B C 1
ATOM 5885 O O . SER B 1 334 ? 24.242 -81.215 19.097 1.00 15.47 319 SER B O 1
ATOM 5888 N N . ILE B 1 335 ? 25.467 -81.898 17.334 1.00 15.69 320 ILE B N 1
ATOM 5889 C CA . ILE B 1 335 ? 24.548 -81.330 16.360 1.00 16.17 320 ILE B CA 1
ATOM 5890 C C . ILE B 1 335 ? 23.980 -82.426 15.483 1.00 16.08 320 ILE B C 1
ATOM 5891 O O . ILE B 1 335 ? 24.681 -83.008 14.650 1.00 17.50 320 ILE B O 1
ATOM 5896 N N . ASN B 1 336 ? 22.704 -82.725 15.706 1.00 14.18 321 ASN B N 1
ATOM 5897 C CA . ASN B 1 336 ? 22.000 -83.752 14.958 1.00 17.65 321 ASN B CA 1
ATOM 5898 C C . ASN B 1 336 ? 20.859 -83.106 14.197 1.00 17.23 321 ASN B C 1
ATOM 5899 O O . ASN B 1 336 ? 20.351 -82.069 14.607 1.00 16.76 321 ASN B O 1
ATOM 5904 N N . ALA B 1 337 ? 20.452 -83.722 13.096 1.00 17.58 322 ALA B N 1
ATOM 5905 C CA . ALA B 1 337 ? 19.279 -83.264 12.372 1.00 21.72 322 ALA B CA 1
ATOM 5906 C C . ALA B 1 337 ? 18.118 -84.227 12.649 1.00 20.61 322 ALA B C 1
ATOM 5907 O O . ALA B 1 337 ? 18.329 -85.317 13.174 1.00 21.85 322 ALA B O 1
ATOM 5909 N N . THR B 1 338 ? 16.897 -83.808 12.324 1.00 18.40 323 THR B N 1
ATOM 5910 C CA . THR B 1 338 ? 15.722 -84.675 12.464 1.00 20.14 323 THR B CA 1
ATOM 5911 C C . THR B 1 338 ? 14.757 -84.375 11.320 1.00 23.92 323 THR B C 1
ATOM 5912 O O . THR B 1 338 ? 14.946 -83.398 10.604 1.00 24.29 323 THR B O 1
ATOM 5916 N N . LEU B 1 339 ? 13.731 -85.203 11.134 1.00 19.05 324 LEU B N 1
ATOM 5917 C CA . LEU B 1 339 ? 12.733 -84.928 10.101 1.00 21.65 324 LEU B CA 1
ATOM 5918 C C . LEU B 1 339 ? 11.517 -84.197 10.654 1.00 24.51 324 LEU B C 1
ATOM 5919 O O . LEU B 1 339 ? 10.897 -83.400 9.950 1.00 20.94 324 LEU B O 1
ATOM 5924 N N . GLN B 1 340 ? 11.167 -84.485 11.906 1.00 19.08 325 GLN B N 1
ATOM 5925 C CA . GLN B 1 340 ? 10.013 -83.860 12.535 1.00 18.37 325 GLN B CA 1
ATOM 5926 C C . GLN B 1 340 ? 10.251 -83.625 14.006 1.00 21.98 325 GLN B C 1
ATOM 5927 O O . GLN B 1 340 ? 10.941 -84.404 14.663 1.00 17.23 325 GLN B O 1
ATOM 5933 N N . ILE B 1 341 ? 9.656 -82.550 14.514 1.00 16.82 326 ILE B N 1
ATOM 5934 C CA . ILE B 1 341 ? 9.610 -82.281 15.943 1.00 17.55 326 ILE B CA 1
ATOM 5935 C C . ILE B 1 341 ? 8.149 -82.071 16.288 1.00 20.31 326 ILE B C 1
ATOM 5936 O O . ILE B 1 341 ? 7.453 -81.322 15.602 1.00 19.54 326 ILE B O 1
ATOM 5941 N N . ASP B 1 342 ? 7.656 -82.736 17.325 1.00 19.09 327 ASP B N 1
ATOM 5942 C CA . ASP B 1 342 ? 6.267 -82.514 17.700 1.00 17.87 327 ASP B CA 1
ATOM 5943 C C . ASP B 1 342 ? 6.132 -81.585 18.891 1.00 18.93 327 ASP B C 1
ATOM 5944 O O . ASP B 1 342 ? 7.118 -81.100 19.439 1.00 18.79 327 ASP B O 1
ATOM 5949 N N . LEU B 1 343 ? 4.898 -81.304 19.279 1.00 21.58 328 LEU B N 1
ATOM 5950 C CA . LEU B 1 343 ? 4.679 -80.260 20.261 1.00 18.16 328 LEU B CA 1
ATOM 5951 C C . LEU B 1 343 ? 5.067 -80.669 21.674 1.00 19.60 328 LEU B C 1
ATOM 5952 O O . LEU B 1 343 ? 4.996 -79.844 22.580 1.00 19.85 328 LEU B O 1
ATOM 5957 N N . THR B 1 344 ? 5.458 -81.932 21.865 1.00 18.86 329 THR B N 1
ATOM 5958 C CA . THR B 1 344 ? 5.922 -82.383 23.177 1.00 20.61 329 THR B CA 1
ATOM 5959 C C . THR B 1 344 ? 7.440 -82.220 23.288 1.00 22.43 329 THR B C 1
ATOM 5960 O O . THR B 1 344 ? 8.014 -82.312 24.380 1.00 19.57 329 THR B O 1
ATOM 5964 N N . GLY B 1 345 ? 8.082 -81.983 22.148 1.00 18.14 330 GLY B N 1
ATOM 5965 C CA . GLY B 1 345 ? 9.528 -81.868 22.095 1.00 17.77 330 GLY B CA 1
ATOM 5966 C C . GLY B 1 345 ? 10.216 -83.171 21.695 1.00 19.43 330 GLY B C 1
ATOM 5967 O O . GLY B 1 345 ? 11.448 -83.262 21.719 1.00 20.27 330 GLY B O 1
ATOM 5968 N N . ALA B 1 346 ? 9.433 -84.187 21.340 1.00 16.77 331 ALA B N 1
ATOM 5969 C CA . ALA B 1 346 ? 9.999 -85.415 20.809 1.00 16.15 331 ALA B CA 1
ATOM 5970 C C . ALA B 1 346 ? 10.389 -85.200 19.346 1.00 18.73 331 ALA B C 1
ATOM 5971 O O . ALA B 1 346 ? 9.824 -84.335 18.663 1.00 17.56 331 ALA B O 1
ATOM 5973 N N . CYS B 1 347 ? 11.365 -85.963 18.866 1.00 14.80 332 CYS B N 1
ATOM 5974 C CA . CYS B 1 347 ? 11.857 -85.784 17.498 1.00 19.09 332 CYS B CA 1
ATOM 5975 C C . CYS B 1 347 ? 11.838 -87.102 16.743 1.00 20.38 332 CYS B C 1
ATOM 5976 O O . CYS B 1 347 ? 11.990 -88.165 17.348 1.00 21.08 332 CYS B O 1
ATOM 5979 N N . ASN B 1 348 ? 11.666 -87.027 15.428 1.00 17.34 333 ASN B N 1
ATOM 5980 C CA . ASN B 1 348 ? 11.571 -88.222 14.594 1.00 18.13 333 ASN B CA 1
ATOM 5981 C C . ASN B 1 348 ? 12.440 -88.113 13.345 1.00 18.99 333 ASN B C 1
ATOM 5982 O O . ASN B 1 348 ? 12.284 -87.185 12.566 1.00 19.10 333 ASN B O 1
ATOM 5987 N N . SER B 1 349 ? 13.346 -89.068 13.160 1.00 17.17 334 SER B N 1
ATOM 5988 C CA . SER B 1 349 ? 14.267 -89.058 12.024 1.00 19.07 334 SER B CA 1
ATOM 5989 C C . SER B 1 349 ? 13.926 -90.159 11.027 1.00 20.65 334 SER B C 1
ATOM 5990 O O . SER B 1 349 ? 14.656 -90.377 10.061 1.00 21.84 334 SER B O 1
ATOM 5993 N N . GLU B 1 350 ? 12.831 -90.870 11.266 1.00 19.40 335 GLU B N 1
ATOM 5994 C CA . GLU B 1 350 ? 12.479 -92.011 10.417 1.00 22.79 335 GLU B CA 1
ATOM 5995 C C . GLU B 1 350 ? 11.699 -91.589 9.170 1.00 24.49 335 GLU B C 1
ATOM 5996 O O . GLU B 1 350 ? 10.667 -90.944 9.271 1.00 23.41 335 GLU B O 1
ATOM 6002 N N . HIS B 1 351 ? 12.193 -91.971 7.996 1.00 23.27 336 HIS B N 1
ATOM 6003 C CA . HIS B 1 351 ? 11.524 -91.628 6.736 1.00 26.57 336 HIS B CA 1
ATOM 6004 C C . HIS B 1 351 ? 10.188 -92.346 6.541 1.00 30.33 336 HIS B C 1
ATOM 6005 O O . HIS B 1 351 ? 9.229 -91.758 6.039 1.00 33.70 336 HIS B O 1
ATOM 6012 N N . MET B 1 352 ? 10.124 -93.615 6.934 1.00 25.98 337 MET B N 1
ATOM 6013 C CA . MET B 1 352 ? 8.925 -94.421 6.699 1.00 28.59 337 MET B CA 1
ATOM 6014 C C . MET B 1 352 ? 7.795 -94.089 7.665 1.00 32.76 337 MET B C 1
ATOM 6015 O O . MET B 1 352 ? 7.884 -94.374 8.861 1.00 31.62 337 MET B O 1
ATOM 6020 N N . LEU B 1 353 ? 6.726 -93.496 7.146 1.00 35.76 338 LEU B N 1
ATOM 6021 C CA . LEU B 1 353 ? 5.599 -93.112 7.994 1.00 36.54 338 LEU B CA 1
ATOM 6022 C C . LEU B 1 353 ? 5.077 -94.317 8.763 1.00 35.11 338 LEU B C 1
ATOM 6023 O O . LEU B 1 353 ? 4.889 -95.388 8.188 1.00 38.19 338 LEU B O 1
ATOM 6028 N N . GLY B 1 354 ? 4.858 -94.144 10.062 1.00 36.97 339 GLY B N 1
ATOM 6029 C CA . GLY B 1 354 ? 4.273 -95.193 10.882 1.00 39.37 339 GLY B CA 1
ATOM 6030 C C . GLY B 1 354 ? 5.248 -96.263 11.343 1.00 41.27 339 GLY B C 1
ATOM 6031 O O . GLY B 1 354 ? 4.841 -97.285 11.894 1.00 41.89 339 GLY B O 1
ATOM 6032 N N . HIS B 1 355 ? 6.539 -96.031 11.119 1.00 36.51 340 HIS B N 1
ATOM 6033 C CA . HIS B 1 355 ? 7.571 -96.975 11.537 1.00 29.63 340 HIS B CA 1
ATOM 6034 C C . HIS B 1 355 ? 8.654 -96.260 12.309 1.00 31.64 340 HIS B C 1
ATOM 6035 O O . HIS B 1 355 ? 8.714 -95.030 12.321 1.00 29.79 340 HIS B O 1
ATOM 6042 N N . GLN B 1 356 ? 9.513 -97.031 12.964 1.00 26.90 341 GLN B N 1
ATOM 6043 C CA . GLN B 1 356 ? 10.626 -96.432 13.686 1.00 25.96 341 GLN B CA 1
ATOM 6044 C C . GLN B 1 356 ? 11.842 -97.349 13.625 1.00 26.45 341 GLN B C 1
ATOM 6045 O O . GLN B 1 356 ? 12.002 -98.236 14.455 1.00 31.77 341 GLN B O 1
ATOM 6051 N N . TYR B 1 357 ? 12.688 -97.144 12.624 1.00 23.32 342 TYR B N 1
ATOM 6052 C CA . TYR B 1 357 ? 13.926 -97.910 12.519 1.00 22.44 342 TYR B CA 1
ATOM 6053 C C . TYR B 1 357 ? 15.122 -97.040 12.882 1.00 19.36 342 TYR B C 1
ATOM 6054 O O . TYR B 1 357 ? 16.200 -97.546 13.193 1.00 23.58 342 TYR B O 1
ATOM 6063 N N . SER B 1 358 ? 14.939 -95.730 12.824 1.00 21.30 343 SER B N 1
ATOM 6064 C CA . SER B 1 358 ? 16.064 -94.813 13.000 1.00 21.64 343 SER B CA 1
ATOM 6065 C C . SER B 1 358 ? 16.544 -94.775 14.451 1.00 22.30 343 SER B C 1
ATOM 6066 O O . SER B 1 358 ? 17.658 -94.323 14.727 1.00 23.07 343 SER B O 1
ATOM 6069 N N . ALA B 1 359 ? 15.712 -95.260 15.374 1.00 19.88 344 ALA B N 1
ATOM 6070 C CA . ALA B 1 359 ? 16.077 -95.275 16.787 1.00 21.41 344 ALA B CA 1
ATOM 6071 C C . ALA B 1 359 ? 17.288 -96.173 17.034 1.00 19.82 344 ALA B C 1
ATOM 6072 O O . ALA B 1 359 ? 17.913 -96.100 18.089 1.00 22.16 344 ALA B O 1
ATOM 6074 N N . SER B 1 360 ? 17.622 -97.009 16.057 1.00 21.16 345 SER B N 1
ATOM 6075 C CA . SER B 1 360 ? 18.819 -97.856 16.146 1.00 19.05 345 SER B CA 1
ATOM 6076 C C . SER B 1 360 ? 20.100 -97.021 16.038 1.00 20.37 345 SER B C 1
ATOM 6077 O O . SER B 1 360 ? 21.170 -97.456 16.464 1.00 21.80 345 SER B O 1
ATOM 6080 N N . GLY B 1 361 ? 19.977 -95.833 15.450 1.00 19.08 346 GLY B N 1
ATOM 6081 C CA . GLY B 1 361 ? 21.099 -94.926 15.250 1.00 20.11 346 GLY B CA 1
ATOM 6082 C C . GLY B 1 361 ? 21.636 -94.330 16.540 1.00 20.32 346 GLY B C 1
ATOM 6083 O O . GLY B 1 361 ? 21.004 -94.435 17.590 1.00 19.46 346 GLY B O 1
ATOM 6084 N N . GLY B 1 362 ? 22.795 -93.683 16.454 1.00 17.46 347 GLY B N 1
ATOM 6085 C CA . GLY B 1 362 ? 23.459 -93.141 17.627 1.00 18.52 347 GLY B CA 1
ATOM 6086 C C . GLY B 1 362 ? 23.031 -91.740 18.006 1.00 18.89 347 GLY B C 1
ATOM 6087 O O . GLY B 1 362 ? 23.621 -91.137 18.898 1.00 20.02 347 GLY B O 1
ATOM 6088 N N . GLN B 1 363 ? 21.992 -91.216 17.358 1.00 17.94 348 GLN B N 1
ATOM 6089 C CA . GLN B 1 363 ? 21.503 -89.892 17.718 1.00 17.98 348 GLN B CA 1
ATOM 6090 C C . GLN B 1 363 ? 21.305 -89.779 19.224 1.00 19.13 348 GLN B C 1
ATOM 6091 O O . GLN B 1 363 ? 21.882 -88.906 19.868 1.00 13.63 348 GLN B O 1
ATOM 6097 N N . LEU B 1 364 ? 20.497 -90.665 19.796 1.00 14.23 349 LEU B N 1
ATOM 6098 C CA . LEU B 1 364 ? 20.151 -90.518 21.206 1.00 16.10 349 LEU B CA 1
ATOM 6099 C C . LEU B 1 364 ? 21.375 -90.657 22.134 1.00 15.52 349 LEU B C 1
ATOM 6100 O O . LEU B 1 364 ? 21.433 -90.020 23.191 1.00 14.35 349 LEU B O 1
ATOM 6105 N N . ASP B 1 365 ? 22.353 -91.477 21.743 1.00 15.26 350 ASP B N 1
ATOM 6106 C CA . ASP B 1 365 ? 23.585 -91.616 22.528 1.00 14.72 350 ASP B CA 1
ATOM 6107 C C . ASP B 1 365 ? 24.234 -90.265 22.762 1.00 13.70 350 ASP B C 1
ATOM 6108 O O . ASP B 1 365 ? 24.695 -89.958 23.865 1.00 14.09 350 ASP B O 1
ATOM 6113 N N . PHE B 1 366 ? 24.308 -89.471 21.702 1.00 11.75 351 PHE B N 1
ATOM 6114 C CA . PHE B 1 366 ? 24.907 -88.140 21.806 1.00 14.53 351 PHE B CA 1
ATOM 6115 C C . PHE B 1 366 ? 23.985 -87.095 22.416 1.00 14.73 351 PHE B C 1
ATOM 6116 O O . PHE B 1 366 ? 24.451 -86.153 23.034 1.00 12.95 351 PHE B O 1
ATOM 6124 N N . VAL B 1 367 ? 22.679 -87.257 22.263 1.00 15.02 352 VAL B N 1
ATOM 6125 C CA . VAL B 1 367 ? 21.761 -86.348 22.947 1.00 13.18 352 VAL B CA 1
ATOM 6126 C C . VAL B 1 367 ? 21.981 -86.502 24.453 1.00 15.03 352 VAL B C 1
ATOM 6127 O O . VAL B 1 367 ? 22.118 -85.516 25.183 1.00 11.71 352 VAL B O 1
ATOM 6131 N N . ARG B 1 368 ? 22.065 -87.756 24.897 1.00 15.33 353 ARG B N 1
ATOM 6132 C CA . ARG B 1 368 ? 22.307 -88.073 26.310 1.00 13.93 353 ARG B CA 1
ATOM 6133 C C . ARG B 1 368 ? 23.702 -87.634 26.746 1.00 15.56 353 ARG B C 1
ATOM 6134 O O . ARG B 1 368 ? 23.866 -86.999 27.791 1.00 13.03 353 ARG B O 1
ATOM 6142 N N . GLY B 1 369 ? 24.703 -87.984 25.940 1.00 12.81 354 GLY B N 1
ATOM 6143 C CA . GLY B 1 369 ? 26.090 -87.730 26.280 1.00 13.17 354 GLY B CA 1
ATOM 6144 C C . GLY B 1 369 ? 26.414 -86.243 26.350 1.00 15.90 354 GLY B C 1
ATOM 6145 O O . GLY B 1 369 ? 27.134 -85.796 27.255 1.00 14.58 354 GLY B O 1
ATOM 6146 N N . ALA B 1 370 ? 25.910 -85.473 25.385 1.00 13.64 355 ALA B N 1
ATOM 6147 C CA . ALA B 1 370 ? 26.187 -84.040 25.351 1.00 14.84 355 ALA B CA 1
ATOM 6148 C C . ALA B 1 370 ? 25.573 -83.361 26.572 1.00 13.89 355 ALA B C 1
ATOM 6149 O O . ALA B 1 370 ? 26.190 -82.499 27.183 1.00 15.49 355 ALA B O 1
ATOM 6151 N N . TYR B 1 371 ? 24.357 -83.745 26.930 1.00 12.18 356 TYR B N 1
ATOM 6152 C CA . TYR B 1 371 ? 23.719 -83.124 28.093 1.00 15.21 356 TYR B CA 1
ATOM 6153 C C . TYR B 1 371 ? 24.489 -83.453 29.374 1.00 18.11 356 TYR B C 1
ATOM 6154 O O . TYR B 1 371 ? 24.612 -82.618 30.283 1.00 18.68 356 TYR B O 1
ATOM 6163 N N . ALA B 1 372 ? 25.036 -84.661 29.447 1.00 15.60 357 ALA B N 1
ATOM 6164 C CA . ALA B 1 372 ? 25.764 -85.065 30.651 1.00 16.78 357 ALA B CA 1
ATOM 6165 C C . ALA B 1 372 ? 27.154 -84.429 30.747 1.00 19.36 357 ALA B C 1
ATOM 6166 O O . ALA B 1 372 ? 27.731 -84.360 31.836 1.00 18.38 357 ALA B O 1
ATOM 6168 N N . SER B 1 373 ? 27.701 -83.994 29.609 1.00 17.92 358 SER B N 1
ATOM 6169 C CA . SER B 1 373 ? 28.991 -83.288 29.581 1.00 15.22 358 SER B CA 1
ATOM 6170 C C . SER B 1 373 ? 28.941 -81.990 30.397 1.00 18.63 358 SER B C 1
ATOM 6171 O O . SER B 1 373 ? 27.962 -81.254 30.334 1.00 18.63 358 SER B O 1
ATOM 6174 N N . LYS B 1 374 ? 30.012 -81.685 31.126 1.00 18.25 359 LYS B N 1
ATOM 6175 C CA . LYS B 1 374 ? 30.091 -80.408 31.847 1.00 20.73 359 LYS B CA 1
ATOM 6176 C C . LYS B 1 374 ? 30.150 -79.265 30.845 1.00 18.10 359 LYS B C 1
ATOM 6177 O O . LYS B 1 374 ? 31.134 -79.117 30.125 1.00 20.81 359 LYS B O 1
ATOM 6183 N N . GLY B 1 375 ? 29.093 -78.452 30.807 1.00 16.04 360 GLY B N 1
ATOM 6184 C CA . GLY B 1 375 ? 28.992 -77.366 29.850 1.00 20.28 360 GLY B CA 1
ATOM 6185 C C . GLY B 1 375 ? 28.466 -77.827 28.493 1.00 19.62 360 GLY B C 1
ATOM 6186 O O . GLY B 1 375 ? 28.460 -77.068 27.515 1.00 18.21 360 GLY B O 1
ATOM 6187 N N . GLY B 1 376 ? 28.033 -79.081 28.430 1.00 18.89 361 GLY B N 1
ATOM 6188 C CA . GLY B 1 376 ? 27.606 -79.674 27.172 1.00 17.80 361 GLY B CA 1
ATOM 6189 C C . GLY B 1 376 ? 26.252 -79.206 26.677 1.00 18.40 361 GLY B C 1
ATOM 6190 O O . GLY B 1 376 ? 25.383 -78.794 27.463 1.00 17.71 361 GLY B O 1
ATOM 6191 N N . ARG B 1 377 ? 26.071 -79.268 25.358 1.00 16.25 362 ARG B N 1
ATOM 6192 C CA . ARG B 1 377 ? 24.791 -78.959 24.740 1.00 15.06 362 ARG B CA 1
ATOM 6193 C C . ARG B 1 377 ? 24.471 -79.944 23.628 1.00 13.70 362 ARG B C 1
ATOM 6194 O O . ARG B 1 377 ? 25.307 -80.214 22.763 1.00 15.06 362 ARG B O 1
ATOM 6202 N N . SER B 1 378 ? 23.260 -80.485 23.664 1.00 11.70 363 SER B N 1
ATOM 6203 C CA . SER B 1 378 ? 22.715 -81.256 22.555 1.00 13.98 363 SER B CA 1
ATOM 6204 C C . SER B 1 378 ? 21.751 -80.422 21.734 1.00 15.17 363 SER B C 1
ATOM 6205 O O . SER B 1 378 ? 20.801 -79.849 22.263 1.00 16.08 363 SER B O 1
ATOM 6208 N N . ILE B 1 379 ? 21.986 -80.387 20.430 1.00 14.86 364 ILE B N 1
ATOM 6209 C CA . ILE B 1 379 ? 21.151 -79.624 19.524 1.00 13.77 364 ILE B CA 1
ATOM 6210 C C . ILE B 1 379 ? 20.569 -80.552 18.469 1.00 13.95 364 ILE B C 1
ATOM 6211 O O . ILE B 1 379 ? 21.281 -81.348 17.847 1.00 14.16 364 ILE B O 1
ATOM 6216 N N . ILE B 1 380 ? 19.260 -80.487 18.313 1.00 10.74 365 ILE B N 1
ATOM 6217 C CA . ILE B 1 380 ? 18.601 -81.175 17.225 1.00 14.74 365 ILE B CA 1
ATOM 6218 C C . ILE B 1 380 ? 17.982 -80.095 16.358 1.00 15.29 365 ILE B C 1
ATOM 6219 O O . ILE B 1 380 ? 17.245 -79.245 16.857 1.00 17.32 365 ILE B O 1
ATOM 6224 N N . ALA B 1 381 ? 18.296 -80.124 15.066 1.00 15.63 366 ALA B N 1
ATOM 6225 C CA . ALA B 1 381 ? 17.899 -79.047 14.164 1.00 17.82 366 ALA B CA 1
ATOM 6226 C C . ALA B 1 381 ? 17.202 -79.529 12.896 1.00 18.71 366 ALA B C 1
ATOM 6227 O O . ALA B 1 381 ? 17.428 -80.639 12.407 1.00 17.75 366 ALA B O 1
ATOM 6229 N N . THR B 1 382 ? 16.354 -78.667 12.353 1.00 20.34 367 THR B N 1
ATOM 6230 C CA . THR B 1 382 ? 15.661 -78.959 11.109 1.00 22.30 367 THR B CA 1
ATOM 6231 C C . THR B 1 382 ? 15.084 -77.662 10.554 1.00 20.97 367 THR B C 1
ATOM 6232 O O . THR B 1 382 ? 14.721 -76.779 11.322 1.00 20.24 367 THR B O 1
ATOM 6236 N N . PRO B 1 383 ? 15.019 -77.542 9.220 1.00 21.22 368 PRO B N 1
ATOM 6237 C CA . PRO B 1 383 ? 14.202 -76.461 8.648 1.00 21.55 368 PRO B CA 1
ATOM 6238 C C . PRO B 1 383 ? 12.775 -76.661 9.143 1.00 22.18 368 PRO B C 1
ATOM 6239 O O . PRO B 1 383 ? 12.382 -77.795 9.393 1.00 24.13 368 PRO B O 1
ATOM 6243 N N . SER B 1 384 ? 12.011 -75.589 9.294 1.00 23.50 369 SER B N 1
ATOM 6244 C CA . SER B 1 384 ? 10.678 -75.711 9.862 1.00 24.27 369 SER B CA 1
ATOM 6245 C C . SER B 1 384 ? 9.680 -76.273 8.856 1.00 26.55 369 SER B C 1
ATOM 6246 O O . SER B 1 384 ? 8.589 -76.682 9.232 1.00 25.04 369 SER B O 1
ATOM 6249 N N . THR B 1 385 ? 10.049 -76.300 7.577 1.00 26.22 370 THR B N 1
ATOM 6250 C CA . THR B 1 385 ? 9.127 -76.793 6.555 1.00 26.77 370 THR B CA 1
ATOM 6251 C C . THR B 1 385 ? 9.773 -77.709 5.525 1.00 31.08 370 THR B C 1
ATOM 6252 O O . THR B 1 385 ? 11.003 -77.828 5.443 1.00 30.06 370 THR B O 1
ATOM 6256 N N . ALA B 1 386 ? 8.916 -78.346 4.735 1.00 29.40 371 ALA B N 1
ATOM 6257 C CA . ALA B 1 386 ? 9.339 -79.192 3.631 1.00 34.57 371 ALA B CA 1
ATOM 6258 C C . ALA B 1 386 ? 8.429 -78.944 2.427 1.00 35.07 371 ALA B C 1
ATOM 6259 O O . ALA B 1 386 ? 7.453 -78.202 2.528 1.00 31.93 371 ALA B O 1
ATOM 6261 N N . ALA B 1 387 ? 8.745 -79.577 1.301 1.00 37.15 372 ALA B N 1
ATOM 6262 C CA . ALA B 1 387 ? 7.903 -79.489 0.106 1.00 42.84 372 ALA B CA 1
ATOM 6263 C C . ALA B 1 387 ? 7.631 -78.039 -0.290 1.00 40.93 372 ALA B C 1
ATOM 6264 O O . ALA B 1 387 ? 6.478 -77.612 -0.372 1.00 41.27 372 ALA B O 1
ATOM 6266 N N . LYS B 1 388 ? 8.697 -77.280 -0.517 1.00 42.95 373 LYS B N 1
ATOM 6267 C CA . LYS B 1 388 ? 8.569 -75.887 -0.933 1.00 46.15 373 LYS B CA 1
ATOM 6268 C C . LYS B 1 388 ? 7.659 -75.069 -0.011 1.00 44.11 373 LYS B C 1
ATOM 6269 O O . LYS B 1 388 ? 6.917 -74.201 -0.473 1.00 40.72 373 LYS B O 1
ATOM 6275 N N . GLY B 1 389 ? 7.718 -75.349 1.290 1.00 39.34 374 GLY B N 1
ATOM 6276 C CA . GLY B 1 389 ? 6.991 -74.568 2.278 1.00 34.26 374 GLY B CA 1
ATOM 6277 C C . GLY B 1 389 ? 5.556 -75.000 2.530 1.00 33.99 374 GLY B C 1
ATOM 6278 O O . GLY B 1 389 ? 4.831 -74.343 3.286 1.00 36.46 374 GLY B O 1
ATOM 6279 N N . THR B 1 390 ? 5.149 -76.106 1.916 1.00 32.81 375 THR B N 1
ATOM 6280 C CA . THR B 1 390 ? 3.770 -76.578 2.006 1.00 36.65 375 THR B CA 1
ATOM 6281 C C . THR B 1 390 ? 3.532 -77.565 3.152 1.00 38.04 375 THR B C 1
ATOM 6282 O O . THR B 1 390 ? 2.386 -77.813 3.534 1.00 36.83 375 THR B O 1
ATOM 6286 N N . VAL B 1 391 ? 4.613 -78.127 3.686 1.00 32.97 376 VAL B N 1
ATOM 6287 C CA . VAL B 1 391 ? 4.535 -79.142 4.734 1.00 33.39 376 VAL B CA 1
ATOM 6288 C C . VAL B 1 391 ? 5.321 -78.705 5.963 1.00 29.77 376 VAL B C 1
ATOM 6289 O O . VAL B 1 391 ? 6.477 -78.305 5.855 1.00 29.62 376 VAL B O 1
ATOM 6293 N N . SER B 1 392 ? 4.700 -78.787 7.136 1.00 29.47 377 SER B N 1
ATOM 6294 C CA . SER B 1 392 ? 5.375 -78.375 8.360 1.00 29.58 377 SER B CA 1
ATOM 6295 C C . SER B 1 392 ? 6.141 -79.549 8.949 1.00 28.50 377 SER B C 1
ATOM 6296 O O . SER B 1 392 ? 5.620 -80.658 9.024 1.00 25.11 377 SER B O 1
ATOM 6299 N N . ARG B 1 393 ? 7.382 -79.305 9.354 1.00 28.65 378 ARG B N 1
ATOM 6300 C CA . ARG B 1 393 ? 8.166 -80.331 10.020 1.00 23.33 378 ARG B CA 1
ATOM 6301 C C . ARG B 1 393 ? 7.989 -80.200 11.537 1.00 22.88 378 ARG B C 1
ATOM 6302 O O . ARG B 1 393 ? 8.536 -80.977 12.315 1.00 21.20 378 ARG B O 1
ATOM 6310 N N . ILE B 1 394 ? 7.223 -79.197 11.943 1.00 22.28 379 ILE B N 1
ATOM 6311 C CA . ILE B 1 394 ? 6.800 -79.048 13.331 1.00 21.26 379 ILE B CA 1
ATOM 6312 C C . ILE B 1 394 ? 5.364 -79.527 13.349 1.00 26.33 379 ILE B C 1
ATOM 6313 O O . ILE B 1 394 ? 4.509 -78.937 12.697 1.00 22.22 379 ILE B O 1
ATOM 6318 N N . ILE B 1 395 ? 5.094 -80.610 14.068 1.00 21.39 380 ILE B N 1
ATOM 6319 C CA . ILE B 1 395 ? 3.780 -81.249 14.001 1.00 23.47 380 ILE B CA 1
ATOM 6320 C C . ILE B 1 395 ? 3.174 -81.450 15.387 1.00 23.47 380 ILE B C 1
ATOM 6321 O O . ILE B 1 395 ? 3.880 -81.394 16.391 1.00 23.60 380 ILE B O 1
ATOM 6326 N N . PRO B 1 396 ? 1.854 -81.682 15.446 1.00 25.94 381 PRO B N 1
ATOM 6327 C CA . PRO B 1 396 ? 1.197 -81.856 16.741 1.00 23.77 381 PRO B CA 1
ATOM 6328 C C . PRO B 1 396 ? 1.783 -83.030 17.519 1.00 23.74 381 PRO B C 1
ATOM 6329 O O . PRO B 1 396 ? 2.207 -82.856 18.664 1.00 26.41 381 PRO B O 1
ATOM 6333 N N . ARG B 1 397 ? 1.803 -84.198 16.889 1.00 25.08 382 ARG B N 1
ATOM 6334 C CA . ARG B 1 397 ? 2.170 -85.444 17.547 1.00 28.64 382 ARG B CA 1
ATOM 6335 C C . ARG B 1 397 ? 2.767 -86.418 16.538 1.00 29.16 382 ARG B C 1
ATOM 6336 O O . ARG B 1 397 ? 2.188 -86.668 15.479 1.00 25.00 382 ARG B O 1
ATOM 6344 N N . ILE B 1 398 ? 3.931 -86.967 16.870 1.00 25.16 383 ILE B N 1
ATOM 6345 C CA . ILE B 1 398 ? 4.588 -87.936 16.004 1.00 23.61 383 ILE B CA 1
ATOM 6346 C C . ILE B 1 398 ? 3.741 -89.204 15.935 1.00 29.18 383 ILE B C 1
ATOM 6347 O O . ILE B 1 398 ? 3.169 -89.618 16.938 1.00 24.63 383 ILE B O 1
ATOM 6352 N N . ASP B 1 399 ? 3.649 -89.813 14.754 1.00 29.97 384 ASP B N 1
ATOM 6353 C CA . ASP B 1 399 ? 2.856 -91.026 14.604 1.00 34.77 384 ASP B CA 1
ATOM 6354 C C . ASP B 1 399 ? 3.655 -92.263 15.037 1.00 39.18 384 ASP B C 1
ATOM 6355 O O . ASP B 1 399 ? 4.466 -92.783 14.268 1.00 39.52 384 ASP B O 1
ATOM 6360 N N . GLY B 1 400 ? 3.430 -92.722 16.267 1.00 37.32 385 GLY B N 1
ATOM 6361 C CA . GLY B 1 400 ? 4.114 -93.907 16.768 1.00 36.61 385 GLY B CA 1
ATOM 6362 C C . GLY B 1 400 ? 5.310 -93.631 17.667 1.00 35.03 385 GLY B C 1
ATOM 6363 O O . GLY B 1 400 ? 5.406 -92.555 18.255 1.00 35.37 385 GLY B O 1
ATOM 6364 N N . PRO B 1 401 ? 6.221 -94.617 17.793 1.00 31.47 386 PRO B N 1
ATOM 6365 C CA . PRO B 1 401 ? 7.448 -94.508 18.593 1.00 24.84 386 PRO B CA 1
ATOM 6366 C C . PRO B 1 401 ? 8.398 -93.494 17.981 1.00 22.65 386 PRO B C 1
ATOM 6367 O O . PRO B 1 401 ? 8.489 -93.382 16.754 1.00 25.00 386 PRO B O 1
ATOM 6371 N N . VAL B 1 402 ? 9.099 -92.758 18.836 1.00 20.91 387 VAL B N 1
ATOM 6372 C CA . VAL B 1 402 ? 9.912 -91.625 18.383 1.00 19.05 387 VAL B CA 1
ATOM 6373 C C . VAL B 1 402 ? 11.384 -91.997 18.242 1.00 22.22 387 VAL B C 1
ATOM 6374 O O . VAL B 1 402 ? 11.787 -93.112 18.576 1.00 21.64 387 VAL B O 1
ATOM 6378 N N . THR B 1 403 ? 12.183 -91.057 17.738 1.00 19.23 388 THR B N 1
ATOM 6379 C CA . THR B 1 403 ? 13.627 -91.216 17.680 1.00 19.57 388 THR B CA 1
ATOM 6380 C C . THR B 1 403 ? 14.266 -90.680 18.957 1.00 19.56 388 THR B C 1
ATOM 6381 O O . THR B 1 403 ? 14.973 -91.405 19.647 1.00 21.35 388 THR B O 1
ATOM 6385 N N . THR B 1 404 ? 14.019 -89.411 19.263 1.00 17.38 389 THR B N 1
ATOM 6386 C CA . THR B 1 404 ? 14.478 -88.818 20.510 1.00 17.54 389 THR B CA 1
ATOM 6387 C C . THR B 1 404 ? 13.254 -88.498 21.349 1.00 16.26 389 THR B C 1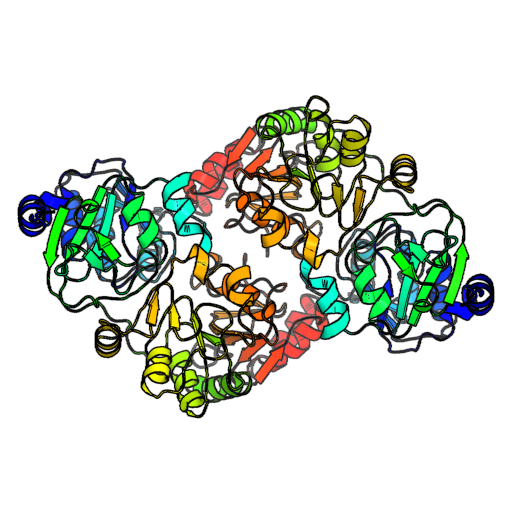
ATOM 6388 O O . THR B 1 404 ? 12.409 -87.701 20.940 1.00 18.72 389 THR B O 1
ATOM 6392 N N . PRO B 1 405 ? 13.139 -89.137 22.515 1.00 16.91 390 PRO B N 1
ATOM 6393 C CA . PRO B 1 405 ? 12.003 -88.941 23.421 1.00 20.51 390 PRO B CA 1
ATOM 6394 C C . PRO B 1 405 ? 11.973 -87.537 24.002 1.00 15.32 390 PRO B C 1
ATOM 6395 O O . PRO B 1 405 ? 13.024 -86.906 24.158 1.00 13.84 390 PRO B O 1
ATOM 6399 N N . ARG B 1 406 ? 10.787 -87.059 24.362 1.00 13.85 391 ARG B N 1
ATOM 6400 C CA . ARG B 1 406 ? 10.669 -85.702 24.890 1.00 15.07 391 ARG B CA 1
ATOM 6401 C C . ARG B 1 406 ? 11.404 -85.513 26.221 1.00 17.33 391 ARG B C 1
ATOM 6402 O O . ARG B 1 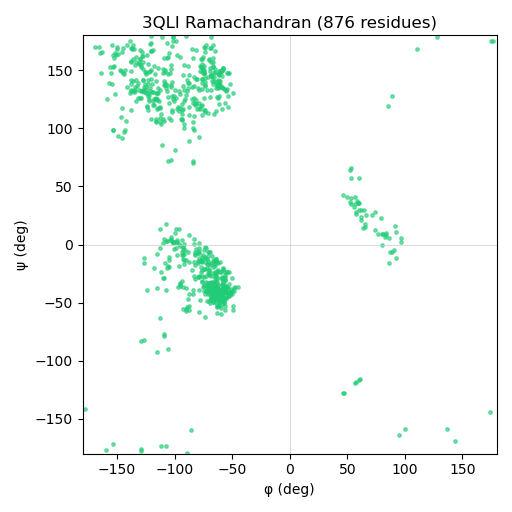406 ? 11.817 -84.404 26.565 1.00 16.24 391 ARG B O 1
ATOM 6410 N N . ILE B 1 407 ? 11.585 -86.597 26.971 1.00 16.48 392 ILE B N 1
ATOM 6411 C CA . ILE B 1 407 ? 12.342 -86.505 28.211 1.00 15.35 392 ILE B CA 1
ATOM 6412 C C . ILE B 1 407 ? 13.852 -86.288 27.993 1.00 17.34 392 ILE B C 1
ATOM 6413 O O . ILE B 1 407 ? 14.572 -85.945 28.932 1.00 17.07 392 ILE B O 1
ATOM 6418 N N . ASP B 1 408 ? 14.321 -86.554 26.776 1.00 14.69 393 ASP B N 1
ATOM 6419 C CA . ASP B 1 408 ? 15.742 -86.428 26.451 1.00 14.71 393 ASP B CA 1
ATOM 6420 C C . ASP B 1 408 ? 16.141 -85.209 25.628 1.00 14.70 393 ASP B C 1
ATOM 6421 O O . ASP B 1 408 ? 17.311 -84.837 25.603 1.00 15.80 393 ASP B O 1
ATOM 6426 N N . THR B 1 409 ? 15.183 -84.589 24.954 1.00 15.70 394 THR B N 1
ATOM 6427 C CA . THR B 1 409 ? 15.511 -83.446 24.114 1.00 16.02 394 THR B CA 1
ATOM 6428 C C . THR B 1 409 ? 16.073 -82.290 24.929 1.00 16.62 394 THR B C 1
ATOM 6429 O O . THR B 1 409 ? 15.573 -81.968 26.004 1.00 16.41 394 THR B O 1
ATOM 6433 N N . HIS B 1 410 ? 17.123 -81.671 24.404 1.00 12.88 395 HIS B N 1
ATOM 6434 C CA . HIS B 1 410 ? 17.760 -80.551 25.075 1.00 13.67 395 HIS B CA 1
ATOM 6435 C C . HIS B 1 410 ? 17.469 -79.268 24.314 1.00 15.63 395 HIS B C 1
ATOM 6436 O O . HIS B 1 410 ? 16.587 -78.502 24.686 1.00 14.38 395 HIS B O 1
ATOM 6443 N N . TYR B 1 411 ? 18.201 -79.063 23.227 1.00 14.35 396 TYR B N 1
ATOM 6444 C CA . TYR B 1 411 ? 18.047 -77.880 22.396 1.00 14.70 396 TYR B CA 1
ATOM 6445 C C . TYR B 1 411 ? 17.478 -78.254 21.037 1.00 14.16 396 TYR B C 1
ATOM 6446 O O . TYR B 1 411 ? 17.943 -79.195 20.398 1.00 14.88 396 TYR B O 1
ATOM 6455 N N . ILE B 1 412 ? 16.471 -77.507 20.602 1.00 15.64 397 ILE B N 1
ATOM 6456 C CA . ILE B 1 412 ? 15.861 -77.705 19.296 1.00 12.68 397 ILE B CA 1
ATOM 6457 C C . ILE B 1 412 ? 16.050 -76.398 18.537 1.00 18.86 397 ILE B C 1
ATOM 6458 O O . ILE B 1 412 ? 15.912 -75.319 19.111 1.00 15.25 397 ILE B O 1
ATOM 6463 N N . VAL B 1 413 ? 16.396 -76.490 17.259 1.00 15.45 398 VAL B N 1
ATOM 6464 C CA . VAL B 1 413 ? 16.650 -75.284 16.467 1.00 19.01 398 VAL B CA 1
ATOM 6465 C C . VAL B 1 413 ? 15.970 -75.382 15.110 1.00 17.81 398 VAL B C 1
ATOM 6466 O O . VAL B 1 413 ? 16.016 -76.435 14.463 1.00 17.16 398 VAL B O 1
ATOM 6470 N N . THR B 1 414 ? 15.313 -74.300 14.692 1.00 18.01 399 THR B N 1
ATOM 6471 C CA . THR B 1 414 ? 14.896 -74.131 13.297 1.00 18.99 399 THR B CA 1
ATOM 6472 C C . THR B 1 414 ? 15.385 -72.757 12.840 1.00 16.59 399 THR B C 1
ATOM 6473 O O . THR B 1 414 ? 16.023 -72.043 13.603 1.00 18.22 399 THR B O 1
ATOM 6477 N N . GLU B 1 415 ? 15.068 -72.371 11.611 1.00 22.49 400 GLU B N 1
ATOM 6478 C CA . GLU B 1 415 ? 15.525 -71.067 11.126 1.00 24.31 400 GLU B CA 1
ATOM 6479 C C . GLU B 1 415 ? 14.903 -69.907 11.932 1.00 28.16 400 GLU B C 1
ATOM 6480 O O . GLU B 1 415 ? 15.359 -68.757 11.853 1.00 23.01 400 GLU B O 1
ATOM 6486 N N . PHE B 1 416 ? 13.885 -70.222 12.734 1.00 25.66 401 PHE B N 1
ATOM 6487 C CA . PHE B 1 416 ? 13.216 -69.216 13.566 1.00 24.20 401 PHE B CA 1
ATOM 6488 C C . PHE B 1 416 ? 13.754 -69.053 14.993 1.00 27.50 401 PHE B C 1
ATOM 6489 O O . PHE B 1 416 ? 13.302 -68.173 15.728 1.00 24.73 401 PHE B O 1
ATOM 6497 N N . GLY B 1 417 ? 14.713 -69.883 15.401 1.00 20.97 402 GLY B N 1
ATOM 6498 C CA . GLY B 1 417 ? 15.334 -69.683 16.699 1.00 20.60 402 GLY B CA 1
ATOM 6499 C C . GLY B 1 417 ? 15.675 -70.978 17.415 1.00 20.05 402 GLY B C 1
ATOM 6500 O O . GLY B 1 417 ? 15.602 -72.041 16.826 1.00 19.42 402 GLY B O 1
ATOM 6501 N N . ALA B 1 418 ? 16.040 -70.877 18.687 1.00 20.44 403 ALA B N 1
ATOM 6502 C CA . ALA B 1 418 ? 16.397 -72.053 19.475 1.00 18.78 403 ALA B CA 1
ATOM 6503 C C . ALA B 1 418 ? 15.566 -72.109 20.749 1.00 21.66 403 ALA B C 1
ATOM 6504 O O . ALA B 1 418 ? 15.198 -71.077 21.304 1.00 20.06 403 ALA B O 1
ATOM 6506 N N . VAL B 1 419 ? 15.280 -73.316 21.228 1.00 18.47 404 VAL B N 1
ATOM 6507 C CA . VAL B 1 419 ? 14.662 -73.447 22.540 1.00 17.55 404 VAL B CA 1
ATOM 6508 C C . VAL B 1 419 ? 15.367 -74.551 23.304 1.00 17.22 404 VAL B C 1
ATOM 6509 O O . VAL B 1 419 ? 15.589 -75.630 22.758 1.00 14.85 404 VAL B O 1
ATOM 6513 N N . ASN B 1 420 ? 15.740 -74.256 24.547 1.00 16.68 405 ASN B N 1
ATOM 6514 C CA . ASN B 1 420 ? 16.187 -75.274 25.488 1.00 15.98 405 ASN B CA 1
ATOM 6515 C C . ASN B 1 420 ? 14.960 -75.840 26.210 1.00 19.19 405 ASN B C 1
ATOM 6516 O O . ASN B 1 420 ? 14.311 -75.137 27.007 1.00 17.79 405 ASN B O 1
ATOM 6521 N N . LEU B 1 421 ? 14.629 -77.098 25.927 1.00 17.16 406 LEU B N 1
ATOM 6522 C CA . LEU B 1 421 ? 13.410 -77.698 26.461 1.00 15.73 406 LEU B CA 1
ATOM 6523 C C . LEU B 1 421 ? 13.546 -78.219 27.890 1.00 18.06 406 LEU B C 1
ATOM 6524 O O . LEU B 1 421 ? 12.544 -78.466 28.555 1.00 19.27 406 LEU B O 1
ATOM 6529 N N . LYS B 1 422 ? 14.775 -78.415 28.352 1.00 15.66 407 LYS B N 1
ATOM 6530 C CA . LYS B 1 422 ? 14.987 -79.026 29.659 1.00 17.09 407 LYS B CA 1
ATOM 6531 C C . LYS B 1 422 ? 14.378 -78.204 30.796 1.00 16.41 407 LYS B C 1
ATOM 6532 O O . LYS B 1 422 ? 14.741 -77.049 31.007 1.00 18.68 407 LYS B O 1
ATOM 6538 N N . GLY B 1 423 ? 13.473 -78.814 31.545 1.00 15.34 408 GLY B N 1
ATOM 6539 C CA . GLY B 1 423 ? 12.891 -78.145 32.698 1.00 16.59 408 GLY B CA 1
ATOM 6540 C C . GLY B 1 423 ? 11.603 -77.409 32.372 1.00 21.23 408 GLY B C 1
ATOM 6541 O O . GLY B 1 423 ? 10.898 -76.963 33.282 1.00 18.79 408 GLY B O 1
ATOM 6542 N N . LEU B 1 424 ? 11.302 -77.266 31.082 1.00 18.17 409 LEU B N 1
ATOM 6543 C CA . LEU B 1 424 ? 10.034 -76.659 30.663 1.00 18.92 409 LEU B CA 1
ATOM 6544 C C . LEU B 1 424 ? 8.862 -77.616 30.834 1.00 16.92 409 LEU B C 1
ATOM 6545 O O . LEU B 1 424 ? 8.985 -78.820 30.596 1.00 19.13 409 LEU B O 1
ATOM 6550 N N . SER B 1 425 ? 7.718 -77.080 31.244 1.00 17.51 410 SER B N 1
ATOM 6551 C CA . SER B 1 425 ? 6.509 -77.879 31.377 1.00 17.72 410 SER B CA 1
ATOM 6552 C C . SER B 1 425 ? 5.941 -78.173 30.000 1.00 19.32 410 SER B C 1
ATOM 6553 O O . SER B 1 425 ? 6.367 -77.587 29.004 1.00 18.77 410 SER B O 1
ATOM 6556 N N . SER B 1 426 ? 4.957 -79.060 29.936 1.00 19.17 411 SER B N 1
ATOM 6557 C CA . SER B 1 426 ? 4.352 -79.382 28.653 1.00 19.83 411 SER B CA 1
ATOM 6558 C C . SER B 1 426 ? 3.669 -78.160 28.026 1.00 19.45 411 SER B C 1
ATOM 6559 O O . SER B 1 426 ? 3.702 -77.988 26.814 1.00 19.03 411 SER B O 1
ATOM 6562 N N . THR B 1 427 ? 3.086 -77.289 28.839 1.00 19.75 412 THR B N 1
ATOM 6563 C CA . THR B 1 427 ? 2.533 -76.046 28.290 1.00 21.15 412 THR B CA 1
ATOM 6564 C C . THR B 1 427 ? 3.638 -75.131 27.751 1.00 20.18 412 THR B C 1
ATOM 6565 O O . THR B 1 427 ? 3.543 -74.621 26.635 1.00 23.12 412 THR B O 1
ATOM 6569 N N . GLU B 1 428 ? 4.671 -74.910 28.560 1.00 18.54 413 GLU B N 1
ATOM 6570 C CA . GLU B 1 428 ? 5.787 -74.057 28.172 1.00 18.12 413 GLU B CA 1
ATOM 6571 C C . GLU B 1 428 ? 6.446 -74.595 26.906 1.00 20.50 413 GLU B C 1
ATOM 6572 O O . GLU B 1 428 ? 6.800 -73.832 26.012 1.00 18.76 413 GLU B O 1
ATOM 6578 N N . ARG B 1 429 ? 6.597 -75.916 26.826 1.00 18.05 414 ARG B N 1
ATOM 6579 C CA . ARG B 1 429 ? 7.174 -76.536 25.641 1.00 16.41 414 ARG B CA 1
ATOM 6580 C C . ARG B 1 429 ? 6.348 -76.278 24.390 1.00 19.69 414 ARG B C 1
ATOM 6581 O O . ARG B 1 429 ? 6.889 -75.854 23.369 1.00 18.46 414 ARG B O 1
ATOM 6589 N N . ALA B 1 430 ? 5.049 -76.564 24.450 1.00 18.37 415 ALA B N 1
ATOM 6590 C CA . ALA B 1 430 ? 4.208 -76.425 23.266 1.00 19.70 415 ALA B CA 1
ATOM 6591 C C . ALA B 1 430 ? 4.233 -74.980 22.746 1.00 19.25 415 ALA B C 1
ATOM 6592 O O . ALA B 1 430 ? 4.316 -74.746 21.530 1.00 18.63 415 ALA B O 1
ATOM 6594 N N . LEU B 1 431 ? 4.181 -74.015 23.656 1.00 20.98 416 LEU B N 1
ATOM 6595 C CA . LEU B 1 431 ? 4.179 -72.604 23.245 1.00 22.36 416 LEU B CA 1
ATOM 6596 C C . LEU B 1 431 ? 5.485 -72.188 22.557 1.00 25.33 416 LEU B C 1
ATOM 6597 O O . LEU B 1 431 ? 5.465 -71.482 21.543 1.00 20.30 416 LEU B O 1
ATOM 6602 N N . ARG B 1 432 ? 6.617 -72.624 23.115 1.00 20.27 417 ARG B N 1
ATOM 6603 C CA . ARG B 1 432 ? 7.922 -72.243 22.570 1.00 20.64 417 ARG B CA 1
ATOM 6604 C C . ARG B 1 432 ? 8.196 -72.967 21.258 1.00 19.93 417 ARG B C 1
ATOM 6605 O O . ARG B 1 432 ? 8.848 -72.440 20.356 1.00 21.21 417 ARG B O 1
ATOM 6613 N N . ILE B 1 433 ? 7.686 -74.187 21.152 1.00 19.88 418 ILE B N 1
ATOM 6614 C CA . ILE B 1 433 ? 7.894 -74.978 19.958 1.00 18.40 418 ILE B CA 1
ATOM 6615 C C . ILE B 1 433 ? 7.067 -74.418 18.799 1.00 21.82 418 ILE B C 1
ATOM 6616 O O . ILE B 1 433 ? 7.527 -74.367 17.656 1.00 21.50 418 ILE B O 1
ATOM 6621 N N . ILE B 1 434 ? 5.849 -73.986 19.098 1.00 17.91 419 ILE B N 1
ATOM 6622 C CA . ILE B 1 434 ? 4.989 -73.422 18.065 1.00 21.41 419 ILE B CA 1
ATOM 6623 C C . ILE B 1 434 ? 5.674 -72.215 17.424 1.00 21.50 419 ILE B C 1
ATOM 6624 O O . ILE B 1 434 ? 5.534 -71.983 16.229 1.00 26.57 419 ILE B O 1
ATOM 6629 N N . GLU B 1 435 ? 6.428 -71.458 18.218 1.00 20.90 420 GLU B N 1
ATOM 6630 C CA . GLU B 1 435 ? 7.106 -70.262 17.710 1.00 26.25 420 GLU B CA 1
ATOM 6631 C C . GLU B 1 435 ? 8.311 -70.586 16.823 1.00 27.01 420 GLU B C 1
ATOM 6632 O O . GLU B 1 435 ? 8.867 -69.692 16.171 1.00 24.63 420 GLU B O 1
ATOM 6638 N N . LEU B 1 436 ? 8.714 -71.857 16.803 1.00 22.36 421 LEU B N 1
ATOM 6639 C CA . LEU B 1 436 ? 9.818 -72.297 15.952 1.00 22.67 421 LEU B CA 1
ATOM 6640 C C . LEU B 1 436 ? 9.276 -72.797 14.632 1.00 23.03 421 LEU B C 1
ATOM 6641 O O . LEU B 1 436 ? 10.031 -73.017 13.674 1.00 21.86 421 LEU B O 1
ATOM 6646 N N . ALA B 1 437 ? 7.958 -72.985 14.587 1.00 22.17 422 ALA B N 1
ATOM 6647 C CA . ALA B 1 437 ? 7.287 -73.343 13.350 1.00 19.43 422 ALA B CA 1
ATOM 6648 C C . ALA B 1 437 ? 7.196 -72.114 12.443 1.00 24.27 422 ALA B C 1
ATOM 6649 O O . ALA B 1 437 ? 7.345 -70.977 12.898 1.00 26.50 422 ALA B O 1
ATOM 6651 N N . HIS B 1 438 ? 6.972 -72.352 11.159 1.00 27.06 423 HIS B N 1
ATOM 6652 C CA . HIS B 1 438 ? 6.771 -71.261 10.208 1.00 28.89 423 HIS B CA 1
ATOM 6653 C C . HIS B 1 438 ? 5.457 -70.544 10.522 1.00 27.55 423 HIS B C 1
ATOM 6654 O O . HIS B 1 438 ? 4.464 -71.184 10.877 1.00 30.04 423 HIS B O 1
ATOM 6661 N N . PRO B 1 439 ? 5.446 -69.212 10.399 1.00 31.23 424 PRO B N 1
ATOM 6662 C CA . PRO B 1 439 ? 4.231 -68.436 10.673 1.00 32.72 424 PRO B CA 1
ATOM 6663 C C . PRO B 1 439 ? 2.974 -69.032 10.053 1.00 31.42 424 PRO B C 1
ATOM 6664 O O . PRO B 1 439 ? 1.907 -68.959 10.664 1.00 35.67 424 PRO B O 1
ATOM 6668 N N . ASP B 1 440 ? 3.092 -69.610 8.862 1.00 31.33 425 ASP B N 1
ATOM 6669 C CA . ASP B 1 440 ? 1.937 -70.187 8.180 1.00 33.17 425 ASP B CA 1
ATOM 6670 C C . ASP B 1 440 ? 1.216 -71.272 8.993 1.00 37.98 425 ASP B C 1
ATOM 6671 O O . ASP B 1 440 ? 0.047 -71.576 8.736 1.00 36.70 425 ASP B O 1
ATOM 6676 N N . PHE B 1 441 ? 1.908 -71.866 9.962 1.00 34.92 426 PHE B N 1
ATOM 6677 C CA . PHE B 1 441 ? 1.374 -73.046 10.649 1.00 32.36 426 PHE B CA 1
ATOM 6678 C C . PHE B 1 441 ? 1.087 -72.834 12.132 1.00 28.72 426 PHE B C 1
ATOM 6679 O O . PHE B 1 441 ? 0.514 -73.705 12.788 1.00 30.87 426 PHE B O 1
ATOM 6687 N N . ARG B 1 442 ? 1.497 -71.693 12.668 1.00 29.92 427 ARG B N 1
ATOM 6688 C CA . ARG B 1 442 ? 1.381 -71.468 14.098 1.00 29.04 427 ARG B CA 1
ATOM 6689 C C . ARG B 1 442 ? -0.058 -71.518 14.617 1.00 34.52 427 ARG B C 1
ATOM 6690 O O . ARG B 1 442 ? -0.304 -72.057 15.693 1.00 29.92 427 ARG B O 1
ATOM 6698 N N . ASP B 1 443 ? -1.007 -70.970 13.859 1.00 34.93 428 ASP B N 1
ATOM 6699 C CA . ASP B 1 443 ? -2.411 -70.983 14.288 1.00 36.84 428 ASP B CA 1
ATOM 6700 C C . ASP B 1 443 ? -2.946 -72.409 14.336 1.00 34.08 428 ASP B C 1
ATOM 6701 O O . ASP B 1 443 ? -3.605 -72.811 15.294 1.00 35.60 428 ASP B O 1
ATOM 6706 N N . GLU B 1 444 ? -2.653 -73.171 13.291 1.00 30.32 429 GLU B N 1
ATOM 6707 C CA . GLU B 1 444 ? -3.082 -74.555 13.208 1.00 29.99 429 GLU B CA 1
ATOM 6708 C C . GLU B 1 444 ? -2.451 -75.393 14.323 1.00 32.99 429 GLU B C 1
ATOM 6709 O O . GLU B 1 444 ? -3.092 -76.287 14.875 1.00 30.22 429 GLU B O 1
ATOM 6715 N N . LEU B 1 445 ? -1.192 -75.108 14.650 1.00 30.92 430 LEU B N 1
ATOM 6716 C CA . LEU B 1 445 ? -0.505 -75.848 15.717 1.00 31.13 430 LEU B CA 1
ATOM 6717 C C . LEU B 1 445 ? -1.051 -75.457 17.081 1.00 30.58 430 LEU B C 1
ATOM 6718 O O . LEU B 1 445 ? -1.232 -76.312 17.947 1.00 29.10 430 LEU B O 1
ATOM 6723 N N . THR B 1 446 ? -1.319 -74.167 17.267 1.00 30.41 431 THR B N 1
ATOM 6724 C CA . THR B 1 446 ? -1.888 -73.685 18.525 1.00 31.78 431 THR B CA 1
ATOM 6725 C C . THR B 1 446 ? -3.239 -74.331 18.832 1.00 34.21 431 THR B C 1
ATOM 6726 O O . THR B 1 446 ? -3.533 -74.657 19.982 1.00 34.50 431 THR B O 1
ATOM 6730 N N . GLN B 1 447 ? -4.056 -74.522 17.802 1.00 34.73 432 GLN B N 1
ATOM 6731 C CA . GLN B 1 447 ? -5.352 -75.169 17.981 1.00 36.10 432 GLN B CA 1
ATOM 6732 C C . GLN B 1 447 ? -5.197 -76.655 18.301 1.00 36.20 432 GLN B C 1
ATOM 6733 O O . GLN B 1 447 ? -5.910 -77.192 19.150 1.00 37.02 432 GLN B O 1
ATOM 6739 N N . ALA B 1 448 ? -4.260 -77.316 17.630 1.00 31.59 433 ALA B N 1
ATOM 6740 C CA . ALA B 1 448 ? -3.974 -78.723 17.908 1.00 33.16 433 ALA B CA 1
ATOM 6741 C C . ALA B 1 448 ? -3.499 -78.900 19.351 1.00 30.85 433 ALA B C 1
ATOM 6742 O O . ALA B 1 448 ? -3.927 -79.815 20.048 1.00 29.63 433 ALA B O 1
ATOM 6744 N N . ALA B 1 449 ? -2.611 -78.018 19.795 1.00 29.97 434 ALA B N 1
ATOM 6745 C CA . ALA B 1 449 ? -2.147 -78.045 21.175 1.00 30.26 434 ALA B CA 1
ATOM 6746 C C . ALA B 1 449 ? -3.315 -77.901 22.153 1.00 32.98 434 ALA B C 1
ATOM 6747 O O . ALA B 1 449 ? -3.363 -78.568 23.183 1.00 29.57 434 ALA B O 1
ATOM 6749 N N . LYS B 1 450 ? -4.259 -77.026 21.833 1.00 30.96 435 LYS B N 1
ATOM 6750 C CA . LYS B 1 450 ? -5.448 -76.891 22.669 1.00 37.01 435 LYS B CA 1
ATOM 6751 C C . LYS B 1 450 ? -6.236 -78.195 22.700 1.00 35.44 435 LYS B C 1
ATOM 6752 O O . LYS B 1 450 ? -6.708 -78.619 23.748 1.00 36.25 435 LYS B O 1
ATOM 6758 N N . LYS B 1 451 ? -6.360 -78.839 21.549 1.00 32.30 436 LYS B N 1
ATOM 6759 C CA . LYS B 1 451 ? -7.164 -80.046 21.461 1.00 38.64 436 LYS B CA 1
ATOM 6760 C C . LYS B 1 451 ? -6.506 -81.201 22.211 1.00 41.94 436 LYS B C 1
ATOM 6761 O O . LYS B 1 451 ? -7.189 -82.057 22.775 1.00 39.79 436 LYS B O 1
ATOM 6767 N N . MET B 1 452 ? -5.177 -81.221 22.208 1.00 36.01 437 MET B N 1
ATOM 6768 C CA . MET B 1 452 ? -4.422 -82.248 22.909 1.00 34.38 437 MET B CA 1
ATOM 6769 C C . MET B 1 452 ? -4.364 -81.926 24.398 1.00 35.43 437 MET B C 1
ATOM 6770 O O . MET B 1 452 ? -3.879 -82.727 25.195 1.00 34.93 437 MET B O 1
ATOM 6775 N N . HIS B 1 453 ? -4.859 -80.747 24.764 1.00 30.68 438 HIS B N 1
ATOM 6776 C CA . HIS B 1 453 ? -4.755 -80.245 26.130 1.00 31.88 438 HIS B CA 1
ATOM 6777 C C . HIS B 1 453 ? -3.307 -80.052 26.572 1.00 34.31 438 HIS B C 1
ATOM 6778 O O . HIS B 1 453 ? -2.988 -80.171 27.758 1.00 31.60 438 HIS B O 1
ATOM 6785 N N . LEU B 1 454 ? -2.427 -79.750 25.621 1.00 31.87 439 LEU B N 1
ATOM 6786 C CA . LEU B 1 454 ? -1.048 -79.431 25.972 1.00 32.40 439 LEU B CA 1
ATOM 6787 C C . LEU B 1 454 ? -0.988 -78.041 26.582 1.00 31.01 439 LEU B C 1
ATOM 6788 O O . LEU B 1 454 ? -0.112 -77.744 27.396 1.00 33.71 439 LEU B O 1
ATOM 6793 N N . ILE B 1 455 ? -1.930 -77.190 26.186 1.00 32.05 440 ILE B N 1
ATOM 6794 C CA . ILE B 1 455 ? -2.021 -75.832 26.707 1.00 33.72 440 ILE B CA 1
ATOM 6795 C C . ILE B 1 455 ? -3.450 -75.536 27.158 1.00 42.56 440 ILE B C 1
ATOM 6796 O O . ILE B 1 455 ? -4.392 -76.214 26.739 1.00 40.95 440 ILE B O 1
#

Organism: Yersinia pestis (NCBI:txid632)

Radius of gyration: 28.52 Å; Cα contacts (8 Å, |Δi|>4): 2222; chains: 2; bounding box: 72×57×80 Å